Protein AF-A0AAN8EBR9-F1 (afdb_monomer)

InterPro domains:
  IPR009453 IMP-specific 5-nucleotidase [PF06437] (499-916)
  IPR009453 IMP-specific 5-nucleotidase [PTHR28213] (497-921)
  IPR019313 Mediator complex, subunit Med17 [PF10156] (17-420)
  IPR036412 HAD-like superfamily [SSF56784] (649-916)

Sequence (930 aa):
MAPGVSLSIPHELNASRKKDNIQSRVQQLVLQKGPFRGITEDSLLADIQRPAAEADDDEDQTEEEDGNASETVQASREKLFQTRVEYMQMSSFIQNSLLTAIDGISASLAAHSKYAATAMSPALQQVAPAGSIETKLIESKAVSKPASRRMNDIATVTQAEAFTSAAVQLSRASGRLVTEAQHQSKYWEQLASLRSNGWPVSRVPNDAKALVVHYGSADSGPQYRNRGVAALRQDENGDLTFSGQAESQKPKTLVVTVHRRGKLTGRFALKKEKSSRRSKLEDDLLQAREALFQEELFNEASKEARILANMGVKTRSSSIEIAVSDECSVAVSYARQPLEVPEVSQADDKLAHFVGNGLRLMLVVEHQQRHLQRAEHKPLPMSQNPRPAPEYALLRPITSLLRHHCDIAPLFETLEDYKASFRLAGLHLSVEHQSSDGTESASPALQLLRRVVTSQVSITLPSEDSLSIRVETHLGAPRFGTHFSSTRQFDGHGAKTMNFKTHRRDQLIEWIKGLLAVPFVLNAQPAAPYDGVSYEDLDKMARTARQRYADIFRDVEALINDHIAHQRTNSRSKLGMLVPSI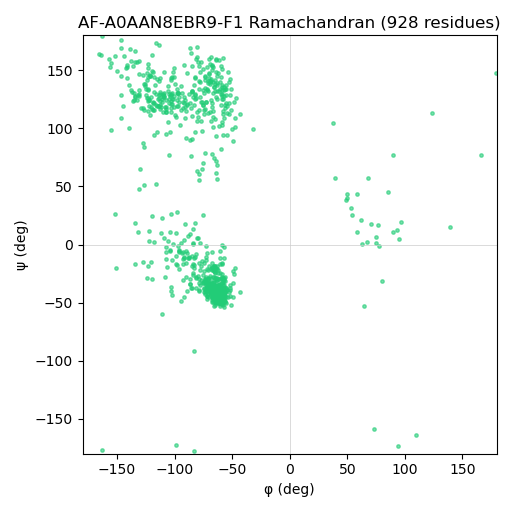STFFTPLALEDAFLVQDAARAISSRRFVAPSFNDIRLVLNTAQLLSLIRPKATSKSHSNGSIPQSQIELLTFDGDVTLYEDGASLLSPEANPVINRLLHFLSVDVRIAIVTAAGYTHPQNYFNRLSGLLLAVKESTTLTAKQKSNLVVMGGESNYLLVFDDTAEHCLRYTHRRNWILDVMYTWTEEAIQSLLDVAETAFESCIKTLHLQAKVLRKERAVGIYAADQSIKLNREQLEETVLVVQQVVESSLFATPKPAHSHIPFTVFNGGADVFLDVGDKSLGVQACQKWFGGIQPSSTLHVGDQFLSGGGNDFKARSACCCAWIASPTETLALLDEMIALGASASDTR

Solvent-accessible surface area (backbone atoms only — not comparable to full-atom values): 52514 Å² total; per-residue (Å²): 134,86,87,82,86,76,84,84,75,78,94,63,91,71,77,69,73,66,71,81,46,63,67,59,54,50,51,50,45,39,73,75,69,41,67,70,88,76,70,43,72,70,58,52,48,51,62,68,67,52,62,84,84,73,68,74,80,79,76,83,80,81,81,88,72,89,74,80,65,75,68,50,75,64,56,54,49,48,51,51,49,51,55,50,50,52,49,51,51,53,50,50,53,52,50,51,52,50,51,51,51,47,29,54,53,18,38,43,38,21,64,81,31,74,72,29,46,70,60,34,49,73,73,52,57,75,76,44,62,79,36,79,40,84,81,74,94,67,84,72,75,77,70,53,71,73,57,51,49,52,52,51,51,50,52,52,48,55,51,52,50,50,51,51,52,49,53,52,52,52,50,54,51,49,52,54,49,52,54,49,50,51,27,50,50,48,30,54,52,54,51,48,51,44,45,73,72,68,47,53,72,48,73,41,95,92,35,92,84,43,40,29,42,46,56,37,54,90,50,47,58,71,78,52,34,70,62,21,52,26,45,53,42,73,46,99,85,20,44,72,43,64,68,76,68,76,91,85,61,78,66,55,41,73,38,27,35,24,30,46,78,88,39,61,29,20,52,30,75,87,82,79,82,85,65,94,85,65,53,74,62,53,53,52,44,49,50,51,29,50,38,52,52,45,51,50,51,52,53,52,42,53,56,41,36,64,74,36,41,91,69,52,26,46,77,55,101,54,35,38,37,38,58,54,49,100,54,33,34,39,35,44,30,62,38,66,68,82,83,86,73,91,46,86,39,76,68,38,24,51,51,14,40,48,54,51,52,47,41,56,52,37,52,52,49,54,27,51,50,50,47,49,52,61,71,75,43,80,84,72,80,92,59,96,65,86,74,84,74,84,80,72,77,45,55,46,44,55,50,26,50,50,34,42,60,53,65,48,48,61,54,52,53,54,50,51,54,48,41,54,54,35,50,76,72,74,43,62,62,50,78,47,80,47,57,72,83,75,88,93,70,95,63,62,74,70,60,63,52,70,48,76,50,46,35,36,38,40,34,38,44,75,84,77,42,39,38,36,39,37,37,41,21,35,70,47,92,96,48,78,48,76,46,81,46,78,47,69,57,64,100,69,85,84,88,71,89,80,79,74,89,66,80,70,65,59,61,65,55,53,48,53,40,57,64,53,44,56,58,39,62,76,57,36,58,77,84,64,70,96,46,92,86,48,47,70,61,54,49,53,40,20,52,52,34,41,53,53,48,35,52,50,31,44,54,50,30,53,36,50,47,48,32,50,61,23,62,78,71,76,48,90,26,74,44,48,70,76,36,74,84,66,74,76,65,62,62,67,48,49,33,32,64,18,38,56,55,47,30,71,76,64,42,53,40,66,48,49,89,56,67,77,45,70,66,56,50,50,51,22,51,33,42,4,48,47,42,30,27,71,54,57,69,81,74,78,87,69,98,62,101,65,91,73,82,87,35,52,69,46,33,42,33,29,33,41,66,37,24,72,30,54,78,91,58,55,39,68,32,55,86,82,33,63,55,41,59,54,52,51,51,40,26,61,72,68,28,28,40,34,41,42,18,75,66,64,66,94,52,50,60,63,56,27,69,38,34,38,19,48,53,51,49,55,61,70,40,86,82,50,50,77,69,37,48,54,35,34,37,38,27,19,25,19,51,66,39,47,31,36,45,31,83,85,36,98,52,36,36,38,83,51,67,63,91,79,46,66,51,78,80,61,71,74,64,48,69,69,22,52,52,51,43,43,52,53,39,45,53,38,49,53,47,42,32,65,75,69,66,46,73,50,40,80,49,82,56,99,57,32,31,31,38,36,45,70,44,93,91,52,80,60,52,67,69,59,36,44,50,43,31,52,52,32,46,50,52,49,59,55,48,51,72,37,86,76,67,47,77,30,63,83,61,58,62,32,34,32,60,68,79,58,32,32,41,38,32,52,33,36,32,23,57,24,52,45,26,52,24,49,66,73,74,56,56,50,34,45,22,26,41,36,40,33,38,46,69,85,56,90,31,54,48,43,58,42,32,45,81,42,28,34,68,32,70,34,89,28,33,69,48,42,44,52,52,53,52,51,49,51,54,56,44,56,61,53,59,77,75,107

Secondary structure (DSSP, 8-state):
-PPP-----------------HHHHHHHHHHHH-SGGG--HHHHHHHHHS-TTSSSSSSS--SS--------HHHHHHHHHHHHHHHHHHHHHHHHHHHHHHHHHHHHHTTT-HHHHHHS-HHHHHHS-TT-S-----------HHHHHHHHHHHHHHHHHHHHHHHHHHHHHHHHHHHHHHHHHHHHHHHHHHHHTT--EEEETTEEEEEEEE-S-TTS-HHHHTTSEEEEEE-TTS-EEEE-S-TTSPPPEEEEEEEETTEEEEE--PPP---TTS-HHHHHHHHHHHHHHHHHHHHHHHHHHHHGGGGTEEE-SSEEEEE-SSSEEEEEEEESSPPPPSS--HHHHHHHHHHHHHHHHHHHHHHHHHHHHHHHSPPPPP-SSPPPPPPP-SHHHHHHHHHHHHHHHHHHHHHHHHHHHHHHTT---EEEEEES---S----HHHHHHSPEEEEEEEE-TTS-EEEEEEEEEEETTEEEEEEEEEEE-SSS-------------HHHHHHHHHHHHHHHHH--TT----TTSHHHHHHHHHHHHHHHHHHHHHHHHHHHHHHHHHTTTPPPHHHHH-TT----SS---HHHHHHHHHHHH-GGG-SSSPPPHHHHHHHHHHHHHHHHHS---------S---------EEEE-SBTTTBSTT-----TTT-THHHHHHHHHHTT-EEEEEES---SSHHHHHHHHHHHHHHHHH-SSS-HHHHTTEEEEETTTTEEEEE-TTSTTSEEEE-GGGT--GGGTT--HHHHHHHHHHHHHHHHHHHHHTT--EEEEE-SSEEEEEESSTT----HHHHHHHHHHHHHHHHHHTT-SSPPGGGG--EEEEE-SSEEEEEES-HHHHHHHHHHHTT---GGGEEEEEE-SS-TT-TGGGGGGTSEEEE-SSHHHHHHHHHHHHHHHHHHHTT-

Nearest PDB structures (foldseek):
  8jb3-assembly1_A  TM=8.923E-01  e=2.137E-39  Saccharomyces cerevisiae
  8j6h-assembly1_B  TM=8.933E-01  e=3.385E-38  Saccharomyces cerevisiae
  8j6h-assembly1_C  TM=8.960E-01  e=1.312E-37  Saccharomyces cerevisiae
  8j6h-assembly1_D  TM=9.086E-01  e=2.098E-37  Saccharomyces cerevisiae
  8j6h-assembly1_A  TM=9.067E-01  e=6.543E-36  Saccharomyces cerevisiae

Organism: NCBI:txid191047

pLDDT: mean 81.13, std 15.94, range [28.38, 98.12]

Foldseek 3Di:
DDDDDDDDDDPDPPPPPPPPPVVVVCVVCCVPPNDPVPDDPVVVVVVVPPDPVVVPPPPPPPDDDPPPPPCPPVNVVVVVVVVVVVVVVVVVVVVVVVLVVLQVVLLQCQLPDVVSVVSHDPVVCVVDPRNPHYDDDDDPDPDPPVRVVVVVVVVVVVVVVVVVVVVVVVVVVVVVVVQVVVLVVQLVVVVVVCVVVPWDKDADPVDRPWIKTQLEDPLADPVLRVLSIWIWDQDPNSDTDTDRDPPPAAAWAKKKFKAFQNATAAIDDDDDDDDPPDDPRVVVSVSSHRSSLRVSLVVLVLVVLVVCVVVQWDDDPFWIWAPLDPGMIMIIGTGRDDDDHPHYDPVRHVVNNCLVVQSSVQVVVSSVVSVVCVVPDDDDDDDPDDDDDDRRDRVFLSSLVSNLVVVVPVVVVVVVVVQVVCVVVVWHKDKDKDWPPDDDDPDPVVVVSPDWGKIWIWMQGSVRKIKIWIWTGGPDPPDHGIDIDIDIDDVDDDDDPDDPDDQPAQLVLVVLLVQLVVLLVVLADVPDDPDPVCVVVLVVSLVSSLVSNLVSQVVVLVQLVQVQVCVVVVDQGPVCVVRVPDADDLWRFPLSVLLVVLCVVPVQSSDRPDHQDSVSSLSSRLSRLLCQQQPPPPPPDDPDPDDDDRHHAAEEEEEADQFQAHQPAAQDACVVRVVLVLVVVCLLVNRAYEYQYLAADPDLVVVLVRYVHNLVCLLPDPSHDPVSSQSYWYQYNLNDWIWTQDSPDPSRTDTDDNVVQADPLVVPQDQQLQVQLQVQLQVLQVVLCVVVVAQWDWDDDSFKIWIAHVDPVDADDPVSLLVSQVSSVVSSVVQCPDPVGGSNVSWDWWWWRSRGMIMIGTDANLRSLQSSCVVVPNPQQSNYEYEDQESRTSTRRSVNVVNRHHYRYGSGNVVSVVSSVSSVVSNVVVVVVD

Mean predicted aligned error: 20.58 Å

Structure (mmCIF, N/CA/C/O backbone):
data_AF-A0AAN8EBR9-F1
#
_entry.id   AF-A0AAN8EBR9-F1
#
loop_
_atom_site.group_PDB
_atom_site.id
_atom_site.type_symbol
_atom_site.label_atom_id
_atom_site.label_alt_id
_atom_site.label_comp_id
_atom_site.label_asym_id
_atom_site.label_entity_id
_atom_site.label_seq_id
_atom_site.pdbx_PDB_ins_code
_atom_site.Cartn_x
_atom_site.Cartn_y
_atom_site.Cartn_z
_atom_site.occupancy
_atom_site.B_iso_or_equiv
_atom_site.auth_seq_id
_atom_site.auth_comp_id
_atom_site.auth_asym_id
_atom_site.auth_atom_id
_atom_site.pdbx_PDB_model_num
ATOM 1 N N . MET A 1 1 ? -62.340 -30.549 99.777 1.00 41.03 1 MET A N 1
ATOM 2 C CA . MET A 1 1 ? -62.029 -29.612 98.676 1.00 41.03 1 MET A CA 1
ATOM 3 C C . MET A 1 1 ? -61.469 -30.427 97.523 1.00 41.03 1 MET A C 1
ATOM 5 O O . MET A 1 1 ? -60.666 -31.314 97.778 1.00 41.03 1 MET A O 1
ATOM 9 N N . ALA A 1 2 ? -61.999 -30.222 96.318 1.00 33.06 2 ALA A N 1
ATOM 10 C CA . ALA A 1 2 ? -61.732 -31.035 95.130 1.00 33.06 2 ALA A CA 1
ATOM 11 C C . ALA A 1 2 ? -60.269 -30.918 94.635 1.00 33.06 2 ALA A C 1
ATOM 13 O O . ALA A 1 2 ? -59.648 -29.879 94.863 1.00 33.06 2 ALA A O 1
ATOM 14 N N . PRO A 1 3 ? -59.725 -31.954 93.965 1.00 43.31 3 PRO A N 1
ATOM 15 C CA . PRO A 1 3 ? -58.332 -32.006 93.536 1.00 43.31 3 PRO A CA 1
ATOM 16 C C . PRO A 1 3 ? -58.134 -31.304 92.183 1.00 43.31 3 PRO A C 1
ATOM 18 O O . PRO A 1 3 ? -58.861 -31.558 91.225 1.00 43.31 3 PRO A O 1
ATOM 21 N N . GLY A 1 4 ? -57.130 -30.430 92.109 1.00 35.72 4 GLY A N 1
ATOM 22 C CA . GLY A 1 4 ? -56.602 -29.870 90.866 1.00 35.72 4 GLY A CA 1
ATOM 23 C C . GLY A 1 4 ? -55.410 -30.698 90.396 1.00 35.72 4 GLY A C 1
ATOM 24 O O . GLY A 1 4 ? -54.402 -30.792 91.089 1.00 35.72 4 GLY A O 1
ATOM 25 N N . VAL A 1 5 ? -55.571 -31.324 89.235 1.00 41.12 5 VAL A N 1
ATOM 26 C CA . VAL A 1 5 ? -54.613 -32.194 88.548 1.00 41.12 5 VAL A CA 1
ATOM 27 C C . VAL A 1 5 ? -53.432 -31.366 88.031 1.00 41.12 5 VAL A C 1
ATOM 29 O O . VAL A 1 5 ? -53.600 -30.560 87.119 1.00 41.12 5 VAL A O 1
ATOM 32 N N . SER A 1 6 ? -52.233 -31.582 88.575 1.00 39.16 6 SER A N 1
ATOM 33 C CA . SER A 1 6 ? -50.982 -31.221 87.907 1.00 39.16 6 SER A CA 1
ATOM 34 C C . SER A 1 6 ? -50.533 -32.406 87.053 1.00 39.16 6 SER A C 1
ATOM 36 O O . SER A 1 6 ? -50.349 -33.521 87.538 1.00 39.16 6 SER A O 1
ATOM 38 N N . LEU A 1 7 ? -50.427 -32.170 85.746 1.00 36.84 7 LEU A N 1
ATOM 39 C CA . LEU A 1 7 ? -49.906 -33.127 84.777 1.00 36.84 7 LEU A CA 1
ATOM 40 C C . LEU A 1 7 ? -48.493 -33.563 85.185 1.00 36.84 7 LEU A C 1
ATOM 42 O O . LEU A 1 7 ? -47.574 -32.752 85.282 1.00 36.84 7 LEU A O 1
ATOM 46 N N . SER A 1 8 ? -48.342 -34.861 85.414 1.00 43.75 8 SER A N 1
ATOM 47 C CA . SER A 1 8 ? -47.086 -35.560 85.637 1.00 43.75 8 SER A CA 1
ATOM 48 C C . SER A 1 8 ? -46.243 -35.528 84.361 1.00 43.75 8 SER A C 1
ATOM 50 O O . SER A 1 8 ? -46.475 -36.295 83.429 1.00 43.75 8 SER A O 1
ATOM 52 N N . ILE A 1 9 ? -45.247 -34.640 84.316 1.00 44.53 9 ILE A N 1
ATOM 53 C CA . ILE A 1 9 ? -44.148 -34.737 83.351 1.00 44.53 9 ILE A CA 1
ATOM 54 C C . ILE A 1 9 ? -43.125 -35.725 83.942 1.00 44.53 9 ILE A C 1
ATOM 56 O O . ILE A 1 9 ? -42.647 -35.488 85.055 1.00 44.53 9 ILE A O 1
ATOM 60 N N . PRO A 1 10 ? -42.804 -36.845 83.265 1.00 41.00 10 PRO A N 1
ATOM 61 C CA . PRO A 1 10 ? -41.886 -37.849 83.790 1.00 41.00 10 PRO A CA 1
ATOM 62 C C . PRO A 1 10 ? -40.469 -37.291 83.898 1.00 41.00 10 PRO A C 1
ATOM 64 O O . PRO A 1 10 ? -39.916 -36.769 82.930 1.00 41.00 10 PRO A O 1
ATOM 67 N N . HIS A 1 11 ? -39.854 -37.476 85.063 1.00 43.16 11 HIS A N 1
ATOM 68 C CA . HIS A 1 11 ? -38.425 -37.283 85.279 1.00 43.16 11 HIS A CA 1
ATOM 69 C C . HIS A 1 11 ? -37.664 -38.505 84.732 1.00 43.16 11 HIS A C 1
ATOM 71 O O . HIS A 1 11 ? -36.998 -39.222 85.469 1.00 43.16 11 HIS A O 1
ATOM 77 N N . GLU A 1 12 ? -37.789 -38.781 83.434 1.00 41.19 12 GLU A N 1
ATOM 78 C CA . GLU A 1 12 ? -36.945 -39.763 82.756 1.00 41.19 12 GLU A CA 1
ATOM 79 C C . GLU A 1 12 ? -35.956 -39.033 81.852 1.00 41.19 12 GLU A C 1
ATOM 81 O O . GLU A 1 12 ? -36.320 -38.397 80.863 1.00 41.19 12 GLU A O 1
ATOM 86 N N . LEU A 1 13 ? -34.677 -39.159 82.212 1.00 47.50 13 LEU A N 1
ATOM 87 C CA . LEU A 1 13 ? -33.492 -38.850 81.415 1.00 47.50 13 LEU A CA 1
ATOM 88 C C . LEU A 1 13 ? -33.419 -39.758 80.172 1.00 47.50 13 LEU A C 1
ATOM 90 O O . LEU A 1 13 ? -32.422 -40.420 79.918 1.00 47.50 13 LEU A O 1
ATOM 94 N N . ASN A 1 14 ? -34.456 -39.747 79.342 1.00 40.41 14 ASN A N 1
ATOM 95 C CA . ASN A 1 14 ? -34.310 -40.032 77.929 1.00 40.41 14 ASN A CA 1
ATOM 96 C C . ASN A 1 14 ? -33.942 -38.712 77.263 1.00 40.41 14 ASN A C 1
ATOM 98 O O . ASN A 1 14 ? -34.750 -38.075 76.586 1.00 40.41 14 ASN A O 1
ATOM 102 N N . ALA A 1 15 ? -32.677 -38.316 77.430 1.00 45.12 15 ALA A N 1
ATOM 103 C CA . ALA A 1 15 ? -32.010 -37.470 76.456 1.00 45.12 15 ALA A CA 1
ATOM 104 C C . ALA A 1 15 ? -31.923 -38.275 75.150 1.00 45.12 15 ALA A C 1
ATOM 106 O O . ALA A 1 15 ? -30.864 -38.751 74.743 1.00 45.12 15 ALA A O 1
ATOM 107 N N . SER A 1 16 ? -33.071 -38.444 74.486 1.00 43.84 16 SER A N 1
ATOM 108 C CA . SER A 1 16 ? -33.130 -38.561 73.046 1.00 43.84 16 SER A CA 1
ATOM 109 C C . SER A 1 16 ? -32.316 -37.379 72.564 1.00 43.84 16 SER A C 1
ATOM 111 O O . SER A 1 16 ? -32.799 -36.245 72.576 1.00 43.84 16 SER A O 1
ATOM 113 N N . ARG A 1 17 ? -31.053 -37.641 72.211 1.00 50.19 17 ARG A N 1
ATOM 114 C CA . ARG A 1 17 ? -30.265 -36.803 71.323 1.00 50.19 17 ARG A CA 1
ATOM 115 C C . ARG A 1 17 ? -31.176 -36.565 70.124 1.00 50.19 17 ARG A C 1
ATOM 117 O O . ARG A 1 17 ? -31.172 -37.354 69.181 1.00 50.19 17 ARG A O 1
ATOM 124 N N . LYS A 1 18 ? -31.999 -35.506 70.170 1.00 50.78 18 LYS A N 1
ATOM 125 C CA . LYS A 1 18 ? -32.458 -34.825 68.966 1.00 50.78 18 LYS A CA 1
ATOM 126 C C . LYS A 1 18 ? -31.156 -34.656 68.222 1.00 50.78 18 LYS A C 1
ATOM 128 O O . LYS A 1 18 ? -30.269 -33.997 68.755 1.00 50.78 18 LYS A O 1
ATOM 133 N N . LYS A 1 19 ? -30.976 -35.407 67.129 1.00 50.25 19 LYS A N 1
ATOM 134 C CA . LYS A 1 19 ? -29.792 -35.287 66.281 1.00 50.25 19 LYS A CA 1
ATOM 135 C C . LYS A 1 19 ? -29.578 -33.793 66.152 1.00 50.25 19 LYS A C 1
ATOM 137 O O . LYS A 1 19 ? -30.489 -33.141 65.644 1.00 50.25 19 LYS A O 1
ATOM 142 N N . ASP A 1 20 ? -28.489 -33.287 66.734 1.00 56.31 20 ASP A N 1
ATOM 143 C CA . ASP A 1 20 ? -28.110 -31.881 66.672 1.00 56.31 20 ASP A CA 1
ATOM 144 C C . ASP A 1 20 ? -28.070 -31.569 65.188 1.00 56.31 20 ASP A C 1
ATOM 146 O O . ASP A 1 20 ? -27.129 -31.946 64.484 1.00 56.31 20 ASP A O 1
ATOM 150 N N . ASN A 1 21 ? -29.183 -31.050 64.673 1.00 68.44 21 ASN A N 1
ATOM 151 C CA . ASN A 1 21 ? -29.340 -30.933 63.249 1.00 68.44 21 ASN A CA 1
ATOM 152 C C . ASN A 1 21 ? -28.429 -29.775 62.903 1.00 68.44 21 ASN A C 1
ATOM 154 O O . ASN A 1 21 ? -28.629 -28.657 63.373 1.00 68.44 21 ASN A O 1
ATOM 158 N N . ILE A 1 22 ? -27.387 -30.055 62.131 1.00 75.38 22 ILE A N 1
ATOM 159 C CA . ILE A 1 22 ? -26.428 -29.039 61.713 1.00 75.38 22 ILE A CA 1
ATOM 160 C C . ILE A 1 22 ? -27.179 -27.827 61.152 1.00 75.38 22 ILE A C 1
ATOM 162 O O . ILE A 1 22 ? -26.790 -26.707 61.439 1.00 75.38 22 ILE A O 1
ATOM 166 N N . GLN A 1 23 ? -28.327 -28.026 60.496 1.00 74.06 23 GLN A N 1
ATOM 167 C CA . GLN A 1 23 ? -29.205 -26.943 60.048 1.00 74.06 23 GLN A CA 1
ATOM 168 C C . GLN A 1 23 ? -29.691 -25.999 61.162 1.00 74.06 23 GLN A C 1
ATOM 170 O O . GLN A 1 23 ? -29.670 -24.791 60.951 1.00 74.06 23 GLN A O 1
ATOM 175 N N . SER A 1 24 ? -30.094 -26.494 62.340 1.00 76.81 24 SER A N 1
ATOM 176 C CA . SER A 1 24 ? -30.561 -25.626 63.432 1.00 76.81 24 SER A CA 1
ATOM 177 C C . SER A 1 24 ? -29.408 -24.862 64.080 1.00 76.81 24 SER A C 1
ATOM 179 O O . SER A 1 24 ? -29.554 -23.682 64.37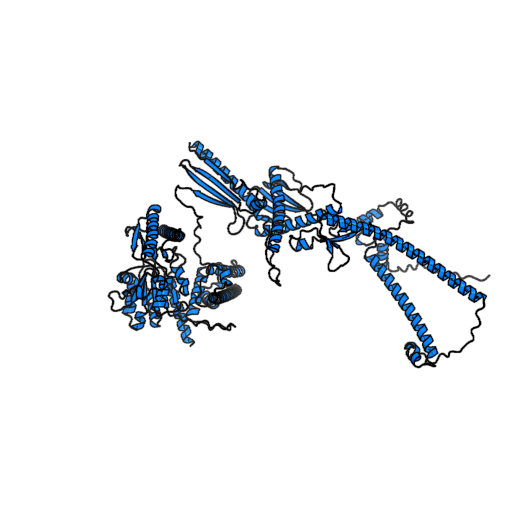9 1.00 76.81 24 SER A O 1
ATOM 181 N N . ARG A 1 25 ? -28.234 -25.496 64.227 1.00 75.19 25 ARG A N 1
ATOM 182 C CA . ARG A 1 25 ? -27.013 -24.806 64.684 1.00 75.19 25 ARG A CA 1
ATOM 183 C C . ARG A 1 25 ? -26.531 -23.771 63.677 1.00 75.19 25 ARG A C 1
ATOM 185 O O . ARG A 1 25 ? -26.115 -22.693 64.071 1.00 75.19 25 ARG A O 1
ATOM 192 N N . VAL A 1 26 ? -26.618 -24.084 62.388 1.00 75.88 26 VAL A N 1
ATOM 193 C CA . VAL A 1 26 ? -26.267 -23.176 61.293 1.00 75.88 26 VAL A CA 1
ATOM 194 C C . VAL A 1 26 ? -27.199 -21.967 61.284 1.00 75.88 26 VAL A C 1
ATOM 196 O O . VAL A 1 26 ? -26.714 -20.848 61.198 1.00 75.88 26 VAL A O 1
ATOM 199 N N . GLN A 1 27 ? -28.511 -22.158 61.445 1.00 73.94 27 GLN A N 1
ATOM 200 C CA . GLN A 1 27 ? -29.466 -21.050 61.572 1.00 73.94 27 GLN A CA 1
ATOM 201 C C . GLN A 1 27 ? -29.200 -20.194 62.815 1.00 73.94 27 GLN A C 1
ATOM 203 O O . GLN A 1 27 ? -29.211 -18.971 62.723 1.00 73.94 27 GLN A O 1
ATOM 208 N N . GLN A 1 28 ? -28.908 -20.825 63.955 1.00 75.75 28 GLN A N 1
ATOM 209 C CA . GLN A 1 28 ? -28.584 -20.122 65.195 1.00 75.75 28 GLN A CA 1
ATOM 210 C C . GLN A 1 28 ? -27.282 -19.314 65.075 1.00 75.75 28 GLN A C 1
ATOM 212 O O . GLN A 1 28 ? -27.246 -18.153 65.468 1.00 75.75 28 GLN A O 1
ATOM 217 N N . LEU A 1 29 ? -26.241 -19.888 64.465 1.00 75.56 29 LEU A N 1
ATOM 218 C CA . LEU A 1 29 ? -24.977 -19.203 64.180 1.00 75.56 29 LEU A CA 1
ATOM 219 C C . LEU A 1 29 ? -25.160 -18.037 63.204 1.00 75.56 29 LEU A C 1
ATOM 221 O O . LEU A 1 29 ? -24.558 -16.989 63.406 1.00 75.56 29 LEU A O 1
ATOM 225 N N . VAL A 1 30 ? -26.015 -18.184 62.188 1.00 75.38 30 VAL A N 1
ATOM 226 C CA . VAL A 1 30 ? -26.321 -17.095 61.244 1.00 75.38 30 VAL A CA 1
ATOM 227 C C . VAL A 1 30 ? -27.084 -15.958 61.919 1.00 75.38 30 VAL A C 1
ATOM 229 O O . VAL A 1 30 ? -26.807 -14.799 61.628 1.00 75.38 30 VAL A O 1
ATOM 232 N N . LEU A 1 31 ? -28.002 -16.269 62.837 1.00 70.75 31 LEU A N 1
ATOM 233 C CA . LEU A 1 31 ? -28.715 -15.263 63.630 1.00 70.75 31 LEU A CA 1
ATOM 234 C C . LEU A 1 31 ? -27.789 -14.531 64.613 1.00 70.75 31 LEU A C 1
ATOM 236 O O . LEU A 1 31 ? -27.937 -13.329 64.788 1.00 70.75 31 LEU A O 1
ATOM 240 N N . GLN A 1 32 ? -26.837 -15.235 65.235 1.00 74.25 32 GLN A N 1
ATOM 241 C CA . GLN A 1 32 ? -25.952 -14.663 66.261 1.00 74.25 32 GLN A CA 1
ATOM 242 C C . GLN A 1 32 ? -24.715 -13.950 65.698 1.00 74.25 32 GLN A C 1
ATOM 244 O O . GLN A 1 32 ? -24.269 -12.958 66.263 1.00 74.25 32 GLN A O 1
ATOM 249 N N . LYS A 1 33 ? -24.113 -14.476 64.627 1.00 68.69 33 LYS A N 1
ATOM 250 C CA . LYS A 1 33 ? -22.816 -14.016 64.094 1.00 68.69 33 LYS A CA 1
ATOM 251 C C . LYS A 1 33 ? -22.892 -13.570 62.629 1.00 68.69 33 LYS A C 1
ATOM 253 O O . LYS A 1 33 ? -21.875 -13.202 62.045 1.00 68.69 33 LYS A O 1
ATOM 258 N N . GLY A 1 34 ? -24.081 -13.584 62.022 1.00 70.44 34 GLY A N 1
ATOM 259 C CA . GLY A 1 34 ? -24.272 -13.208 60.624 1.00 70.44 34 GLY A CA 1
ATOM 260 C C . GLY A 1 34 ? -23.743 -14.260 59.632 1.00 70.44 34 GLY A C 1
ATOM 261 O O . GLY A 1 34 ? -23.617 -15.443 59.955 1.00 70.44 34 GLY A O 1
ATOM 262 N N . PRO A 1 35 ? -23.464 -13.884 58.371 1.00 75.69 35 PRO A N 1
ATOM 263 C CA . PRO A 1 35 ? -23.026 -14.834 57.351 1.00 75.69 35 PRO A CA 1
ATOM 264 C C . PRO A 1 35 ? -21.658 -15.456 57.682 1.00 75.69 35 PRO A C 1
ATOM 266 O O . PRO A 1 35 ? -20.680 -14.749 57.913 1.00 75.69 35 PRO A O 1
ATOM 269 N N . PHE A 1 36 ? -21.555 -16.789 57.570 1.00 70.94 36 PHE A N 1
ATOM 270 C CA . PHE A 1 36 ? -20.358 -17.592 57.901 1.00 70.94 36 PHE A CA 1
ATOM 271 C C . PHE A 1 36 ? -19.032 -17.108 57.305 1.00 70.94 36 PHE A C 1
ATOM 273 O O . PHE A 1 36 ? -17.967 -17.430 57.815 1.00 70.94 36 PHE A O 1
ATOM 280 N N . ARG A 1 37 ? -19.080 -16.350 56.209 1.00 69.81 37 ARG A N 1
ATOM 281 C CA . ARG A 1 37 ? -17.899 -15.892 55.474 1.00 69.81 37 ARG A CA 1
ATOM 282 C C . ARG A 1 37 ? -17.040 -14.890 56.257 1.00 69.81 37 ARG A C 1
ATOM 284 O O . ARG A 1 37 ? -15.870 -14.745 55.924 1.00 69.81 37 ARG A O 1
ATOM 291 N N . GLY A 1 38 ? -17.617 -14.203 57.246 1.00 63.12 38 GLY A N 1
ATOM 292 C CA . GLY A 1 38 ? -16.902 -13.276 58.131 1.00 63.12 38 GLY A CA 1
ATOM 293 C C . GLY A 1 38 ? -16.312 -13.933 59.382 1.00 63.12 38 GLY A C 1
ATOM 294 O O . GLY A 1 38 ? -15.573 -13.281 60.109 1.00 63.12 38 GLY A O 1
ATOM 295 N N . ILE A 1 39 ? -16.618 -15.210 59.628 1.00 74.00 39 ILE A N 1
ATOM 296 C CA . ILE A 1 39 ? -16.162 -15.940 60.811 1.00 74.00 39 ILE A CA 1
ATOM 297 C C . ILE A 1 39 ? -14.784 -16.537 60.497 1.00 74.00 39 ILE A C 1
ATOM 299 O O . ILE A 1 39 ? -14.681 -17.633 59.944 1.00 74.00 39 ILE A O 1
ATOM 303 N N . THR A 1 40 ? -13.720 -15.789 60.788 1.00 76.50 40 THR A N 1
ATOM 304 C CA . THR A 1 40 ? -12.334 -16.275 60.703 1.00 76.50 40 THR A CA 1
ATOM 305 C C . THR A 1 40 ? -11.881 -16.853 62.040 1.00 76.50 40 THR A C 1
ATOM 307 O O . THR A 1 40 ? -12.388 -16.477 63.097 1.00 76.50 40 THR A O 1
ATOM 310 N N . GLU A 1 41 ? -10.909 -17.764 62.006 1.00 75.88 41 GLU A N 1
ATOM 311 C CA . GLU A 1 41 ? -10.325 -18.347 63.220 1.00 75.88 41 GLU A CA 1
ATOM 312 C C . GLU A 1 41 ? -9.746 -17.259 64.137 1.00 75.88 41 GLU A C 1
ATOM 314 O O . GLU A 1 41 ? -9.990 -17.289 65.337 1.00 75.88 41 GLU A O 1
ATOM 319 N N . ASP A 1 42 ? -9.124 -16.223 63.567 1.00 73.38 42 ASP A N 1
ATOM 320 C CA . ASP A 1 42 ? -8.607 -15.071 64.316 1.00 73.38 42 ASP A CA 1
ATOM 321 C C . ASP A 1 42 ? -9.713 -14.251 65.010 1.00 73.38 42 ASP A C 1
ATOM 323 O O . ASP A 1 42 ? -9.528 -13.801 66.138 1.00 73.38 42 ASP A O 1
ATOM 327 N N . SER A 1 43 ? -10.882 -14.082 64.375 1.00 73.00 43 SER A N 1
ATOM 328 C CA . SER A 1 43 ? -12.045 -13.408 64.980 1.00 73.00 43 SER A CA 1
ATOM 329 C C . SER A 1 43 ? -12.636 -14.226 66.125 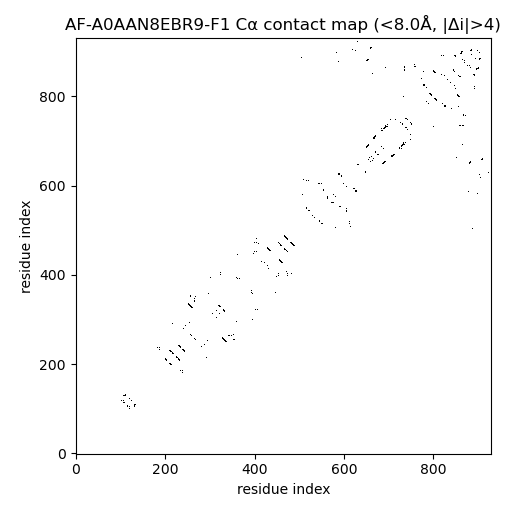1.00 73.00 43 SER A C 1
ATOM 331 O O . SER A 1 43 ? -13.003 -13.663 67.153 1.00 73.00 43 SER A O 1
ATOM 333 N N . LEU A 1 44 ? -12.704 -15.550 65.969 1.00 74.19 44 LEU A N 1
ATOM 334 C CA . LEU A 1 44 ? -13.177 -16.447 67.021 1.00 74.19 44 LEU A CA 1
ATOM 335 C C . LEU A 1 44 ? -12.183 -16.521 68.182 1.00 74.19 44 LEU A C 1
ATOM 337 O O . LEU A 1 44 ? -12.595 -16.550 69.335 1.00 74.19 44 LEU A O 1
ATOM 341 N N . LEU A 1 45 ? -10.880 -16.516 67.896 1.00 74.44 45 LEU A N 1
ATOM 342 C CA . LEU A 1 45 ? -9.836 -16.468 68.916 1.00 74.44 45 LEU A CA 1
ATOM 343 C C . LEU A 1 45 ? -9.866 -15.144 69.683 1.00 74.44 45 LEU A C 1
ATOM 345 O O . LEU A 1 45 ? -9.711 -15.169 70.899 1.00 74.44 45 LEU A O 1
ATOM 349 N N . ALA A 1 46 ? -10.129 -14.019 69.012 1.00 71.88 46 ALA A N 1
ATOM 350 C CA . ALA A 1 46 ? -10.337 -12.729 69.669 1.00 71.88 46 ALA A CA 1
ATOM 351 C C . ALA A 1 46 ? -11.593 -12.724 70.563 1.00 71.88 46 ALA A C 1
ATOM 353 O O . ALA A 1 46 ? -11.530 -12.233 71.688 1.00 71.88 46 ALA A O 1
ATOM 354 N N . ASP A 1 47 ? -12.698 -13.332 70.114 1.00 70.25 47 ASP A N 1
ATOM 355 C CA . ASP A 1 47 ? -13.921 -13.502 70.916 1.00 70.25 47 ASP A CA 1
ATOM 356 C C . ASP A 1 47 ? -13.701 -14.413 72.138 1.00 70.25 47 ASP A C 1
ATOM 358 O O . ASP A 1 47 ? -14.246 -14.158 73.207 1.00 70.25 47 ASP A O 1
ATOM 362 N N . ILE A 1 48 ? -12.890 -15.469 72.002 1.00 73.62 48 ILE A N 1
ATOM 363 C CA . ILE A 1 48 ? -12.561 -16.411 73.088 1.00 73.62 48 ILE A CA 1
ATOM 364 C C . ILE A 1 48 ? -11.569 -15.797 74.089 1.00 73.62 48 ILE A C 1
ATOM 366 O O . ILE A 1 48 ? -11.600 -16.130 75.273 1.00 73.62 48 ILE A O 1
ATOM 370 N N . GLN A 1 49 ? -10.671 -14.924 73.623 1.00 70.62 49 GLN A N 1
ATOM 371 C CA . GLN A 1 49 ? -9.676 -14.239 74.456 1.00 70.62 49 GLN A CA 1
ATOM 372 C C . GLN A 1 49 ? -10.232 -12.999 75.166 1.00 70.62 49 GLN A C 1
ATOM 374 O O . GLN A 1 49 ? -9.564 -12.471 76.057 1.00 70.62 49 GLN A O 1
ATOM 379 N N . ARG A 1 50 ? -11.442 -12.546 74.815 1.00 61.25 50 ARG A N 1
ATOM 380 C CA . ARG A 1 50 ? -12.139 -11.465 75.516 1.00 61.25 50 ARG A CA 1
ATOM 381 C C . ARG A 1 50 ? -12.520 -11.936 76.932 1.00 61.25 50 ARG A C 1
ATOM 383 O O . ARG A 1 50 ? -13.255 -12.915 77.066 1.00 61.25 50 ARG A O 1
ATOM 390 N N . PRO A 1 51 ? -12.015 -11.303 78.006 1.00 56.28 51 PRO A N 1
ATOM 391 C CA . PRO A 1 51 ? -12.335 -11.718 79.365 1.00 56.28 51 PRO A CA 1
ATOM 392 C C . PRO A 1 51 ? -13.794 -11.378 79.696 1.00 56.28 51 PRO A C 1
ATOM 394 O O . PRO A 1 51 ? -14.275 -10.294 79.380 1.00 56.28 51 PRO A O 1
ATOM 397 N N . ALA A 1 52 ? -14.486 -12.290 80.384 1.00 57.06 52 ALA A N 1
ATOM 398 C CA . ALA A 1 52 ? -15.920 -12.225 80.704 1.00 57.06 52 ALA A CA 1
ATOM 399 C C . ALA A 1 52 ? -16.382 -10.995 81.524 1.00 57.06 52 ALA A C 1
ATOM 401 O O . ALA A 1 52 ? -17.562 -10.885 81.826 1.00 57.06 52 ALA A O 1
ATOM 402 N N . ALA A 1 53 ? -15.475 -10.088 81.896 1.00 51.22 53 ALA A N 1
ATOM 403 C CA . ALA A 1 53 ? -15.776 -8.859 82.630 1.00 51.22 53 ALA A CA 1
ATOM 404 C C . ALA A 1 53 ? -16.119 -7.659 81.723 1.00 51.22 53 ALA A C 1
ATOM 406 O O . ALA A 1 53 ? -16.603 -6.658 82.230 1.00 51.22 53 ALA A O 1
ATOM 407 N N . GLU A 1 54 ? -15.896 -7.752 80.407 1.00 50.72 54 GLU A N 1
ATOM 408 C CA . GLU A 1 54 ? -16.297 -6.722 79.426 1.00 50.72 54 GLU A CA 1
ATOM 409 C C . GLU A 1 54 ? -17.549 -7.137 78.625 1.00 50.72 54 GLU A C 1
ATOM 411 O O . GLU A 1 54 ? -17.876 -6.520 77.618 1.00 50.72 54 GLU A O 1
ATOM 416 N N . ALA A 1 55 ? -18.230 -8.213 79.039 1.00 48.66 55 ALA A N 1
ATOM 417 C CA . ALA A 1 55 ? -19.412 -8.745 78.357 1.00 48.66 55 ALA A CA 1
ATOM 418 C C . ALA A 1 55 ? -20.748 -8.173 78.876 1.00 48.66 55 ALA A C 1
ATOM 420 O O . ALA A 1 55 ? -21.760 -8.385 78.221 1.00 48.66 55 ALA A O 1
ATOM 421 N N . ASP A 1 56 ? -20.746 -7.456 80.007 1.00 46.44 56 ASP A N 1
ATOM 422 C CA . ASP A 1 56 ? -21.963 -6.953 80.679 1.00 46.44 56 ASP A CA 1
ATOM 423 C C . ASP A 1 56 ? -22.216 -5.441 80.480 1.00 46.44 56 ASP A C 1
ATOM 425 O O . ASP A 1 56 ? -23.266 -4.952 80.881 1.00 46.44 56 ASP A O 1
ATOM 429 N N . ASP A 1 57 ? -21.302 -4.688 79.851 1.00 42.78 57 ASP A N 1
ATOM 430 C CA . ASP A 1 57 ? -21.443 -3.223 79.679 1.00 42.78 57 ASP A CA 1
ATOM 431 C C . ASP A 1 57 ? -22.022 -2.796 78.310 1.00 42.78 57 ASP A C 1
ATOM 433 O O . ASP A 1 57 ? -22.243 -1.608 78.082 1.00 42.78 57 ASP A O 1
ATOM 437 N N . ASP A 1 58 ? -22.320 -3.744 77.413 1.00 40.69 58 ASP A N 1
ATOM 438 C CA . ASP A 1 58 ? -22.923 -3.470 76.094 1.00 40.69 58 ASP A CA 1
ATOM 439 C C . ASP A 1 58 ? -24.421 -3.862 76.004 1.00 40.69 58 ASP A C 1
ATOM 441 O O . ASP A 1 58 ? -25.027 -3.704 74.943 1.00 40.69 58 ASP A O 1
ATOM 445 N N . GLU A 1 59 ? -25.056 -4.345 77.086 1.00 40.75 59 GLU A N 1
ATOM 446 C CA . GLU A 1 59 ? -26.469 -4.789 77.053 1.00 40.75 59 GLU A CA 1
ATOM 447 C C . GLU A 1 59 ? -27.517 -3.748 77.509 1.00 40.75 59 GLU A C 1
ATOM 449 O O . GLU A 1 59 ? -28.701 -3.982 77.287 1.00 40.75 59 GLU A O 1
ATOM 454 N N . ASP A 1 60 ? -27.139 -2.562 78.012 1.00 36.53 60 ASP A N 1
ATOM 455 C CA . ASP A 1 60 ? -28.107 -1.588 78.576 1.00 36.53 60 ASP A CA 1
ATOM 456 C C . ASP A 1 60 ? -28.169 -0.204 77.878 1.00 36.53 60 ASP A C 1
ATOM 458 O O . ASP A 1 60 ? -28.619 0.786 78.456 1.00 36.53 60 ASP A O 1
ATOM 462 N N . GLN A 1 61 ? -27.785 -0.103 76.597 1.00 34.78 61 GLN A N 1
ATOM 463 C CA . GLN A 1 61 ? -28.053 1.094 75.766 1.00 34.78 61 GLN A CA 1
ATOM 464 C C . GLN A 1 61 ? -28.659 0.771 74.393 1.00 34.78 61 GLN A C 1
ATOM 466 O O . GLN A 1 61 ? -28.240 1.298 73.366 1.00 34.78 61 GLN A O 1
ATOM 471 N N . THR A 1 62 ? -29.690 -0.074 74.361 1.00 33.03 62 THR A N 1
ATOM 472 C CA . THR A 1 62 ? -30.546 -0.216 73.168 1.00 33.03 62 THR A CA 1
ATOM 473 C C . THR A 1 62 ? -32.027 -0.043 73.496 1.00 33.03 62 THR A C 1
ATOM 475 O O . THR A 1 62 ? -32.872 -0.833 73.091 1.00 33.03 62 THR A O 1
ATOM 478 N N . GLU A 1 63 ? -32.367 1.050 74.179 1.00 38.31 63 GLU A N 1
ATOM 479 C CA . GLU A 1 63 ? -33.693 1.650 74.032 1.00 38.31 63 GLU A CA 1
ATOM 480 C C . GLU A 1 63 ? -33.566 2.956 73.233 1.00 38.31 63 GLU A C 1
ATOM 482 O O . GLU A 1 63 ? -32.958 3.927 73.671 1.00 38.31 63 GLU A O 1
ATOM 487 N N . GLU A 1 64 ? -34.156 2.925 72.036 1.00 34.78 64 GLU A N 1
ATOM 488 C CA . GLU A 1 64 ? -34.512 4.073 71.194 1.00 34.78 64 GLU A CA 1
ATOM 489 C C . GLU A 1 64 ? -33.378 4.905 70.561 1.00 34.78 64 GLU A C 1
ATOM 491 O O . GLU A 1 64 ? -33.380 6.130 70.620 1.00 34.78 64 GLU A O 1
ATOM 496 N N . GLU A 1 65 ? -32.507 4.271 69.776 1.00 28.42 65 GLU A N 1
ATOM 497 C CA . GLU A 1 65 ? -32.082 4.903 68.520 1.00 28.42 65 GLU A CA 1
ATOM 498 C C . GLU A 1 65 ? -32.515 4.013 67.359 1.00 28.42 65 GLU A C 1
ATOM 500 O O . GLU A 1 65 ? -32.118 2.854 67.245 1.00 28.42 65 GLU A O 1
ATOM 505 N N . ASP A 1 66 ? -33.407 4.567 66.537 1.00 31.28 66 ASP A N 1
ATOM 506 C CA . ASP A 1 66 ? -33.954 4.009 65.304 1.00 31.28 66 ASP A CA 1
ATOM 507 C C . ASP A 1 66 ? -32.784 3.753 64.338 1.00 31.28 66 ASP A C 1
ATOM 509 O O . ASP A 1 66 ? -32.413 4.582 63.504 1.00 31.28 66 ASP A O 1
ATOM 513 N N . GLY A 1 67 ? -32.119 2.615 64.542 1.00 29.62 67 GLY A N 1
ATOM 514 C CA . GLY A 1 67 ? -31.008 2.142 63.747 1.00 29.62 67 GLY A CA 1
ATOM 515 C C . GLY A 1 67 ? -31.500 1.881 62.337 1.00 29.62 67 GLY A C 1
ATOM 516 O O . GLY A 1 67 ? -31.953 0.783 62.016 1.00 29.62 67 GLY A O 1
ATOM 517 N N . ASN A 1 68 ? -31.361 2.893 61.483 1.00 34.06 68 ASN A N 1
ATOM 518 C CA . ASN A 1 68 ? -31.355 2.785 60.030 1.00 34.06 68 ASN A CA 1
ATOM 519 C C . ASN A 1 68 ? -30.125 1.950 59.611 1.00 34.06 68 ASN A C 1
ATOM 521 O O . ASN A 1 68 ? -29.206 2.411 58.940 1.00 34.06 68 ASN A O 1
ATOM 525 N N . ALA A 1 69 ? -30.070 0.690 60.047 1.00 37.44 69 ALA A N 1
ATOM 526 C CA . ALA A 1 69 ? -29.230 -0.316 59.441 1.00 37.44 69 ALA A CA 1
ATOM 527 C C . ALA A 1 69 ? -29.741 -0.442 58.011 1.00 37.44 69 ALA A C 1
ATOM 529 O O . ALA A 1 69 ? -30.809 -1.015 57.803 1.00 37.44 69 ALA A O 1
ATOM 530 N N . SER A 1 70 ? -29.014 0.173 57.070 1.00 40.28 70 SER A N 1
ATOM 531 C CA . SER A 1 70 ? -29.269 0.160 55.630 1.00 40.28 70 SER A CA 1
ATOM 532 C C . SER A 1 70 ? -29.898 -1.176 55.236 1.00 40.28 70 SER A C 1
ATOM 534 O O . SER A 1 70 ? -29.205 -2.201 55.187 1.00 40.28 70 SER A O 1
ATOM 536 N N . GLU A 1 71 ? -31.234 -1.201 55.081 1.00 45.38 71 GLU A N 1
ATOM 537 C CA . GLU A 1 71 ? -31.960 -2.425 54.757 1.00 45.38 71 GLU A CA 1
ATOM 538 C C . GLU A 1 71 ? -31.331 -2.914 53.454 1.00 45.38 71 GLU A C 1
ATOM 540 O O . GLU A 1 71 ? -31.464 -2.288 52.399 1.00 45.38 71 GLU A O 1
ATOM 545 N N . THR A 1 72 ? -30.571 -4.010 53.520 1.00 57.50 72 THR A N 1
ATOM 546 C CA . THR A 1 72 ? -29.991 -4.578 52.304 1.00 57.50 72 THR A CA 1
ATOM 547 C C . THR A 1 72 ? -31.126 -4.772 51.301 1.00 57.50 72 THR A C 1
ATOM 549 O O . THR A 1 72 ? -32.221 -5.196 51.668 1.00 57.50 72 THR A O 1
ATOM 552 N N . VAL A 1 73 ? -30.890 -4.483 50.016 1.00 57.72 73 VAL A N 1
ATOM 553 C CA . VAL A 1 73 ? -31.910 -4.586 48.945 1.00 57.72 73 VAL A CA 1
ATOM 554 C C . VAL A 1 73 ? -32.661 -5.930 48.977 1.00 57.72 73 VAL A C 1
ATOM 556 O O . VAL A 1 73 ? -33.797 -6.043 48.517 1.00 57.72 73 VAL A O 1
ATOM 559 N N . GLN A 1 74 ? -32.020 -6.961 49.527 1.00 62.59 74 GLN A N 1
ATOM 560 C CA . GLN A 1 74 ? -32.575 -8.283 49.762 1.00 62.59 74 GLN A CA 1
ATOM 561 C C . GLN A 1 74 ? -33.600 -8.327 50.909 1.00 62.59 74 GLN A C 1
ATOM 563 O O . GLN A 1 74 ? -34.678 -8.877 50.702 1.00 62.59 74 GLN A O 1
ATOM 568 N N . ALA A 1 75 ? -33.326 -7.690 52.049 1.00 68.62 75 ALA A N 1
ATOM 569 C CA . ALA A 1 75 ? -34.262 -7.560 53.166 1.00 68.62 75 ALA A CA 1
ATOM 570 C C . ALA A 1 75 ? -35.509 -6.740 52.782 1.00 68.62 75 ALA A C 1
ATOM 572 O O . ALA A 1 75 ? -36.631 -7.185 53.021 1.00 68.62 75 ALA A O 1
ATOM 573 N N . SER A 1 76 ? -35.354 -5.607 52.081 1.00 69.12 76 SER A N 1
ATOM 574 C CA . SER A 1 76 ? -36.517 -4.832 51.608 1.00 69.12 76 SER A CA 1
ATOM 575 C C . SER A 1 76 ? -37.350 -5.602 50.573 1.00 69.12 76 SER A C 1
ATOM 577 O O . SER A 1 76 ? -38.578 -5.502 50.553 1.00 69.12 76 SER A O 1
ATOM 579 N N . ARG A 1 77 ? -36.710 -6.405 49.707 1.00 72.06 77 ARG A N 1
ATOM 580 C CA . ARG A 1 77 ? -37.415 -7.288 48.757 1.00 72.06 77 ARG A CA 1
ATOM 581 C C . ARG A 1 77 ? -38.188 -8.395 49.458 1.00 72.06 77 ARG A C 1
ATOM 583 O O . ARG A 1 77 ? -39.295 -8.712 49.031 1.00 72.06 77 ARG A O 1
ATOM 590 N N . GLU A 1 78 ? -37.610 -8.977 50.498 1.00 81.75 78 GLU A N 1
ATOM 591 C CA . GLU A 1 78 ? -38.258 -10.009 51.299 1.00 81.75 78 GLU A CA 1
ATOM 592 C C . GLU A 1 78 ? -39.469 -9.446 52.045 1.00 81.75 78 GLU A C 1
ATOM 594 O O . GLU A 1 78 ? -40.556 -10.010 51.947 1.00 81.75 78 GLU A O 1
ATOM 599 N N . LYS A 1 79 ? -39.327 -8.270 52.662 1.00 83.12 79 LYS A N 1
ATOM 600 C CA . LYS A 1 79 ? -40.427 -7.538 53.301 1.00 83.12 79 LYS A CA 1
ATOM 601 C C . LYS A 1 79 ? -41.559 -7.238 52.315 1.00 83.12 79 LYS A C 1
ATOM 603 O O . LYS A 1 79 ? -42.711 -7.550 52.587 1.00 83.12 79 LYS A O 1
ATOM 608 N N . LEU A 1 80 ? -41.238 -6.732 51.119 1.00 83.94 80 LEU A N 1
ATOM 609 C CA . LEU A 1 80 ? -42.225 -6.511 50.051 1.00 83.94 80 LEU A CA 1
ATOM 610 C C . LEU A 1 80 ? -42.922 -7.803 49.610 1.00 83.94 80 LEU A C 1
ATOM 612 O O . LEU A 1 80 ? -44.122 -7.796 49.330 1.00 83.94 80 LEU A O 1
ATOM 616 N N . PHE A 1 81 ? -42.181 -8.908 49.516 1.00 84.50 81 PHE A N 1
ATOM 617 C CA . PHE A 1 81 ? -42.752 -10.205 49.173 1.00 84.50 81 PHE A CA 1
ATOM 618 C C . PHE A 1 81 ? -43.706 -10.697 50.265 1.00 84.50 81 PHE A C 1
ATOM 620 O O . PHE A 1 81 ? -44.817 -11.113 49.944 1.00 84.50 81 PHE A O 1
ATOM 627 N N . GLN A 1 82 ? -43.317 -10.583 51.536 1.00 89.44 82 GLN A N 1
ATOM 628 C CA . GLN A 1 82 ? -44.164 -10.924 52.680 1.00 89.44 82 GLN A CA 1
ATOM 629 C C . GLN A 1 82 ? -45.448 -10.085 52.683 1.00 89.44 82 GLN A C 1
ATOM 631 O O . GLN A 1 82 ? -46.538 -10.653 52.656 1.00 89.44 82 GLN A O 1
ATOM 636 N N . THR A 1 83 ? -45.344 -8.757 52.559 1.00 90.06 83 THR A N 1
ATOM 637 C CA . THR A 1 83 ? -46.519 -7.872 52.473 1.00 90.06 83 THR A CA 1
ATOM 638 C C . THR A 1 83 ? -47.421 -8.226 51.285 1.00 90.06 83 THR A C 1
ATOM 640 O O . THR A 1 83 ? -48.647 -8.186 51.385 1.00 90.06 83 THR A O 1
ATOM 643 N N . ARG A 1 84 ? -46.846 -8.618 50.139 1.00 90.56 84 ARG A N 1
ATOM 644 C CA . ARG A 1 84 ? -47.624 -9.070 48.975 1.00 90.56 84 ARG A CA 1
ATOM 645 C C . ARG A 1 84 ? -48.378 -10.371 49.257 1.00 90.56 84 ARG A C 1
ATOM 647 O O . ARG A 1 84 ? -49.521 -10.504 48.821 1.00 90.56 84 ARG A O 1
ATOM 654 N N . VAL A 1 85 ? -47.752 -11.322 49.946 1.00 90.94 85 VAL A N 1
ATOM 655 C CA . VAL A 1 85 ? -48.384 -12.591 50.334 1.00 90.94 85 VAL A CA 1
ATOM 656 C C . VAL A 1 85 ? -49.525 -12.339 51.316 1.00 90.94 85 VAL A C 1
ATOM 658 O O . VAL A 1 85 ? -50.623 -12.846 51.093 1.00 90.94 85 VAL A O 1
ATOM 661 N N . GLU A 1 86 ? -49.309 -11.507 52.335 1.00 92.94 86 GLU A N 1
ATOM 662 C CA . GLU A 1 86 ? -50.348 -11.101 53.291 1.00 92.94 86 GLU A CA 1
ATOM 663 C C . GLU A 1 86 ? -51.543 -10.458 52.579 1.00 92.94 86 GLU A C 1
ATOM 665 O O . GLU A 1 86 ? -52.695 -10.833 52.809 1.00 92.94 86 GLU A O 1
ATOM 670 N N . TYR A 1 87 ? -51.284 -9.549 51.635 1.00 92.69 87 TYR A N 1
ATOM 671 C CA . TYR A 1 87 ? -52.340 -8.923 50.843 1.00 92.69 87 TYR A CA 1
ATOM 672 C C . TYR A 1 87 ? -53.124 -9.942 50.003 1.00 92.69 87 TYR A C 1
ATOM 674 O O . TYR A 1 87 ? -54.353 -9.894 49.955 1.00 92.69 87 TYR A O 1
ATOM 682 N N . MET A 1 88 ? -52.440 -10.893 49.359 1.00 90.56 88 MET A N 1
ATOM 683 C CA . MET A 1 88 ? -53.094 -11.960 48.591 1.00 90.56 88 MET A CA 1
ATOM 684 C C . MET A 1 88 ? -53.949 -12.870 49.475 1.00 90.56 88 MET A C 1
ATOM 686 O O . MET A 1 88 ? -55.048 -13.254 49.070 1.00 90.56 88 MET A O 1
ATOM 690 N N . GLN A 1 89 ? -53.479 -13.192 50.681 1.00 92.44 89 GLN A N 1
ATOM 691 C CA . GLN A 1 89 ? -54.243 -13.972 51.655 1.00 92.44 89 GLN A CA 1
ATOM 692 C C . GLN A 1 89 ? -55.498 -13.220 52.099 1.00 92.44 89 GLN A C 1
ATOM 694 O O . GLN A 1 89 ? -56.591 -13.785 52.055 1.00 92.44 89 GLN A O 1
ATOM 699 N N . MET A 1 90 ? -55.368 -11.937 52.446 1.00 93.38 90 MET A N 1
ATOM 700 C CA . MET A 1 90 ? -56.506 -11.111 52.850 1.00 93.38 90 MET A CA 1
ATOM 701 C C . MET A 1 90 ? -57.510 -10.932 51.703 1.00 93.38 90 MET A C 1
ATOM 703 O O . MET A 1 90 ? -58.714 -11.072 51.908 1.00 93.38 90 MET A O 1
ATOM 707 N N . SER A 1 91 ? -57.033 -10.713 50.476 1.00 94.12 91 SER A N 1
ATOM 708 C CA . SER A 1 91 ? -57.880 -10.638 49.281 1.00 94.12 91 SER A CA 1
ATOM 709 C C . SER A 1 91 ? -58.621 -11.952 49.014 1.00 94.12 91 SER A C 1
ATOM 711 O O . SER A 1 91 ? -59.827 -11.929 48.775 1.00 94.12 91 SER A O 1
ATOM 713 N N . SER A 1 92 ? -57.940 -13.095 49.139 1.00 91.69 92 SER A N 1
ATOM 714 C CA . SER A 1 92 ? -58.555 -14.420 48.978 1.00 91.69 92 SER A CA 1
ATOM 715 C C . SER A 1 92 ? -59.601 -14.689 50.060 1.00 91.69 92 SER A C 1
ATOM 717 O O . SER A 1 92 ? -60.676 -15.208 49.772 1.00 91.69 92 SER A O 1
ATOM 719 N N . PHE A 1 93 ? -59.320 -14.296 51.305 1.00 95.00 93 PHE A N 1
ATOM 720 C CA . PHE A 1 93 ? -60.266 -14.406 52.413 1.00 95.00 93 PHE A CA 1
ATOM 721 C C . PHE A 1 93 ? -61.534 -13.575 52.169 1.00 95.00 93 PHE A C 1
ATOM 723 O O . PHE A 1 93 ? -62.648 -14.083 52.332 1.00 95.00 93 PHE A O 1
ATOM 730 N N . ILE A 1 94 ? -61.378 -12.323 51.724 1.00 94.31 94 ILE A N 1
ATOM 731 C CA . ILE A 1 94 ? -62.500 -11.444 51.366 1.00 94.31 94 ILE A CA 1
ATOM 732 C C . ILE A 1 94 ? -63.303 -12.056 50.215 1.00 94.31 94 ILE A C 1
ATOM 734 O O . ILE A 1 94 ? -64.527 -12.146 50.301 1.00 94.31 94 ILE A O 1
ATOM 738 N N . GLN A 1 95 ? -62.629 -12.521 49.163 1.00 92.88 95 GLN A N 1
ATOM 739 C CA . GLN A 1 95 ? -63.277 -13.131 48.007 1.00 92.88 95 GLN A CA 1
ATOM 740 C C . GLN A 1 95 ? -64.075 -14.377 48.401 1.00 92.88 95 GLN A C 1
ATOM 742 O O . GLN A 1 95 ? -65.238 -14.493 48.030 1.00 92.88 95 GLN A O 1
ATOM 747 N N . ASN A 1 96 ? -63.497 -15.275 49.198 1.00 90.19 96 ASN A N 1
ATOM 748 C CA . ASN A 1 96 ? -64.186 -16.477 49.668 1.00 90.19 96 ASN A CA 1
ATOM 749 C C . ASN A 1 96 ? -65.399 -16.136 50.541 1.00 90.19 96 ASN A C 1
ATOM 751 O O . ASN A 1 96 ? -66.454 -16.752 50.397 1.00 90.19 96 ASN A O 1
ATOM 755 N N . SER A 1 97 ? -65.279 -15.127 51.407 1.00 93.00 97 SER A N 1
ATOM 756 C CA . SER A 1 97 ? -66.389 -14.663 52.249 1.00 93.00 97 SER A CA 1
ATOM 757 C C . SER A 1 97 ? -67.534 -14.091 51.406 1.00 93.00 97 SER A C 1
ATOM 759 O O . SER A 1 97 ? -68.698 -14.416 51.638 1.00 93.00 97 SER A O 1
ATOM 761 N N . LEU A 1 98 ? -67.212 -13.291 50.383 1.00 92.88 98 LEU A N 1
ATOM 762 C CA . LEU A 1 98 ? -68.195 -12.749 49.442 1.00 92.88 98 LEU A CA 1
ATOM 763 C C . LEU A 1 98 ? -68.847 -13.846 48.598 1.00 92.88 98 LEU A C 1
ATOM 765 O O . LEU A 1 98 ? -70.063 -13.839 48.445 1.00 92.88 98 LEU A O 1
ATOM 769 N N . LEU A 1 99 ? -68.070 -14.805 48.091 1.00 90.25 99 LEU A N 1
ATOM 770 C CA . LEU A 1 99 ? -68.598 -15.950 47.345 1.00 90.25 99 LEU A CA 1
ATOM 771 C C . LEU A 1 99 ? -69.527 -16.802 48.215 1.00 90.25 99 LEU A C 1
ATOM 773 O O . LEU A 1 99 ? -70.593 -17.190 47.755 1.00 90.25 99 LEU A O 1
ATOM 777 N N . THR A 1 100 ? -69.186 -17.002 49.489 1.00 89.69 100 THR A N 1
ATOM 778 C CA . THR A 1 100 ? -70.053 -17.700 50.452 1.00 89.69 100 THR A CA 1
ATOM 779 C C . THR A 1 100 ? -71.363 -16.939 50.680 1.00 89.69 100 THR A C 1
ATOM 781 O O . THR A 1 100 ? -72.436 -17.540 50.723 1.00 89.69 100 THR A O 1
ATOM 784 N N . ALA A 1 101 ? -71.305 -15.608 50.794 1.00 90.31 101 ALA A N 1
ATOM 785 C CA . ALA A 1 101 ? -72.502 -14.777 50.917 1.00 90.31 101 ALA A CA 1
ATOM 786 C C . ALA A 1 101 ? -73.367 -14.820 49.644 1.00 90.31 101 ALA A C 1
ATOM 788 O O . ALA A 1 101 ? -74.589 -14.940 49.739 1.00 90.31 101 ALA A O 1
ATOM 789 N N . ILE A 1 102 ? -72.745 -14.772 48.461 1.00 88.56 102 ILE A N 1
ATOM 790 C CA . ILE A 1 102 ? -73.425 -14.908 47.165 1.00 88.56 102 ILE A CA 1
ATOM 791 C C . ILE A 1 102 ? -74.088 -16.278 47.053 1.00 88.56 102 ILE A C 1
ATOM 793 O O . ILE A 1 102 ? -75.246 -16.339 46.652 1.00 88.56 102 ILE A O 1
ATOM 797 N N . ASP A 1 103 ? -73.409 -17.352 47.448 1.00 88.38 103 ASP A N 1
ATOM 798 C CA . ASP A 1 103 ? -73.962 -18.706 47.473 1.00 88.38 103 ASP A CA 1
ATOM 799 C C . ASP A 1 103 ? -75.177 -18.801 48.400 1.00 88.38 103 ASP A C 1
ATOM 801 O O . ASP A 1 103 ? -76.212 -19.334 48.002 1.00 88.38 103 ASP A O 1
ATOM 805 N N . GLY A 1 104 ? -75.097 -18.223 49.604 1.00 86.19 104 GLY A N 1
ATOM 806 C CA . GLY A 1 104 ? -76.210 -18.190 50.555 1.00 86.19 104 GLY A CA 1
ATOM 807 C C . GLY A 1 104 ? -77.431 -17.432 50.022 1.00 86.19 104 GLY A C 1
ATOM 808 O O . GLY A 1 104 ? -78.554 -17.938 50.073 1.00 86.19 104 GLY A O 1
ATOM 809 N N . ILE A 1 105 ? -77.218 -16.241 49.451 1.00 86.62 105 ILE A N 1
ATOM 810 C CA . ILE A 1 105 ? -78.289 -15.447 48.830 1.00 86.62 105 ILE A CA 1
ATOM 811 C C . ILE A 1 105 ? -78.865 -16.191 47.619 1.00 86.62 105 ILE A C 1
ATOM 813 O O . ILE A 1 105 ? -80.084 -16.316 47.490 1.00 86.62 105 ILE A O 1
ATOM 817 N N . SER A 1 106 ? -78.008 -16.737 46.758 1.00 87.00 106 SER A N 1
ATOM 818 C CA . SER A 1 106 ? -78.411 -17.453 45.546 1.00 87.00 106 SER A CA 1
ATOM 819 C C . SER A 1 106 ? -79.212 -18.711 45.875 1.00 87.00 106 SER A C 1
ATOM 821 O O . SER A 1 106 ? -80.251 -18.935 45.261 1.00 87.00 106 SER A O 1
ATOM 823 N N . ALA A 1 107 ? -78.813 -19.474 46.897 1.00 85.12 107 ALA A N 1
ATOM 824 C CA . ALA A 1 107 ? -79.545 -20.646 47.373 1.00 85.12 107 ALA A CA 1
ATOM 825 C C . ALA A 1 107 ? -80.937 -20.291 47.922 1.00 85.12 107 ALA A C 1
ATOM 827 O O . ALA A 1 107 ? -81.892 -21.029 47.677 1.00 85.12 107 ALA A O 1
ATOM 828 N N . SER A 1 108 ? -81.068 -19.147 48.605 1.00 83.12 108 SER A N 1
ATOM 829 C CA . SER A 1 108 ? -82.356 -18.651 49.112 1.00 83.12 108 SER A CA 1
ATOM 830 C C . SER A 1 108 ? -83.308 -18.186 47.997 1.00 83.12 108 SER A C 1
ATOM 832 O O . SER A 1 108 ? -84.520 -18.363 48.092 1.00 83.12 108 SER A O 1
ATOM 834 N N . LEU A 1 109 ? -82.765 -17.630 46.906 1.00 84.06 109 LEU A N 1
ATOM 835 C CA . LEU A 1 109 ? -83.535 -17.129 45.761 1.00 84.06 109 LEU A CA 1
ATOM 836 C C . LEU A 1 109 ? -83.775 -18.189 44.677 1.00 84.06 109 LEU A C 1
ATOM 838 O O . LEU A 1 109 ? -84.646 -18.008 43.822 1.00 84.06 109 LEU A O 1
ATOM 842 N N . ALA A 1 110 ? -83.031 -19.297 44.700 1.00 83.94 110 ALA A N 1
ATOM 843 C CA . ALA A 1 110 ? -83.109 -20.363 43.704 1.00 83.94 110 ALA A CA 1
ATOM 844 C C . ALA A 1 110 ? -84.503 -21.015 43.623 1.00 83.94 110 ALA A C 1
ATOM 846 O O . ALA A 1 110 ? -84.872 -21.519 42.564 1.00 83.94 110 ALA A O 1
ATOM 847 N N . ALA A 1 111 ? -85.304 -20.949 44.695 1.00 78.94 111 ALA A N 1
ATOM 848 C CA . ALA A 1 111 ? -86.699 -21.400 44.696 1.00 78.94 111 ALA A CA 1
ATOM 849 C C . ALA A 1 111 ? -87.616 -20.559 43.784 1.00 78.94 111 ALA A C 1
ATOM 851 O O . ALA A 1 111 ? -88.689 -21.016 43.393 1.00 78.94 111 ALA A O 1
ATOM 852 N N . HIS A 1 112 ? -87.239 -19.312 43.479 1.00 80.88 112 HIS A N 1
ATOM 853 C CA . HIS A 1 112 ? -88.101 -18.338 42.795 1.00 80.88 112 HIS A CA 1
ATOM 854 C C . HIS A 1 112 ? -87.487 -17.787 41.500 1.00 80.88 112 HIS A C 1
ATOM 856 O O . HIS A 1 112 ? -88.210 -17.267 40.653 1.00 80.88 112 HIS A O 1
ATOM 862 N N . SER A 1 113 ? -86.169 -17.920 41.307 1.00 82.25 113 SER A N 1
ATOM 863 C CA . SER A 1 113 ? -85.469 -17.452 40.109 1.00 82.25 113 SER A CA 1
ATOM 864 C C . SER A 1 113 ? -84.466 -18.477 39.588 1.00 82.25 113 SER A C 1
ATOM 866 O O . SER A 1 113 ? -83.507 -18.848 40.265 1.00 82.25 113 SER A O 1
ATOM 868 N N . LYS A 1 114 ? -84.626 -18.862 38.316 1.00 79.12 114 LYS A N 1
ATOM 869 C CA . LYS A 1 114 ? -83.685 -19.750 37.613 1.00 79.12 114 LYS A CA 1
ATOM 870 C C . LYS A 1 114 ? -82.301 -19.112 37.422 1.00 79.12 114 LYS A C 1
ATOM 872 O O . LYS A 1 114 ? -81.308 -19.829 37.401 1.00 79.12 114 LYS A O 1
ATOM 877 N N . TYR A 1 115 ? -82.226 -17.781 37.342 1.00 81.25 115 TYR A N 1
ATOM 878 C CA . TYR A 1 115 ? -80.959 -17.046 37.233 1.00 81.25 115 TYR A CA 1
ATOM 879 C C . TYR A 1 115 ? -80.152 -17.066 38.540 1.00 81.25 115 TYR A C 1
ATOM 881 O O . TYR A 1 115 ? -78.923 -17.047 38.515 1.00 81.25 115 TYR A O 1
ATOM 889 N N . ALA A 1 116 ? -80.825 -17.147 39.692 1.00 81.12 116 ALA A N 1
ATOM 890 C CA . ALA A 1 116 ? -80.150 -17.310 40.979 1.00 81.12 116 ALA A CA 1
ATOM 891 C C . ALA A 1 116 ? -79.563 -18.723 41.123 1.00 81.12 116 ALA A C 1
ATOM 893 O O . ALA A 1 116 ? -78.452 -18.877 41.617 1.00 81.12 116 ALA A O 1
ATOM 894 N N . ALA A 1 117 ? -80.248 -19.748 40.601 1.00 78.56 117 ALA A N 1
ATOM 895 C CA . ALA A 1 117 ? -79.723 -21.115 40.590 1.00 78.56 117 ALA A CA 1
ATOM 896 C C . ALA A 1 117 ? -78.404 -21.231 39.800 1.00 78.56 117 ALA A C 1
ATOM 898 O O . ALA A 1 117 ? -77.508 -21.961 40.215 1.00 78.56 117 ALA A O 1
ATOM 899 N N . THR A 1 118 ? -78.240 -20.468 38.711 1.00 84.12 118 THR A N 1
ATOM 900 C CA . THR A 1 118 ? -76.976 -20.410 37.951 1.00 84.12 118 THR A CA 1
ATOM 901 C C . THR A 1 118 ? -75.843 -19.669 38.663 1.00 84.12 118 THR A C 1
ATOM 903 O O . THR A 1 118 ? -74.688 -19.888 38.318 1.00 84.12 118 THR A O 1
ATOM 906 N N . ALA A 1 119 ? -76.149 -18.805 39.635 1.00 83.81 119 ALA A N 1
ATOM 907 C CA . ALA A 1 119 ? -75.149 -18.079 40.421 1.00 83.81 119 ALA A CA 1
ATOM 908 C C . ALA A 1 119 ? -74.623 -18.882 41.627 1.00 83.81 119 ALA A C 1
ATOM 910 O O . ALA A 1 119 ? -73.646 -18.467 42.244 1.00 83.81 119 ALA A O 1
ATOM 911 N N . MET A 1 120 ? -75.248 -20.022 41.951 1.00 83.50 120 MET A N 1
ATOM 912 C CA . MET A 1 120 ? -74.759 -20.943 42.979 1.00 83.50 120 MET A CA 1
ATOM 913 C C . MET A 1 120 ? -73.466 -21.627 42.531 1.00 83.50 120 MET A C 1
ATOM 915 O O . MET A 1 120 ? -73.350 -22.070 41.384 1.00 83.50 120 MET A O 1
ATOM 919 N N . SER A 1 121 ? -72.523 -21.793 43.454 1.00 88.12 121 SER A N 1
ATOM 920 C CA . SER A 1 121 ? -71.303 -22.542 43.194 1.00 88.12 121 SER A CA 1
ATOM 921 C C . SER A 1 121 ? -71.593 -24.014 42.852 1.00 88.12 121 SER A C 1
ATOM 923 O O . SER A 1 121 ? -72.524 -24.625 43.396 1.00 88.12 121 SER A O 1
ATOM 925 N N . PRO A 1 122 ? -70.774 -24.642 41.985 1.00 86.50 122 PRO A N 1
ATOM 926 C CA . PRO A 1 122 ? -70.948 -26.048 41.618 1.00 86.50 122 PRO A CA 1
ATOM 927 C C . PRO A 1 122 ? -70.886 -27.001 42.819 1.00 86.50 122 PRO A C 1
ATOM 929 O O . PRO A 1 122 ? -71.579 -28.014 42.839 1.00 86.50 122 PRO A O 1
ATOM 932 N N . ALA A 1 123 ? -70.078 -26.667 43.832 1.00 85.88 123 ALA A N 1
ATOM 933 C CA . ALA A 1 123 ? -69.967 -27.451 45.059 1.00 85.88 123 ALA A CA 1
ATOM 934 C C . ALA A 1 123 ? -71.289 -27.467 45.842 1.00 85.88 123 ALA A C 1
ATOM 936 O O . ALA A 1 123 ? -71.705 -28.519 46.323 1.00 85.88 123 ALA A O 1
ATOM 937 N N . LEU A 1 124 ? -71.987 -26.328 45.922 1.00 84.12 124 LEU A N 1
ATOM 938 C CA . LEU A 1 124 ? -73.268 -26.240 46.616 1.00 84.12 124 LEU A CA 1
ATOM 939 C C . LEU A 1 124 ? -74.393 -26.951 45.848 1.00 84.12 124 LEU A C 1
ATOM 941 O O . LEU A 1 124 ? -75.191 -27.656 46.461 1.00 84.12 124 LEU A O 1
ATOM 945 N N . GLN A 1 125 ? -74.422 -26.828 44.516 1.00 82.69 125 GLN A N 1
ATOM 946 C CA . GLN A 1 125 ? -75.413 -27.503 43.663 1.00 82.69 125 GLN A CA 1
ATOM 947 C C . GLN A 1 125 ? -75.353 -29.037 43.756 1.00 82.69 125 GLN A C 1
ATOM 949 O O . GLN A 1 125 ? -76.373 -29.702 43.581 1.00 82.69 125 GLN A O 1
ATOM 954 N N . GLN A 1 126 ? -74.173 -29.609 44.022 1.00 85.50 126 GLN A N 1
ATOM 955 C CA . GLN A 1 126 ? -74.013 -31.056 44.202 1.00 85.50 126 GLN A CA 1
ATOM 956 C C . GLN A 1 126 ? -74.544 -31.552 45.551 1.00 85.50 126 GLN A C 1
ATOM 958 O O . GLN A 1 126 ? -75.028 -32.678 45.638 1.00 85.50 126 GLN A O 1
ATOM 963 N N . VAL A 1 127 ? -74.440 -30.732 46.601 1.00 85.69 127 VAL A N 1
ATOM 964 C CA . VAL A 1 127 ? -74.819 -31.116 47.969 1.00 85.69 127 VAL A CA 1
ATOM 965 C C . VAL A 1 127 ? -76.303 -30.865 48.239 1.00 85.69 127 VAL A C 1
ATOM 967 O O . VAL A 1 127 ? -76.926 -31.637 48.966 1.00 85.69 127 VAL A O 1
ATOM 970 N N . ALA A 1 128 ? -76.885 -29.812 47.658 1.00 79.00 128 ALA A N 1
ATOM 971 C CA . ALA A 1 128 ? -78.282 -29.453 47.870 1.00 79.00 128 ALA A CA 1
ATOM 972 C C . ALA A 1 128 ? -78.967 -29.026 46.557 1.00 79.00 128 ALA A C 1
ATOM 974 O O . ALA A 1 128 ? -78.425 -28.195 45.823 1.00 79.00 128 ALA A O 1
ATOM 975 N N . PRO A 1 129 ? -80.179 -29.536 46.259 1.00 79.00 129 PRO A N 1
ATOM 976 C CA . PRO A 1 129 ? -80.935 -29.101 45.092 1.00 79.00 129 PRO A CA 1
ATOM 977 C C . PRO A 1 129 ? -81.393 -27.640 45.230 1.00 79.00 129 PRO A C 1
ATOM 979 O O . PRO A 1 129 ? -81.606 -27.121 46.332 1.00 79.00 129 PRO A O 1
ATOM 982 N N . ALA A 1 130 ? -81.582 -26.975 44.088 1.00 74.88 130 ALA A N 1
ATOM 983 C CA . ALA A 1 130 ? -82.096 -25.609 44.028 1.00 74.88 130 ALA A CA 1
ATOM 984 C C . ALA A 1 130 ? -83.449 -25.493 44.762 1.00 74.88 130 ALA A C 1
ATOM 986 O O . ALA A 1 130 ? -84.365 -26.270 44.501 1.00 74.88 130 ALA A O 1
ATOM 987 N N . GLY A 1 131 ? -83.563 -24.518 45.675 1.00 74.62 131 GLY A N 1
ATOM 988 C CA . GLY A 1 131 ? -84.770 -24.281 46.480 1.00 74.62 131 GLY A CA 1
ATOM 989 C C . GLY A 1 131 ? -84.809 -24.973 47.849 1.00 74.62 131 GLY A C 1
ATOM 990 O O . GLY A 1 131 ? -85.854 -24.984 48.488 1.00 74.62 131 GLY A O 1
ATOM 991 N N . SER A 1 132 ? -83.682 -25.516 48.324 1.00 81.12 132 SER A N 1
ATOM 992 C CA . SER A 1 132 ? -83.574 -26.145 49.655 1.00 81.12 132 SER A CA 1
ATOM 993 C C . SER A 1 132 ? -83.714 -25.173 50.840 1.00 81.12 132 SER A C 1
ATOM 995 O O . SER A 1 132 ? -83.905 -25.615 51.970 1.00 81.12 132 SER A O 1
ATOM 997 N N . ILE A 1 133 ? -83.595 -23.860 50.608 1.00 80.38 133 ILE A N 1
ATOM 998 C CA . ILE A 1 133 ? -83.738 -22.816 51.631 1.00 80.38 133 ILE A CA 1
ATOM 999 C C . ILE A 1 133 ? -84.987 -21.997 51.307 1.00 80.38 133 ILE A C 1
ATOM 1001 O O . ILE A 1 133 ? -85.061 -21.365 50.256 1.00 80.38 133 ILE A O 1
ATOM 1005 N N . GLU A 1 134 ? -85.951 -21.988 52.225 1.00 75.12 134 GLU A N 1
ATOM 1006 C CA . GLU A 1 134 ? -87.160 -21.170 52.121 1.00 75.12 134 GLU A CA 1
ATOM 1007 C C . GLU A 1 134 ? -86.971 -19.845 52.872 1.00 75.12 134 GLU A C 1
ATOM 1009 O O . GLU A 1 134 ? -86.452 -19.808 53.990 1.00 75.12 134 GLU A O 1
ATOM 1014 N N . THR A 1 135 ? -87.396 -18.738 52.262 1.00 74.38 135 THR A N 1
ATOM 1015 C CA . THR A 1 135 ? -87.351 -17.417 52.897 1.00 74.38 135 THR A CA 1
ATOM 1016 C C . THR A 1 135 ? -88.715 -17.085 53.483 1.00 74.38 135 THR A C 1
ATOM 1018 O O . THR A 1 135 ? -89.718 -17.010 52.781 1.00 74.38 135 THR A O 1
ATOM 1021 N N . LYS A 1 136 ? -88.765 -16.880 54.801 1.00 78.75 136 LYS A N 1
ATOM 1022 C CA . LYS A 1 136 ? -89.985 -16.482 55.505 1.00 78.75 136 LYS A CA 1
ATOM 1023 C C . LYS A 1 136 ? -89.845 -15.050 55.993 1.00 78.75 136 LYS A C 1
ATOM 1025 O O . LYS A 1 136 ? -88.888 -14.729 56.697 1.00 78.75 136 LYS A O 1
ATOM 1030 N N . LEU A 1 137 ? -90.815 -14.202 55.658 1.00 76.62 137 LEU A N 1
ATOM 1031 C CA . LEU A 1 137 ? -90.895 -12.860 56.222 1.00 76.62 137 LEU A CA 1
ATOM 1032 C C . LEU A 1 137 ? -91.205 -12.983 57.718 1.00 76.62 137 LEU A C 1
ATOM 1034 O O . LEU A 1 137 ? -92.297 -13.390 58.112 1.00 76.62 137 LEU A O 1
ATOM 1038 N N . ILE A 1 138 ? -90.220 -12.663 58.548 1.00 80.19 138 ILE A N 1
ATOM 1039 C CA . ILE A 1 138 ? -90.392 -12.532 59.991 1.00 80.19 138 ILE A CA 1
ATOM 1040 C C . ILE A 1 138 ? -90.428 -11.034 60.276 1.00 80.19 138 ILE A C 1
ATOM 1042 O O . ILE A 1 138 ? -89.492 -10.321 59.915 1.00 80.19 138 ILE A O 1
ATOM 1046 N N . GLU A 1 139 ? -91.493 -10.548 60.916 1.00 74.19 139 GLU A N 1
ATOM 1047 C CA . GLU A 1 139 ? -91.526 -9.174 61.419 1.00 74.19 139 GLU A CA 1
ATOM 1048 C C . GLU A 1 139 ? -90.352 -8.985 62.385 1.00 74.19 139 GLU A C 1
ATOM 1050 O O . GLU A 1 139 ? -90.266 -9.644 63.428 1.00 74.19 139 GLU A O 1
ATOM 1055 N N . SER A 1 140 ? -89.398 -8.125 62.019 1.00 63.88 140 SER A N 1
ATOM 1056 C CA . SER A 1 140 ? -88.241 -7.865 62.868 1.00 63.88 140 SER A CA 1
ATOM 1057 C C . SER A 1 140 ? -88.743 -7.320 64.201 1.00 63.88 140 SER A C 1
ATOM 1059 O O . SER A 1 140 ? -89.376 -6.261 64.231 1.00 63.88 140 SER A O 1
ATOM 1061 N N . LYS A 1 141 ? -88.449 -8.001 65.316 1.00 67.31 141 LYS A N 1
ATOM 1062 C CA . LYS A 1 141 ? -88.642 -7.398 66.640 1.00 67.31 141 LYS A CA 1
ATOM 1063 C C . LYS A 1 141 ? -87.881 -6.076 66.640 1.00 67.31 141 LYS A C 1
ATOM 1065 O O . LYS A 1 141 ? -86.670 -6.085 66.422 1.00 67.31 141 LYS A O 1
ATOM 1070 N N . ALA A 1 142 ? -88.585 -4.961 66.846 1.00 62.31 142 ALA A N 1
ATOM 1071 C CA . ALA A 1 142 ? -87.957 -3.650 66.923 1.00 62.31 142 ALA A CA 1
ATOM 1072 C C . ALA A 1 142 ? -86.807 -3.734 67.934 1.00 62.31 142 ALA A C 1
ATOM 1074 O O . ALA A 1 142 ? -87.032 -4.040 69.110 1.00 62.31 142 ALA A O 1
ATOM 1075 N N . VAL A 1 143 ? -85.572 -3.538 67.457 1.00 65.19 143 VAL A N 1
ATOM 1076 C CA . VAL A 1 143 ? -84.387 -3.512 68.317 1.00 65.19 143 VAL A CA 1
ATOM 1077 C C . VAL A 1 143 ? -84.691 -2.523 69.435 1.00 65.19 143 VAL A C 1
ATOM 1079 O O . VAL A 1 143 ? -85.160 -1.413 69.169 1.00 65.19 143 VAL A O 1
ATOM 1082 N N . SER A 1 144 ? -84.500 -2.930 70.693 1.00 75.38 144 SER A N 1
ATOM 1083 C CA . SER A 1 144 ? -84.866 -2.059 71.808 1.00 75.38 144 SER A CA 1
ATOM 1084 C C . SER A 1 144 ? -84.155 -0.708 71.644 1.00 75.38 144 SER A C 1
ATOM 1086 O O . SER A 1 144 ? -82.974 -0.655 71.286 1.00 75.38 144 SER A O 1
ATOM 1088 N N . LYS A 1 145 ? -84.867 0.403 71.888 1.00 74.44 145 LYS A N 1
ATOM 1089 C CA . LYS A 1 145 ? -84.303 1.765 71.802 1.00 74.44 145 LYS A CA 1
ATOM 1090 C C . LYS A 1 145 ? -82.901 1.898 72.444 1.00 74.44 145 LYS A C 1
ATOM 1092 O O . LYS A 1 145 ? -82.056 2.547 71.829 1.00 74.44 145 LYS A O 1
ATOM 1097 N N . PRO A 1 146 ? -82.590 1.285 73.610 1.00 77.00 146 PRO A N 1
ATOM 1098 C CA . PRO A 1 146 ? -81.243 1.362 74.187 1.00 77.00 146 PRO A CA 1
ATOM 1099 C C . PRO A 1 146 ? -80.177 0.507 73.480 1.00 77.00 146 PRO A C 1
ATOM 1101 O O . PRO A 1 146 ? -78.993 0.804 73.614 1.00 77.00 146 PRO A O 1
ATOM 1104 N N . ALA A 1 147 ? -80.546 -0.548 72.750 1.00 78.75 147 ALA A N 1
ATOM 1105 C CA . ALA A 1 147 ? -79.599 -1.323 71.945 1.00 78.75 147 ALA A CA 1
ATOM 1106 C C . ALA A 1 147 ? -79.266 -0.612 70.620 1.00 78.75 147 ALA A C 1
ATOM 1108 O O . ALA A 1 147 ? -78.104 -0.561 70.231 1.00 78.75 147 ALA A O 1
ATOM 1109 N N . SER A 1 148 ? -80.257 0.016 69.977 1.00 79.38 148 SER A N 1
ATOM 1110 C CA . SER A 1 148 ? -80.034 0.822 68.766 1.00 79.38 148 SER A CA 1
ATOM 1111 C C . SER A 1 148 ? -79.201 2.079 69.047 1.00 79.38 148 SER A C 1
ATOM 1113 O O . SER A 1 148 ? -78.301 2.382 68.268 1.00 79.38 148 SER A O 1
ATOM 1115 N N . ARG A 1 149 ? -79.426 2.759 70.186 1.00 81.88 149 ARG A N 1
ATOM 1116 C CA . ARG A 1 149 ? -78.561 3.868 70.631 1.00 81.88 149 ARG A CA 1
ATOM 1117 C C . ARG A 1 149 ? -77.115 3.418 70.819 1.00 81.88 149 ARG A C 1
ATOM 1119 O O . ARG A 1 149 ? -76.244 3.983 70.183 1.00 81.88 149 ARG A O 1
ATOM 1126 N N . ARG A 1 150 ? -76.880 2.329 71.564 1.00 84.06 150 ARG A N 1
ATOM 1127 C CA . ARG A 1 150 ? -75.531 1.761 71.739 1.00 84.06 150 ARG A CA 1
ATOM 1128 C C . ARG A 1 150 ? -74.848 1.415 70.416 1.00 84.06 150 ARG A C 1
ATOM 1130 O O . ARG A 1 150 ? -73.662 1.667 70.272 1.00 84.06 150 ARG A O 1
ATOM 1137 N N . MET A 1 151 ? -75.579 0.851 69.456 1.00 85.50 151 MET A N 1
ATOM 1138 C CA . MET A 1 151 ? -75.015 0.507 68.150 1.00 85.50 151 MET A CA 1
ATOM 1139 C C . MET A 1 151 ? -74.648 1.749 67.327 1.00 85.50 151 MET A C 1
ATOM 1141 O O . MET A 1 151 ? -73.586 1.767 66.711 1.00 85.50 151 MET A O 1
ATOM 1145 N N . ASN A 1 152 ? -75.473 2.801 67.371 1.00 87.19 152 ASN A N 1
ATOM 1146 C CA . ASN A 1 152 ? -75.134 4.089 66.763 1.00 87.19 152 ASN A CA 1
ATOM 1147 C C . ASN A 1 152 ? -73.944 4.749 67.466 1.00 87.19 152 ASN A C 1
ATOM 1149 O O . ASN A 1 152 ? -73.048 5.230 66.784 1.00 87.19 152 ASN A O 1
ATOM 1153 N N . ASP A 1 153 ? -73.893 4.720 68.798 1.00 88.00 153 ASP A N 1
ATOM 1154 C CA . ASP A 1 153 ? -72.776 5.276 69.562 1.00 88.00 153 ASP A CA 1
ATOM 1155 C C . ASP A 1 153 ? -71.466 4.559 69.183 1.00 88.00 153 ASP A C 1
ATOM 1157 O O . ASP A 1 153 ? -70.486 5.214 68.834 1.00 88.00 153 ASP A O 1
ATOM 1161 N N . ILE A 1 154 ? -71.465 3.221 69.111 1.00 90.94 154 ILE A N 1
ATOM 1162 C CA . ILE A 1 154 ? -70.308 2.429 68.650 1.00 90.94 154 ILE A CA 1
ATOM 1163 C C . ILE A 1 154 ? -69.921 2.793 67.210 1.00 90.94 154 ILE A C 1
ATOM 1165 O O . ILE A 1 154 ? -68.737 2.974 66.926 1.00 90.94 154 ILE A O 1
ATOM 1169 N N . ALA A 1 155 ? -70.888 2.938 66.300 1.00 89.06 155 ALA A N 1
ATOM 1170 C CA . ALA A 1 155 ? -70.615 3.345 64.921 1.00 89.06 155 ALA A CA 1
ATOM 1171 C C . ALA A 1 155 ? -69.985 4.748 64.852 1.00 89.06 155 ALA A C 1
ATOM 1173 O O . ALA A 1 155 ? -69.018 4.959 64.125 1.00 89.06 155 ALA A O 1
ATOM 1174 N N . THR A 1 156 ? -70.479 5.698 65.650 1.00 90.38 156 THR A N 1
ATOM 1175 C CA . THR A 1 156 ? -69.913 7.054 65.698 1.00 90.38 156 THR A CA 1
ATOM 1176 C C . THR A 1 156 ? -68.510 7.081 66.301 1.00 90.38 156 THR A C 1
ATOM 1178 O O . THR A 1 156 ? -67.644 7.777 65.775 1.00 90.38 156 THR A O 1
ATOM 1181 N N . VAL A 1 157 ? -68.251 6.292 67.350 1.00 92.31 157 VAL A N 1
ATOM 1182 C CA . VAL A 1 157 ? -66.929 6.192 67.988 1.00 92.31 157 VAL A CA 1
ATOM 1183 C C . VAL A 1 157 ? -65.923 5.536 67.046 1.00 92.31 157 VAL A C 1
ATOM 1185 O O . VAL A 1 157 ? -64.867 6.108 66.798 1.00 92.31 157 VAL A O 1
ATOM 1188 N N . THR A 1 158 ? -66.271 4.398 66.443 1.00 92.69 158 THR A N 1
ATOM 1189 C CA . THR A 1 158 ? -65.402 3.717 65.466 1.00 92.69 158 THR A CA 1
ATOM 1190 C C . THR A 1 158 ? -65.102 4.599 64.254 1.00 92.69 158 THR A C 1
ATOM 1192 O O . THR A 1 158 ? -63.970 4.623 63.769 1.00 92.69 158 THR A O 1
ATOM 1195 N N . GLN A 1 159 ? -66.075 5.389 63.790 1.00 93.31 159 GLN A N 1
ATOM 1196 C CA . GLN A 1 159 ? -65.860 6.359 62.720 1.00 93.31 159 GLN A CA 1
ATOM 1197 C C . GLN A 1 159 ? -64.921 7.503 63.150 1.00 93.31 159 GLN A C 1
ATOM 1199 O O . GLN A 1 159 ? -64.032 7.885 62.386 1.00 93.31 159 GLN A O 1
ATOM 1204 N N . ALA A 1 160 ? -65.074 8.036 64.365 1.00 92.38 160 ALA A N 1
ATOM 1205 C CA . ALA A 1 160 ? -64.198 9.079 64.902 1.00 92.38 160 ALA A CA 1
ATOM 1206 C C . ALA A 1 160 ? -62.752 8.583 65.107 1.00 92.38 160 ALA A C 1
ATOM 1208 O O . ALA A 1 160 ? -61.800 9.285 64.753 1.00 92.38 160 ALA A O 1
ATOM 1209 N N . GLU A 1 161 ? -62.575 7.361 65.613 1.00 94.00 161 GLU A N 1
ATOM 1210 C CA . GLU A 1 161 ? -61.269 6.706 65.744 1.00 94.00 161 GLU A CA 1
ATOM 1211 C C . GLU A 1 161 ? -60.609 6.494 64.377 1.00 94.00 161 GLU A C 1
ATOM 1213 O O . GLU A 1 161 ? -59.430 6.812 64.204 1.00 94.00 161 GLU A O 1
ATOM 1218 N N . ALA A 1 162 ? -61.371 6.042 63.375 1.00 92.62 162 ALA A N 1
ATOM 1219 C CA . ALA A 1 162 ? -60.876 5.875 62.011 1.00 92.62 162 ALA A CA 1
ATOM 1220 C C . ALA A 1 162 ? -60.401 7.204 61.401 1.00 92.62 162 ALA A C 1
ATOM 1222 O O . ALA A 1 162 ? -59.315 7.256 60.819 1.00 92.62 162 ALA A O 1
ATOM 1223 N N . PHE A 1 163 ? -61.159 8.295 61.572 1.00 93.88 163 PHE A N 1
ATOM 1224 C CA . PHE A 1 163 ? -60.740 9.623 61.109 1.00 93.88 163 PHE A CA 1
ATOM 1225 C C . PHE A 1 163 ? -59.498 10.134 61.838 1.00 93.88 163 PHE A C 1
ATOM 1227 O O . PHE A 1 163 ? -58.611 10.704 61.206 1.00 93.88 163 PHE A O 1
ATOM 1234 N N . THR A 1 164 ? -59.402 9.895 63.145 1.00 94.31 164 THR A N 1
ATOM 1235 C CA . THR A 1 164 ? -58.228 10.283 63.938 1.00 94.31 164 THR A CA 1
ATOM 1236 C C . THR A 1 164 ? -56.986 9.517 63.480 1.00 94.31 164 THR A C 1
ATOM 1238 O O . THR A 1 164 ? -55.943 10.119 63.225 1.00 94.31 164 THR A O 1
ATOM 1241 N N . SER A 1 165 ? -57.110 8.201 63.288 1.00 94.00 165 SER A N 1
ATOM 1242 C CA . SER A 1 165 ? -56.044 7.349 62.751 1.00 94.00 165 SER A CA 1
ATOM 1243 C C . SER A 1 165 ? -55.601 7.809 61.357 1.00 94.00 165 SER A C 1
ATOM 1245 O O . SER A 1 165 ? -54.406 7.994 61.115 1.00 94.00 165 SER A O 1
ATOM 1247 N N . ALA A 1 166 ? -56.554 8.100 60.464 1.00 94.00 166 ALA A N 1
ATOM 1248 C CA . ALA A 1 166 ? -56.267 8.627 59.133 1.00 94.00 166 ALA A CA 1
ATOM 1249 C C . ALA A 1 166 ? -55.548 9.986 59.189 1.00 94.00 166 ALA A C 1
ATOM 1251 O O . ALA A 1 166 ? -54.567 10.186 58.474 1.00 94.00 166 ALA A O 1
ATOM 1252 N N . ALA A 1 167 ? -55.975 10.902 60.065 1.00 94.19 167 ALA A N 1
ATOM 1253 C CA . ALA A 1 167 ? -55.336 12.205 60.233 1.00 94.19 167 ALA A CA 1
ATOM 1254 C C . ALA A 1 167 ? -53.877 12.074 60.705 1.00 94.19 167 ALA A C 1
ATOM 1256 O O . ALA A 1 167 ? -52.987 12.729 60.156 1.00 94.19 167 ALA A O 1
ATOM 1257 N N . VAL A 1 168 ? -53.603 11.188 61.670 1.00 94.44 168 VAL A N 1
ATOM 1258 C CA . VAL A 1 168 ? -52.238 10.909 62.151 1.00 94.44 168 VAL A CA 1
ATOM 1259 C C . VAL A 1 168 ? -51.371 10.299 61.047 1.00 94.44 168 VAL A C 1
ATOM 1261 O O . VAL A 1 168 ? -50.236 10.738 60.847 1.00 94.44 168 VAL A O 1
ATOM 1264 N N . GLN A 1 169 ? -51.886 9.319 60.299 1.00 93.38 169 GLN A N 1
ATOM 1265 C CA . GLN A 1 169 ? -51.151 8.693 59.195 1.00 93.38 169 GLN A CA 1
ATOM 1266 C C . GLN A 1 169 ? -50.836 9.689 58.072 1.00 93.38 169 GLN A C 1
ATOM 1268 O O . GLN A 1 169 ? -49.698 9.733 57.604 1.00 93.38 169 GLN A O 1
ATOM 1273 N N . LEU A 1 170 ? -51.801 10.529 57.686 1.00 94.12 170 LEU A N 1
ATOM 1274 C CA . LEU A 1 170 ? -51.600 11.585 56.690 1.00 94.12 170 LEU A CA 1
ATOM 1275 C C . LEU A 1 170 ? -50.594 12.637 57.167 1.00 94.12 170 LEU A C 1
ATOM 1277 O O . LEU A 1 170 ? -49.762 13.083 56.381 1.00 94.12 170 LEU A O 1
ATOM 1281 N N . SER A 1 171 ? -50.606 12.984 58.456 1.00 93.69 171 SER A N 1
ATOM 1282 C CA . SER A 1 171 ? -49.652 13.937 59.038 1.00 93.69 171 SER A CA 1
ATOM 1283 C C . SER A 1 171 ? -48.226 13.376 59.045 1.00 93.69 171 SER A C 1
ATOM 1285 O O . SER A 1 171 ? -47.288 14.060 58.636 1.00 93.69 171 SER A O 1
ATOM 1287 N N . ARG A 1 172 ? -48.052 12.099 59.417 1.00 93.25 172 ARG A N 1
ATOM 1288 C CA . ARG A 1 172 ? -46.758 11.395 59.323 1.00 93.25 172 ARG A CA 1
ATOM 1289 C C . ARG A 1 172 ? -46.276 11.282 57.876 1.00 93.25 172 ARG A C 1
ATOM 1291 O O . ARG A 1 172 ? -45.099 11.510 57.607 1.00 93.25 172 ARG A O 1
ATOM 1298 N N . ALA A 1 173 ? -47.174 10.959 56.944 1.00 91.19 173 ALA A N 1
ATOM 1299 C CA . ALA A 1 173 ? -46.856 10.913 55.519 1.00 91.19 173 ALA A CA 1
ATOM 1300 C C . ALA A 1 173 ? -46.429 12.294 54.996 1.00 91.19 173 ALA A C 1
ATOM 1302 O O . ALA A 1 173 ? -45.433 12.389 54.287 1.00 91.19 173 ALA A O 1
ATOM 1303 N N . SER A 1 174 ? -47.116 13.364 55.407 1.00 94.06 174 SER A N 1
ATOM 1304 C CA . SER A 1 174 ? -46.742 14.740 55.073 1.00 94.06 174 SER A CA 1
ATOM 1305 C C . SER A 1 174 ? -45.354 15.097 55.605 1.00 94.06 174 SER A C 1
ATOM 1307 O O . SER A 1 174 ? -44.562 15.668 54.863 1.00 94.06 174 SER A O 1
ATOM 1309 N N . GLY A 1 175 ? -45.030 14.739 56.853 1.00 92.44 175 GLY A N 1
ATOM 1310 C CA . GLY A 1 175 ? -43.697 14.965 57.423 1.00 92.44 175 GLY A CA 1
ATOM 1311 C C . GLY A 1 175 ? -42.591 14.295 56.601 1.00 92.44 175 GLY A C 1
ATOM 1312 O O . GLY A 1 175 ? -41.629 14.955 56.217 1.00 92.44 175 GLY A O 1
ATOM 1313 N N . ARG A 1 176 ? -42.782 13.019 56.236 1.00 90.44 176 ARG A N 1
ATOM 1314 C CA . ARG A 1 176 ? -41.849 12.267 55.374 1.00 90.44 176 ARG A CA 1
ATOM 1315 C C . ARG A 1 176 ? -41.715 12.864 53.969 1.00 90.44 176 ARG A C 1
ATOM 1317 O O . ARG A 1 176 ? -40.632 12.867 53.395 1.00 90.44 176 ARG A O 1
ATOM 1324 N N . LEU A 1 177 ? -42.808 13.372 53.399 1.00 92.56 177 LEU A N 1
ATOM 1325 C CA . LEU A 1 177 ? -42.775 14.022 52.086 1.00 92.56 177 LEU A CA 1
ATOM 1326 C C . LEU A 1 177 ? -42.034 15.362 52.124 1.00 92.56 177 LEU A C 1
ATOM 1328 O O . LEU A 1 177 ? -41.368 15.705 51.153 1.00 92.56 177 LEU A O 1
ATOM 1332 N N . VAL A 1 178 ? -42.115 16.106 53.231 1.00 92.88 178 VAL A N 1
ATOM 1333 C CA . VAL A 1 178 ? -41.362 17.357 53.410 1.00 92.88 178 VAL A CA 1
ATOM 1334 C C . VAL A 1 178 ? -39.860 17.085 53.502 1.00 92.88 178 VAL A C 1
ATOM 1336 O O . VAL A 1 178 ? -39.092 17.764 52.822 1.00 92.88 178 VAL A O 1
ATOM 1339 N N . THR A 1 179 ? -39.436 16.083 54.280 1.00 90.56 179 THR A N 1
ATOM 1340 C CA . THR A 1 179 ? -38.015 15.701 54.365 1.00 90.56 179 THR A CA 1
ATOM 1341 C C . THR A 1 179 ? -37.488 15.220 53.014 1.00 90.56 179 THR A C 1
ATOM 1343 O O . THR A 1 179 ? -36.435 15.667 52.565 1.00 90.56 179 THR A O 1
ATOM 1346 N N . GLU A 1 180 ? -38.262 14.401 52.296 1.00 88.56 180 GLU A N 1
ATOM 1347 C CA . GLU A 1 180 ? -37.891 13.959 50.948 1.00 88.56 180 GLU A CA 1
ATOM 1348 C C . GLU A 1 180 ? -37.821 15.137 49.961 1.00 88.56 180 GLU A C 1
ATOM 1350 O O . GLU A 1 180 ? -36.892 15.225 49.164 1.00 88.56 180 GLU A O 1
ATOM 1355 N N . ALA A 1 181 ? -38.741 16.104 50.038 1.00 90.00 181 ALA A N 1
ATOM 1356 C CA . ALA A 1 181 ? -38.699 17.303 49.199 1.00 90.00 181 ALA A CA 1
ATOM 1357 C C . ALA A 1 181 ? -37.446 18.161 49.456 1.00 90.00 181 ALA A C 1
ATOM 1359 O O . ALA A 1 181 ? -36.886 18.729 48.513 1.00 90.00 181 ALA A O 1
ATOM 1360 N N . GLN A 1 182 ? -36.975 18.240 50.705 1.00 90.44 182 GLN A N 1
ATOM 1361 C CA . GLN A 1 182 ? -35.711 18.901 51.046 1.00 90.44 182 GLN A CA 1
ATOM 1362 C C . GLN A 1 182 ? -34.514 18.149 50.455 1.00 90.44 182 GLN A C 1
ATOM 1364 O O . GLN A 1 182 ? -33.665 18.766 49.808 1.00 90.44 182 GLN A O 1
ATOM 1369 N N . HIS A 1 183 ? -34.481 16.821 50.596 1.00 89.50 183 HIS A N 1
ATOM 1370 C CA . HIS A 1 183 ? -33.437 15.983 50.004 1.00 89.50 183 HIS A CA 1
ATOM 1371 C C . HIS A 1 183 ? -33.408 16.114 48.473 1.00 89.50 183 HIS A C 1
ATOM 1373 O O . HIS A 1 183 ? -32.338 16.271 47.885 1.00 89.50 183 HIS A O 1
ATOM 1379 N N . GLN A 1 184 ? -34.573 16.110 47.815 1.00 87.75 184 GLN A N 1
ATOM 1380 C CA . GLN A 1 184 ? -34.685 16.334 46.372 1.00 87.75 184 GLN A CA 1
ATOM 1381 C C . GLN A 1 184 ? -34.203 17.734 45.981 1.00 87.75 184 GLN A C 1
ATOM 1383 O O . GLN A 1 184 ? -33.492 17.884 44.991 1.00 87.75 184 GLN A O 1
ATOM 1388 N N . SER A 1 185 ? -34.542 18.767 46.756 1.00 90.00 185 SER A N 1
ATOM 1389 C CA . SER A 1 185 ? -34.096 20.140 46.481 1.00 90.00 185 SER A CA 1
ATOM 1390 C C . SER A 1 185 ? -32.566 20.248 46.498 1.00 90.00 185 SER A C 1
ATOM 1392 O O . SER A 1 185 ? -31.989 20.796 45.559 1.00 90.00 185 SER A O 1
ATOM 1394 N N . LYS A 1 186 ? -31.910 19.635 47.495 1.00 89.69 186 LYS A N 1
ATOM 1395 C CA . LYS A 1 186 ? -30.443 19.549 47.596 1.00 89.69 186 LYS A CA 1
ATOM 1396 C C . LYS A 1 186 ? -29.831 18.811 46.399 1.00 89.69 186 LYS A C 1
ATOM 1398 O O . LYS A 1 186 ? -28.870 19.293 45.800 1.00 89.69 186 LYS A O 1
ATOM 1403 N N . TYR A 1 187 ? -30.432 17.688 45.997 1.00 88.25 187 TYR A N 1
ATOM 1404 C CA . TYR A 1 187 ? -30.021 16.927 44.815 1.00 88.25 187 TYR A CA 1
ATOM 1405 C C . TYR A 1 187 ? -30.077 17.777 43.534 1.00 88.25 187 TYR A C 1
ATOM 1407 O O . TYR A 1 187 ? -29.109 17.819 42.771 1.00 88.25 187 TYR A O 1
ATOM 1415 N N . TRP A 1 188 ? -31.183 18.490 43.294 1.00 89.12 188 TRP A N 1
ATOM 1416 C CA . TRP A 1 188 ? -31.345 19.328 42.100 1.00 89.12 188 TRP A CA 1
ATOM 1417 C C . TRP A 1 188 ? -30.425 20.553 42.104 1.00 89.12 188 TRP A C 1
ATOM 1419 O O . TRP A 1 188 ? -29.936 20.935 41.041 1.00 89.12 188 TRP A O 1
ATOM 1429 N N . GLU A 1 189 ? -30.144 21.137 43.271 1.00 90.31 189 GLU A N 1
ATOM 1430 C CA . GLU A 1 189 ? -29.183 22.234 43.425 1.00 90.31 189 GLU A CA 1
ATOM 1431 C C . GLU A 1 189 ? -27.754 21.786 43.080 1.00 90.31 189 GLU A C 1
ATOM 1433 O O . GLU A 1 189 ? -27.072 22.426 42.275 1.00 90.31 189 GLU A O 1
ATOM 1438 N N . GLN A 1 190 ? -27.320 20.637 43.606 1.00 88.56 190 GLN A N 1
ATOM 1439 C CA . GLN A 1 190 ? -26.011 20.053 43.296 1.00 88.56 190 GLN A CA 1
ATOM 1440 C C . GLN A 1 190 ? -25.905 19.598 41.834 1.00 88.56 190 GLN A C 1
ATOM 1442 O O . GLN A 1 190 ? -24.864 19.743 41.195 1.00 88.56 190 GLN A O 1
ATOM 1447 N N . LEU A 1 191 ? -26.989 19.086 41.253 1.00 89.62 191 LEU A N 1
ATOM 1448 C CA . LEU A 1 191 ? -27.017 18.752 39.832 1.00 89.62 191 LEU A CA 1
ATOM 1449 C C . LEU A 1 191 ? -26.920 20.006 38.949 1.00 89.62 191 LEU A C 1
ATOM 1451 O O . LEU A 1 191 ? -26.247 19.993 37.912 1.00 89.62 191 LEU A O 1
ATOM 1455 N N . ALA A 1 192 ? -27.594 21.088 39.341 1.00 89.19 192 ALA A N 1
ATOM 1456 C CA . ALA A 1 192 ? -27.528 22.362 38.640 1.00 89.19 192 ALA A CA 1
ATOM 1457 C C . ALA A 1 192 ? -26.111 22.949 38.690 1.00 89.19 192 ALA A C 1
ATOM 1459 O O . ALA A 1 192 ? -25.625 23.403 37.652 1.00 89.19 192 ALA A O 1
ATOM 1460 N N . SER A 1 193 ? -25.429 22.864 39.840 1.00 89.44 193 SER A N 1
ATOM 1461 C CA . SER A 1 193 ? -24.043 23.325 39.984 1.00 89.44 193 SER A CA 1
ATOM 1462 C C . SER A 1 193 ? -23.064 22.505 39.132 1.00 89.44 193 SER A C 1
ATOM 1464 O O . SER A 1 193 ? -22.232 23.073 38.420 1.00 89.44 193 SER A O 1
ATOM 1466 N N . LEU A 1 194 ? -23.227 21.178 39.075 1.00 89.06 194 LEU A N 1
ATOM 1467 C CA . LEU A 1 194 ? -22.452 20.323 38.168 1.00 89.06 194 LEU A CA 1
ATOM 1468 C C . LEU A 1 194 ? -22.631 20.721 36.700 1.00 89.06 194 LEU A C 1
ATOM 1470 O O . LEU A 1 194 ? -21.657 20.811 35.946 1.00 89.06 194 LEU A O 1
ATOM 1474 N N . ARG A 1 195 ? -23.876 20.975 36.280 1.00 89.88 195 ARG A N 1
ATOM 1475 C CA . ARG A 1 195 ? -24.174 21.380 34.904 1.00 89.88 195 ARG A CA 1
ATOM 1476 C C . ARG A 1 195 ? -23.625 22.772 34.594 1.00 89.88 195 ARG A C 1
ATOM 1478 O O . ARG A 1 195 ? -23.106 22.967 33.496 1.00 89.88 195 ARG A O 1
ATOM 1485 N N . SER A 1 196 ? -23.696 23.722 35.534 1.00 89.38 196 SER A N 1
ATOM 1486 C CA . SER A 1 196 ? -23.087 25.050 35.359 1.00 89.38 196 SER A CA 1
ATOM 1487 C C . SER A 1 196 ? -21.563 24.985 35.269 1.00 89.38 196 SER A C 1
ATOM 1489 O O . SER A 1 196 ? -20.967 25.782 34.552 1.00 89.38 196 SER A O 1
ATOM 1491 N N . ASN A 1 197 ? -20.943 23.990 35.909 1.00 88.19 197 ASN A N 1
ATOM 1492 C CA . ASN A 1 197 ? -19.503 23.733 35.837 1.00 88.19 197 ASN A CA 1
ATOM 1493 C C . ASN A 1 197 ? -19.081 22.963 34.568 1.00 88.19 197 ASN A C 1
ATOM 1495 O O . ASN A 1 197 ? -17.910 22.621 34.409 1.00 88.19 197 ASN A O 1
ATOM 1499 N N . GLY A 1 198 ? -20.013 22.727 33.635 1.00 87.94 198 GLY A N 1
ATOM 1500 C CA . GLY A 1 198 ? -19.727 22.197 32.300 1.00 87.94 198 GLY A CA 1
ATOM 1501 C C . GLY A 1 198 ? -19.751 20.672 32.182 1.00 87.94 198 GLY A C 1
ATOM 1502 O O . GLY A 1 198 ? -19.346 20.146 31.144 1.00 87.94 198 GLY A O 1
ATOM 1503 N N . TRP A 1 199 ? -20.230 19.946 33.197 1.00 90.00 199 TRP A N 1
ATOM 1504 C CA . TRP A 1 199 ? -20.364 18.490 33.117 1.00 90.00 199 TRP A CA 1
ATOM 1505 C C . TRP A 1 199 ? -21.605 18.083 32.300 1.00 90.00 199 TRP A C 1
ATOM 1507 O O . TRP A 1 199 ? -22.719 18.521 32.609 1.00 90.00 199 TRP A O 1
ATOM 1517 N N . PRO A 1 200 ? -21.463 17.228 31.267 1.00 90.44 200 PRO A N 1
ATOM 1518 C CA . PRO A 1 200 ? -22.601 16.727 30.510 1.00 90.44 200 PRO A CA 1
ATOM 1519 C C . PRO A 1 200 ? -23.422 15.746 31.349 1.00 90.44 200 PRO A C 1
ATOM 1521 O O . PRO A 1 200 ? -22.889 14.787 31.910 1.00 90.44 200 PRO A O 1
ATOM 1524 N N . VAL A 1 201 ? -24.739 15.946 31.361 1.00 89.94 201 VAL A N 1
ATOM 1525 C CA . VAL A 1 201 ? -25.703 15.068 32.034 1.00 89.94 201 VAL A CA 1
ATOM 1526 C C . VAL A 1 201 ? -26.731 14.582 31.017 1.00 89.94 201 VAL A C 1
ATOM 1528 O O . VAL A 1 201 ? -27.260 15.378 30.240 1.00 89.94 201 VAL A O 1
ATOM 1531 N N . SER A 1 202 ? -27.035 13.283 31.018 1.00 88.69 202 SER A N 1
ATOM 1532 C CA . SER A 1 202 ? -28.085 12.705 30.169 1.00 88.69 202 SER A CA 1
ATOM 1533 C C . SER A 1 202 ? -28.984 11.740 30.938 1.00 88.69 202 SER A C 1
ATOM 1535 O O . SER A 1 202 ? -28.657 11.301 32.037 1.00 88.69 202 SER A O 1
ATOM 1537 N N . ARG A 1 203 ? -30.125 11.385 30.341 1.00 87.44 203 ARG A N 1
ATOM 1538 C CA . ARG A 1 203 ? -31.001 10.312 30.836 1.00 87.44 203 ARG A CA 1
ATOM 1539 C C . ARG A 1 203 ? -30.540 8.953 30.318 1.00 87.44 203 ARG A C 1
ATOM 1541 O O . ARG A 1 203 ? -29.935 8.878 29.245 1.00 87.44 203 ARG A O 1
ATOM 1548 N N . VAL A 1 204 ? -30.841 7.891 31.059 1.00 83.69 204 VAL A N 1
ATOM 1549 C CA . VAL A 1 204 ? -30.580 6.510 30.631 1.00 83.69 204 VAL A CA 1
ATOM 1550 C C . VAL A 1 204 ? -31.745 6.013 29.759 1.00 83.69 204 VAL A C 1
ATOM 1552 O O . VAL A 1 204 ? -32.895 6.157 30.164 1.00 83.69 204 VAL A O 1
ATOM 1555 N N . PRO A 1 205 ? -31.504 5.395 28.584 1.00 74.81 205 PRO A N 1
ATOM 1556 C CA . PRO A 1 205 ? -32.584 4.946 27.694 1.00 74.81 205 PRO A CA 1
ATOM 1557 C C . PRO A 1 205 ? -33.569 3.953 28.331 1.00 74.81 205 PRO A C 1
ATOM 1559 O O . PRO A 1 205 ? -34.759 4.001 28.042 1.00 74.81 205 PRO A O 1
ATOM 1562 N N . ASN A 1 206 ? -33.076 3.075 29.209 1.00 76.31 206 ASN A N 1
ATOM 1563 C CA . ASN A 1 206 ? -33.869 2.020 29.850 1.00 76.31 206 ASN A CA 1
ATOM 1564 C C . ASN A 1 206 ? -34.397 2.402 31.241 1.00 76.31 206 ASN A C 1
ATOM 1566 O O . ASN A 1 206 ? -35.137 1.626 31.838 1.00 76.31 206 ASN A O 1
ATOM 1570 N N . ASP A 1 207 ? -34.021 3.571 31.765 1.00 80.50 207 ASP A N 1
ATOM 1571 C CA . ASP A 1 207 ? -34.471 4.052 33.069 1.00 80.50 207 ASP A CA 1
ATOM 1572 C C . ASP A 1 207 ? -34.759 5.554 32.990 1.00 80.50 207 ASP A C 1
ATOM 1574 O O . ASP A 1 207 ? -33.861 6.395 33.036 1.00 80.50 207 ASP A O 1
ATOM 1578 N N . ALA A 1 208 ? -36.046 5.884 32.867 1.00 72.06 208 ALA A N 1
ATOM 1579 C CA . ALA A 1 208 ? -36.512 7.258 32.720 1.00 72.06 208 ALA A CA 1
ATOM 1580 C C . ALA A 1 208 ? -36.230 8.137 33.952 1.00 72.06 208 ALA A C 1
ATOM 1582 O O . ALA A 1 208 ? -36.269 9.364 33.831 1.00 72.06 208 ALA A O 1
ATOM 1583 N N . LYS A 1 209 ? -35.973 7.530 35.120 1.00 76.56 209 LYS A N 1
ATOM 1584 C CA . LYS A 1 209 ? -35.709 8.240 36.377 1.00 76.56 209 LYS A CA 1
ATOM 1585 C C . LYS A 1 209 ? -34.215 8.411 36.651 1.00 76.56 209 LYS A C 1
ATOM 1587 O O . LYS A 1 209 ? -33.851 9.316 37.394 1.00 76.56 209 LYS A O 1
ATOM 1592 N N . ALA A 1 210 ? -33.354 7.596 36.044 1.00 81.62 210 ALA A N 1
ATOM 1593 C CA . ALA A 1 210 ? -31.914 7.680 36.253 1.00 81.62 210 ALA A CA 1
ATOM 1594 C C . ALA A 1 210 ? -31.256 8.761 35.379 1.00 81.62 210 ALA A C 1
ATOM 1596 O O . ALA A 1 210 ? -31.395 8.792 34.149 1.00 81.62 210 ALA A O 1
ATOM 1597 N N . LEU A 1 211 ? -30.468 9.615 36.030 1.00 88.50 211 LEU A N 1
ATOM 1598 C CA . LEU A 1 211 ? -29.565 10.563 35.386 1.00 88.50 211 LEU A CA 1
ATOM 1599 C C . LEU A 1 211 ? -28.134 10.039 35.444 1.00 88.50 211 LEU A C 1
ATOM 1601 O O . LEU A 1 211 ? -27.721 9.415 36.420 1.00 88.50 211 LEU A O 1
ATOM 1605 N N . VAL A 1 212 ? -27.368 10.301 34.391 1.00 89.69 212 VAL A N 1
ATOM 1606 C CA . VAL A 1 212 ? -25.952 9.944 34.309 1.00 89.69 212 VAL A CA 1
ATOM 1607 C C . VAL A 1 212 ? -25.104 11.169 34.018 1.00 89.69 212 VAL A C 1
ATOM 1609 O O . VAL A 1 212 ? -25.484 12.016 33.209 1.00 89.69 212 VAL A O 1
ATOM 1612 N N . VAL A 1 213 ? -23.936 11.227 34.651 1.00 90.69 213 VAL A N 1
ATOM 1613 C CA . VAL A 1 213 ? -22.887 12.201 34.354 1.00 90.69 213 VAL A CA 1
ATOM 1614 C C . VAL A 1 213 ? -21.842 11.566 33.441 1.00 90.69 213 VAL A C 1
ATOM 1616 O O . VAL A 1 213 ? -21.392 10.438 33.664 1.00 90.69 213 VAL A O 1
ATOM 1619 N N . HIS A 1 214 ? -21.461 12.294 32.394 1.00 90.19 214 HIS A N 1
ATOM 1620 C CA . HIS A 1 214 ? -20.414 11.891 31.458 1.00 90.19 214 HIS A CA 1
ATOM 1621 C C . HIS A 1 214 ? -19.103 12.532 31.888 1.00 90.19 214 HIS A C 1
ATOM 1623 O O . HIS A 1 214 ? -18.884 13.720 31.663 1.00 90.19 214 HIS A O 1
ATOM 1629 N N . TYR A 1 215 ? -18.228 11.754 32.516 1.00 89.31 215 TYR A N 1
ATOM 1630 C CA . TYR A 1 215 ? -16.908 12.233 32.925 1.00 89.31 215 TYR A CA 1
ATOM 1631 C C . TYR A 1 215 ? -15.799 11.822 31.943 1.00 89.31 215 TYR A C 1
ATOM 1633 O O . TYR A 1 215 ? -14.718 12.408 31.954 1.00 89.31 215 TYR A O 1
ATOM 1641 N N . GLY A 1 216 ? -16.051 10.835 31.075 1.00 85.69 216 GLY A N 1
ATOM 1642 C CA . GLY A 1 216 ? -15.135 10.435 30.007 1.00 85.69 216 GLY A CA 1
ATOM 1643 C C . GLY A 1 216 ? -15.139 11.390 28.810 1.00 85.69 216 GLY A C 1
ATOM 1644 O O . GLY A 1 216 ? -16.108 12.099 28.552 1.00 85.69 216 GLY A O 1
ATOM 1645 N N . SER A 1 217 ? -14.051 11.380 28.038 1.00 84.12 217 SER A N 1
ATOM 1646 C CA . SER A 1 217 ? -13.962 12.153 26.792 1.00 84.12 217 SER A CA 1
ATOM 1647 C C . SER A 1 217 ? -14.843 11.537 25.697 1.00 84.12 217 SER A C 1
ATOM 1649 O O . SER A 1 217 ? -14.772 10.331 25.448 1.00 84.12 217 SER A O 1
ATOM 1651 N N . ALA A 1 218 ? -15.627 12.351 24.983 1.00 80.50 218 ALA A N 1
ATOM 1652 C CA . ALA A 1 218 ? -16.443 11.904 23.844 1.00 80.50 218 ALA A CA 1
ATOM 1653 C C . ALA A 1 218 ? -15.601 11.425 22.638 1.00 80.50 218 ALA A C 1
ATOM 1655 O O . ALA A 1 218 ? -16.095 10.702 21.757 1.00 80.50 218 ALA A O 1
ATOM 1656 N N . ASP A 1 219 ? -14.328 11.823 22.611 1.00 83.31 219 ASP A N 1
ATOM 1657 C CA . ASP A 1 219 ? -13.337 11.504 21.581 1.00 83.31 219 ASP A CA 1
ATOM 1658 C C . ASP A 1 219 ? -12.477 10.277 21.905 1.00 83.31 219 ASP A C 1
ATOM 1660 O O . ASP A 1 219 ? -11.749 9.781 21.040 1.00 83.31 219 ASP A O 1
ATOM 1664 N N . SER A 1 220 ? -12.618 9.738 23.121 1.00 84.62 220 SER A N 1
ATOM 1665 C CA . SER A 1 220 ? -11.967 8.492 23.523 1.00 84.62 220 SER A CA 1
ATOM 1666 C C . SER A 1 220 ? -12.459 7.287 22.719 1.00 84.62 220 SER A C 1
ATOM 1668 O O . SER A 1 220 ? -13.536 7.295 22.105 1.00 84.62 220 SER A O 1
ATOM 1670 N N . GLY A 1 221 ? -11.658 6.217 22.716 1.00 81.00 221 GLY A N 1
ATOM 1671 C CA . GLY A 1 221 ? -12.057 4.949 22.102 1.00 81.00 221 GLY A CA 1
ATOM 1672 C C . GLY A 1 221 ? -13.413 4.444 22.641 1.00 81.00 221 GLY A C 1
ATOM 1673 O O . GLY A 1 221 ? -13.709 4.652 23.820 1.00 81.00 221 GLY A O 1
ATOM 1674 N N . PRO A 1 222 ? -14.242 3.735 21.842 1.00 79.88 222 PRO A N 1
ATOM 1675 C CA . PRO A 1 222 ? -15.601 3.337 22.243 1.00 79.88 222 PRO A CA 1
ATOM 1676 C C . PRO A 1 222 ? -15.675 2.609 23.593 1.00 79.88 222 PRO A C 1
ATOM 1678 O O . PRO A 1 222 ? -16.582 2.846 24.386 1.00 79.88 222 PRO A O 1
ATOM 1681 N N . GLN A 1 223 ? -14.682 1.765 23.874 1.00 82.81 223 GLN A N 1
ATOM 1682 C CA . GLN A 1 223 ? -14.546 1.018 25.125 1.00 82.81 223 GLN A CA 1
ATOM 1683 C C . GLN A 1 223 ? -14.343 1.908 26.364 1.00 82.81 223 GLN A C 1
ATOM 1685 O O . GLN A 1 223 ? -14.809 1.559 27.446 1.00 82.81 223 GLN A O 1
ATOM 1690 N N . TYR A 1 224 ? -13.691 3.061 26.211 1.00 85.81 224 TYR A N 1
ATOM 1691 C CA . TYR A 1 224 ? -13.450 4.023 27.289 1.00 85.81 224 TYR A CA 1
ATOM 1692 C C . TYR A 1 224 ? -14.588 5.027 27.395 1.00 85.81 224 TYR A C 1
ATOM 1694 O O . TYR A 1 224 ? -15.062 5.299 28.495 1.00 85.81 224 TYR A O 1
ATOM 1702 N N . ARG A 1 225 ? -15.112 5.487 26.255 1.00 83.12 225 ARG A N 1
ATOM 1703 C CA . ARG A 1 225 ? -16.268 6.384 26.205 1.00 83.12 225 ARG A CA 1
ATOM 1704 C C . ARG A 1 225 ? -17.481 5.789 26.912 1.00 83.12 225 ARG A C 1
ATOM 1706 O O . ARG A 1 225 ? -18.109 6.467 27.714 1.00 83.12 225 ARG A O 1
ATOM 1713 N N . ASN A 1 226 ? -17.776 4.513 26.662 1.00 82.44 226 ASN A N 1
ATOM 1714 C CA . ASN A 1 226 ? -18.918 3.837 27.283 1.00 82.44 226 ASN A CA 1
ATOM 1715 C C . ASN A 1 226 ? -18.723 3.610 28.794 1.00 82.44 226 ASN A C 1
ATOM 1717 O O . ASN A 1 226 ? -19.703 3.538 29.527 1.00 82.44 226 ASN A O 1
ATOM 1721 N N . ARG A 1 227 ? -17.472 3.497 29.262 1.00 84.50 227 ARG A N 1
ATOM 1722 C CA . ARG A 1 227 ? -17.128 3.370 30.690 1.00 84.50 227 ARG A CA 1
ATOM 1723 C C . ARG A 1 227 ? -17.058 4.719 31.409 1.00 84.50 227 ARG A C 1
ATOM 1725 O O . ARG A 1 227 ? -17.189 4.757 32.625 1.00 84.50 227 ARG A O 1
ATOM 1732 N N . GLY A 1 228 ? -16.892 5.813 30.668 1.00 85.50 228 GLY A N 1
ATOM 1733 C CA . GLY A 1 228 ? -16.834 7.190 31.164 1.00 85.50 228 GLY A CA 1
ATOM 1734 C C . GLY A 1 228 ? -18.183 7.792 31.564 1.00 85.50 228 GLY A C 1
ATOM 1735 O O . GLY A 1 228 ? -18.342 9.011 31.512 1.00 85.50 228 GLY A O 1
ATOM 1736 N N . VAL A 1 229 ? -19.152 6.950 31.922 1.00 87.81 229 VAL A N 1
ATOM 1737 C CA . VAL A 1 229 ? -20.513 7.333 32.300 1.00 87.81 229 VAL A CA 1
ATOM 1738 C C . VAL A 1 229 ? -20.794 6.755 33.681 1.00 87.81 229 VAL A C 1
ATOM 1740 O O . VAL A 1 229 ? -20.580 5.564 33.901 1.00 87.81 229 VAL A O 1
ATOM 1743 N N . ALA A 1 230 ? -21.265 7.582 34.611 1.00 86.69 230 ALA A N 1
ATOM 1744 C CA . ALA A 1 230 ? -21.662 7.138 35.946 1.00 86.69 230 ALA A CA 1
ATOM 1745 C C . ALA A 1 230 ? -23.096 7.572 36.255 1.00 86.69 230 ALA A C 1
ATOM 1747 O O . ALA A 1 230 ? -23.489 8.697 35.948 1.00 86.69 230 ALA A O 1
ATOM 1748 N N . ALA A 1 231 ? -23.878 6.676 36.860 1.00 86.69 231 ALA A N 1
ATOM 1749 C CA . ALA A 1 231 ? -25.224 6.998 37.322 1.00 86.69 231 ALA A CA 1
ATOM 1750 C C . ALA A 1 231 ? -25.153 7.860 38.581 1.00 86.69 231 ALA A C 1
ATOM 1752 O O . ALA A 1 231 ? -24.437 7.523 39.525 1.00 86.69 231 ALA A O 1
ATOM 1753 N N . LEU A 1 232 ? -25.906 8.956 38.569 1.00 87.31 232 LEU A N 1
ATOM 1754 C CA . LEU A 1 232 ? -26.073 9.843 39.706 1.00 87.31 232 LEU A CA 1
ATOM 1755 C C . LEU A 1 232 ? -27.127 9.249 40.632 1.00 87.31 232 LEU A C 1
ATOM 1757 O O . LEU A 1 232 ? -28.239 8.938 40.199 1.00 87.31 232 LEU A O 1
ATOM 1761 N N . ARG A 1 233 ? -26.766 9.085 41.898 1.00 83.19 233 ARG A N 1
ATOM 1762 C CA . ARG A 1 233 ? -27.642 8.587 42.952 1.00 83.19 233 ARG A CA 1
ATOM 1763 C C . ARG A 1 233 ? -27.709 9.605 44.075 1.00 83.19 233 ARG A C 1
ATOM 1765 O O . ARG A 1 233 ? -26.818 10.434 44.238 1.00 83.19 233 ARG A O 1
ATOM 1772 N N . GLN A 1 234 ? -28.803 9.539 44.806 1.00 83.94 234 GLN A N 1
ATOM 1773 C CA . GLN A 1 234 ? -28.995 10.296 46.025 1.00 83.94 234 GLN A CA 1
ATOM 1774 C C . GLN A 1 234 ? -28.563 9.415 47.196 1.00 83.94 234 GLN A C 1
ATOM 1776 O O . GLN A 1 234 ? -28.943 8.244 47.249 1.00 83.94 234 GLN A O 1
ATOM 1781 N N . ASP A 1 235 ? -27.729 9.963 48.069 1.00 81.06 235 ASP A N 1
ATOM 1782 C CA . ASP A 1 235 ? -27.336 9.346 49.333 1.00 81.06 235 ASP A CA 1
ATOM 1783 C C . ASP A 1 235 ? -28.411 9.563 50.416 1.00 81.06 235 ASP A C 1
ATOM 1785 O O . ASP A 1 235 ? -29.327 10.370 50.239 1.00 81.06 235 ASP A O 1
ATOM 1789 N N . GLU A 1 236 ? -28.286 8.880 51.556 1.00 76.88 236 GLU A N 1
ATOM 1790 C CA . GLU A 1 236 ? -29.215 8.953 52.696 1.00 76.88 236 GLU A CA 1
ATOM 1791 C C . GLU A 1 236 ? -29.393 10.393 53.224 1.00 76.88 236 GLU A C 1
ATOM 1793 O O . GLU A 1 236 ? -30.473 10.767 53.678 1.00 76.88 236 GLU A O 1
ATOM 1798 N N . ASN A 1 237 ? -28.370 11.241 53.054 1.00 77.75 237 ASN A N 1
ATOM 1799 C CA . ASN A 1 237 ? -28.361 12.659 53.445 1.00 77.75 237 ASN A CA 1
ATOM 1800 C C . ASN A 1 237 ? -28.887 13.627 52.360 1.00 77.75 237 ASN A C 1
ATOM 1802 O O . ASN A 1 237 ? -28.739 14.852 52.474 1.00 77.75 237 ASN A O 1
ATOM 1806 N N . GLY A 1 238 ? -29.426 13.097 51.257 1.00 76.44 238 GLY A N 1
ATOM 1807 C CA . GLY A 1 238 ? -29.870 13.879 50.100 1.00 76.44 238 GLY A CA 1
ATOM 1808 C C . GLY A 1 238 ? -28.737 14.422 49.220 1.00 76.44 238 GLY A C 1
ATOM 1809 O O . GLY A 1 238 ? -29.006 15.195 48.302 1.00 76.44 238 GLY A O 1
ATOM 1810 N N . ASP A 1 239 ? -27.485 14.043 49.493 1.00 81.19 239 ASP A N 1
ATOM 1811 C CA . ASP A 1 239 ? -26.318 14.433 48.699 1.00 81.19 239 ASP A CA 1
ATOM 1812 C C . ASP A 1 239 ? -26.193 13.612 47.414 1.00 81.19 239 ASP A C 1
ATOM 1814 O O . ASP A 1 239 ? -26.571 12.442 47.339 1.00 81.19 239 ASP A O 1
ATOM 1818 N N . LEU A 1 240 ? -25.649 14.243 46.380 1.00 83.00 240 LEU A N 1
ATOM 1819 C CA . LEU A 1 240 ? -25.472 13.658 45.064 1.00 83.00 240 LEU A CA 1
ATOM 1820 C C . LEU A 1 240 ? -24.150 12.881 45.009 1.00 83.00 240 LEU A C 1
ATOM 1822 O O . LEU A 1 240 ? -23.065 13.446 45.139 1.00 83.00 240 LEU A O 1
ATOM 1826 N N . THR A 1 241 ? -24.244 11.574 44.783 1.00 82.94 241 THR A N 1
ATOM 1827 C CA . THR A 1 241 ? -23.112 10.650 44.635 1.00 82.94 241 THR A CA 1
ATOM 1828 C C . THR A 1 241 ? -23.154 9.985 43.260 1.00 82.94 241 THR A C 1
ATOM 1830 O O . THR A 1 241 ? -24.176 10.005 42.570 1.00 82.94 241 THR A O 1
ATOM 1833 N N . PHE A 1 242 ? -22.042 9.397 42.811 1.00 80.25 242 PHE A N 1
ATOM 1834 C CA . PHE A 1 242 ? -22.023 8.637 41.561 1.00 80.25 242 PHE A CA 1
ATOM 1835 C C . PHE A 1 242 ? -21.539 7.206 41.780 1.00 80.25 242 PHE A C 1
ATOM 1837 O O . PHE A 1 242 ? -20.514 6.948 42.407 1.00 80.25 242 PHE A O 1
ATOM 1844 N N . SER A 1 243 ? -22.268 6.245 41.215 1.00 65.19 243 SER A N 1
ATOM 1845 C CA . SER A 1 243 ? -21.908 4.831 41.295 1.00 65.19 243 SER A CA 1
ATOM 1846 C C . SER A 1 243 ? -20.906 4.499 40.184 1.00 65.19 243 SER A C 1
ATOM 1848 O O . SER A 1 243 ? -21.316 4.194 39.062 1.00 65.19 243 SER A O 1
ATOM 1850 N N . GLY A 1 244 ? -19.602 4.623 40.458 1.00 58.62 244 GLY A N 1
ATOM 1851 C CA . GLY A 1 244 ? -18.568 4.441 39.426 1.00 58.62 244 GLY A CA 1
ATOM 1852 C C . GLY A 1 244 ? -17.199 3.934 39.885 1.00 58.62 244 GLY A C 1
ATOM 1853 O O . GLY A 1 244 ? -16.473 3.369 39.069 1.00 58.62 244 GLY A O 1
ATOM 1854 N N . GLN A 1 245 ? -16.837 4.055 41.164 1.00 51.59 245 GLN A N 1
ATOM 1855 C CA . GLN A 1 245 ? -15.623 3.436 41.700 1.00 51.59 245 GLN A CA 1
ATOM 1856 C C . GLN A 1 245 ? -15.937 2.755 43.026 1.00 51.59 245 GLN A C 1
ATOM 1858 O O . GLN A 1 245 ? -16.505 3.365 43.921 1.00 51.59 245 GLN A O 1
ATOM 1863 N N . ALA A 1 246 ? -15.565 1.479 43.144 1.00 46.09 246 ALA A N 1
ATOM 1864 C CA . ALA A 1 246 ? -15.469 0.836 44.443 1.00 46.09 246 ALA A CA 1
ATOM 1865 C C . ALA A 1 246 ? -14.466 1.650 45.275 1.00 46.09 246 ALA A C 1
ATOM 1867 O O . ALA A 1 246 ? -13.279 1.670 44.949 1.00 46.09 246 ALA A O 1
ATOM 1868 N N . GLU A 1 247 ? -14.945 2.318 46.322 1.00 46.81 247 GLU A N 1
ATOM 1869 C CA . GLU A 1 247 ? -14.209 3.259 47.185 1.00 46.81 247 GLU A CA 1
ATOM 1870 C C . GLU A 1 247 ? -12.955 2.667 47.862 1.00 46.81 247 GLU A C 1
ATOM 1872 O O . GLU A 1 247 ? -12.211 3.362 48.546 1.00 46.81 247 GLU A O 1
ATOM 1877 N N . SER A 1 248 ? -12.665 1.380 47.663 1.00 49.69 248 SER A N 1
ATOM 1878 C CA . SER A 1 248 ? -11.695 0.638 48.463 1.00 49.69 248 SER A CA 1
ATOM 1879 C C . SER A 1 248 ? -10.260 0.614 47.900 1.00 49.69 248 SER A C 1
ATOM 1881 O O . SER A 1 248 ? -9.337 0.222 48.610 1.00 49.69 248 SER A O 1
ATOM 1883 N N . GLN A 1 249 ? -9.998 1.021 46.644 1.00 58.62 249 GLN A N 1
ATOM 1884 C CA . GLN A 1 249 ? -8.643 0.911 46.059 1.00 58.62 249 GLN A CA 1
ATOM 1885 C C . GLN A 1 249 ? -8.197 2.171 45.304 1.00 58.62 249 GLN A C 1
ATOM 1887 O O . GLN A 1 249 ? -8.836 2.592 44.344 1.00 58.62 249 GLN A O 1
ATOM 1892 N N . LYS A 1 250 ? -7.038 2.736 45.692 1.00 66.06 250 LYS A N 1
ATOM 1893 C CA . LYS A 1 250 ? -6.393 3.858 44.981 1.00 66.06 250 LYS A CA 1
ATOM 1894 C C . LYS A 1 250 ? -6.256 3.538 43.478 1.00 66.06 250 LYS A C 1
ATOM 1896 O O . LYS A 1 250 ? -5.808 2.432 43.142 1.00 66.06 250 LYS A O 1
ATOM 1901 N N . PRO A 1 251 ? -6.601 4.479 42.577 1.00 72.19 251 PRO A N 1
ATOM 1902 C CA . PRO A 1 251 ? -6.530 4.244 41.141 1.00 72.19 251 PRO A CA 1
ATOM 1903 C C . PRO A 1 251 ? -5.083 3.996 40.703 1.00 72.19 251 PRO A C 1
ATOM 1905 O O . PRO A 1 251 ? -4.142 4.579 41.244 1.00 72.19 251 PRO A O 1
ATOM 1908 N N . LYS A 1 252 ? -4.904 3.112 39.716 1.00 81.12 252 LYS A N 1
ATOM 1909 C CA . LYS A 1 252 ? -3.603 2.897 39.074 1.00 81.12 252 LYS A CA 1
ATOM 1910 C C . LYS A 1 252 ? -3.199 4.166 38.339 1.00 81.12 252 LYS A C 1
ATOM 1912 O O . LYS A 1 252 ? -4.027 4.764 37.654 1.00 81.12 252 LYS A O 1
ATOM 1917 N N . THR A 1 253 ? -1.928 4.528 38.453 1.00 83.56 253 THR A N 1
ATOM 1918 C CA . THR A 1 253 ? -1.371 5.680 37.759 1.00 83.56 253 THR A CA 1
ATOM 1919 C C . THR A 1 253 ? -0.239 5.306 36.821 1.00 83.56 253 THR A C 1
ATOM 1921 O O . THR A 1 253 ? 0.503 4.357 37.078 1.00 83.56 253 THR A O 1
ATOM 1924 N N . LEU A 1 254 ? -0.099 6.073 35.742 1.00 87.06 254 LEU A N 1
ATOM 1925 C CA . LEU A 1 254 ? 1.021 5.949 34.817 1.00 87.06 254 LEU A CA 1
ATOM 1926 C C . LEU A 1 254 ? 2.280 6.586 35.419 1.00 87.06 254 LEU A C 1
ATOM 1928 O O . LEU A 1 254 ? 2.285 7.772 35.753 1.00 87.06 254 LEU A O 1
ATOM 1932 N N . VAL A 1 255 ? 3.342 5.793 35.540 1.00 87.94 255 VAL A N 1
ATOM 1933 C CA . VAL A 1 255 ? 4.645 6.204 36.075 1.00 87.94 255 VAL A CA 1
ATOM 1934 C C . VAL A 1 255 ? 5.700 5.975 35.003 1.00 87.94 255 VAL A C 1
ATOM 1936 O O . VAL A 1 255 ? 5.812 4.869 34.474 1.00 87.94 255 VAL A O 1
ATOM 1939 N N . VAL A 1 256 ? 6.474 7.016 34.693 1.00 89.81 256 VAL A N 1
ATOM 1940 C CA . VAL A 1 256 ? 7.618 6.924 33.778 1.00 89.81 256 VAL A CA 1
ATOM 1941 C C . VAL A 1 256 ? 8.898 6.946 34.598 1.00 89.81 256 VAL A C 1
ATOM 1943 O O . VAL A 1 256 ? 9.064 7.826 35.444 1.00 89.81 256 VAL A O 1
ATOM 1946 N N . THR A 1 257 ? 9.784 5.990 34.354 1.00 89.75 257 THR A N 1
ATOM 1947 C CA . THR A 1 257 ? 11.087 5.870 35.003 1.00 89.75 257 THR A CA 1
ATOM 1948 C C . THR A 1 257 ? 12.207 5.825 33.973 1.00 89.75 257 THR A C 1
ATOM 1950 O O . THR A 1 257 ? 12.032 5.307 32.871 1.00 89.75 257 THR A O 1
ATOM 1953 N N . VAL A 1 258 ? 13.368 6.365 34.332 1.00 89.56 258 VAL A N 1
ATOM 1954 C CA . VAL A 1 258 ? 14.580 6.354 33.502 1.00 89.56 258 VAL A CA 1
ATOM 1955 C C . VAL A 1 258 ? 15.622 5.477 34.173 1.00 89.56 258 VAL A C 1
ATOM 1957 O O . VAL A 1 258 ? 15.861 5.595 35.375 1.00 89.56 258 VAL A O 1
ATOM 1960 N N . HIS A 1 259 ? 16.186 4.556 33.403 1.00 88.75 259 HIS A N 1
ATOM 1961 C CA . HIS A 1 259 ? 17.153 3.576 33.859 1.00 88.75 259 HIS A CA 1
ATOM 1962 C C . HIS A 1 259 ? 18.461 3.786 33.092 1.00 88.75 259 HIS A C 1
ATOM 1964 O O . HIS A 1 259 ? 18.501 3.579 31.876 1.00 88.75 259 HIS A O 1
ATOM 1970 N N . ARG A 1 260 ? 19.539 4.153 33.793 1.00 87.38 260 ARG A N 1
ATOM 1971 C CA . ARG A 1 260 ? 20.894 4.235 33.230 1.00 87.38 260 ARG A CA 1
ATOM 1972 C C . ARG A 1 260 ? 21.775 3.134 33.799 1.00 87.38 260 ARG A C 1
ATOM 1974 O O . ARG A 1 260 ? 21.843 2.970 35.015 1.00 87.38 260 ARG A O 1
ATOM 1981 N N . ARG A 1 261 ? 22.446 2.365 32.934 1.00 83.56 261 ARG A N 1
ATOM 1982 C CA . ARG A 1 261 ? 23.327 1.239 33.326 1.00 83.56 261 ARG A CA 1
ATOM 1983 C C . ARG A 1 261 ? 22.661 0.275 34.327 1.00 83.56 261 ARG A C 1
ATOM 1985 O O . ARG A 1 261 ? 23.282 -0.190 35.277 1.00 83.56 261 ARG A O 1
ATOM 1992 N N . GLY A 1 262 ? 21.361 0.029 34.148 1.00 77.75 262 GLY A N 1
ATOM 1993 C CA . GLY A 1 262 ? 20.558 -0.839 35.016 1.00 77.75 262 GLY A CA 1
ATOM 1994 C C . GLY A 1 262 ? 20.120 -0.235 36.360 1.00 77.75 262 GLY A C 1
ATOM 1995 O O . GLY A 1 262 ? 19.392 -0.903 37.091 1.00 77.75 262 GLY A O 1
ATOM 1996 N N . LYS A 1 263 ? 20.497 1.010 36.685 1.00 85.12 263 LYS A N 1
ATOM 1997 C CA . LYS A 1 263 ? 20.047 1.731 37.888 1.00 85.12 263 LYS A CA 1
ATOM 1998 C C . LYS A 1 263 ? 18.938 2.730 37.563 1.00 85.12 263 LYS A C 1
ATOM 2000 O O . LYS A 1 263 ? 18.954 3.360 36.511 1.00 85.12 263 LYS A O 1
ATOM 2005 N N . LEU A 1 264 ? 17.993 2.887 38.485 1.00 85.25 264 LEU A N 1
ATOM 2006 C CA . LEU A 1 264 ? 16.890 3.846 38.395 1.00 85.25 264 LEU A CA 1
ATOM 2007 C C . LEU A 1 264 ? 17.383 5.254 38.767 1.00 85.25 264 LEU A C 1
ATOM 2009 O O . LEU A 1 264 ? 17.776 5.456 39.913 1.00 85.25 264 LEU A O 1
ATOM 2013 N N . THR A 1 265 ? 17.348 6.202 37.823 1.00 85.88 265 THR A N 1
ATOM 2014 C CA . THR A 1 265 ? 17.962 7.539 37.981 1.00 85.88 265 THR A CA 1
ATOM 2015 C C . THR A 1 265 ? 16.997 8.721 37.853 1.00 85.88 265 THR A C 1
ATOM 2017 O O . THR A 1 265 ? 17.348 9.837 38.238 1.00 85.88 265 THR A O 1
ATOM 2020 N N . GLY A 1 266 ? 15.787 8.516 37.322 1.00 84.12 266 GLY A N 1
ATOM 2021 C CA . GLY A 1 266 ? 14.807 9.593 37.143 1.00 84.12 266 GLY A CA 1
ATOM 2022 C C . GLY A 1 266 ? 13.362 9.110 37.092 1.00 84.12 266 GLY A C 1
ATOM 2023 O O . GLY A 1 266 ? 13.090 7.948 36.762 1.00 84.12 266 GLY A O 1
ATOM 2024 N N . ARG A 1 267 ? 12.420 10.001 37.425 1.00 87.06 267 ARG A N 1
ATOM 2025 C CA . ARG A 1 267 ? 10.988 9.685 37.532 1.00 87.06 267 ARG A CA 1
ATOM 2026 C C . ARG A 1 267 ? 10.071 10.835 37.117 1.00 87.06 267 ARG A C 1
ATOM 2028 O O . ARG A 1 267 ? 10.285 12.003 37.421 1.00 87.06 267 ARG A O 1
ATOM 2035 N N . PHE A 1 268 ? 8.946 10.463 36.510 1.00 86.00 268 PHE A N 1
ATOM 2036 C CA . PHE A 1 268 ? 7.795 11.333 36.305 1.00 86.00 268 PHE A CA 1
ATOM 2037 C C . PHE A 1 268 ? 6.735 11.111 37.384 1.00 86.00 268 PHE A C 1
ATOM 2039 O O . PHE A 1 268 ? 6.304 9.981 37.636 1.00 86.00 268 PHE A O 1
ATOM 2046 N N . ALA A 1 269 ? 6.266 12.203 37.983 1.00 73.62 269 ALA A N 1
ATOM 2047 C CA . ALA A 1 269 ? 5.089 12.207 38.838 1.00 73.62 269 ALA A CA 1
ATOM 2048 C C . ALA A 1 269 ? 4.189 13.389 38.468 1.00 73.62 269 ALA A C 1
ATOM 2050 O O . ALA A 1 269 ? 4.627 14.539 38.451 1.00 73.62 269 ALA A O 1
ATOM 2051 N N . LEU A 1 270 ? 2.912 13.109 38.198 1.00 73.44 270 LEU A N 1
ATOM 2052 C CA . LEU A 1 270 ? 1.935 14.156 37.929 1.00 73.44 270 LEU A CA 1
ATOM 2053 C C . LEU A 1 270 ? 1.688 14.972 39.206 1.00 73.44 270 LEU A C 1
ATOM 2055 O O . LEU A 1 270 ? 1.248 14.428 40.223 1.00 73.44 270 LEU A O 1
ATOM 2059 N N . LYS A 1 271 ? 1.932 16.284 39.151 1.00 71.44 271 LYS A N 1
ATOM 2060 C CA . LYS A 1 271 ? 1.564 17.200 40.236 1.00 71.44 271 LYS A CA 1
ATOM 2061 C C . LYS A 1 271 ? 0.046 17.395 40.219 1.00 71.44 271 LYS A C 1
ATOM 2063 O O . LYS A 1 271 ? -0.495 17.909 39.247 1.00 71.44 271 LYS A O 1
ATOM 2068 N N . LYS A 1 272 ? -0.644 16.980 41.286 1.00 67.62 272 LYS A N 1
ATOM 2069 C CA . LYS A 1 272 ? -2.067 17.298 41.473 1.00 67.62 272 LYS A CA 1
ATOM 2070 C C . LYS A 1 272 ? -2.194 18.763 41.893 1.00 67.62 272 LYS A C 1
ATOM 2072 O O . LYS A 1 272 ? -1.673 19.140 42.941 1.00 67.62 272 LYS A O 1
ATOM 2077 N N . GLU A 1 273 ? -2.904 19.568 41.112 1.00 60.62 273 GLU A N 1
ATOM 2078 C CA . GLU A 1 273 ? -3.338 20.892 41.560 1.00 60.62 273 GLU A CA 1
ATOM 2079 C C . GLU A 1 273 ? -4.432 20.726 42.617 1.00 60.62 273 GLU A C 1
ATOM 2081 O O . GLU A 1 273 ? -5.525 20.241 42.326 1.00 60.62 273 GLU A O 1
ATOM 2086 N N . LYS A 1 274 ? -4.141 21.113 43.862 1.00 59.50 274 LYS A N 1
ATOM 2087 C CA . LYS A 1 274 ? -5.159 21.226 44.910 1.00 59.50 274 LYS A CA 1
ATOM 2088 C C . LYS A 1 274 ? -5.862 22.571 44.744 1.00 59.50 274 LYS A C 1
ATOM 2090 O O . LYS A 1 274 ? -5.352 23.590 45.201 1.00 59.50 274 LYS A O 1
ATOM 2095 N N . SER A 1 275 ? -7.009 22.595 44.076 1.00 59.16 275 SER A N 1
ATOM 2096 C CA . SER A 1 275 ? -7.850 23.793 44.023 1.00 59.16 275 SER A CA 1
ATOM 2097 C C . SER A 1 275 ? -8.792 23.827 45.225 1.00 59.16 275 SER A C 1
ATOM 2099 O O . SER A 1 275 ? -9.616 22.934 45.378 1.00 59.16 275 SER A O 1
ATOM 2101 N N . SER A 1 276 ? -8.735 24.879 46.039 1.00 61.06 276 SER A N 1
ATOM 2102 C CA . SER A 1 276 ? -9.571 25.047 47.241 1.00 61.06 276 SER A CA 1
ATOM 2103 C C . SER A 1 276 ? -11.048 25.381 46.975 1.00 61.06 276 SER A C 1
ATOM 2105 O O . SER A 1 276 ? -11.808 25.543 47.922 1.00 61.06 276 SER A O 1
ATOM 2107 N N . ARG A 1 277 ? -11.462 25.526 45.707 1.00 67.31 277 ARG A N 1
ATOM 2108 C CA . ARG A 1 277 ? -12.815 25.967 45.307 1.00 67.31 277 ARG A CA 1
ATOM 2109 C C . ARG A 1 277 ? -13.735 24.850 44.795 1.00 67.31 277 ARG A C 1
ATOM 2111 O O . ARG A 1 277 ? -14.880 25.147 44.477 1.00 67.31 277 ARG A O 1
ATOM 2118 N N . ARG A 1 278 ? -13.246 23.614 44.650 1.00 72.81 278 ARG A N 1
ATOM 2119 C CA . ARG A 1 278 ? -14.021 22.505 44.061 1.00 72.81 278 ARG A CA 1
ATOM 2120 C C . ARG A 1 278 ? -14.809 21.752 45.126 1.00 72.81 278 ARG A C 1
ATOM 2122 O O . ARG A 1 278 ? -14.377 21.657 46.274 1.00 72.81 278 ARG A O 1
ATOM 2129 N N . SER A 1 279 ? -15.971 21.230 44.740 1.00 78.75 279 SER A N 1
ATOM 2130 C CA . SER A 1 279 ? -16.729 20.316 45.596 1.00 78.75 279 SER A CA 1
ATOM 2131 C C . SER A 1 279 ? -16.024 18.955 45.669 1.00 78.75 279 SER A C 1
ATOM 2133 O O . SER A 1 279 ? -15.347 18.550 44.724 1.00 78.75 279 SER A O 1
ATOM 2135 N N . LYS A 1 280 ? -16.215 18.214 46.770 1.00 81.50 280 LYS A N 1
ATOM 2136 C CA . LYS A 1 280 ? -15.681 16.844 46.921 1.00 81.50 280 LYS A CA 1
ATOM 2137 C C . LYS A 1 280 ? -16.080 15.951 45.736 1.00 81.50 280 LYS A C 1
ATOM 2139 O O . LYS A 1 280 ? -15.258 15.223 45.196 1.00 81.50 280 LYS A O 1
ATOM 2144 N N . LEU A 1 281 ? -17.326 16.094 45.288 1.00 82.81 281 LEU A N 1
ATOM 2145 C CA . LEU A 1 281 ? -17.876 15.380 44.143 1.00 82.81 281 LEU A CA 1
ATOM 2146 C C . LEU A 1 281 ? -17.136 15.683 42.832 1.00 82.81 281 LEU A C 1
ATOM 2148 O O . LEU A 1 281 ? -16.874 14.778 42.043 1.00 82.81 281 LEU A O 1
ATOM 2152 N N . GLU A 1 282 ? -16.798 16.946 42.578 1.00 83.38 282 GLU A N 1
ATOM 2153 C CA . GLU A 1 282 ? -16.022 17.328 41.394 1.00 83.38 282 GLU A CA 1
ATOM 2154 C C . GLU A 1 282 ? -14.607 16.770 41.430 1.00 83.38 282 GLU A C 1
ATOM 2156 O O . GLU A 1 282 ? -14.107 16.325 40.397 1.00 83.38 282 GLU A O 1
ATOM 2161 N N . ASP A 1 283 ? -13.970 16.768 42.599 1.00 83.75 283 ASP A N 1
ATOM 2162 C CA . ASP A 1 283 ? -12.650 16.165 42.766 1.00 83.75 283 ASP A CA 1
ATOM 2163 C C . ASP A 1 283 ? -12.695 14.652 42.500 1.00 83.75 283 ASP A C 1
ATOM 2165 O O . ASP A 1 283 ? -11.821 14.122 41.806 1.00 83.75 283 ASP A O 1
ATOM 2169 N N . ASP A 1 284 ? -13.754 13.975 42.949 1.00 83.19 284 ASP A N 1
ATOM 2170 C CA . ASP A 1 284 ? -13.986 12.555 42.678 1.00 83.19 284 ASP A CA 1
ATOM 2171 C C . ASP A 1 284 ? -14.250 12.293 41.180 1.00 83.19 284 ASP A C 1
ATOM 2173 O O . ASP A 1 284 ? -13.683 11.359 40.600 1.00 83.19 284 ASP A O 1
ATOM 2177 N N . LEU A 1 285 ? -15.032 13.146 40.505 1.00 86.38 285 LEU A N 1
ATOM 2178 C CA . LEU A 1 285 ? -15.270 13.063 39.055 1.00 86.38 285 LEU A CA 1
ATOM 2179 C C . LEU A 1 285 ? -13.996 13.320 38.241 1.00 86.38 285 LEU A C 1
ATOM 2181 O O . LEU A 1 285 ? -13.724 12.614 37.265 1.00 86.38 285 LEU A O 1
ATOM 2185 N N . LEU A 1 286 ? -13.185 14.302 38.638 1.00 85.75 286 LEU A N 1
ATOM 2186 C CA . LEU A 1 286 ? -11.891 14.580 38.014 1.00 85.75 286 LEU A CA 1
ATOM 2187 C C . LEU A 1 286 ? -10.918 13.419 38.222 1.00 85.75 286 LEU A C 1
ATOM 2189 O O . LEU A 1 286 ? -10.218 13.034 37.285 1.00 85.75 286 LEU A O 1
ATOM 2193 N N . GLN A 1 287 ? -10.901 12.817 39.412 1.00 84.62 287 GLN A N 1
ATOM 2194 C CA . GLN A 1 287 ? -10.101 11.629 39.688 1.00 84.62 287 GLN A CA 1
ATOM 2195 C C . GLN A 1 287 ? -10.550 10.430 38.842 1.00 84.62 287 GLN A C 1
ATOM 2197 O O . GLN A 1 287 ? -9.700 9.717 38.303 1.00 84.62 287 GLN A O 1
ATOM 2202 N N . ALA A 1 288 ? -11.859 10.221 38.677 1.00 85.19 288 ALA A N 1
ATOM 2203 C CA . ALA A 1 288 ? -12.402 9.173 37.816 1.00 85.19 288 ALA A CA 1
ATOM 2204 C C . ALA A 1 288 ? -12.047 9.406 36.337 1.00 85.19 288 ALA A C 1
ATOM 2206 O O . ALA A 1 288 ? -11.615 8.477 35.648 1.00 85.19 288 ALA A O 1
ATOM 2207 N N . ARG A 1 289 ? -12.152 10.654 35.862 1.00 87.44 289 ARG A N 1
ATOM 2208 C CA . ARG A 1 289 ? -11.752 11.063 34.507 1.00 87.44 289 ARG A CA 1
ATOM 2209 C C . ARG A 1 289 ? -10.269 10.832 34.255 1.00 87.44 289 ARG A C 1
ATOM 2211 O O . ARG A 1 289 ? -9.913 10.251 33.233 1.00 87.44 289 ARG A O 1
ATOM 2218 N N . GLU A 1 290 ? -9.415 11.240 35.186 1.00 86.12 290 GLU A N 1
ATOM 2219 C CA . GLU A 1 290 ? -7.967 11.059 35.089 1.00 86.12 290 GLU A CA 1
ATOM 2220 C C . GLU A 1 290 ? -7.584 9.572 35.110 1.00 86.12 290 GLU A C 1
ATOM 2222 O O . GLU A 1 290 ? -6.742 9.140 34.326 1.00 86.12 290 GLU A O 1
ATOM 2227 N N . ALA A 1 291 ? -8.225 8.760 35.957 1.00 86.56 291 ALA A N 1
ATOM 2228 C CA . ALA A 1 291 ? -7.985 7.319 36.003 1.00 86.56 291 ALA A CA 1
ATOM 2229 C C . ALA A 1 291 ? -8.333 6.637 34.668 1.00 86.56 291 ALA A C 1
ATOM 2231 O O . ALA A 1 291 ? -7.546 5.830 34.168 1.00 86.56 291 ALA A O 1
ATOM 2232 N N . LEU A 1 292 ? -9.474 6.999 34.070 1.00 88.50 292 LEU A N 1
ATOM 2233 C CA . LEU A 1 292 ? -9.911 6.481 32.771 1.00 88.50 292 LEU A CA 1
ATOM 2234 C C . LEU A 1 292 ? -8.988 6.944 31.633 1.00 88.50 292 LEU A C 1
ATOM 2236 O O . LEU A 1 292 ? -8.629 6.142 30.773 1.00 88.50 292 LEU A O 1
ATOM 2240 N N . PHE A 1 293 ? -8.546 8.205 31.663 1.00 89.94 293 PHE A N 1
ATOM 2241 C CA . PHE A 1 293 ? -7.585 8.752 30.702 1.00 89.94 293 PHE A CA 1
ATOM 2242 C C . PHE A 1 293 ? -6.231 8.031 30.767 1.00 89.94 293 PHE A C 1
ATOM 2244 O O . PHE A 1 293 ? -5.660 7.680 29.736 1.00 89.94 293 PHE A O 1
ATOM 2251 N N . GLN A 1 294 ? -5.721 7.752 31.970 1.00 88.88 294 GLN A N 1
ATOM 2252 C CA . GLN A 1 294 ? -4.457 7.029 32.141 1.00 88.88 294 GLN A CA 1
ATOM 2253 C C . GLN A 1 294 ? -4.560 5.548 31.745 1.00 88.88 294 GLN A C 1
ATOM 2255 O O . GLN A 1 294 ? -3.592 4.990 31.227 1.00 88.88 294 GLN A O 1
ATOM 2260 N N . GLU A 1 295 ? -5.718 4.917 31.957 1.00 88.88 295 GLU A N 1
ATOM 2261 C CA . GLU A 1 295 ? -5.988 3.554 31.484 1.00 88.88 295 GLU A CA 1
ATOM 2262 C C . GLU A 1 295 ? -6.020 3.480 29.947 1.00 88.88 295 GLU A C 1
ATOM 2264 O O . GLU A 1 295 ? -5.424 2.573 29.360 1.00 88.88 295 GLU A O 1
ATOM 2269 N N . GLU A 1 296 ? -6.679 4.439 29.284 1.00 90.88 296 GLU A N 1
ATOM 2270 C CA . GLU A 1 296 ? -6.658 4.566 27.820 1.00 90.88 296 GLU A CA 1
ATOM 2271 C C . GLU A 1 296 ? -5.229 4.770 27.314 1.00 90.88 296 GLU A C 1
ATOM 2273 O O . GLU A 1 296 ? -4.774 4.024 26.446 1.00 90.88 296 GLU A O 1
ATOM 2278 N N . LEU A 1 297 ? -4.497 5.714 27.914 1.00 91.88 297 LEU A N 1
ATOM 2279 C CA . LEU A 1 297 ? -3.129 6.039 27.528 1.00 91.88 297 LEU A CA 1
ATOM 2280 C C . LEU A 1 297 ? -2.207 4.818 27.569 1.00 91.88 297 LEU A C 1
ATOM 2282 O O . LEU A 1 297 ? -1.503 4.545 26.598 1.00 91.88 297 LEU A O 1
ATOM 2286 N N . PHE A 1 298 ? -2.217 4.069 28.675 1.00 91.56 298 PHE A N 1
ATOM 2287 C CA . PHE A 1 298 ? -1.352 2.901 28.822 1.00 91.56 298 PHE A CA 1
ATOM 2288 C C . PHE A 1 298 ? -1.721 1.777 27.850 1.00 91.56 298 PHE A C 1
ATOM 2290 O O . PHE A 1 298 ? -0.836 1.132 27.287 1.00 91.56 298 PHE A O 1
ATOM 2297 N N . ASN A 1 299 ? -3.015 1.540 27.628 1.00 90.25 299 ASN A N 1
ATOM 2298 C CA . ASN A 1 299 ? -3.468 0.473 26.742 1.00 90.25 299 ASN A CA 1
ATOM 2299 C C . ASN A 1 299 ? -3.179 0.783 25.269 1.00 90.25 299 ASN A C 1
ATOM 2301 O O . ASN A 1 299 ? -2.724 -0.108 24.552 1.00 90.25 299 ASN A O 1
ATOM 2305 N N . GLU A 1 300 ? -3.405 2.017 24.812 1.00 90.88 300 GLU A N 1
ATOM 2306 C CA . GLU A 1 300 ? -3.074 2.412 23.437 1.00 90.88 300 GLU A CA 1
ATOM 2307 C C . GLU A 1 300 ? -1.554 2.451 23.218 1.00 90.88 300 GLU A C 1
ATOM 2309 O O . GLU A 1 300 ? -1.071 1.900 22.227 1.00 90.88 300 GLU A O 1
ATOM 2314 N N . ALA A 1 301 ? -0.777 2.953 24.187 1.00 91.62 301 ALA A N 1
ATOM 2315 C CA . ALA A 1 301 ? 0.684 2.874 24.133 1.00 91.62 301 ALA A CA 1
ATOM 2316 C C . ALA A 1 301 ? 1.173 1.415 24.105 1.00 91.62 301 ALA A C 1
ATOM 2318 O O . ALA A 1 301 ? 2.074 1.075 23.346 1.00 91.62 301 ALA A O 1
ATOM 2319 N N . SER A 1 302 ? 0.550 0.516 24.874 1.00 91.00 302 SER A N 1
ATOM 2320 C CA . SER A 1 302 ? 0.900 -0.912 24.880 1.00 91.00 302 SER A CA 1
ATOM 2321 C C . SER A 1 302 ? 0.596 -1.598 23.547 1.00 91.00 302 SER A C 1
ATOM 2323 O O . SER A 1 302 ? 1.339 -2.490 23.139 1.00 91.00 302 SER A O 1
ATOM 2325 N N . LYS A 1 303 ? -0.487 -1.209 22.858 1.00 89.12 303 LYS A N 1
ATOM 2326 C CA . LYS A 1 303 ? -0.807 -1.720 21.515 1.00 89.12 303 LYS A CA 1
ATOM 2327 C C . LYS A 1 303 ? 0.246 -1.284 20.503 1.00 89.12 303 LYS A C 1
ATOM 2329 O O . LYS A 1 303 ? 0.748 -2.125 19.765 1.00 89.12 303 LYS A O 1
ATOM 2334 N N . GLU A 1 304 ? 0.616 -0.006 20.510 1.00 90.50 304 GLU A N 1
ATOM 2335 C CA . GLU A 1 304 ? 1.650 0.515 19.616 1.00 90.50 304 GLU A CA 1
ATOM 2336 C C . GLU A 1 304 ? 3.031 -0.083 19.919 1.00 90.50 304 GLU A C 1
ATOM 2338 O O . GLU A 1 304 ? 3.765 -0.448 19.005 1.00 90.50 304 GLU A O 1
ATOM 2343 N N . ALA A 1 305 ? 3.369 -0.270 21.196 1.00 90.19 305 ALA A N 1
ATOM 2344 C CA . ALA A 1 305 ? 4.636 -0.862 21.612 1.00 90.19 305 ALA A CA 1
ATOM 2345 C C . ALA A 1 305 ? 4.857 -2.274 21.041 1.00 90.19 305 ALA A C 1
ATOM 2347 O O . ALA A 1 305 ? 5.990 -2.631 20.730 1.00 90.19 305 ALA A O 1
ATOM 2348 N N . ARG A 1 306 ? 3.788 -3.062 20.842 1.00 87.88 306 ARG A N 1
ATOM 2349 C CA . ARG A 1 306 ? 3.879 -4.386 20.194 1.00 87.88 306 ARG A CA 1
ATOM 2350 C C . ARG A 1 306 ? 4.290 -4.291 18.727 1.00 87.88 306 ARG A C 1
ATOM 2352 O O . ARG A 1 306 ? 4.985 -5.174 18.239 1.00 87.88 306 ARG A O 1
ATOM 2359 N N . ILE A 1 307 ? 3.872 -3.232 18.039 1.00 85.25 307 ILE A N 1
ATOM 2360 C CA . ILE A 1 307 ? 4.240 -2.972 16.641 1.00 85.25 307 ILE A CA 1
ATOM 2361 C C . ILE A 1 307 ? 5.706 -2.526 16.565 1.00 85.25 307 ILE A C 1
ATOM 2363 O O . ILE A 1 307 ? 6.420 -2.907 15.645 1.00 85.25 307 ILE A O 1
ATOM 2367 N N . LEU A 1 308 ? 6.173 -1.781 17.571 1.00 84.94 308 LEU A N 1
ATOM 2368 C CA . LEU A 1 308 ? 7.547 -1.280 17.683 1.00 84.94 308 LEU A CA 1
ATOM 2369 C C . LEU A 1 308 ? 8.542 -2.281 18.292 1.00 84.94 308 LEU A C 1
ATOM 2371 O O . LEU A 1 308 ? 9.657 -1.894 18.648 1.00 84.94 308 LEU A O 1
ATOM 2375 N N . ALA A 1 309 ? 8.181 -3.561 18.406 1.00 84.00 309 ALA A N 1
ATOM 2376 C CA . ALA A 1 309 ? 9.054 -4.582 18.987 1.00 84.00 309 ALA A CA 1
ATOM 2377 C C . ALA A 1 309 ? 10.379 -4.735 18.216 1.00 84.00 309 ALA A C 1
ATOM 2379 O O . ALA A 1 309 ? 11.442 -4.892 18.816 1.00 84.00 309 ALA A O 1
ATOM 2380 N N . ASN A 1 310 ? 10.332 -4.609 16.886 1.00 80.44 310 ASN A N 1
ATOM 2381 C CA . ASN A 1 310 ? 11.512 -4.587 16.014 1.00 80.44 310 ASN A CA 1
ATOM 2382 C C . ASN A 1 310 ? 12.414 -3.363 16.241 1.00 80.44 310 ASN A C 1
ATOM 2384 O O . ASN A 1 310 ? 13.591 -3.393 15.901 1.00 80.44 310 ASN A O 1
ATOM 2388 N N . MET A 1 311 ? 11.878 -2.304 16.844 1.00 76.31 311 MET A N 1
ATOM 2389 C CA . MET A 1 311 ? 12.592 -1.080 17.173 1.00 76.31 311 MET A CA 1
ATOM 2390 C C . MET A 1 311 ? 13.040 -1.079 18.636 1.00 76.31 311 MET A C 1
ATOM 2392 O O . MET A 1 311 ? 13.157 -0.011 19.213 1.00 76.31 311 MET A O 1
ATOM 2396 N N . GLY A 1 312 ? 13.280 -2.226 19.277 1.00 77.69 312 GLY A N 1
ATOM 2397 C CA . GLY A 1 312 ? 13.849 -2.272 20.633 1.00 77.69 312 GLY A CA 1
ATOM 2398 C C . GLY A 1 312 ? 12.910 -1.796 21.751 1.00 77.69 312 GLY A C 1
ATOM 2399 O O . GLY A 1 312 ? 13.379 -1.497 22.850 1.00 77.69 312 GLY A O 1
ATOM 2400 N N . VAL A 1 313 ? 11.599 -1.731 21.491 1.00 87.75 313 VAL A N 1
ATOM 2401 C CA . VAL A 1 313 ? 10.577 -1.522 22.525 1.00 87.75 313 VAL A CA 1
ATOM 2402 C C . VAL A 1 313 ? 10.141 -2.883 23.067 1.00 87.75 313 VAL A C 1
ATOM 2404 O O . VAL A 1 313 ? 9.653 -3.731 22.324 1.00 87.75 313 VAL A O 1
ATOM 2407 N N . LYS A 1 314 ? 10.306 -3.114 24.369 1.00 89.00 314 LYS A N 1
ATOM 2408 C CA . LYS A 1 314 ? 9.918 -4.362 25.038 1.00 89.00 314 LYS A CA 1
ATOM 2409 C C . LYS A 1 314 ? 8.634 -4.146 25.826 1.00 89.00 314 LYS A C 1
ATOM 2411 O O . LYS A 1 314 ? 8.548 -3.256 26.666 1.00 89.00 314 LYS A O 1
ATOM 2416 N N . THR A 1 315 ? 7.634 -4.990 25.603 1.00 88.94 315 THR A N 1
ATOM 2417 C CA . THR A 1 315 ? 6.374 -4.954 26.360 1.00 88.94 315 THR A CA 1
ATOM 2418 C C . THR A 1 315 ? 6.327 -6.064 27.401 1.00 88.94 315 THR A C 1
ATOM 2420 O O . THR A 1 315 ? 6.493 -7.236 27.064 1.00 88.94 315 THR A O 1
ATOM 2423 N N . ARG A 1 316 ? 6.031 -5.713 28.651 1.00 84.69 316 ARG A N 1
ATOM 2424 C CA . ARG A 1 316 ? 5.663 -6.626 29.743 1.00 84.69 316 ARG A CA 1
ATOM 2425 C C . ARG A 1 316 ? 4.202 -6.380 30.140 1.00 84.69 316 ARG A C 1
ATOM 2427 O O . ARG A 1 316 ? 3.577 -5.432 29.677 1.00 84.69 316 ARG A O 1
ATOM 2434 N N . SER A 1 317 ? 3.641 -7.228 31.002 1.00 76.44 317 SER A N 1
ATOM 2435 C CA . SER A 1 317 ? 2.218 -7.171 31.389 1.00 76.44 317 SER A CA 1
ATOM 2436 C C . SER A 1 317 ? 1.776 -5.830 31.995 1.00 76.44 317 SER A C 1
ATOM 2438 O O . SER A 1 317 ? 0.625 -5.438 31.822 1.00 76.44 317 SER A O 1
ATOM 2440 N N . SER A 1 318 ? 2.672 -5.118 32.685 1.00 85.06 318 SER A N 1
ATOM 2441 C CA . SER A 1 318 ? 2.387 -3.833 33.342 1.00 85.06 318 SER A CA 1
ATOM 2442 C C . SER A 1 318 ? 3.420 -2.739 33.055 1.00 85.06 318 SER A C 1
ATOM 2444 O O . SER A 1 318 ? 3.402 -1.702 33.723 1.00 85.06 318 SER A O 1
ATOM 2446 N N . SER A 1 319 ? 4.331 -2.957 32.101 1.00 89.31 319 SER A N 1
ATOM 2447 C CA . SER A 1 319 ? 5.349 -1.973 31.727 1.00 89.31 319 SER A CA 1
ATOM 2448 C C . SER A 1 319 ? 5.770 -2.062 30.259 1.00 89.31 319 SER A C 1
ATOM 2450 O O . SER A 1 319 ? 5.764 -3.132 29.656 1.00 89.31 319 SER A O 1
ATOM 2452 N N . ILE A 1 320 ? 6.149 -0.921 29.694 1.00 91.62 320 ILE A N 1
ATOM 2453 C CA . ILE A 1 320 ? 6.711 -0.758 28.352 1.00 91.62 320 ILE A CA 1
ATOM 2454 C C . ILE A 1 320 ? 8.115 -0.194 28.535 1.00 91.62 320 ILE A C 1
ATOM 2456 O O . ILE A 1 320 ? 8.262 0.859 29.138 1.00 91.62 320 ILE A O 1
ATOM 2460 N N . GLU A 1 321 ? 9.133 -0.876 28.037 1.00 91.19 321 GLU A N 1
ATOM 2461 C CA . GLU A 1 321 ? 10.536 -0.481 28.152 1.00 91.19 321 GLU A CA 1
ATOM 2462 C C . GLU A 1 321 ? 11.054 -0.064 26.772 1.00 91.19 321 GLU A C 1
ATOM 2464 O O . GLU A 1 321 ? 10.977 -0.827 25.811 1.00 91.19 321 GLU A O 1
ATOM 2469 N N . ILE A 1 322 ? 11.548 1.165 26.661 1.00 90.06 322 ILE A N 1
ATOM 2470 C CA . ILE A 1 322 ? 12.024 1.787 25.427 1.00 90.06 322 ILE A CA 1
ATOM 2471 C C . ILE A 1 322 ? 13.540 1.921 25.537 1.00 90.06 322 ILE A C 1
ATOM 2473 O O . ILE A 1 322 ? 14.035 2.678 26.374 1.00 90.06 322 ILE A O 1
ATOM 2477 N N . ALA A 1 323 ? 14.280 1.203 24.693 1.00 86.81 323 ALA A N 1
ATOM 2478 C CA . ALA A 1 323 ? 15.723 1.386 24.571 1.00 86.81 323 ALA A CA 1
ATOM 2479 C C . ALA A 1 323 ? 16.019 2.687 23.803 1.00 86.81 323 ALA A C 1
ATOM 2481 O O . ALA A 1 323 ? 15.696 2.798 22.610 1.00 86.81 323 ALA A O 1
ATOM 2482 N N . VAL A 1 324 ? 16.589 3.670 24.509 1.00 82.19 324 VAL A N 1
ATOM 2483 C CA . VAL A 1 324 ? 16.963 4.984 23.962 1.00 82.19 324 VAL A CA 1
ATOM 2484 C C . VAL A 1 324 ? 18.411 4.961 23.473 1.00 82.19 324 VAL A C 1
ATOM 2486 O O . VAL A 1 324 ? 18.669 5.391 22.356 1.00 82.19 324 VAL A O 1
ATOM 2489 N N . SER A 1 325 ? 19.324 4.401 24.269 1.00 79.19 325 SER A N 1
ATOM 2490 C CA . SER A 1 325 ? 20.716 4.111 23.901 1.00 79.19 325 SER A CA 1
ATOM 2491 C C . SER A 1 325 ? 21.193 2.833 24.602 1.00 79.19 325 SER A C 1
ATOM 2493 O O . SER A 1 325 ? 20.472 2.288 25.440 1.00 79.19 325 SER A O 1
ATOM 2495 N N . ASP A 1 326 ? 22.411 2.372 24.310 1.00 77.62 326 ASP A N 1
ATOM 2496 C CA . ASP A 1 326 ? 22.994 1.182 24.955 1.00 77.62 326 ASP A CA 1
ATOM 2497 C C . ASP A 1 326 ? 23.087 1.315 26.485 1.00 77.62 326 ASP A C 1
ATOM 2499 O O . ASP A 1 326 ? 23.000 0.328 27.216 1.00 77.62 326 ASP A O 1
ATOM 2503 N N . GLU A 1 327 ? 23.205 2.547 26.987 1.00 82.94 327 GLU A N 1
ATOM 2504 C CA . GLU A 1 327 ? 23.312 2.825 28.419 1.00 82.94 327 GLU A CA 1
ATOM 2505 C C . GLU A 1 327 ? 22.014 3.335 29.061 1.00 82.94 327 GLU A C 1
ATOM 2507 O O . GLU A 1 327 ? 21.942 3.368 30.291 1.00 82.94 327 GLU A O 1
ATOM 2512 N N . CYS A 1 328 ? 21.002 3.743 28.281 1.00 86.62 328 CYS A N 1
ATOM 2513 C CA . CYS A 1 328 ? 19.797 4.418 28.774 1.00 86.62 328 CYS A CA 1
ATOM 2514 C C . CYS A 1 328 ? 18.503 3.785 28.239 1.00 86.62 328 CYS A C 1
ATOM 2516 O O . CYS A 1 328 ? 18.282 3.672 27.031 1.00 86.62 328 CYS A O 1
ATOM 2518 N N . SER A 1 329 ? 17.592 3.445 29.151 1.00 89.88 329 SER A N 1
ATOM 2519 C CA . SER A 1 329 ? 16.254 2.942 28.831 1.00 89.88 329 SER A CA 1
ATOM 2520 C C . SER A 1 329 ? 15.180 3.686 29.620 1.00 89.88 329 SER A C 1
ATOM 2522 O O . SER A 1 329 ? 15.393 4.108 30.756 1.00 89.88 329 SER A O 1
ATOM 2524 N N . VAL A 1 330 ? 14.012 3.866 29.008 1.00 91.06 330 VAL A N 1
ATOM 2525 C CA . VAL A 1 330 ? 12.858 4.527 29.626 1.00 91.06 330 VAL A CA 1
ATOM 2526 C C . VAL A 1 330 ? 11.742 3.512 29.785 1.00 91.06 330 VAL A C 1
ATOM 2528 O O . VAL A 1 330 ? 11.323 2.900 28.806 1.00 91.06 330 VAL A O 1
ATOM 2531 N N . ALA A 1 331 ? 11.231 3.344 30.999 1.00 90.56 331 ALA A N 1
ATOM 2532 C CA . ALA A 1 331 ? 10.123 2.446 31.278 1.00 90.56 331 ALA A CA 1
ATOM 2533 C C . ALA A 1 331 ? 8.844 3.224 31.613 1.00 90.56 331 ALA A C 1
ATOM 2535 O O . ALA A 1 331 ? 8.832 4.113 32.459 1.00 90.56 331 ALA A O 1
ATOM 2536 N N . VAL A 1 332 ? 7.741 2.870 30.961 1.00 91.81 332 VAL A N 1
ATOM 2537 C CA . VAL A 1 332 ? 6.393 3.384 31.222 1.00 91.81 332 VAL A CA 1
ATOM 2538 C C . VAL A 1 332 ? 5.596 2.275 31.892 1.00 91.81 332 VAL A C 1
ATOM 2540 O O . VAL A 1 332 ? 5.376 1.226 31.294 1.00 91.81 332 VAL A O 1
ATOM 2543 N N . SER A 1 333 ? 5.163 2.478 33.131 1.00 89.50 333 SER A N 1
ATOM 2544 C CA . SER A 1 333 ? 4.478 1.466 33.941 1.00 89.50 333 SER A CA 1
ATOM 2545 C C . SER A 1 333 ? 3.104 1.934 34.411 1.00 89.50 333 SER A C 1
ATOM 2547 O O . SER A 1 333 ? 2.869 3.129 34.587 1.00 89.50 333 SER A O 1
ATOM 2549 N N . TYR A 1 334 ? 2.191 0.984 34.622 1.00 89.19 334 TYR A N 1
ATOM 2550 C CA . TYR A 1 334 ? 0.838 1.251 35.115 1.00 89.19 334 TYR A CA 1
ATOM 2551 C C . TYR A 1 334 ? 0.609 0.558 36.462 1.00 89.19 334 TYR A C 1
ATOM 2553 O O . TYR A 1 334 ? 0.256 -0.623 36.529 1.00 89.19 334 TYR A O 1
ATOM 2561 N N . ALA A 1 335 ? 0.842 1.297 37.551 1.00 83.12 335 ALA A N 1
ATOM 2562 C CA . ALA A 1 335 ? 0.9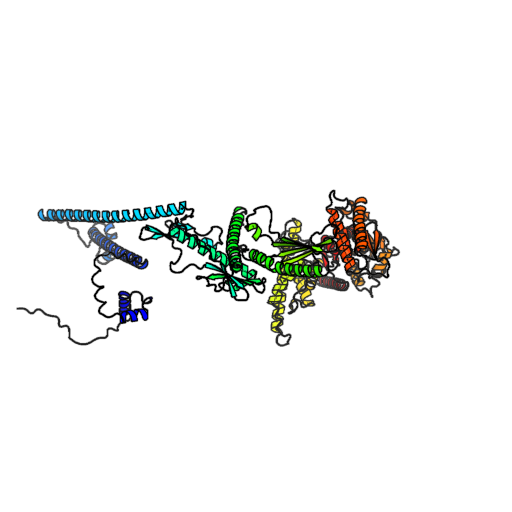37 0.757 38.910 1.00 83.12 335 ALA A CA 1
ATOM 2563 C C . ALA A 1 335 ? 0.146 1.586 39.939 1.00 83.12 335 ALA A C 1
ATOM 2565 O O . ALA A 1 335 ? -0.138 2.762 39.730 1.00 83.12 335 ALA A O 1
ATOM 2566 N N . ARG A 1 336 ? -0.236 0.965 41.067 1.00 75.88 336 ARG A N 1
ATOM 2567 C CA . ARG A 1 336 ? -1.006 1.612 42.159 1.00 75.88 336 ARG A CA 1
ATOM 2568 C C . ARG A 1 336 ? -0.147 2.429 43.116 1.00 75.88 336 ARG A C 1
ATOM 2570 O O . ARG A 1 336 ? -0.638 3.366 43.736 1.00 75.88 336 ARG A O 1
ATOM 2577 N N . GLN A 1 337 ? 1.111 2.039 43.266 1.00 64.12 337 GLN A N 1
ATOM 2578 C CA . GLN A 1 337 ? 2.087 2.737 44.082 1.00 64.12 337 GLN A CA 1
ATOM 2579 C C . GLN A 1 337 ? 3.284 3.062 43.200 1.00 64.12 337 GLN A C 1
ATOM 2581 O O . GLN A 1 337 ? 3.720 2.205 42.426 1.00 64.12 337 GLN A O 1
ATOM 2586 N N . PRO A 1 338 ? 3.788 4.296 43.262 1.00 60.41 338 PRO A N 1
ATOM 2587 C CA . PRO A 1 338 ? 4.983 4.639 42.530 1.00 60.41 338 PRO A CA 1
ATOM 2588 C C . PRO A 1 338 ? 6.217 4.027 43.205 1.00 60.41 338 PRO A C 1
ATOM 2590 O O . PRO A 1 338 ? 6.314 4.025 44.428 1.00 60.41 338 PRO A O 1
ATOM 2593 N N . LEU A 1 339 ? 7.165 3.546 42.400 1.00 62.25 339 LEU A N 1
ATOM 2594 C CA . LEU A 1 339 ? 8.463 3.060 42.872 1.00 62.25 339 LEU A CA 1
ATOM 2595 C C . LEU A 1 339 ? 9.258 4.215 43.519 1.00 62.25 339 LEU A C 1
ATOM 2597 O O . LEU A 1 339 ? 9.264 5.343 43.003 1.00 62.25 339 LEU A O 1
ATOM 2601 N N . GLU A 1 340 ? 9.902 3.947 44.655 1.00 59.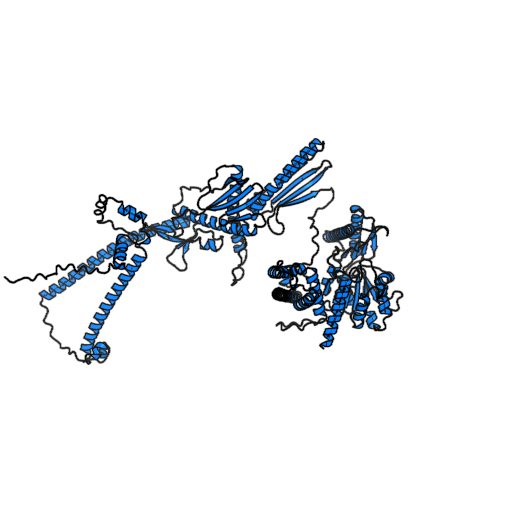28 340 GLU A N 1
ATOM 2602 C CA . GLU A 1 340 ? 10.851 4.869 45.290 1.00 59.28 340 GLU A CA 1
ATOM 2603 C C . GLU A 1 340 ? 12.165 4.887 44.494 1.00 59.28 340 GLU A C 1
ATOM 2605 O O . GLU A 1 340 ? 12.653 3.840 44.068 1.00 59.28 340 GLU A O 1
ATOM 2610 N N . VAL A 1 341 ? 12.707 6.085 44.238 1.00 62.62 341 VAL A N 1
ATOM 2611 C CA . VAL A 1 341 ? 13.944 6.288 43.463 1.00 62.62 341 VAL A CA 1
ATOM 2612 C C . VAL A 1 341 ? 15.090 6.585 44.439 1.00 62.62 341 VAL A C 1
ATOM 2614 O O . VAL A 1 341 ? 15.008 7.602 45.127 1.00 62.62 341 VAL A O 1
ATOM 2617 N N . PRO A 1 342 ? 16.142 5.748 44.514 1.00 57.47 342 PRO A N 1
ATOM 2618 C CA . PRO A 1 342 ? 17.246 5.946 45.461 1.00 57.47 342 PRO A CA 1
ATOM 2619 C C . PRO A 1 342 ? 18.249 7.043 45.060 1.00 57.47 342 PRO A C 1
ATOM 2621 O O . PRO A 1 342 ? 18.829 7.681 45.932 1.00 57.47 342 PRO A O 1
ATOM 2624 N N . GLU A 1 343 ? 18.461 7.277 43.759 1.00 60.69 343 GLU A N 1
ATOM 2625 C CA . GLU A 1 343 ? 19.432 8.245 43.223 1.00 60.69 343 GLU A CA 1
ATOM 2626 C C . GLU A 1 343 ? 18.734 9.162 42.204 1.00 60.69 343 GLU A C 1
ATOM 2628 O O . GLU A 1 343 ? 18.223 8.691 41.190 1.00 60.69 343 GLU A O 1
ATOM 2633 N N . VAL A 1 344 ? 18.673 10.470 42.476 1.00 65.31 344 VAL A N 1
ATOM 2634 C CA . VAL A 1 344 ? 17.921 11.437 41.654 1.00 65.31 344 VAL A CA 1
ATOM 2635 C C . VAL A 1 344 ? 18.871 12.241 40.770 1.00 65.31 344 VAL A C 1
ATOM 2637 O O . VAL A 1 344 ? 19.644 13.063 41.261 1.00 65.31 344 VAL A O 1
ATOM 2640 N N . SER A 1 345 ? 18.778 12.055 39.454 1.00 77.94 345 SER A N 1
ATOM 2641 C CA . SER A 1 345 ? 19.390 12.940 38.462 1.00 77.94 345 SER A CA 1
ATOM 2642 C C . SER A 1 345 ? 18.356 13.948 37.962 1.00 77.94 345 SER A C 1
ATOM 2644 O O . SER A 1 345 ? 17.360 13.581 37.340 1.00 77.94 345 SER A O 1
ATOM 2646 N N . GLN A 1 346 ? 18.607 15.247 38.167 1.00 81.00 346 GLN A N 1
ATOM 2647 C CA . GLN A 1 346 ? 17.701 16.307 37.695 1.00 81.00 346 GLN A CA 1
ATOM 2648 C C . GLN A 1 346 ? 17.500 16.292 36.168 1.00 81.00 346 GLN A C 1
ATOM 2650 O O . GLN A 1 346 ? 16.455 16.722 35.678 1.00 81.00 346 GLN A O 1
ATOM 2655 N N . ALA A 1 347 ? 18.491 15.825 35.402 1.00 83.00 347 ALA A N 1
ATOM 2656 C CA . ALA A 1 347 ? 18.389 15.710 33.948 1.00 83.00 347 ALA A CA 1
ATOM 2657 C C . ALA A 1 347 ? 17.480 14.543 33.530 1.00 83.00 347 ALA A C 1
ATOM 2659 O O . ALA A 1 347 ? 16.643 14.700 32.640 1.00 83.00 347 ALA A O 1
ATOM 2660 N N . ASP A 1 348 ? 17.586 13.402 34.214 1.00 85.00 348 ASP A N 1
ATOM 2661 C CA . ASP A 1 348 ? 16.755 12.229 33.929 1.00 85.00 348 ASP A CA 1
ATOM 2662 C C . ASP A 1 348 ? 15.314 12.426 34.414 1.00 85.00 348 ASP A C 1
ATOM 2664 O O . ASP A 1 348 ? 14.379 11.955 33.767 1.00 85.00 348 ASP A O 1
ATOM 2668 N N . ASP A 1 349 ? 15.100 13.211 35.474 1.00 86.81 349 ASP A N 1
ATOM 2669 C CA . ASP A 1 349 ? 13.765 13.674 35.852 1.00 86.81 349 ASP A CA 1
ATOM 2670 C C . ASP A 1 349 ? 13.136 14.513 34.737 1.00 86.81 349 ASP A C 1
ATOM 2672 O O . ASP A 1 349 ? 11.987 14.272 34.368 1.00 86.81 349 ASP A O 1
ATOM 2676 N N . LYS A 1 350 ? 13.871 15.462 34.140 1.00 87.62 350 LYS A N 1
ATOM 2677 C CA . LYS A 1 350 ? 13.361 16.245 32.999 1.00 87.62 350 LYS A CA 1
ATOM 2678 C C . LYS A 1 350 ? 13.007 15.348 31.812 1.00 87.62 350 LYS A C 1
ATOM 2680 O O . LYS A 1 350 ? 11.957 15.554 31.206 1.00 87.62 350 LYS A O 1
ATOM 2685 N N . LEU A 1 351 ? 13.823 14.334 31.520 1.00 88.25 351 LEU A N 1
ATOM 2686 C CA . LEU A 1 351 ? 13.547 13.353 30.466 1.00 88.25 351 LEU A CA 1
ATOM 2687 C C . LEU A 1 351 ? 12.284 12.530 30.769 1.00 88.25 351 LEU A C 1
ATOM 2689 O O . LEU A 1 351 ? 11.419 12.379 29.906 1.00 88.25 351 LEU A O 1
ATOM 2693 N N . ALA A 1 352 ? 12.118 12.067 32.010 1.00 89.06 352 ALA A N 1
ATOM 2694 C CA . ALA A 1 352 ? 10.910 11.370 32.440 1.00 89.06 352 ALA A CA 1
ATOM 2695 C C . ALA A 1 352 ? 9.664 12.264 32.309 1.00 89.06 352 ALA A C 1
ATOM 2697 O O . ALA A 1 352 ? 8.624 11.814 31.822 1.00 89.06 352 ALA A O 1
ATOM 2698 N N . HIS A 1 353 ? 9.768 13.541 32.697 1.00 89.12 353 HIS A N 1
ATOM 2699 C CA . HIS A 1 353 ? 8.692 14.523 32.547 1.00 89.12 353 HIS A CA 1
ATOM 2700 C C . HIS A 1 353 ? 8.373 14.820 31.082 1.00 89.12 353 HIS A C 1
ATOM 2702 O O . HIS A 1 353 ? 7.198 14.953 30.741 1.00 89.12 353 HIS A O 1
ATOM 2708 N N . PHE A 1 354 ? 9.383 14.880 30.213 1.00 88.94 354 PHE A N 1
ATOM 2709 C CA . PHE A 1 354 ? 9.195 15.031 28.774 1.00 88.94 354 PHE A CA 1
ATOM 2710 C C . PHE A 1 354 ? 8.386 13.864 28.196 1.00 88.94 354 PHE A C 1
ATOM 2712 O O . PHE A 1 354 ? 7.357 14.094 27.564 1.00 88.94 354 PHE A O 1
ATOM 2719 N N . VAL A 1 355 ? 8.777 12.619 28.483 1.00 90.25 355 VAL A N 1
ATOM 2720 C CA . VAL A 1 355 ? 8.058 11.426 28.002 1.00 90.25 355 VAL A CA 1
ATOM 2721 C C . VAL A 1 355 ? 6.647 11.353 28.595 1.00 90.25 355 VAL A C 1
ATOM 2723 O O . VAL A 1 355 ? 5.680 11.130 27.868 1.00 90.25 355 VAL A O 1
ATOM 2726 N N . GLY A 1 356 ? 6.503 11.589 29.902 1.00 90.00 356 GLY A N 1
ATOM 2727 C CA . GLY A 1 356 ? 5.216 11.538 30.596 1.00 90.00 356 GLY A CA 1
ATOM 2728 C C . GLY A 1 356 ? 4.213 12.580 30.098 1.00 90.00 356 GLY A C 1
ATOM 2729 O O . GLY A 1 356 ? 3.060 12.242 29.824 1.00 90.00 356 GLY A O 1
ATOM 2730 N N . ASN A 1 357 ? 4.639 13.835 29.938 1.00 89.38 357 ASN A N 1
ATOM 2731 C CA . ASN A 1 357 ? 3.789 14.898 29.397 1.00 89.38 357 ASN A CA 1
ATOM 2732 C C . ASN A 1 357 ? 3.564 14.732 27.890 1.00 89.38 357 ASN A C 1
ATOM 2734 O O . ASN A 1 357 ? 2.443 14.927 27.424 1.00 89.38 357 ASN A O 1
ATOM 2738 N N . GLY A 1 358 ? 4.590 14.316 27.143 1.00 88.88 358 GLY A N 1
ATOM 2739 C CA . GLY A 1 358 ? 4.507 14.045 25.710 1.00 88.88 358 GLY A CA 1
ATOM 2740 C C . GLY A 1 358 ? 3.446 12.997 25.391 1.00 88.88 358 GLY A C 1
ATOM 2741 O O . GLY A 1 358 ? 2.571 13.249 24.571 1.00 88.88 358 GLY A O 1
ATOM 2742 N N . LEU A 1 359 ? 3.437 11.868 26.106 1.00 90.62 359 LEU A N 1
ATOM 2743 C CA . LEU A 1 359 ? 2.433 10.813 25.928 1.00 90.62 359 LEU A CA 1
ATOM 2744 C C . LEU A 1 359 ? 1.001 11.317 26.158 1.00 90.62 359 LEU A C 1
ATOM 2746 O O . LEU A 1 359 ? 0.100 11.021 25.374 1.00 90.62 359 LEU A O 1
ATOM 2750 N N . ARG A 1 360 ? 0.794 12.117 27.210 1.00 90.25 360 ARG A N 1
ATOM 2751 C CA . ARG A 1 360 ? -0.513 12.717 27.524 1.00 90.25 360 ARG A CA 1
ATOM 2752 C C . ARG A 1 360 ? -0.965 13.671 26.420 1.00 90.25 360 ARG A C 1
ATOM 2754 O O . ARG A 1 360 ? -2.108 13.591 25.979 1.00 90.25 360 ARG A O 1
ATOM 2761 N N . LEU A 1 361 ? -0.068 14.542 25.959 1.00 89.06 361 LEU A N 1
ATOM 2762 C CA . LEU A 1 361 ? -0.340 15.480 24.871 1.00 89.06 361 LEU A CA 1
ATOM 2763 C C . LEU A 1 361 ? -0.655 14.751 23.561 1.00 89.06 361 LEU A C 1
ATOM 2765 O O . LEU A 1 361 ? -1.611 15.116 22.883 1.00 89.06 361 LEU A O 1
ATOM 2769 N N . MET A 1 362 ? 0.090 13.692 23.236 1.00 88.31 362 MET A N 1
ATOM 2770 C CA . MET A 1 362 ? -0.153 12.890 22.036 1.00 88.31 362 MET A CA 1
ATOM 2771 C C . MET A 1 362 ? -1.533 12.229 22.063 1.00 88.31 362 MET A C 1
ATOM 2773 O O . MET A 1 362 ? -2.230 12.260 21.054 1.00 88.31 362 MET A O 1
ATOM 2777 N N . LEU A 1 363 ? -1.987 11.714 23.210 1.00 89.94 363 LEU A N 1
ATOM 2778 C CA . LEU A 1 363 ? -3.336 11.150 23.308 1.00 89.94 363 LEU A CA 1
ATOM 2779 C C . LEU A 1 363 ? -4.428 12.209 23.084 1.00 89.94 363 LEU A C 1
ATOM 2781 O O . LEU A 1 363 ? -5.400 11.942 22.379 1.00 89.94 363 LEU A O 1
ATOM 2785 N N . VAL A 1 364 ? -4.249 13.418 23.627 1.00 88.25 364 VAL A N 1
ATOM 2786 C CA . VAL A 1 364 ? -5.175 14.543 23.402 1.00 88.25 364 VAL A CA 1
ATOM 2787 C C . VAL A 1 364 ? -5.203 14.954 21.928 1.00 88.25 364 VAL A C 1
ATOM 2789 O O . VAL A 1 364 ? -6.278 15.210 21.386 1.00 88.25 364 VAL A O 1
ATOM 2792 N N . VAL A 1 365 ? -4.049 14.972 21.253 1.00 85.62 365 VAL A N 1
ATOM 2793 C CA . VAL A 1 365 ? -3.985 15.227 19.806 1.00 85.62 365 VAL A CA 1
ATOM 2794 C C . VAL A 1 365 ? -4.783 14.180 19.047 1.00 85.62 365 VAL A C 1
ATOM 2796 O O . VAL A 1 365 ? -5.624 14.541 18.233 1.00 85.62 365 VAL A O 1
ATOM 2799 N N . GLU A 1 366 ? -4.574 12.896 19.324 1.00 86.38 366 GLU A N 1
ATOM 2800 C CA . GLU A 1 366 ? -5.291 11.818 18.637 1.00 86.38 366 GLU A CA 1
ATOM 2801 C C . GLU A 1 366 ? -6.811 11.877 18.885 1.00 86.38 366 GLU A C 1
ATOM 2803 O O . GLU A 1 366 ? -7.601 11.638 17.967 1.00 86.38 366 GLU A O 1
ATOM 2808 N N . HIS A 1 367 ? -7.247 12.282 20.085 1.00 87.38 367 HIS A N 1
ATOM 2809 C CA . HIS A 1 367 ? -8.655 12.602 20.363 1.00 87.38 367 HIS A CA 1
ATOM 2810 C C . HIS A 1 367 ? -9.164 13.740 19.464 1.00 87.38 367 HIS A C 1
ATOM 2812 O O . HIS A 1 367 ? -10.191 13.584 18.801 1.00 87.38 367 HIS A O 1
ATOM 2818 N N . GLN A 1 368 ? -8.424 14.848 19.361 1.00 84.31 368 GLN A N 1
ATOM 2819 C CA . GLN A 1 368 ? -8.785 15.977 18.496 1.00 84.31 368 GLN A CA 1
ATOM 2820 C C . GLN A 1 368 ? -8.838 15.580 17.012 1.00 84.31 368 GLN A C 1
ATOM 2822 O O . GLN A 1 368 ? -9.732 16.010 16.284 1.00 84.31 368 GLN A O 1
ATOM 2827 N N . GLN A 1 369 ? -7.924 14.732 16.543 1.00 80.06 369 GLN A N 1
ATOM 2828 C CA . GLN A 1 369 ? -7.934 14.269 15.154 1.00 80.06 369 GLN A CA 1
ATOM 2829 C C . GLN A 1 369 ? -9.144 13.409 14.842 1.00 80.06 369 GLN A C 1
ATOM 2831 O O . GLN A 1 369 ? -9.757 13.574 13.792 1.00 80.06 369 GLN A O 1
ATOM 2836 N N . ARG A 1 370 ? -9.536 12.530 15.763 1.00 80.81 370 ARG A N 1
ATOM 2837 C CA . ARG A 1 370 ? -10.770 11.756 15.616 1.00 80.81 370 ARG A CA 1
ATOM 2838 C C . ARG A 1 370 ? -12.002 12.637 15.616 1.00 80.81 370 ARG A C 1
ATOM 2840 O O . ARG A 1 370 ? -12.940 12.351 14.876 1.00 80.81 370 ARG A O 1
ATOM 2847 N N . HIS A 1 371 ? -12.015 13.688 16.430 1.00 82.44 371 HIS A N 1
ATOM 2848 C CA . HIS A 1 371 ? -13.078 14.682 16.382 1.00 82.44 371 HIS A CA 1
ATOM 2849 C C . HIS A 1 371 ? -13.171 15.309 14.983 1.00 82.44 371 HIS A C 1
ATOM 2851 O O . HIS A 1 371 ? -14.233 15.257 14.366 1.00 82.44 371 HIS A O 1
ATOM 2857 N N . LEU A 1 372 ? -12.051 15.813 14.450 1.00 81.44 372 LEU A N 1
ATOM 2858 C CA . LEU A 1 372 ? -11.988 16.417 13.113 1.00 81.44 372 LEU A CA 1
ATOM 2859 C C . LEU A 1 372 ? -12.380 15.427 12.011 1.00 81.44 372 LEU A C 1
ATOM 2861 O O . LEU A 1 372 ? -13.246 15.736 11.204 1.00 81.44 372 LEU A O 1
ATOM 2865 N N . GLN A 1 373 ? -11.859 14.198 12.032 1.00 76.56 373 GLN A N 1
ATOM 2866 C CA . GLN A 1 373 ? -12.219 13.160 11.061 1.00 76.56 373 GLN A CA 1
ATOM 2867 C C . GLN A 1 373 ? -13.717 12.836 11.083 1.00 76.56 373 GLN A C 1
ATOM 2869 O O . GLN A 1 373 ? -14.311 12.621 10.029 1.00 76.56 373 GLN A O 1
ATOM 2874 N N . ARG A 1 374 ? -14.343 12.800 12.268 1.00 75.25 374 ARG A N 1
ATOM 2875 C CA . ARG A 1 374 ? -15.793 12.579 12.399 1.00 75.25 374 ARG A CA 1
ATOM 2876 C C . ARG A 1 374 ? -16.619 13.781 11.943 1.00 75.25 374 ARG A C 1
ATOM 2878 O O . ARG A 1 374 ? -17.736 13.578 11.479 1.00 75.25 374 ARG A O 1
ATOM 2885 N N . ALA A 1 375 ? -16.101 14.995 12.112 1.00 77.69 375 ALA A N 1
ATOM 2886 C CA . ALA A 1 375 ? -16.777 16.227 11.720 1.00 77.69 375 ALA A CA 1
ATOM 2887 C C . ALA A 1 375 ? -16.675 16.495 10.208 1.00 77.69 375 ALA A C 1
ATOM 2889 O O . ALA A 1 375 ? -17.651 16.919 9.595 1.00 77.69 375 ALA A O 1
ATOM 2890 N N . GLU A 1 376 ? -15.514 16.235 9.606 1.00 76.62 376 GLU A N 1
ATOM 2891 C CA . GLU A 1 376 ? -15.215 16.555 8.205 1.00 76.62 376 GLU A CA 1
ATOM 2892 C C . GLU A 1 376 ? -15.645 15.452 7.231 1.00 76.62 376 GLU A C 1
ATOM 2894 O O . GLU A 1 376 ? -16.061 15.741 6.107 1.00 76.62 376 GLU A O 1
ATOM 2899 N N . HIS A 1 377 ? -15.576 14.179 7.633 1.00 70.50 377 HIS A N 1
ATOM 2900 C CA . HIS A 1 377 ? -15.931 13.072 6.750 1.00 70.50 377 HIS A CA 1
ATOM 2901 C C . HIS A 1 377 ? -17.356 12.583 6.982 1.00 70.50 377 HIS A C 1
ATOM 2903 O O . HIS A 1 377 ? -17.763 12.244 8.094 1.00 70.50 377 HIS A O 1
ATOM 2909 N N . LYS A 1 378 ? -18.110 12.455 5.883 1.00 72.00 378 LYS A N 1
ATOM 2910 C CA . LYS A 1 378 ? -19.425 11.811 5.898 1.00 72.00 378 LYS A CA 1
ATOM 2911 C C . LYS A 1 378 ? -19.279 10.384 6.452 1.00 72.00 378 LYS A C 1
ATOM 2913 O O . LYS A 1 378 ? -18.386 9.660 6.000 1.00 72.00 378 LYS A O 1
ATOM 2918 N N . PRO A 1 379 ? -20.144 9.950 7.389 1.00 67.38 379 PRO A N 1
ATOM 2919 C CA . PRO A 1 379 ? -20.069 8.606 7.934 1.00 67.38 379 PRO A CA 1
ATOM 2920 C C . PRO A 1 379 ? -20.182 7.587 6.802 1.00 67.38 379 PRO A C 1
ATOM 2922 O O . PRO A 1 379 ? -21.118 7.600 6.001 1.00 67.38 379 PRO A O 1
ATOM 2925 N N . LEU A 1 380 ? -19.185 6.714 6.737 1.00 68.75 380 LEU A N 1
ATOM 2926 C CA . LEU A 1 380 ? -19.151 5.594 5.810 1.00 68.75 380 LEU A CA 1
ATOM 2927 C C . LEU A 1 380 ? -20.371 4.673 6.043 1.00 68.75 380 LEU A C 1
ATOM 2929 O O . LEU A 1 380 ? -20.811 4.547 7.190 1.00 68.75 380 LEU A O 1
ATOM 2933 N N . PRO A 1 381 ? -20.869 3.965 5.010 1.00 73.75 381 PRO A N 1
ATOM 2934 C CA . PRO A 1 381 ? -22.039 3.091 5.118 1.00 73.75 381 PRO A CA 1
ATOM 2935 C C . PRO A 1 381 ? -21.909 2.087 6.268 1.00 73.75 381 PRO A C 1
ATOM 2937 O O . PRO A 1 381 ? -20.810 1.580 6.521 1.00 73.75 381 PRO A O 1
ATOM 2940 N N . MET A 1 382 ? -23.013 1.797 6.961 1.00 66.38 382 MET A N 1
ATOM 2941 C CA . MET A 1 382 ? -23.033 0.782 8.016 1.00 66.38 382 MET A CA 1
ATOM 2942 C C . MET A 1 382 ? -22.612 -0.575 7.438 1.00 66.38 382 MET A C 1
ATOM 2944 O O . MET A 1 382 ? -23.135 -1.020 6.421 1.00 66.38 382 MET A O 1
ATOM 2948 N N . SER A 1 383 ? -21.635 -1.208 8.081 1.00 73.62 383 SER A N 1
ATOM 2949 C CA . SER A 1 383 ? -21.113 -2.534 7.743 1.00 73.62 383 SER A CA 1
ATOM 2950 C C . SER A 1 383 ? -21.415 -3.471 8.905 1.00 73.62 383 SER A C 1
ATOM 2952 O O . SER A 1 383 ? -21.308 -3.058 10.058 1.00 73.62 383 SER A O 1
ATOM 2954 N N . GLN A 1 384 ? -21.756 -4.726 8.611 1.00 72.75 384 GLN A N 1
ATOM 2955 C CA . GLN A 1 384 ? -21.948 -5.756 9.638 1.00 72.75 384 GLN A CA 1
ATOM 2956 C C . GLN A 1 384 ? -20.635 -6.097 10.360 1.00 72.75 384 GLN A C 1
ATOM 2958 O O . GLN A 1 384 ? -20.653 -6.452 11.535 1.00 72.75 384 GLN A O 1
ATOM 2963 N N . ASN A 1 385 ? -19.494 -5.928 9.683 1.00 69.31 385 ASN A N 1
ATOM 2964 C CA . ASN A 1 385 ? -18.183 -6.141 10.285 1.00 69.31 385 ASN A CA 1
ATOM 2965 C C . ASN A 1 385 ? -17.682 -4.862 10.973 1.00 69.31 385 ASN A C 1
ATOM 2967 O O . ASN A 1 385 ? -17.660 -3.804 10.321 1.00 69.31 385 ASN A O 1
ATOM 2971 N N . PRO A 1 386 ? -17.238 -4.944 12.244 1.00 59.56 386 PRO A N 1
ATOM 2972 C CA . PRO A 1 386 ? -16.591 -3.832 12.922 1.00 59.56 386 PRO A CA 1
ATOM 2973 C C . PRO A 1 386 ? -15.296 -3.485 12.187 1.00 59.56 386 PRO A C 1
ATOM 2975 O O . PRO A 1 386 ? -14.444 -4.340 11.947 1.00 59.56 386 PRO A O 1
ATOM 2978 N N . ARG A 1 387 ? -15.159 -2.218 11.794 1.00 65.25 387 ARG A N 1
ATOM 2979 C CA . ARG A 1 387 ? -13.940 -1.744 11.136 1.00 65.25 387 ARG A CA 1
ATOM 2980 C C . ARG A 1 387 ? -12.798 -1.685 12.153 1.00 65.25 387 ARG A C 1
ATOM 2982 O O . ARG A 1 387 ? -13.043 -1.261 13.286 1.00 65.25 387 ARG A O 1
ATOM 2989 N N . PRO A 1 388 ? -11.567 -2.057 11.767 1.00 65.31 388 PRO A N 1
ATOM 2990 C CA . PRO A 1 388 ? -10.411 -1.842 12.624 1.00 65.31 388 PRO A CA 1
ATOM 2991 C C . PRO A 1 388 ? -10.270 -0.340 12.901 1.00 65.31 388 PRO A C 1
ATOM 2993 O O . PRO A 1 388 ? -10.350 0.480 11.984 1.00 65.31 388 PRO A O 1
ATOM 2996 N N . ALA A 1 389 ? -10.128 0.027 14.176 1.00 63.62 389 ALA A N 1
ATOM 2997 C CA . ALA A 1 389 ? -9.879 1.412 14.555 1.00 63.62 389 ALA A CA 1
ATOM 2998 C C . ALA A 1 389 ? -8.474 1.823 14.079 1.00 63.62 389 ALA A C 1
ATOM 3000 O O . ALA A 1 389 ? -7.557 1.006 14.187 1.00 63.62 389 ALA A O 1
ATOM 3001 N N . PRO A 1 390 ? -8.286 3.059 13.581 1.00 67.62 390 PRO A N 1
ATOM 3002 C CA . PRO A 1 390 ? -6.958 3.548 13.242 1.00 67.62 390 PRO A CA 1
ATOM 3003 C C . PRO A 1 390 ? -6.064 3.516 14.486 1.00 67.62 390 PRO A C 1
ATOM 3005 O O . PRO A 1 390 ? -6.497 3.881 15.587 1.00 67.62 390 PRO A O 1
ATOM 3008 N N . GLU A 1 391 ? -4.839 3.038 14.293 1.00 78.81 391 GLU A N 1
ATOM 3009 C CA . GLU A 1 391 ? -3.825 2.920 15.338 1.00 78.81 391 GLU A CA 1
ATOM 3010 C C . GLU A 1 391 ? -3.384 4.303 15.827 1.00 78.81 391 GLU A C 1
ATOM 3012 O O . GLU A 1 391 ? -3.202 5.218 15.025 1.00 78.81 391 GLU A O 1
ATOM 3017 N N . TYR A 1 392 ? -3.178 4.449 17.138 1.00 84.56 392 TYR A N 1
ATOM 3018 C CA . TYR A 1 392 ? -2.611 5.670 17.707 1.00 84.56 392 TYR A CA 1
ATOM 3019 C C . TYR A 1 392 ? -1.087 5.685 17.519 1.00 84.56 392 TYR A C 1
ATOM 3021 O O . TYR A 1 392 ? -0.422 4.664 17.707 1.00 84.56 392 TYR A O 1
ATOM 3029 N N . ALA A 1 393 ? -0.533 6.856 17.199 1.00 85.50 393 ALA A N 1
ATOM 3030 C CA . ALA A 1 393 ? 0.908 7.094 17.151 1.00 85.50 393 ALA A CA 1
ATOM 3031 C C . ALA A 1 393 ? 1.353 7.907 18.381 1.00 85.50 393 ALA A C 1
ATOM 3033 O O . ALA A 1 393 ? 1.556 9.115 18.296 1.00 85.50 393 ALA A O 1
ATOM 3034 N N . LEU A 1 394 ? 1.467 7.257 19.541 1.00 89.50 394 LEU A N 1
ATOM 3035 C CA . LEU A 1 394 ? 1.842 7.868 20.823 1.00 89.50 394 LEU A CA 1
ATOM 3036 C C . LEU A 1 394 ? 3.351 7.762 21.096 1.00 89.50 394 LEU A C 1
ATOM 3038 O O . LEU A 1 394 ? 3.995 8.745 21.454 1.00 89.50 394 LEU A O 1
ATOM 3042 N N . LEU A 1 395 ? 3.916 6.565 20.936 1.00 89.56 395 LEU A N 1
ATOM 3043 C CA . LEU A 1 395 ? 5.299 6.216 21.254 1.00 89.56 395 LEU A CA 1
ATOM 3044 C C . LEU A 1 395 ? 6.261 6.530 20.115 1.00 89.56 395 LEU A C 1
ATOM 3046 O O . LEU A 1 395 ? 7.383 6.959 20.388 1.00 89.56 395 LEU A O 1
ATOM 3050 N N . ARG A 1 396 ? 5.848 6.326 18.856 1.00 87.31 396 ARG A N 1
ATOM 3051 C CA . ARG A 1 396 ? 6.685 6.581 17.669 1.00 87.31 396 ARG A CA 1
ATOM 3052 C C . ARG A 1 396 ? 7.314 7.977 17.668 1.00 87.31 396 ARG A C 1
ATOM 3054 O O . ARG A 1 396 ? 8.536 8.037 17.556 1.00 87.31 396 ARG A O 1
ATOM 3061 N N . PRO A 1 397 ? 6.557 9.075 17.847 1.00 86.81 397 PRO A N 1
ATOM 3062 C CA . PRO A 1 397 ? 7.126 10.411 17.689 1.00 86.81 397 PRO A CA 1
ATOM 3063 C C . PRO A 1 397 ? 8.049 10.814 18.850 1.00 86.81 397 PRO A C 1
ATOM 3065 O O . PRO A 1 397 ? 9.052 11.501 18.667 1.00 86.81 397 PRO A O 1
ATOM 3068 N N . ILE A 1 398 ? 7.762 10.320 20.057 1.00 87.62 398 ILE A N 1
ATOM 3069 C CA . ILE A 1 398 ? 8.614 10.539 21.234 1.00 87.62 398 ILE A CA 1
ATOM 3070 C C . ILE A 1 398 ? 9.914 9.746 21.085 1.00 87.62 398 ILE A C 1
ATOM 3072 O O . ILE A 1 398 ? 11.001 10.272 21.309 1.00 87.62 398 ILE A O 1
ATOM 3076 N N . THR A 1 399 ? 9.812 8.486 20.662 1.00 87.12 399 THR A N 1
ATOM 3077 C CA . THR A 1 399 ? 10.968 7.598 20.508 1.00 87.12 399 THR A CA 1
ATOM 3078 C C . THR A 1 399 ? 11.863 8.054 19.356 1.00 87.12 399 THR A C 1
ATOM 3080 O O . THR A 1 399 ? 13.082 7.962 19.475 1.00 87.12 399 THR A O 1
ATOM 3083 N N . SER A 1 400 ? 11.300 8.594 18.267 1.00 86.25 400 SER A N 1
ATOM 3084 C CA . SER A 1 400 ? 12.094 9.156 17.169 1.00 86.25 400 SER A CA 1
ATOM 3085 C C . SER A 1 400 ? 12.903 10.363 17.623 1.00 86.25 400 SER A C 1
ATOM 3087 O O . SER A 1 400 ? 14.072 10.452 17.270 1.00 86.25 400 SER A O 1
ATOM 3089 N N . LEU A 1 401 ? 12.326 11.249 18.444 1.00 85.62 401 LEU A N 1
ATOM 3090 C CA . LEU A 1 401 ? 13.049 12.406 18.974 1.00 85.62 401 LEU A CA 1
ATOM 3091 C C . LEU A 1 401 ? 14.174 11.985 19.927 1.00 85.62 401 LEU A C 1
ATOM 3093 O O . LEU A 1 401 ? 15.298 12.465 19.801 1.00 85.62 401 LEU A O 1
ATOM 3097 N N . LEU A 1 402 ? 13.885 11.064 20.852 1.00 86.31 402 LEU A N 1
ATOM 3098 C CA . LEU A 1 402 ? 14.884 10.561 21.798 1.00 86.31 402 LEU A CA 1
ATOM 3099 C C . LEU A 1 402 ? 16.059 9.896 21.072 1.00 86.31 402 LEU A C 1
ATOM 3101 O O . LEU A 1 402 ? 17.210 10.175 21.392 1.00 86.31 402 LEU A O 1
ATOM 3105 N N . ARG A 1 403 ? 15.773 9.068 20.060 1.00 85.19 403 ARG A N 1
ATOM 3106 C CA . ARG A 1 403 ? 16.810 8.430 19.238 1.00 85.19 403 ARG A CA 1
ATOM 3107 C C . ARG A 1 403 ? 17.600 9.422 18.421 1.00 85.19 403 ARG A C 1
ATOM 3109 O O . ARG A 1 403 ? 18.815 9.353 18.434 1.00 85.19 403 ARG A O 1
ATOM 3116 N N . HIS A 1 404 ? 16.929 10.373 17.780 1.00 86.50 404 HIS A N 1
ATOM 3117 C CA . HIS A 1 404 ? 17.606 11.405 17.008 1.00 86.50 404 HIS A CA 1
ATOM 3118 C C . HIS A 1 404 ? 18.639 12.155 17.853 1.00 86.50 404 HIS A C 1
ATOM 3120 O O . HIS A 1 404 ? 19.776 12.345 17.432 1.00 86.50 404 HIS A O 1
ATOM 3126 N N . HIS A 1 405 ? 18.257 12.533 19.075 1.00 83.94 405 HIS A N 1
ATOM 3127 C CA . HIS A 1 405 ? 19.146 13.237 19.990 1.00 83.94 405 HIS A CA 1
ATOM 3128 C C . HIS A 1 405 ? 20.309 12.363 20.488 1.00 83.94 405 HIS A C 1
ATOM 3130 O O . HIS A 1 405 ? 21.414 12.862 20.681 1.00 83.94 405 HIS A O 1
ATOM 3136 N N . CYS A 1 406 ? 20.090 11.060 20.678 1.00 83.25 406 CYS A N 1
ATOM 3137 C CA . CYS A 1 406 ? 21.163 10.138 21.048 1.00 83.25 406 CYS A CA 1
ATOM 3138 C C . CYS A 1 406 ? 22.097 9.806 19.881 1.00 83.25 406 CYS A C 1
ATOM 3140 O O . CYS A 1 406 ? 23.299 9.734 20.093 1.00 83.25 406 CYS A O 1
ATOM 3142 N N . ASP A 1 407 ? 21.573 9.650 18.667 1.00 82.44 407 ASP A N 1
ATOM 3143 C CA . ASP A 1 407 ? 22.347 9.264 17.484 1.00 82.44 407 ASP A CA 1
ATOM 3144 C C . ASP A 1 407 ? 23.191 10.429 16.940 1.00 82.44 407 ASP A C 1
ATOM 3146 O O . ASP A 1 407 ? 24.232 10.209 16.321 1.00 82.44 407 ASP A O 1
ATOM 3150 N N . ILE A 1 408 ? 22.772 11.679 17.177 1.00 84.00 408 ILE A N 1
ATOM 3151 C CA . ILE A 1 408 ? 23.511 12.866 16.727 1.00 84.00 408 ILE A CA 1
ATOM 3152 C C . ILE A 1 408 ? 24.696 13.218 17.639 1.00 84.00 408 ILE A C 1
ATOM 3154 O O . ILE A 1 408 ? 25.671 13.805 17.175 1.00 84.00 408 ILE A O 1
ATOM 3158 N N . ALA A 1 409 ? 24.648 12.859 18.926 1.00 83.19 409 ALA A N 1
ATOM 3159 C CA . ALA A 1 409 ? 25.697 13.217 19.882 1.00 83.19 409 ALA A CA 1
ATOM 3160 C C . ALA A 1 409 ? 27.072 12.584 19.550 1.00 83.19 409 ALA A C 1
ATOM 3162 O O . ALA A 1 409 ? 28.044 13.338 19.480 1.00 83.19 409 ALA A O 1
ATOM 3163 N N . PRO A 1 410 ? 27.180 11.275 19.229 1.00 84.44 410 PRO A N 1
ATOM 3164 C CA . PRO A 1 410 ? 28.443 10.666 18.800 1.00 84.44 410 PRO A CA 1
ATOM 3165 C C . PRO A 1 410 ? 29.006 11.281 17.517 1.00 84.44 410 PRO A C 1
ATOM 3167 O O . PRO A 1 410 ? 30.222 11.388 17.359 1.00 84.44 410 PRO A O 1
ATOM 3170 N N . LEU A 1 411 ? 28.133 11.709 16.595 1.00 83.75 411 LEU A N 1
ATOM 3171 C CA . LEU A 1 411 ? 28.552 12.403 15.377 1.00 83.75 411 LEU A CA 1
ATOM 3172 C C . LEU A 1 411 ? 29.257 13.720 15.728 1.00 83.75 411 LEU A C 1
ATOM 3174 O O . LEU A 1 411 ? 30.308 14.011 15.163 1.00 83.75 411 LEU A O 1
ATOM 3178 N N . PHE A 1 412 ? 28.721 14.488 16.680 1.00 82.62 412 PHE A N 1
ATOM 3179 C CA . PHE A 1 412 ? 29.356 15.723 17.142 1.00 82.62 412 PHE A CA 1
ATOM 3180 C C . PHE A 1 412 ? 30.678 15.493 17.865 1.00 82.62 412 PHE A C 1
ATOM 3182 O O . PHE A 1 412 ? 31.635 16.207 17.574 1.00 82.62 412 PHE A O 1
ATOM 3189 N N . GLU A 1 413 ? 30.752 14.504 18.757 1.00 85.62 413 GLU A N 1
ATOM 3190 C CA . GLU A 1 413 ? 32.008 14.154 19.436 1.00 85.62 413 GLU A CA 1
ATOM 3191 C C . GLU A 1 413 ? 33.093 13.790 18.419 1.00 85.62 413 GLU A C 1
ATOM 3193 O O . GLU A 1 413 ? 34.176 14.370 18.428 1.00 85.62 413 GLU A O 1
ATOM 3198 N N . THR A 1 414 ? 32.757 12.931 17.454 1.00 85.94 414 THR A N 1
ATOM 3199 C CA . THR A 1 414 ? 33.690 12.520 16.398 1.00 85.94 414 THR A CA 1
ATOM 3200 C C . THR A 1 414 ? 34.146 13.713 15.543 1.00 85.94 414 THR A C 1
ATOM 3202 O O . THR A 1 414 ? 35.315 13.813 15.169 1.00 85.94 414 THR A O 1
ATOM 3205 N N . LEU A 1 415 ? 33.244 14.649 15.221 1.00 84.38 415 LEU A N 1
ATOM 3206 C CA . LEU A 1 415 ? 33.585 15.847 14.445 1.00 84.38 415 LEU A CA 1
ATOM 3207 C C . LEU A 1 415 ? 34.476 16.825 15.220 1.00 84.38 415 LEU A C 1
ATOM 3209 O O . LEU A 1 415 ? 35.365 17.432 14.619 1.00 84.38 415 LEU A O 1
ATOM 3213 N N . GLU A 1 416 ? 34.281 16.972 16.530 1.00 84.94 416 GLU A N 1
ATOM 3214 C CA . GLU A 1 416 ? 35.173 17.775 17.372 1.00 84.94 416 GLU A CA 1
ATOM 3215 C C . GLU A 1 416 ? 36.554 17.112 17.537 1.00 84.94 416 GLU A C 1
ATOM 3217 O O . GLU A 1 416 ? 37.568 17.812 17.460 1.00 84.94 416 GLU A O 1
ATOM 3222 N N . ASP A 1 417 ? 36.632 15.779 17.626 1.00 86.06 417 ASP A N 1
ATOM 3223 C CA . ASP A 1 417 ? 37.903 15.036 17.615 1.00 86.06 417 ASP A CA 1
ATOM 3224 C C . ASP A 1 417 ? 38.672 15.229 16.296 1.00 86.06 417 ASP A C 1
ATOM 3226 O O . ASP A 1 417 ? 39.889 15.473 16.283 1.00 86.06 417 ASP A O 1
ATOM 3230 N N . TYR A 1 418 ? 37.965 15.195 15.160 1.00 84.44 418 TYR A N 1
ATOM 3231 C CA . TYR A 1 418 ? 38.560 15.523 13.865 1.00 84.44 418 TYR A CA 1
ATOM 3232 C C . TYR A 1 418 ? 39.026 16.975 13.817 1.00 84.44 418 TYR A C 1
ATOM 3234 O O . TYR A 1 418 ? 40.154 17.243 13.410 1.00 84.44 418 TYR A O 1
ATOM 3242 N N . LYS A 1 419 ? 38.220 17.927 14.284 1.00 84.56 419 LYS A N 1
ATOM 3243 C CA . LYS A 1 419 ? 38.601 19.343 14.343 1.00 84.56 419 LYS A CA 1
ATOM 3244 C C . LYS A 1 419 ? 39.853 19.566 15.195 1.00 84.56 419 LYS A C 1
ATOM 3246 O O . LYS A 1 419 ? 40.713 20.357 14.808 1.00 84.56 419 LYS A O 1
ATOM 3251 N N . ALA A 1 420 ? 39.998 18.853 16.313 1.00 83.88 420 ALA A N 1
ATOM 3252 C CA . ALA A 1 420 ? 41.212 18.869 17.128 1.00 83.88 420 ALA A CA 1
ATOM 3253 C C . ALA A 1 420 ? 42.426 18.305 16.365 1.00 83.88 420 ALA A C 1
ATOM 3255 O O . ALA A 1 420 ? 43.492 18.924 16.357 1.00 83.88 420 ALA A O 1
ATOM 3256 N N . SER A 1 421 ? 42.251 17.189 15.656 1.00 86.62 421 SER A N 1
ATOM 3257 C CA . SER A 1 421 ? 43.302 16.555 14.847 1.00 86.62 421 SER A CA 1
ATOM 3258 C C . SER A 1 421 ? 43.754 17.429 13.665 1.00 86.62 421 SER A C 1
ATOM 3260 O O . SER A 1 421 ? 44.950 17.571 13.414 1.00 86.62 421 SER A O 1
ATOM 3262 N N . PHE A 1 422 ? 42.818 18.081 12.967 1.00 82.12 422 PHE A N 1
ATOM 3263 C CA . PHE A 1 422 ? 43.112 19.004 11.864 1.00 82.12 422 PHE A CA 1
ATOM 3264 C C . PHE A 1 422 ? 43.811 20.281 12.350 1.00 82.12 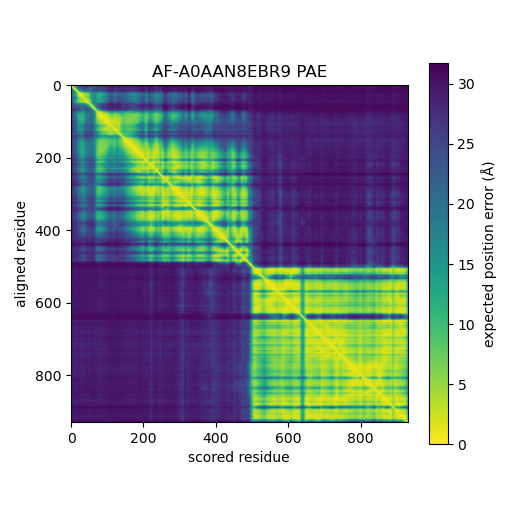422 PHE A C 1
ATOM 3266 O O . PHE A 1 422 ? 44.749 20.747 11.702 1.00 82.12 422 PHE A O 1
ATOM 3273 N N . ARG A 1 423 ? 43.437 20.796 13.531 1.00 83.75 423 ARG A N 1
ATOM 3274 C CA . ARG A 1 423 ? 44.146 21.912 14.181 1.00 83.75 423 ARG A CA 1
ATOM 3275 C C . ARG A 1 423 ? 45.607 21.572 14.478 1.00 83.75 423 ARG A C 1
ATOM 3277 O O . ARG A 1 423 ? 46.467 22.415 14.243 1.00 83.75 423 ARG A O 1
ATOM 3284 N N . LEU A 1 424 ? 45.900 20.353 14.942 1.00 84.19 424 LEU A N 1
ATOM 3285 C CA . LEU A 1 424 ? 47.280 19.889 15.162 1.00 84.19 424 LEU A CA 1
ATOM 3286 C C . LEU A 1 424 ? 48.092 19.818 13.857 1.00 84.19 424 LEU A C 1
ATOM 3288 O O . LEU A 1 424 ? 49.297 20.050 13.878 1.00 84.19 424 LEU A O 1
ATOM 3292 N N . ALA A 1 425 ? 47.433 19.551 12.727 1.00 81.94 425 ALA A N 1
ATOM 3293 C CA . ALA A 1 425 ? 48.039 19.541 11.395 1.00 81.94 425 ALA A CA 1
ATOM 3294 C C . ALA A 1 425 ? 48.128 20.933 10.728 1.00 81.94 425 ALA A C 1
ATOM 3296 O O . ALA A 1 425 ? 48.590 21.032 9.594 1.00 81.94 425 ALA A O 1
ATOM 3297 N N . GLY A 1 426 ? 47.686 22.008 11.397 1.00 77.25 426 GLY A N 1
ATOM 3298 C CA . GLY A 1 426 ? 47.694 23.372 10.850 1.00 77.25 426 GLY A CA 1
ATOM 3299 C C . GLY A 1 426 ? 46.591 23.665 9.822 1.00 77.25 426 GLY A C 1
ATOM 3300 O O . GLY A 1 426 ? 46.688 24.646 9.089 1.00 77.25 426 GLY A O 1
ATOM 3301 N N . LEU A 1 427 ? 45.545 22.835 9.757 1.00 79.56 427 LEU A N 1
ATOM 3302 C CA . LEU A 1 427 ? 44.431 22.955 8.812 1.00 79.56 427 LEU A CA 1
ATOM 3303 C C . LEU A 1 427 ? 43.160 23.464 9.518 1.00 79.56 427 LEU A C 1
ATOM 3305 O O . LEU A 1 427 ? 42.816 23.002 10.607 1.00 79.56 427 LEU A O 1
ATOM 3309 N N . HIS A 1 428 ? 42.436 24.406 8.901 1.00 74.25 428 HIS A N 1
ATOM 3310 C CA . HIS A 1 428 ? 41.219 24.991 9.478 1.00 74.25 428 HIS A CA 1
ATOM 3311 C C . HIS A 1 428 ? 39.955 24.240 9.024 1.00 74.25 428 HIS A C 1
ATOM 3313 O O . HIS A 1 428 ? 39.632 24.228 7.840 1.00 74.25 428 HIS A O 1
ATOM 3319 N N . LEU A 1 429 ? 39.230 23.647 9.979 1.00 79.31 429 LEU A N 1
ATOM 3320 C CA . LEU A 1 429 ? 37.940 22.977 9.778 1.00 79.31 429 LEU A CA 1
ATOM 3321 C C . LEU A 1 429 ? 36.852 23.745 10.547 1.00 79.31 429 LEU A C 1
ATOM 3323 O O . LEU A 1 429 ? 36.934 23.842 11.777 1.00 79.31 429 LEU A O 1
ATOM 3327 N N . SER A 1 430 ? 35.837 24.278 9.857 1.00 78.38 430 SER A N 1
ATOM 3328 C CA . SER A 1 430 ? 34.653 24.851 10.518 1.00 78.38 430 SER A CA 1
ATOM 3329 C C . SER A 1 430 ? 33.496 23.854 10.490 1.00 78.38 430 SER A C 1
ATOM 3331 O O . SER A 1 430 ? 33.276 23.165 9.498 1.00 78.38 430 SER A O 1
ATOM 3333 N N . VAL A 1 431 ? 32.780 23.744 11.608 1.00 79.62 431 VAL A N 1
ATOM 3334 C CA . VAL A 1 431 ? 31.609 22.873 11.756 1.00 79.62 431 VAL A CA 1
ATOM 3335 C C . VAL A 1 431 ? 30.480 23.740 12.292 1.00 79.62 431 VAL A C 1
ATOM 3337 O O . VAL A 1 431 ? 30.595 24.291 13.386 1.00 79.62 431 VAL A O 1
ATOM 3340 N N . GLU A 1 432 ? 29.413 23.873 11.516 1.00 79.31 432 GLU A N 1
ATOM 3341 C CA . GLU A 1 432 ? 28.187 24.578 11.876 1.00 79.31 432 GLU A CA 1
ATOM 3342 C C . GLU A 1 432 ? 27.041 23.575 11.998 1.00 79.31 432 GLU A C 1
ATOM 3344 O O . GLU A 1 432 ? 26.825 22.735 11.124 1.00 79.31 432 GLU A O 1
ATOM 3349 N N . HIS A 1 433 ? 26.286 23.657 13.089 1.00 76.75 433 HIS A N 1
ATOM 3350 C CA . HIS A 1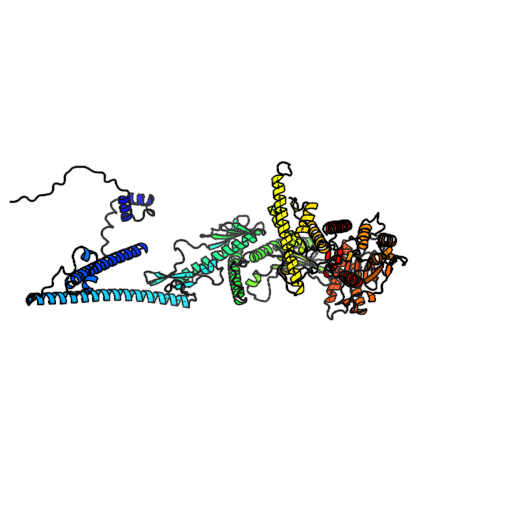 433 ? 25.103 22.834 13.302 1.00 76.75 433 HIS A CA 1
ATOM 3351 C C . HIS A 1 433 ? 23.845 23.678 13.156 1.00 76.75 433 HIS A C 1
ATOM 3353 O O . HIS A 1 433 ? 23.659 24.657 13.877 1.00 76.75 433 HIS A O 1
ATOM 3359 N N . GLN A 1 434 ? 22.961 23.249 12.263 1.00 70.50 434 GLN A N 1
ATOM 3360 C CA . GLN A 1 434 ? 21.602 23.748 12.155 1.00 70.50 434 GLN A CA 1
ATOM 3361 C C . GLN A 1 434 ? 20.648 22.602 12.493 1.00 70.50 434 GLN A C 1
ATOM 3363 O O . GLN A 1 434 ? 20.320 21.756 11.658 1.00 70.50 434 GLN A O 1
ATOM 3368 N N . SER A 1 435 ? 20.195 22.558 13.743 1.00 65.12 435 SER A N 1
ATOM 3369 C CA . SER A 1 435 ? 19.012 21.776 14.089 1.00 65.12 435 SER A CA 1
ATOM 3370 C C . SER A 1 435 ? 17.790 22.455 13.481 1.00 65.12 435 SER A C 1
ATOM 3372 O O . SER A 1 435 ? 17.681 23.680 13.537 1.00 65.12 435 SER A O 1
ATOM 3374 N N . SER A 1 436 ? 16.808 21.689 13.000 1.00 59.06 436 SER A N 1
ATOM 3375 C CA . SER A 1 436 ? 15.491 22.255 12.659 1.00 59.06 436 SER A CA 1
ATOM 3376 C C . SER A 1 436 ? 14.775 22.899 13.858 1.00 59.06 436 SER A C 1
ATOM 3378 O O . SER A 1 436 ? 13.703 23.485 13.698 1.00 59.06 436 SER A O 1
ATOM 3380 N N . ASP A 1 437 ? 15.350 22.785 15.057 1.00 51.41 437 ASP A N 1
ATOM 3381 C CA . ASP A 1 437 ? 14.920 23.482 16.259 1.00 51.41 437 ASP A CA 1
ATOM 3382 C C . ASP A 1 437 ? 15.298 24.970 16.198 1.00 51.41 437 ASP A C 1
ATOM 3384 O O . ASP A 1 437 ? 16.243 25.437 16.827 1.00 51.41 437 ASP A O 1
ATOM 3388 N N . GLY A 1 438 ? 14.480 25.718 15.452 1.00 47.81 438 GLY A N 1
ATOM 3389 C CA . GLY A 1 438 ? 14.150 27.107 15.764 1.00 47.81 438 GLY A CA 1
ATOM 3390 C C . GLY A 1 438 ? 14.442 28.122 14.663 1.00 47.81 438 GLY A C 1
ATOM 3391 O O . GLY A 1 438 ? 15.595 28.451 14.417 1.00 47.81 438 GLY A O 1
ATOM 3392 N N . THR A 1 439 ? 13.394 28.734 14.091 1.00 37.06 439 THR A N 1
ATOM 3393 C CA . THR A 1 439 ? 12.965 30.107 14.458 1.00 37.06 439 THR A CA 1
ATOM 3394 C C . THR A 1 439 ? 11.735 30.603 13.651 1.00 37.06 439 THR A C 1
ATOM 3396 O O . THR A 1 439 ? 11.530 30.239 12.499 1.00 37.06 439 THR A O 1
ATOM 3399 N N . GLU A 1 440 ? 10.909 31.429 14.318 1.00 39.19 440 GLU A N 1
ATOM 3400 C CA . GLU A 1 440 ? 9.951 32.441 13.793 1.00 39.19 440 GLU A CA 1
ATOM 3401 C C . GLU A 1 440 ? 8.452 32.153 13.555 1.00 39.19 440 GLU A C 1
ATOM 3403 O O . GLU A 1 440 ? 7.712 33.065 13.188 1.00 39.19 440 GLU A O 1
ATOM 3408 N N . SER A 1 441 ? 7.902 30.991 13.906 1.00 38.38 441 SER A N 1
ATOM 3409 C CA . SER A 1 441 ? 6.441 30.903 14.083 1.00 38.38 441 SER A CA 1
ATOM 3410 C C . SER A 1 441 ? 6.088 29.946 15.203 1.00 38.38 441 SER A C 1
ATOM 3412 O O . SER A 1 441 ? 6.405 28.759 15.136 1.00 38.38 441 SER A O 1
ATOM 3414 N N . ALA A 1 442 ? 5.423 30.468 16.235 1.00 39.19 442 ALA A N 1
ATOM 3415 C CA . ALA A 1 442 ? 4.793 29.712 17.308 1.00 39.19 442 ALA A CA 1
ATOM 3416 C C . ALA A 1 442 ? 3.658 28.833 16.750 1.00 39.19 442 ALA A C 1
ATOM 3418 O O . ALA A 1 442 ? 2.475 29.060 16.984 1.00 39.19 442 ALA A O 1
ATOM 3419 N N . SER A 1 443 ? 4.022 27.816 15.977 1.00 45.47 443 SER A N 1
ATOM 3420 C CA . SER A 1 443 ? 3.148 26.691 15.692 1.00 45.47 443 SER A CA 1
ATOM 3421 C C . SER A 1 443 ? 2.998 25.898 16.995 1.00 45.47 443 SER A C 1
ATOM 3423 O O . SER A 1 443 ? 3.982 25.754 17.727 1.00 45.47 443 SER A O 1
ATOM 3425 N N . PRO A 1 444 ? 1.801 25.393 17.338 1.00 61.09 444 PRO A N 1
ATOM 3426 C CA . PRO A 1 444 ? 1.592 24.692 18.602 1.00 61.09 444 PRO A CA 1
ATOM 3427 C C . PRO A 1 444 ? 2.595 23.537 18.716 1.00 61.09 444 PRO A C 1
ATOM 3429 O O . PRO A 1 444 ? 2.755 22.787 17.756 1.00 61.09 444 PRO A O 1
ATOM 3432 N N . ALA A 1 445 ? 3.256 23.381 19.873 1.00 58.38 445 ALA A N 1
ATOM 3433 C CA . ALA A 1 445 ? 4.313 22.385 20.146 1.00 58.38 445 ALA A CA 1
ATOM 3434 C C . ALA A 1 445 ? 3.975 20.940 19.698 1.00 58.38 445 ALA A C 1
ATOM 3436 O O . ALA A 1 445 ? 4.849 20.109 19.466 1.00 58.38 445 ALA A O 1
ATOM 3437 N N . LEU A 1 446 ? 2.687 20.661 19.510 1.00 61.44 446 LEU A N 1
ATOM 3438 C CA . LEU A 1 446 ? 2.112 19.431 18.973 1.00 61.44 446 LEU A CA 1
ATOM 3439 C C . LEU A 1 446 ? 2.470 19.165 17.497 1.00 61.44 446 LEU A C 1
ATOM 3441 O O . LEU A 1 446 ? 2.573 18.010 17.095 1.00 61.44 446 LEU A O 1
ATOM 3445 N N . GLN A 1 447 ? 2.676 20.206 16.683 1.00 62.94 447 GLN A N 1
ATOM 3446 C CA . GLN A 1 447 ? 3.129 20.059 15.296 1.00 62.94 447 GLN A CA 1
ATOM 3447 C C . GLN A 1 447 ? 4.610 19.682 15.215 1.00 62.94 447 GLN A C 1
ATOM 3449 O O . GLN A 1 447 ? 4.987 18.960 14.297 1.00 62.94 447 GLN A O 1
ATOM 3454 N N . LEU A 1 448 ? 5.431 20.122 16.175 1.00 64.19 448 LEU A N 1
ATOM 3455 C CA . LEU A 1 448 ? 6.849 19.757 16.252 1.00 64.19 448 LEU A CA 1
ATOM 3456 C C . LEU A 1 448 ? 7.012 18.269 16.567 1.00 64.19 448 LEU A C 1
ATOM 3458 O O . LEU A 1 448 ? 7.737 17.577 15.863 1.00 64.19 448 LEU A O 1
ATOM 3462 N N . LEU A 1 449 ? 6.250 17.751 17.538 1.00 67.44 449 LEU A N 1
ATOM 3463 C CA . LEU A 1 449 ? 6.292 16.331 17.903 1.00 67.44 449 LEU A CA 1
ATOM 3464 C C . LEU A 1 449 ? 5.849 15.389 16.775 1.00 67.44 449 LEU A C 1
ATOM 3466 O O . LEU A 1 449 ? 6.196 14.222 16.822 1.00 67.44 449 LEU A O 1
ATOM 3470 N N . ARG A 1 450 ? 5.089 15.854 15.775 1.00 69.38 450 ARG A N 1
ATOM 3471 C CA . ARG A 1 450 ? 4.598 15.016 14.661 1.00 69.38 450 ARG A CA 1
ATOM 3472 C C . ARG A 1 450 ? 5.428 15.124 13.384 1.00 69.38 450 ARG A C 1
ATOM 3474 O O . ARG A 1 450 ? 5.183 14.363 12.449 1.00 69.38 450 ARG A O 1
ATOM 3481 N N . ARG A 1 451 ? 6.358 16.077 13.305 1.00 71.81 451 ARG A N 1
ATOM 3482 C CA . ARG A 1 451 ? 7.248 16.220 12.149 1.00 71.81 451 ARG A CA 1
ATOM 3483 C C . ARG A 1 451 ? 8.374 15.196 12.228 1.00 71.81 451 ARG A C 1
ATOM 3485 O O . ARG A 1 451 ? 8.753 14.741 13.303 1.00 71.81 451 ARG A O 1
ATOM 3492 N N . VAL A 1 452 ? 8.909 14.843 11.064 1.00 69.50 452 VAL A N 1
ATOM 3493 C CA . VAL A 1 452 ? 10.162 14.090 10.992 1.00 69.50 452 VAL A CA 1
ATOM 3494 C C . VAL A 1 452 ? 11.258 14.976 11.572 1.00 69.50 452 VAL A C 1
ATOM 3496 O O . VAL A 1 452 ? 11.389 16.129 11.161 1.00 69.50 452 VAL A O 1
ATOM 3499 N N . VAL A 1 453 ? 12.007 14.454 12.540 1.00 76.88 453 VAL A N 1
ATOM 3500 C CA . VAL A 1 453 ? 13.101 15.195 13.168 1.00 76.88 453 VAL A CA 1
ATOM 3501 C C . VAL A 1 453 ? 14.288 15.175 12.213 1.00 76.88 453 VAL A C 1
ATOM 3503 O O . VAL A 1 453 ? 14.738 14.098 11.805 1.00 76.88 453 VAL A O 1
ATOM 3506 N N . THR A 1 454 ? 14.764 16.360 11.835 1.00 81.75 454 THR A N 1
ATOM 3507 C CA . THR A 1 454 ? 15.865 16.523 10.886 1.00 81.75 454 THR A CA 1
ATOM 3508 C C . THR A 1 454 ? 16.906 17.491 11.430 1.00 81.75 454 THR A C 1
ATOM 3510 O O . THR A 1 454 ? 16.566 18.618 11.780 1.00 81.75 454 THR A O 1
ATOM 3513 N N . SER A 1 455 ? 18.172 17.095 11.425 1.00 83.75 455 SER A N 1
ATOM 3514 C CA . SER A 1 455 ? 19.292 17.978 11.762 1.00 83.75 455 SER A CA 1
ATOM 3515 C C . SER A 1 455 ? 20.262 18.052 10.597 1.00 83.75 455 SER A C 1
ATOM 3517 O O . SER A 1 455 ? 20.452 17.067 9.884 1.00 83.75 455 SER A O 1
ATOM 3519 N N . GLN A 1 456 ? 20.868 19.215 10.384 1.00 83.88 456 GLN A N 1
ATOM 3520 C CA . GLN A 1 456 ? 21.837 19.440 9.322 1.00 83.88 456 GLN A CA 1
ATOM 3521 C C . GLN A 1 456 ? 23.148 19.941 9.930 1.00 83.88 456 GLN A C 1
ATOM 3523 O O . GLN A 1 456 ? 23.172 20.910 10.685 1.00 83.88 456 GLN A O 1
ATOM 3528 N N . VAL A 1 457 ? 24.245 19.261 9.616 1.00 84.69 457 VAL A N 1
ATOM 3529 C CA . VAL A 1 457 ? 25.600 19.619 10.040 1.00 84.69 457 VAL A CA 1
ATOM 3530 C C . VAL A 1 457 ? 26.381 20.027 8.803 1.00 84.69 457 VAL A C 1
ATOM 3532 O O . VAL A 1 457 ? 26.572 19.215 7.904 1.00 84.69 457 VAL A O 1
ATOM 3535 N N . SER A 1 458 ? 26.817 21.276 8.737 1.00 82.75 458 SER A N 1
ATOM 3536 C CA . SER A 1 458 ? 27.620 21.811 7.640 1.00 82.75 458 SER A CA 1
ATOM 3537 C C . SER A 1 458 ? 29.081 21.889 8.071 1.00 82.75 458 SER A C 1
ATOM 3539 O O . SER A 1 458 ? 29.407 22.468 9.101 1.00 82.75 458 SER A O 1
ATOM 3541 N N . ILE A 1 459 ? 29.967 21.281 7.294 1.00 83.19 459 ILE A N 1
ATOM 3542 C CA . ILE A 1 459 ? 31.401 21.183 7.549 1.00 83.19 459 ILE A CA 1
ATOM 3543 C C . ILE A 1 459 ? 32.114 21.886 6.396 1.00 83.19 459 ILE A C 1
ATOM 3545 O O . ILE A 1 459 ? 31.938 21.490 5.247 1.00 83.19 459 ILE A O 1
ATOM 3549 N N . THR A 1 460 ? 32.929 22.896 6.687 1.00 80.38 460 THR A N 1
ATOM 3550 C CA . THR A 1 460 ? 33.768 23.557 5.676 1.00 80.38 460 THR A CA 1
ATOM 3551 C C . THR A 1 460 ? 35.186 23.027 5.794 1.00 80.38 460 THR A C 1
ATOM 3553 O O . THR A 1 460 ? 35.817 23.144 6.851 1.00 80.38 460 THR A O 1
ATOM 3556 N N . LEU A 1 461 ? 35.665 22.405 4.719 1.00 77.56 461 LEU A N 1
ATOM 3557 C CA . LEU A 1 461 ? 36.999 21.826 4.628 1.00 77.56 461 LEU A CA 1
ATOM 3558 C C . LEU A 1 461 ? 38.053 22.910 4.322 1.00 77.56 461 LEU A C 1
ATOM 3560 O O . LEU A 1 461 ? 37.717 23.968 3.791 1.00 77.56 461 LEU A O 1
ATOM 3564 N N . PRO A 1 462 ? 39.349 22.642 4.582 1.00 70.44 462 PRO A N 1
ATOM 3565 C CA . PRO A 1 462 ? 40.439 23.577 4.277 1.00 70.44 462 PRO A CA 1
ATOM 3566 C C . PRO A 1 462 ? 40.577 23.947 2.788 1.00 70.44 462 PRO A C 1
ATOM 3568 O O . PRO A 1 462 ? 41.262 24.911 2.469 1.00 70.44 462 PRO A O 1
ATOM 3571 N N . SER A 1 463 ? 39.967 23.172 1.884 1.00 64.69 463 SER A N 1
ATOM 3572 C CA . SER A 1 463 ? 39.958 23.384 0.430 1.00 64.69 463 SER A CA 1
ATOM 3573 C C . SER A 1 463 ? 38.841 24.316 -0.065 1.00 64.69 463 SER A C 1
ATOM 3575 O O . SER A 1 463 ? 38.630 24.380 -1.268 1.00 64.69 463 SER A O 1
ATOM 3577 N N . GLU A 1 464 ? 38.114 24.988 0.837 1.00 64.88 464 GLU A N 1
ATOM 3578 C CA . GLU A 1 464 ? 36.876 25.755 0.574 1.00 64.88 464 GLU A CA 1
ATOM 3579 C C . GLU A 1 464 ? 35.653 24.910 0.149 1.00 64.88 464 GLU A C 1
ATOM 3581 O O . GLU A 1 464 ? 34.559 25.444 -0.016 1.00 64.88 464 GLU A O 1
ATOM 3586 N N . ASP A 1 465 ? 35.781 23.579 0.085 1.00 70.62 465 ASP A N 1
ATOM 3587 C CA . ASP A 1 465 ? 34.645 22.671 -0.125 1.00 70.62 465 ASP A CA 1
ATOM 3588 C C . ASP A 1 465 ? 33.720 22.634 1.105 1.00 70.62 465 ASP A C 1
ATOM 3590 O O . ASP A 1 465 ? 34.187 22.477 2.241 1.00 70.62 465 ASP A O 1
ATOM 3594 N N . SER A 1 466 ? 32.400 22.641 0.886 1.00 74.50 466 SER A N 1
ATOM 3595 C CA . SER A 1 466 ? 31.414 22.422 1.950 1.00 74.50 466 SER A CA 1
ATOM 3596 C C . SER A 1 466 ? 30.774 21.026 1.866 1.00 74.50 466 SER A C 1
ATOM 3598 O O . SER A 1 466 ? 30.346 20.533 0.815 1.00 74.50 466 SER A O 1
ATOM 3600 N N . LEU A 1 467 ? 30.724 20.342 3.007 1.00 80.06 467 LEU A N 1
ATOM 3601 C CA . LEU A 1 467 ? 30.078 19.050 3.201 1.00 80.06 467 LEU A CA 1
ATOM 3602 C C . LEU A 1 467 ? 28.904 19.233 4.158 1.00 80.06 467 LEU A C 1
ATOM 3604 O O . LEU A 1 467 ? 29.096 19.590 5.313 1.00 80.06 467 LEU A O 1
ATOM 3608 N N . SER A 1 468 ? 27.689 18.944 3.709 1.00 81.88 468 SER A N 1
ATOM 3609 C CA . SER A 1 468 ? 26.498 18.991 4.551 1.00 81.88 468 SER A CA 1
ATOM 3610 C C . SER A 1 468 ? 25.992 17.585 4.859 1.00 81.88 468 SER A C 1
ATOM 3612 O O . SER A 1 468 ? 25.633 16.832 3.959 1.00 81.88 468 SER A O 1
ATOM 3614 N N . ILE A 1 469 ? 25.962 17.211 6.132 1.00 83.56 469 ILE A N 1
ATOM 3615 C CA . ILE A 1 469 ? 25.419 15.948 6.629 1.00 83.56 469 ILE A CA 1
ATOM 3616 C C . ILE A 1 469 ? 24.020 16.223 7.174 1.00 83.56 469 ILE A C 1
ATOM 3618 O O . ILE A 1 469 ? 23.854 16.876 8.200 1.00 83.56 469 ILE A O 1
ATOM 3622 N N . ARG A 1 470 ? 23.000 15.707 6.498 1.00 84.81 470 ARG A N 1
ATOM 3623 C CA . ARG A 1 470 ? 21.612 15.731 6.948 1.00 84.81 470 ARG A CA 1
ATOM 3624 C C . ARG A 1 470 ? 21.265 14.412 7.635 1.00 84.81 470 ARG A C 1
ATOM 3626 O O . ARG A 1 470 ? 21.362 13.345 7.030 1.00 84.81 470 ARG A O 1
ATOM 3633 N N . VAL A 1 471 ? 20.825 14.507 8.883 1.00 84.88 471 VAL A N 1
ATOM 3634 C CA . VAL A 1 471 ? 20.379 13.404 9.736 1.00 84.88 471 VAL A CA 1
ATOM 3635 C C . VAL A 1 471 ? 18.857 13.448 9.823 1.00 84.88 471 VAL A C 1
ATOM 3637 O O . VAL A 1 471 ? 18.302 14.452 10.257 1.00 84.88 471 VAL A O 1
ATOM 3640 N N . GLU A 1 472 ? 18.170 12.380 9.425 1.00 85.44 472 GLU A N 1
ATOM 3641 C CA . GLU A 1 472 ? 16.708 12.261 9.502 1.00 85.44 472 GLU A CA 1
ATOM 3642 C C . GLU A 1 472 ? 16.334 11.026 10.329 1.00 85.44 472 GLU A C 1
ATOM 3644 O O . GLU A 1 472 ? 16.730 9.916 9.979 1.00 85.44 472 GLU A O 1
ATOM 3649 N N . THR A 1 473 ? 15.542 11.179 11.394 1.00 83.06 473 THR A N 1
ATOM 3650 C CA . THR A 1 473 ? 15.075 10.032 12.197 1.00 83.06 473 THR A CA 1
ATOM 3651 C C . THR A 1 473 ? 13.573 9.848 12.055 1.00 83.06 473 THR A C 1
ATOM 3653 O O . THR A 1 473 ? 12.785 10.726 12.412 1.00 83.06 473 THR A O 1
ATOM 3656 N N . HIS A 1 474 ? 13.161 8.677 11.564 1.00 82.56 474 HIS A N 1
ATOM 3657 C CA . HIS A 1 474 ? 11.754 8.326 11.380 1.00 82.56 474 HIS A CA 1
ATOM 3658 C C . HIS A 1 474 ? 11.482 6.872 11.781 1.00 82.56 474 HIS A C 1
ATOM 3660 O O . HIS A 1 474 ? 12.249 5.965 11.469 1.00 82.56 474 HIS A O 1
ATOM 3666 N N . LEU A 1 475 ? 10.377 6.633 12.492 1.00 75.44 475 LEU A N 1
ATOM 3667 C CA . LEU A 1 475 ? 9.992 5.309 13.000 1.00 75.44 475 LEU A CA 1
ATOM 3668 C C . LEU A 1 475 ? 8.670 4.839 12.367 1.00 75.44 475 LEU A C 1
ATOM 3670 O O . LEU A 1 475 ? 7.725 4.481 13.068 1.00 75.44 475 LEU A O 1
ATOM 3674 N N . GLY A 1 476 ? 8.586 4.858 11.033 1.00 71.00 476 GLY A N 1
ATOM 3675 C CA . GLY A 1 476 ? 7.401 4.434 10.275 1.00 71.00 476 GLY A CA 1
ATOM 3676 C C . GLY A 1 476 ? 7.680 4.228 8.782 1.00 71.00 476 GLY A C 1
ATOM 3677 O O . GLY A 1 476 ? 8.685 4.697 8.260 1.00 71.00 476 GLY A O 1
ATOM 3678 N N . ALA A 1 477 ? 6.796 3.544 8.055 1.00 59.91 477 ALA A N 1
ATOM 3679 C CA . ALA A 1 477 ? 6.981 3.356 6.613 1.00 59.91 477 ALA A CA 1
ATOM 3680 C C . ALA A 1 477 ? 7.062 4.719 5.884 1.00 59.91 477 ALA A C 1
ATOM 3682 O O . ALA A 1 477 ? 6.280 5.614 6.211 1.00 59.91 477 ALA A O 1
ATOM 3683 N N . PRO A 1 478 ? 7.982 4.913 4.918 1.00 62.44 478 PRO A N 1
ATOM 3684 C CA . PRO A 1 478 ? 8.848 3.910 4.285 1.00 62.44 478 PRO A CA 1
ATOM 3685 C C . PRO A 1 478 ? 10.236 3.720 4.935 1.00 62.44 478 PRO A C 1
ATOM 3687 O O . PRO A 1 478 ? 10.967 2.828 4.515 1.00 62.44 478 PRO A O 1
ATOM 3690 N N . ARG A 1 479 ? 10.627 4.537 5.925 1.00 67.12 479 ARG A N 1
ATOM 3691 C CA . ARG A 1 479 ? 11.983 4.544 6.513 1.00 67.12 479 ARG A CA 1
ATOM 3692 C C . ARG A 1 479 ? 11.945 4.277 8.018 1.00 67.12 479 ARG A C 1
ATOM 3694 O O . ARG A 1 479 ? 11.298 5.016 8.756 1.00 67.12 479 ARG A O 1
ATOM 3701 N N . PHE A 1 480 ? 12.681 3.260 8.464 1.00 76.12 480 PHE A N 1
ATOM 3702 C CA . PHE A 1 480 ? 12.794 2.881 9.873 1.00 76.12 480 PHE A CA 1
ATOM 3703 C C . PHE A 1 480 ? 14.209 3.167 10.390 1.00 76.12 480 PHE A C 1
ATOM 3705 O O . PHE A 1 480 ? 15.165 2.562 9.914 1.00 76.12 480 PHE A O 1
ATOM 3712 N N . GLY A 1 481 ? 14.335 4.052 11.380 1.00 80.50 481 GLY A N 1
ATOM 3713 C CA . GLY A 1 481 ? 15.599 4.385 12.044 1.00 80.50 481 GLY A CA 1
ATOM 3714 C C . GLY A 1 481 ? 16.115 5.790 11.727 1.00 80.50 481 GLY A C 1
ATOM 3715 O O . GLY A 1 481 ? 15.367 6.650 11.254 1.00 80.50 481 GLY A O 1
ATOM 3716 N N . THR A 1 482 ? 17.393 6.014 12.027 1.00 82.00 482 THR A N 1
ATOM 3717 C CA . THR A 1 482 ? 18.114 7.262 11.747 1.00 82.00 482 THR A CA 1
ATOM 3718 C C . THR A 1 482 ? 18.913 7.106 10.460 1.00 82.00 482 THR A C 1
ATOM 3720 O O . THR A 1 482 ? 19.706 6.179 10.311 1.00 82.00 482 THR A O 1
ATOM 3723 N N . HIS A 1 483 ? 18.674 7.996 9.507 1.00 82.88 483 HIS A N 1
ATOM 3724 C CA . HIS A 1 483 ? 19.331 8.023 8.213 1.00 82.88 483 HIS A CA 1
ATOM 3725 C C . HIS A 1 483 ? 20.287 9.212 8.143 1.00 82.88 483 HIS A C 1
ATOM 3727 O O . HIS A 1 483 ? 19.880 10.351 8.365 1.00 82.88 483 HIS A O 1
ATOM 3733 N N . PHE A 1 484 ? 21.544 8.941 7.802 1.00 84.50 484 PHE A N 1
ATOM 3734 C CA . PHE A 1 484 ? 22.566 9.953 7.557 1.00 84.50 484 PHE A CA 1
ATOM 3735 C C . PHE A 1 484 ? 22.739 10.100 6.045 1.00 84.50 484 PHE A C 1
ATOM 3737 O O . PHE A 1 484 ? 23.060 9.134 5.356 1.00 84.50 484 PHE A O 1
ATOM 3744 N N . SER A 1 485 ? 22.520 11.304 5.529 1.00 81.81 485 SER A N 1
ATOM 3745 C CA . SER A 1 485 ? 22.692 11.646 4.118 1.00 81.81 485 SER A CA 1
ATOM 3746 C C . SER A 1 485 ? 23.719 12.764 4.001 1.00 81.81 485 SER A C 1
ATOM 3748 O O . SER A 1 485 ? 23.529 13.844 4.550 1.00 81.81 485 SER A O 1
ATOM 3750 N N . SER A 1 486 ? 24.837 12.510 3.327 1.00 78.81 486 SER A N 1
ATOM 3751 C CA . SER A 1 486 ? 25.856 13.524 3.069 1.00 78.81 486 SER A CA 1
ATOM 3752 C C . SER A 1 486 ? 25.667 14.115 1.673 1.00 78.81 486 SER A C 1
ATOM 3754 O O . SER A 1 486 ? 25.512 13.402 0.687 1.00 78.81 486 SER A O 1
ATOM 3756 N N . THR A 1 487 ? 25.661 15.439 1.590 1.00 73.38 487 THR A N 1
ATOM 3757 C CA . THR A 1 487 ? 25.640 16.211 0.348 1.00 73.38 487 THR A CA 1
ATOM 3758 C C . THR A 1 487 ? 26.897 17.063 0.330 1.00 73.38 487 THR A C 1
ATOM 3760 O O . THR A 1 487 ? 27.080 17.911 1.199 1.00 73.38 487 THR A O 1
ATOM 3763 N N . ARG A 1 488 ? 27.785 16.836 -0.634 1.00 62.97 488 ARG A N 1
ATOM 3764 C CA . ARG A 1 488 ? 28.950 17.697 -0.858 1.00 62.97 488 ARG A CA 1
ATOM 3765 C C . ARG A 1 488 ? 28.547 18.751 -1.884 1.00 62.97 488 ARG A C 1
ATOM 3767 O O . ARG A 1 488 ? 28.097 18.375 -2.965 1.00 62.97 488 ARG A O 1
ATOM 3774 N N . GLN A 1 489 ? 28.641 20.037 -1.552 1.00 48.72 489 GLN A N 1
ATOM 3775 C CA . GLN A 1 489 ? 28.460 21.081 -2.560 1.00 48.72 489 GLN A CA 1
ATOM 3776 C C . GLN A 1 489 ? 29.771 21.206 -3.330 1.00 48.72 489 GLN A C 1
ATOM 3778 O O . GLN A 1 489 ? 30.759 21.715 -2.815 1.00 48.72 489 GLN A O 1
ATOM 3783 N N . PHE A 1 490 ? 29.777 20.704 -4.560 1.00 44.22 490 PHE A N 1
ATOM 3784 C CA . PHE A 1 490 ? 30.621 21.278 -5.598 1.00 44.22 490 PHE A CA 1
ATOM 3785 C C . PHE A 1 490 ? 29.883 22.493 -6.164 1.00 44.22 490 PHE A C 1
ATOM 3787 O O . PHE A 1 490 ? 28.657 22.443 -6.318 1.00 44.22 490 PHE A O 1
ATOM 3794 N N . ASP A 1 491 ? 30.607 23.559 -6.504 1.00 33.44 491 ASP A N 1
ATOM 3795 C CA . ASP A 1 491 ? 30.086 24.615 -7.373 1.00 33.44 491 ASP A CA 1
ATOM 3796 C C . ASP A 1 491 ? 29.675 23.986 -8.716 1.00 33.44 491 ASP A C 1
ATOM 3798 O O . ASP A 1 491 ? 30.490 23.734 -9.601 1.00 33.44 491 ASP A O 1
ATOM 3802 N N . GLY A 1 492 ? 28.391 23.635 -8.828 1.00 30.75 492 GLY A N 1
ATOM 3803 C CA . GLY A 1 492 ? 27.866 22.849 -9.940 1.00 30.75 492 GLY A CA 1
ATOM 3804 C C . GLY A 1 492 ? 26.466 22.285 -9.687 1.00 30.75 492 GLY A C 1
ATOM 3805 O O . GLY A 1 492 ? 26.312 21.109 -9.398 1.00 30.75 492 GLY A O 1
ATOM 3806 N N . HIS A 1 493 ? 25.447 23.143 -9.798 1.00 35.75 493 HIS A N 1
ATOM 3807 C CA . HIS A 1 493 ? 24.075 22.855 -10.254 1.00 35.75 493 HIS A CA 1
ATOM 3808 C C . HIS A 1 493 ? 23.417 21.506 -9.857 1.00 35.75 493 HIS A C 1
ATOM 3810 O O . HIS A 1 493 ? 23.561 20.495 -10.534 1.00 35.75 493 HIS A O 1
ATOM 3816 N N . GLY A 1 494 ? 22.497 21.575 -8.881 1.00 34.25 494 GLY A N 1
ATOM 3817 C CA . GLY A 1 494 ? 21.243 20.802 -8.893 1.00 34.25 494 GLY A CA 1
ATOM 3818 C C . GLY A 1 494 ? 21.243 19.410 -8.249 1.00 34.25 494 GLY A C 1
ATOM 3819 O O . GLY A 1 494 ? 21.128 18.407 -8.943 1.00 34.25 494 GLY A O 1
ATOM 3820 N N . ALA A 1 495 ? 21.205 19.328 -6.916 1.00 30.06 495 ALA A N 1
ATOM 3821 C CA . ALA A 1 495 ? 20.922 18.068 -6.220 1.00 30.06 495 ALA A CA 1
ATOM 3822 C C . ALA A 1 495 ? 19.406 17.883 -5.980 1.00 30.06 495 ALA A C 1
ATOM 3824 O O . ALA A 1 495 ? 18.857 18.319 -4.967 1.00 30.06 495 ALA A O 1
ATOM 3825 N N . LYS A 1 496 ? 18.717 17.217 -6.918 1.00 32.69 496 LYS A N 1
ATOM 3826 C CA . LYS A 1 496 ? 17.455 16.506 -6.632 1.00 32.69 496 LYS A CA 1
ATOM 3827 C C . LYS A 1 496 ? 17.785 15.230 -5.851 1.00 32.69 496 LYS A C 1
ATOM 3829 O O . LYS A 1 496 ? 18.802 14.592 -6.099 1.00 32.69 496 LYS A O 1
ATOM 3834 N N . THR A 1 497 ? 16.919 14.856 -4.913 1.00 28.38 497 THR A N 1
ATOM 3835 C CA . THR A 1 497 ? 17.040 13.642 -4.095 1.00 28.38 497 THR A CA 1
ATOM 3836 C C . THR A 1 497 ? 17.233 12.401 -4.976 1.00 28.38 497 THR A C 1
ATOM 3838 O O . THR A 1 497 ? 16.328 12.005 -5.706 1.00 28.38 497 THR A O 1
ATOM 3841 N N . MET A 1 498 ? 18.423 11.802 -4.901 1.00 31.44 498 MET A N 1
ATOM 3842 C CA . MET A 1 498 ? 18.800 10.572 -5.598 1.00 31.44 498 MET A CA 1
ATOM 3843 C C . MET A 1 498 ? 17.987 9.388 -5.054 1.00 31.44 498 MET A C 1
ATOM 3845 O O . MET A 1 498 ? 18.143 8.996 -3.896 1.00 31.44 498 MET A O 1
ATOM 3849 N N . ASN A 1 499 ? 17.127 8.794 -5.883 1.00 30.52 499 ASN A N 1
ATOM 3850 C CA . ASN A 1 499 ? 16.608 7.453 -5.628 1.00 30.52 499 ASN A CA 1
ATOM 3851 C C . ASN A 1 499 ? 17.712 6.455 -5.993 1.00 30.52 499 ASN A C 1
ATOM 3853 O O . ASN A 1 499 ? 17.991 6.239 -7.170 1.00 30.52 499 ASN A O 1
ATOM 3857 N N . PHE A 1 500 ? 18.345 5.847 -4.990 1.00 30.70 500 PHE A N 1
ATOM 3858 C CA . PHE A 1 500 ? 19.294 4.763 -5.227 1.00 30.70 500 PHE A CA 1
ATOM 3859 C C . PHE A 1 500 ? 18.608 3.588 -5.933 1.00 30.70 500 PHE A C 1
ATOM 3861 O O . PHE A 1 500 ? 17.465 3.235 -5.628 1.00 30.70 500 PHE A O 1
ATOM 3868 N N . LYS A 1 501 ? 19.341 2.994 -6.880 1.00 36.97 501 LYS A N 1
ATOM 3869 C CA . LYS A 1 501 ? 18.946 1.873 -7.738 1.00 36.97 501 LYS A CA 1
ATOM 3870 C C . LYS A 1 501 ? 18.304 0.750 -6.916 1.00 36.97 501 LYS A C 1
ATOM 3872 O O . LYS A 1 501 ? 18.986 -0.073 -6.314 1.00 36.97 501 LYS A O 1
ATOM 3877 N N . THR A 1 502 ? 16.978 0.676 -6.933 1.00 35.97 502 THR A N 1
ATOM 3878 C CA . THR A 1 502 ? 16.288 -0.596 -6.724 1.00 35.97 502 THR A CA 1
ATOM 3879 C C . THR A 1 502 ? 16.270 -1.276 -8.085 1.00 35.97 502 THR A C 1
ATOM 3881 O O . THR A 1 502 ? 15.901 -0.652 -9.078 1.00 35.97 502 THR A O 1
ATOM 3884 N N . HIS A 1 503 ? 16.736 -2.527 -8.179 1.00 45.06 503 HIS A N 1
ATOM 3885 C CA . HIS A 1 503 ? 16.524 -3.318 -9.394 1.00 45.06 503 HIS A CA 1
ATOM 3886 C C . HIS A 1 503 ? 15.052 -3.172 -9.793 1.00 45.06 503 HIS A C 1
ATOM 3888 O O . HIS A 1 503 ? 14.187 -3.389 -8.942 1.00 45.06 503 HIS A O 1
ATOM 3894 N N . ARG A 1 504 ? 14.770 -2.768 -11.039 1.00 56.12 504 ARG A N 1
ATOM 3895 C CA . ARG A 1 504 ? 13.406 -2.579 -11.548 1.00 56.12 504 ARG A CA 1
ATOM 3896 C C . ARG A 1 504 ? 12.724 -3.944 -11.632 1.00 56.12 504 ARG A C 1
ATOM 3898 O O . ARG A 1 504 ? 12.671 -4.569 -12.682 1.00 56.12 504 ARG A O 1
ATOM 3905 N N . ARG A 1 505 ? 12.270 -4.455 -10.491 1.00 67.88 505 ARG A N 1
ATOM 3906 C CA . ARG A 1 505 ? 11.511 -5.696 -10.407 1.00 67.88 505 ARG A CA 1
ATOM 3907 C C . ARG A 1 505 ? 10.060 -5.387 -10.705 1.00 67.88 505 ARG A C 1
ATOM 3909 O O . ARG A 1 505 ? 9.524 -4.377 -10.241 1.00 67.88 505 ARG A O 1
ATOM 3916 N N . ASP A 1 506 ? 9.444 -6.256 -11.490 1.00 81.31 506 ASP A N 1
ATOM 3917 C CA . ASP A 1 506 ? 8.030 -6.140 -11.790 1.00 81.31 506 ASP A CA 1
ATOM 3918 C C . ASP A 1 506 ? 7.197 -6.193 -10.514 1.00 81.31 506 ASP A C 1
ATOM 3920 O O . ASP A 1 506 ? 7.301 -7.140 -9.731 1.00 81.31 506 ASP A O 1
ATOM 3924 N N . GLN A 1 507 ? 6.360 -5.182 -10.315 1.00 86.25 507 GLN A N 1
ATOM 3925 C CA . GLN A 1 507 ? 5.541 -5.088 -9.114 1.00 86.25 507 GLN A CA 1
ATOM 3926 C C . GLN A 1 507 ? 4.418 -6.128 -9.104 1.00 86.25 507 GLN A C 1
ATOM 3928 O O . GLN A 1 507 ? 4.039 -6.568 -8.024 1.00 86.25 507 GLN A O 1
ATOM 3933 N N . LEU A 1 508 ? 3.912 -6.569 -10.265 1.00 90.12 508 LEU A N 1
ATOM 3934 C CA . LEU A 1 508 ? 2.937 -7.659 -10.322 1.00 90.12 508 LEU A CA 1
ATOM 3935 C C . LEU A 1 508 ? 3.593 -8.974 -9.898 1.00 90.12 508 LEU A C 1
ATOM 3937 O O . LEU A 1 508 ? 3.031 -9.698 -9.080 1.00 90.12 508 LEU A O 1
ATOM 3941 N N . ILE A 1 509 ? 4.794 -9.268 -10.409 1.00 91.19 509 ILE A N 1
ATOM 3942 C CA . ILE A 1 509 ? 5.519 -10.498 -10.058 1.00 91.19 509 ILE A CA 1
ATOM 3943 C C . ILE A 1 509 ? 5.903 -10.494 -8.577 1.00 91.19 509 ILE A C 1
ATOM 3945 O O . ILE A 1 509 ? 5.684 -11.493 -7.895 1.00 91.19 509 ILE A O 1
ATOM 3949 N N . GLU A 1 510 ? 6.437 -9.387 -8.052 1.00 91.38 510 GLU A N 1
ATOM 3950 C CA . GLU A 1 510 ? 6.764 -9.280 -6.622 1.00 91.38 510 GLU A CA 1
ATOM 3951 C C . GLU A 1 510 ? 5.507 -9.352 -5.741 1.00 91.38 510 GLU A C 1
ATOM 3953 O O . GLU A 1 510 ? 5.534 -9.986 -4.685 1.00 91.38 510 GLU A O 1
ATOM 3958 N N . TRP A 1 511 ? 4.381 -8.792 -6.189 1.00 94.38 511 TRP A N 1
ATOM 3959 C CA . TRP A 1 511 ? 3.110 -8.916 -5.480 1.00 94.38 511 TRP A CA 1
ATOM 3960 C C . TRP A 1 511 ? 2.614 -10.369 -5.438 1.00 94.38 511 TRP A C 1
ATOM 3962 O O . TRP A 1 511 ? 2.337 -10.881 -4.352 1.00 94.38 511 TRP A O 1
ATOM 3972 N N . ILE A 1 512 ? 2.591 -11.074 -6.578 1.00 95.12 512 ILE A N 1
ATOM 3973 C CA . ILE A 1 512 ? 2.237 -12.505 -6.641 1.00 95.12 512 ILE A CA 1
ATOM 3974 C C . ILE A 1 512 ? 3.193 -13.329 -5.771 1.00 95.12 512 ILE A C 1
ATOM 3976 O O . ILE A 1 512 ? 2.762 -14.194 -5.010 1.00 95.12 512 ILE A O 1
ATOM 3980 N N . LYS A 1 513 ? 4.492 -13.029 -5.811 1.00 94.31 513 LYS A N 1
ATOM 3981 C CA . LYS A 1 513 ? 5.499 -13.690 -4.975 1.00 94.31 513 LYS A CA 1
ATOM 3982 C C . LYS A 1 513 ? 5.210 -13.521 -3.488 1.00 94.31 513 LYS A C 1
ATOM 3984 O O . LYS A 1 513 ? 5.314 -14.488 -2.737 1.00 94.31 513 LYS A O 1
ATOM 3989 N N . GLY A 1 514 ? 4.805 -12.321 -3.072 1.00 93.38 514 GLY A N 1
ATOM 3990 C CA . GLY A 1 514 ? 4.364 -12.043 -1.707 1.00 93.38 514 GLY A CA 1
ATOM 3991 C C . GLY A 1 514 ? 3.157 -12.889 -1.292 1.00 93.38 514 GLY A C 1
ATOM 3992 O O . GLY A 1 514 ? 3.146 -13.430 -0.186 1.00 93.38 514 GLY A O 1
ATOM 3993 N N . LEU A 1 515 ? 2.181 -13.078 -2.188 1.00 94.56 515 LEU A N 1
ATOM 3994 C CA . LEU A 1 515 ? 1.019 -13.942 -1.936 1.00 94.56 515 LEU A CA 1
ATOM 3995 C C . LEU A 1 515 ? 1.421 -15.413 -1.745 1.00 94.56 515 LEU A C 1
ATOM 3997 O O . LEU A 1 515 ? 0.897 -16.083 -0.856 1.00 94.56 515 LEU A O 1
ATOM 4001 N N . LEU A 1 516 ? 2.379 -15.907 -2.533 1.00 94.00 516 LEU A N 1
ATOM 4002 C CA . LEU A 1 516 ? 2.866 -17.290 -2.457 1.00 94.00 516 LEU A CA 1
ATOM 4003 C C . LEU A 1 516 ? 3.818 -17.542 -1.273 1.00 94.00 516 LEU A C 1
ATOM 4005 O O . LEU A 1 516 ? 3.999 -18.692 -0.858 1.00 94.00 516 LEU A O 1
ATOM 4009 N N . ALA A 1 517 ? 4.401 -16.492 -0.690 1.00 89.69 517 ALA A N 1
ATOM 4010 C CA . ALA A 1 517 ? 5.329 -16.610 0.434 1.00 89.69 517 ALA A CA 1
ATOM 4011 C C . ALA A 1 517 ? 4.651 -17.133 1.711 1.00 89.69 517 ALA A C 1
ATOM 4013 O O . ALA A 1 517 ? 5.233 -17.947 2.425 1.00 89.69 517 ALA A O 1
ATOM 4014 N N . VAL A 1 518 ? 3.413 -16.716 1.996 1.00 86.50 518 VAL A N 1
ATOM 4015 C CA . VAL A 1 518 ? 2.703 -17.149 3.213 1.00 86.50 518 VAL A CA 1
ATOM 4016 C C . VAL A 1 518 ? 2.411 -18.659 3.198 1.00 86.50 518 VAL A C 1
ATOM 4018 O O . VAL A 1 518 ? 2.819 -19.333 4.146 1.00 86.50 518 VAL A O 1
ATOM 4021 N N . PRO A 1 519 ? 1.795 -19.245 2.148 1.00 86.31 519 PRO A N 1
ATOM 4022 C CA . PRO A 1 519 ? 1.629 -20.695 2.084 1.00 86.31 519 PRO A CA 1
ATOM 4023 C C . PRO A 1 519 ? 2.960 -21.451 2.048 1.00 86.31 519 PRO A C 1
ATOM 4025 O O . PRO A 1 519 ? 3.021 -22.561 2.567 1.00 86.31 519 PRO A O 1
ATOM 4028 N N . PHE A 1 520 ? 4.027 -20.864 1.484 1.00 86.50 520 PHE A N 1
ATOM 4029 C CA . PHE A 1 520 ? 5.362 -21.454 1.580 1.00 86.50 520 PHE A CA 1
ATOM 4030 C C . PHE A 1 520 ? 5.808 -21.581 3.039 1.00 86.50 520 PHE A C 1
ATOM 4032 O O . PHE A 1 520 ? 6.144 -22.676 3.458 1.00 86.50 520 PHE A O 1
ATOM 4039 N N . VAL A 1 521 ? 5.761 -20.507 3.834 1.00 84.88 521 VAL A N 1
ATOM 4040 C CA . VAL A 1 521 ? 6.199 -20.533 5.244 1.00 84.88 521 VAL A CA 1
ATOM 4041 C C . VAL A 1 521 ? 5.358 -21.491 6.089 1.00 84.88 521 VAL A C 1
ATOM 4043 O O . VAL A 1 521 ? 5.902 -22.197 6.931 1.00 84.88 521 VAL A O 1
ATOM 4046 N N . LEU A 1 522 ? 4.044 -21.544 5.860 1.00 83.12 522 LEU A N 1
ATOM 4047 C CA . LEU A 1 522 ? 3.149 -22.428 6.613 1.00 83.12 522 LEU A CA 1
ATOM 4048 C C . LEU A 1 522 ? 3.367 -23.914 6.294 1.00 83.12 522 LEU A C 1
ATOM 4050 O O . LEU A 1 522 ? 3.139 -24.761 7.157 1.00 83.12 522 LEU A O 1
ATOM 4054 N N . ASN A 1 523 ? 3.812 -24.226 5.074 1.00 76.75 523 ASN A N 1
ATOM 4055 C CA . ASN A 1 523 ? 3.986 -25.598 4.604 1.00 76.75 523 ASN A CA 1
ATOM 4056 C C . ASN A 1 523 ? 5.464 -26.013 4.490 1.00 76.75 523 ASN A C 1
ATOM 4058 O O . ASN A 1 523 ? 5.751 -27.175 4.212 1.00 76.75 523 ASN A O 1
ATOM 4062 N N . ALA A 1 524 ? 6.418 -25.104 4.683 1.00 68.50 524 ALA A N 1
ATOM 4063 C CA . ALA A 1 524 ? 7.836 -25.420 4.716 1.00 68.50 524 ALA A CA 1
ATOM 4064 C C . ALA A 1 524 ? 8.189 -25.964 6.105 1.00 68.50 524 ALA A C 1
ATOM 4066 O O . ALA A 1 524 ? 8.136 -25.243 7.097 1.00 68.50 524 ALA A O 1
ATOM 4067 N N . GLN A 1 525 ? 8.572 -27.240 6.182 1.00 67.75 525 GLN A N 1
ATOM 4068 C CA . GLN A 1 525 ? 9.246 -27.811 7.350 1.00 67.75 525 GLN A CA 1
ATOM 4069 C C . GLN A 1 525 ? 10.720 -28.044 6.994 1.00 67.75 525 GLN A C 1
ATOM 4071 O O . GLN A 1 525 ? 11.047 -29.083 6.425 1.00 67.75 525 GLN A O 1
ATOM 4076 N N . PRO A 1 526 ? 11.627 -27.102 7.313 1.00 63.06 526 PRO A N 1
ATOM 4077 C CA . PRO A 1 526 ? 13.046 -27.224 6.970 1.00 63.06 526 PRO A CA 1
ATOM 4078 C C . PRO A 1 526 ? 13.747 -28.382 7.697 1.00 63.06 526 PRO A C 1
ATOM 4080 O O . PRO A 1 526 ? 14.822 -28.801 7.289 1.00 63.06 526 PRO A O 1
ATOM 4083 N N . ALA A 1 527 ? 13.156 -28.874 8.790 1.00 60.28 527 ALA A N 1
ATOM 4084 C CA . ALA A 1 527 ? 13.716 -29.925 9.635 1.00 60.28 527 ALA A CA 1
ATOM 4085 C C . ALA A 1 527 ? 13.317 -31.353 9.212 1.00 60.28 527 ALA A C 1
ATOM 4087 O O . ALA A 1 527 ? 13.806 -32.303 9.815 1.00 60.28 527 ALA A O 1
ATOM 4088 N N . ALA A 1 528 ? 12.433 -31.519 8.219 1.00 63.09 528 ALA A N 1
ATOM 4089 C CA . ALA A 1 528 ? 12.018 -32.841 7.755 1.00 63.09 528 ALA A CA 1
ATOM 4090 C C . ALA A 1 528 ? 13.133 -33.478 6.894 1.00 63.09 528 ALA A C 1
ATOM 4092 O O . ALA A 1 528 ? 13.519 -32.885 5.879 1.00 63.09 528 ALA A O 1
ATOM 4093 N N . PRO A 1 529 ? 13.678 -34.649 7.275 1.00 61.22 529 PRO A N 1
ATOM 4094 C CA . PRO A 1 529 ? 14.704 -35.327 6.490 1.00 61.22 529 PRO A CA 1
ATOM 4095 C C . PRO A 1 529 ? 14.139 -35.850 5.158 1.00 61.22 529 PRO A C 1
ATOM 4097 O O . PRO A 1 529 ? 13.012 -36.332 5.085 1.00 61.22 529 PRO A O 1
ATOM 4100 N N . TYR A 1 530 ? 14.938 -35.771 4.087 1.00 66.56 530 TYR A N 1
ATOM 4101 C CA . TYR A 1 530 ? 14.671 -36.468 2.818 1.00 66.56 530 TYR A CA 1
ATOM 4102 C C . TYR A 1 530 ? 15.070 -37.947 2.945 1.00 66.56 530 TYR A C 1
ATOM 4104 O O . TYR A 1 530 ? 15.916 -38.445 2.205 1.00 66.56 530 TYR A O 1
ATOM 4112 N N . ASP A 1 531 ? 14.519 -38.647 3.929 1.00 60.94 531 ASP A N 1
ATOM 4113 C CA . ASP A 1 531 ? 14.696 -40.082 4.091 1.00 60.94 531 ASP A CA 1
ATOM 4114 C C . ASP A 1 531 ? 13.445 -40.828 3.612 1.00 60.94 531 ASP A C 1
ATOM 4116 O O . ASP A 1 531 ? 12.309 -40.375 3.745 1.00 60.94 531 ASP A O 1
ATOM 4120 N N . GLY A 1 532 ? 13.654 -41.993 2.992 1.00 55.09 532 GLY A N 1
ATOM 4121 C CA . GLY A 1 532 ? 12.606 -42.780 2.326 1.00 55.09 532 GLY A CA 1
ATOM 4122 C C . GLY A 1 532 ? 11.414 -43.177 3.212 1.00 55.09 532 GLY A C 1
ATOM 4123 O O . GLY A 1 532 ? 10.399 -43.628 2.693 1.00 55.09 532 GLY A O 1
ATOM 4124 N N . VAL A 1 533 ? 11.529 -43.004 4.531 1.00 56.03 533 VAL A N 1
ATOM 4125 C CA . VAL A 1 533 ? 10.528 -43.366 5.544 1.00 56.03 533 VAL A CA 1
ATOM 4126 C C . VAL A 1 533 ? 9.467 -42.266 5.720 1.00 56.03 533 VAL A C 1
ATOM 4128 O O . VAL A 1 533 ? 8.335 -42.567 6.082 1.00 56.03 533 VAL A O 1
ATOM 4131 N N . SER A 1 534 ? 9.793 -41.011 5.387 1.00 59.34 534 SER A N 1
ATOM 4132 C CA . SER A 1 534 ? 8.949 -39.821 5.613 1.00 59.34 534 SER A CA 1
ATOM 4133 C C . SER A 1 534 ? 8.164 -39.370 4.365 1.00 59.34 534 SER A C 1
ATOM 4135 O O . SER A 1 534 ? 7.584 -38.281 4.340 1.00 59.34 534 SER A O 1
ATOM 4137 N N . TYR A 1 535 ? 8.156 -40.183 3.298 1.00 61.53 535 TYR A N 1
ATOM 4138 C CA . TYR A 1 535 ? 7.614 -39.799 1.987 1.00 61.53 535 TYR A CA 1
ATOM 4139 C C . TYR A 1 535 ? 6.126 -39.437 2.031 1.00 61.53 535 TYR A C 1
ATOM 4141 O O . TYR A 1 535 ? 5.739 -38.448 1.420 1.00 61.53 535 TYR A O 1
ATOM 4149 N N . GLU A 1 536 ? 5.289 -40.170 2.772 1.00 62.16 536 GLU A N 1
ATOM 4150 C CA . GLU A 1 536 ? 3.840 -39.904 2.810 1.00 62.16 536 GLU A CA 1
ATOM 4151 C C . GLU A 1 536 ? 3.501 -38.512 3.369 1.00 62.16 536 GLU A C 1
ATOM 4153 O O . GLU A 1 536 ? 2.625 -37.820 2.832 1.00 62.16 536 GLU A O 1
ATOM 4158 N N . ASP A 1 537 ? 4.235 -38.065 4.391 1.00 70.25 537 ASP A N 1
ATOM 4159 C CA . ASP A 1 537 ? 4.072 -36.738 4.983 1.00 70.25 537 ASP A CA 1
ATOM 4160 C C . ASP A 1 537 ? 4.595 -35.641 4.049 1.00 70.25 537 ASP A C 1
ATOM 4162 O O . ASP A 1 537 ? 3.897 -34.652 3.802 1.00 70.25 537 ASP A O 1
ATOM 4166 N N . LEU A 1 538 ? 5.769 -35.839 3.438 1.00 74.75 538 LEU A N 1
ATOM 4167 C CA . LEU A 1 538 ? 6.341 -34.897 2.467 1.00 74.75 538 LEU A CA 1
ATOM 4168 C C . LEU A 1 538 ? 5.430 -34.693 1.252 1.00 74.75 538 LEU A C 1
ATOM 4170 O O . LEU A 1 538 ? 5.258 -33.562 0.781 1.00 74.75 538 LEU A O 1
ATOM 4174 N N . ASP A 1 539 ? 4.818 -35.771 0.777 1.00 80.62 539 ASP A N 1
ATOM 4175 C CA . ASP A 1 539 ? 3.951 -35.797 -0.393 1.00 80.62 539 ASP A CA 1
ATOM 4176 C C . ASP A 1 539 ? 2.585 -35.160 -0.082 1.00 80.62 539 ASP A C 1
ATOM 4178 O O . ASP A 1 539 ? 2.033 -34.383 -0.867 1.00 80.62 539 ASP A O 1
ATOM 4182 N N . LYS A 1 540 ? 2.061 -35.373 1.133 1.00 83.06 540 LYS A N 1
ATOM 4183 C CA . LYS A 1 540 ? 0.880 -34.659 1.644 1.00 83.06 540 LYS A CA 1
ATOM 4184 C C . LYS A 1 540 ? 1.125 -33.150 1.746 1.00 83.06 540 LYS A C 1
ATOM 4186 O O . LYS A 1 540 ? 0.249 -32.359 1.378 1.00 83.06 540 LYS A O 1
ATOM 4191 N N . MET A 1 541 ? 2.305 -32.736 2.200 1.00 80.06 541 MET A N 1
ATOM 4192 C CA . MET A 1 541 ? 2.683 -31.323 2.268 1.00 80.06 541 MET A CA 1
ATOM 4193 C C . MET A 1 541 ? 2.824 -30.702 0.874 1.00 80.06 541 MET A C 1
ATOM 4195 O O . MET A 1 541 ? 2.311 -29.604 0.653 1.00 80.06 541 MET A O 1
ATOM 4199 N N . ALA A 1 542 ? 3.444 -31.415 -0.076 1.00 86.25 542 ALA A N 1
ATOM 4200 C CA . ALA A 1 542 ? 3.553 -30.980 -1.470 1.00 86.25 542 ALA A CA 1
ATOM 4201 C C . ALA A 1 542 ? 2.167 -30.787 -2.098 1.00 86.25 542 ALA A C 1
ATOM 4203 O O . ALA A 1 542 ? 1.884 -29.721 -2.639 1.00 86.25 542 ALA A O 1
ATOM 4204 N N . ARG A 1 543 ? 1.259 -31.759 -1.925 1.00 88.44 543 ARG A N 1
ATOM 4205 C CA . ARG A 1 543 ? -0.143 -31.654 -2.369 1.00 88.44 543 ARG A CA 1
ATOM 4206 C C . ARG A 1 543 ? -0.857 -30.447 -1.763 1.00 88.44 543 ARG A C 1
ATOM 4208 O O . ARG A 1 543 ? -1.545 -29.716 -2.472 1.00 88.44 543 ARG A O 1
ATOM 4215 N N . THR A 1 544 ? -0.662 -30.200 -0.468 1.00 89.75 544 THR A N 1
ATOM 4216 C CA . THR A 1 544 ? -1.279 -29.058 0.223 1.00 89.75 544 THR A CA 1
ATOM 4217 C C . THR A 1 544 ? -0.731 -27.725 -0.295 1.00 89.75 544 THR A C 1
ATOM 4219 O O . THR A 1 544 ? -1.504 -26.800 -0.538 1.00 89.75 544 THR A O 1
ATOM 4222 N N . ALA A 1 545 ? 0.588 -27.613 -0.493 1.00 90.38 545 ALA A N 1
ATOM 4223 C CA . ALA A 1 545 ? 1.212 -26.418 -1.064 1.00 90.38 545 ALA A CA 1
ATOM 4224 C C . ALA A 1 545 ? 0.749 -26.185 -2.510 1.00 90.38 545 ALA A C 1
ATOM 4226 O O . ALA A 1 545 ? 0.360 -25.070 -2.851 1.00 90.38 545 ALA A O 1
ATOM 4227 N N . ARG A 1 546 ? 0.697 -27.248 -3.323 1.00 94.00 546 ARG A N 1
ATOM 4228 C CA . ARG A 1 546 ? 0.203 -27.216 -4.705 1.00 94.00 546 ARG A CA 1
ATOM 4229 C C . ARG A 1 546 ? -1.228 -26.693 -4.778 1.00 94.00 546 ARG A C 1
ATOM 4231 O O . ARG A 1 546 ? -1.484 -25.783 -5.558 1.00 94.00 546 ARG A O 1
ATOM 4238 N N . GLN A 1 547 ? -2.130 -27.199 -3.935 1.00 94.56 547 GLN A N 1
ATOM 4239 C CA . GLN A 1 547 ? -3.517 -26.728 -3.895 1.00 94.56 547 GLN A CA 1
ATOM 4240 C C . GLN A 1 547 ? -3.603 -25.242 -3.521 1.00 94.56 547 GLN A C 1
ATOM 4242 O O . GLN A 1 547 ? -4.295 -24.478 -4.185 1.00 94.56 547 GLN A O 1
ATOM 4247 N N . ARG A 1 548 ? -2.863 -24.807 -2.492 1.00 94.25 548 ARG A N 1
ATOM 4248 C CA . ARG A 1 548 ? -2.861 -23.402 -2.049 1.00 94.25 548 ARG A CA 1
ATOM 4249 C C . ARG A 1 548 ? -2.316 -22.454 -3.112 1.00 94.25 548 ARG A C 1
ATOM 4251 O O . ARG A 1 548 ? -2.868 -21.375 -3.294 1.00 94.25 548 ARG A O 1
ATOM 4258 N N . TYR A 1 549 ? -1.238 -22.836 -3.793 1.00 96.06 549 TYR A N 1
ATOM 4259 C CA . TYR A 1 549 ? -0.684 -22.042 -4.885 1.00 96.06 549 TYR A CA 1
ATOM 4260 C C . TYR A 1 549 ? -1.653 -21.967 -6.067 1.00 96.06 549 TYR A C 1
ATOM 4262 O O . TYR A 1 549 ? -1.879 -20.872 -6.572 1.00 96.06 549 TYR A O 1
ATOM 4270 N N . ALA A 1 550 ? -2.284 -23.084 -6.444 1.00 96.31 550 ALA A N 1
ATOM 4271 C CA . ALA A 1 550 ? -3.311 -23.113 -7.485 1.00 96.31 550 ALA A CA 1
ATOM 4272 C C . ALA A 1 550 ? -4.496 -22.187 -7.152 1.00 96.31 550 ALA A C 1
ATOM 4274 O O . ALA A 1 550 ? -4.877 -21.364 -7.982 1.00 96.31 550 ALA A O 1
ATOM 4275 N N . ASP A 1 551 ? -5.007 -22.237 -5.916 1.00 96.06 551 ASP A N 1
ATOM 4276 C CA . ASP A 1 551 ? -6.087 -21.354 -5.457 1.00 96.06 551 ASP A CA 1
ATOM 4277 C C . ASP A 1 551 ? -5.690 -19.867 -5.548 1.00 96.06 551 ASP A C 1
ATOM 4279 O O . ASP A 1 551 ? -6.475 -19.050 -6.027 1.00 96.06 551 ASP A O 1
ATOM 4283 N N . ILE A 1 552 ? -4.461 -19.513 -5.150 1.00 96.50 552 ILE A N 1
ATOM 4284 C CA . ILE A 1 552 ? -3.952 -18.135 -5.256 1.00 96.50 552 ILE A CA 1
ATOM 4285 C C . ILE A 1 552 ? -3.870 -17.693 -6.716 1.00 96.50 552 ILE A C 1
ATOM 4287 O O . ILE A 1 552 ? -4.299 -16.587 -7.041 1.00 96.50 552 ILE A O 1
ATOM 4291 N N . PHE A 1 553 ? -3.333 -18.531 -7.604 1.00 97.50 553 PHE A N 1
ATOM 4292 C CA . PHE A 1 553 ? -3.251 -18.198 -9.024 1.00 97.50 553 PHE A CA 1
ATOM 4293 C C . PHE A 1 553 ? -4.637 -18.029 -9.656 1.00 97.50 553 PHE A C 1
ATOM 4295 O O . PHE A 1 553 ? -4.824 -17.088 -10.424 1.00 97.50 553 PHE A O 1
ATOM 4302 N N . ARG A 1 554 ? -5.624 -18.844 -9.266 1.00 96.19 554 ARG A N 1
ATOM 4303 C CA . ARG A 1 554 ? -7.026 -18.682 -9.681 1.00 96.19 554 ARG A CA 1
ATOM 4304 C C . ARG A 1 554 ? -7.626 -17.353 -9.209 1.00 96.19 554 ARG A C 1
ATOM 4306 O O . ARG A 1 554 ? -8.316 -16.676 -9.970 1.00 96.19 554 ARG A O 1
ATOM 4313 N N . ASP A 1 555 ? -7.349 -16.947 -7.972 1.00 96.00 555 ASP A N 1
ATOM 4314 C CA . ASP A 1 555 ? -7.825 -15.665 -7.437 1.00 96.00 555 ASP A CA 1
ATOM 4315 C C . ASP A 1 555 ? -7.160 -14.470 -8.144 1.00 96.00 555 ASP A C 1
ATOM 4317 O O . ASP A 1 555 ? -7.818 -13.468 -8.440 1.00 96.00 555 ASP A O 1
ATOM 4321 N N . VAL A 1 556 ? -5.863 -14.572 -8.459 1.00 96.31 556 VAL A N 1
ATOM 4322 C CA . VAL A 1 556 ? -5.144 -13.561 -9.252 1.00 96.31 556 VAL A CA 1
ATOM 4323 C C . VAL A 1 556 ? -5.700 -13.493 -10.675 1.00 96.31 556 VAL A C 1
ATOM 4325 O O . VAL A 1 556 ? -5.916 -12.397 -11.190 1.00 96.31 556 VAL A O 1
ATOM 4328 N N . GLU A 1 557 ? -6.003 -14.632 -11.295 1.00 94.81 557 GLU A N 1
ATOM 4329 C CA . GLU A 1 557 ? -6.634 -14.699 -12.616 1.00 94.81 557 GLU A CA 1
ATOM 4330 C C . GLU A 1 557 ? -7.988 -13.974 -12.624 1.00 94.81 557 GLU A C 1
ATOM 4332 O O . GLU A 1 557 ? -8.254 -13.160 -13.512 1.00 94.81 557 GLU A O 1
ATOM 4337 N N . ALA A 1 558 ? -8.815 -14.168 -11.593 1.00 93.06 558 ALA A N 1
ATOM 4338 C CA . ALA A 1 558 ? -10.073 -13.438 -11.445 1.00 93.06 558 ALA A CA 1
ATOM 4339 C C . ALA A 1 558 ? -9.866 -11.913 -11.341 1.00 93.06 558 ALA A C 1
ATOM 4341 O O . ALA A 1 558 ? -10.635 -11.147 -11.924 1.00 93.06 558 ALA A O 1
ATOM 4342 N N . LEU A 1 559 ? -8.813 -11.459 -10.651 1.00 94.50 559 LEU A N 1
ATOM 4343 C CA . LEU A 1 559 ? -8.465 -10.035 -10.549 1.00 94.50 559 LEU A CA 1
ATOM 4344 C C . LEU A 1 559 ? -7.971 -9.441 -11.875 1.00 94.50 559 LEU A C 1
ATOM 4346 O O . LEU A 1 559 ? -8.252 -8.276 -12.161 1.00 94.50 559 LEU A O 1
ATOM 4350 N N . ILE A 1 560 ? -7.253 -10.219 -12.686 1.00 93.00 560 ILE A N 1
ATOM 4351 C CA . ILE A 1 560 ? -6.828 -9.801 -14.030 1.00 93.00 560 ILE A CA 1
ATOM 4352 C C . ILE A 1 560 ? -8.045 -9.681 -14.947 1.00 93.00 560 ILE A C 1
ATOM 4354 O O . ILE A 1 560 ? -8.200 -8.667 -15.627 1.00 93.00 560 ILE A O 1
ATOM 4358 N N . ASN A 1 561 ? -8.959 -10.650 -14.905 1.00 91.38 561 ASN A N 1
ATOM 4359 C CA . ASN A 1 561 ? -10.202 -10.603 -15.677 1.00 91.38 561 ASN A CA 1
ATOM 4360 C C . ASN A 1 561 ? -11.089 -9.409 -15.276 1.00 91.38 561 ASN A C 1
ATOM 4362 O O . ASN A 1 561 ? -11.626 -8.718 -16.145 1.00 91.38 561 ASN A O 1
ATOM 4366 N N . ASP A 1 562 ? -11.190 -9.111 -13.976 1.00 90.62 562 ASP A N 1
ATOM 4367 C CA . ASP A 1 562 ? -11.837 -7.893 -13.466 1.00 90.62 562 ASP A CA 1
ATOM 4368 C C . ASP A 1 562 ? -11.170 -6.623 -14.015 1.00 90.62 562 ASP A C 1
ATOM 4370 O O . ASP A 1 562 ? -11.848 -5.702 -14.477 1.00 90.62 562 ASP A O 1
ATOM 4374 N N . HIS A 1 563 ? -9.837 -6.579 -14.028 1.00 92.06 563 HIS A N 1
ATOM 4375 C CA . HIS A 1 563 ? -9.090 -5.448 -14.566 1.00 92.06 563 HIS A CA 1
ATOM 4376 C C . HIS A 1 563 ? -9.325 -5.251 -16.072 1.00 92.06 563 HIS A C 1
ATOM 4378 O O . HIS A 1 563 ? -9.599 -4.126 -16.485 1.00 92.06 563 HIS A O 1
ATOM 4384 N N . ILE A 1 564 ? -9.330 -6.322 -16.874 1.00 89.94 564 ILE A N 1
ATOM 4385 C CA . ILE A 1 564 ? -9.669 -6.276 -18.309 1.00 89.94 564 ILE A CA 1
ATOM 4386 C C . ILE A 1 564 ? -11.087 -5.726 -18.528 1.00 89.94 564 ILE A C 1
ATOM 4388 O O . ILE A 1 564 ? -11.311 -4.905 -19.420 1.00 89.94 564 ILE A O 1
ATOM 4392 N N . ALA A 1 565 ? -12.060 -6.127 -17.702 1.00 87.75 565 ALA A N 1
ATOM 4393 C CA . ALA A 1 565 ? -13.425 -5.611 -17.802 1.00 87.75 565 ALA A CA 1
ATOM 4394 C C . ALA A 1 565 ? -13.489 -4.091 -17.549 1.00 87.75 565 ALA A C 1
ATOM 4396 O O . ALA A 1 565 ? -14.170 -3.370 -18.280 1.00 87.75 565 ALA A O 1
ATOM 4397 N N . HIS A 1 566 ? -12.729 -3.598 -16.567 1.00 87.56 566 HIS A N 1
ATOM 4398 C CA . HIS A 1 566 ? -12.683 -2.181 -16.195 1.00 87.56 566 HIS A CA 1
ATOM 4399 C C . HIS A 1 566 ? -11.841 -1.312 -17.147 1.00 87.56 566 HIS A C 1
ATOM 4401 O O . HIS A 1 566 ? -12.072 -0.102 -17.220 1.00 87.56 566 HIS A O 1
ATOM 4407 N N . GLN A 1 567 ? -10.910 -1.902 -17.910 1.00 84.88 567 GLN A N 1
ATOM 4408 C CA . GLN A 1 567 ? -10.160 -1.199 -18.963 1.00 84.88 567 GLN A CA 1
ATOM 4409 C C . GLN A 1 567 ? -11.091 -0.628 -20.041 1.00 84.88 567 GLN A C 1
ATOM 4411 O O . GLN A 1 567 ? -10.832 0.450 -20.569 1.00 84.88 567 GLN A O 1
ATOM 4416 N N . ARG A 1 568 ? -12.214 -1.301 -20.328 1.00 74.06 568 ARG A N 1
ATOM 4417 C CA . ARG A 1 568 ? -13.201 -0.851 -21.328 1.00 74.06 568 ARG A CA 1
ATOM 4418 C C . ARG A 1 568 ? -14.001 0.371 -20.879 1.00 74.06 568 ARG A C 1
ATOM 4420 O O . ARG A 1 568 ? -14.426 1.163 -21.713 1.00 74.06 568 ARG A O 1
ATOM 4427 N N . THR A 1 569 ? -14.218 0.523 -19.575 1.00 77.75 569 THR A N 1
ATOM 4428 C CA . THR A 1 569 ? -15.020 1.603 -18.975 1.00 77.75 569 THR A CA 1
ATOM 4429 C C . THR A 1 569 ? -14.168 2.726 -18.378 1.00 77.75 569 THR A C 1
ATOM 4431 O O . THR A 1 569 ? -14.718 3.680 -17.833 1.00 77.75 569 THR A O 1
ATOM 4434 N N . ASN A 1 570 ? -12.836 2.624 -18.473 1.00 72.19 570 ASN A N 1
ATOM 4435 C CA . ASN A 1 570 ? -11.856 3.560 -17.906 1.00 72.19 570 ASN A CA 1
ATOM 4436 C C . ASN A 1 570 ? -12.043 3.824 -16.392 1.00 72.19 570 ASN A C 1
ATOM 4438 O O . ASN A 1 570 ? -11.772 4.909 -15.877 1.00 72.19 570 ASN A O 1
ATOM 4442 N N . SER A 1 571 ? -12.542 2.818 -15.670 1.00 78.38 571 SER A N 1
ATOM 4443 C CA . SER A 1 571 ? -12.768 2.834 -14.219 1.00 78.38 571 SER A CA 1
ATOM 4444 C C . SER A 1 571 ? -11.642 2.105 -13.478 1.00 78.38 571 SER A C 1
ATOM 4446 O O . SER A 1 571 ? -11.035 1.187 -14.020 1.00 78.38 571 SER A O 1
ATOM 4448 N N . ARG A 1 572 ? -11.353 2.470 -12.220 1.00 82.19 572 ARG A N 1
ATOM 4449 C CA . ARG A 1 572 ? -10.294 1.806 -11.431 1.00 82.19 572 ARG A CA 1
ATOM 4450 C C . ARG A 1 572 ? -10.728 0.404 -10.987 1.00 82.19 572 ARG A C 1
ATOM 4452 O O . ARG A 1 572 ? -11.722 0.285 -10.279 1.00 82.19 572 ARG A O 1
ATOM 4459 N N . SER A 1 573 ? -9.962 -0.627 -11.349 1.00 89.56 573 SER A N 1
ATOM 4460 C CA . SER A 1 573 ? -10.193 -2.008 -10.893 1.00 89.56 573 SER A CA 1
ATOM 4461 C C . SER A 1 573 ? -9.529 -2.301 -9.545 1.00 89.56 573 SER A C 1
ATOM 4463 O O . SER A 1 573 ? -8.615 -1.587 -9.117 1.00 89.56 573 SER A O 1
ATOM 4465 N N . LYS A 1 574 ? -9.925 -3.406 -8.897 1.00 89.75 574 LYS A N 1
ATOM 4466 C CA . LYS A 1 574 ? -9.312 -3.846 -7.633 1.00 89.75 574 LYS A CA 1
ATOM 4467 C C . LYS A 1 574 ? -7.821 -4.156 -7.795 1.00 89.75 574 LYS A C 1
ATOM 4469 O O . LYS A 1 574 ? -7.026 -3.756 -6.946 1.00 89.75 574 LYS A O 1
ATOM 4474 N N . LEU A 1 575 ? -7.431 -4.811 -8.893 1.00 91.25 575 LEU A N 1
ATOM 4475 C CA . LEU A 1 575 ? -6.020 -5.079 -9.200 1.00 91.25 575 LEU A CA 1
ATOM 4476 C C . LEU A 1 575 ? -5.220 -3.780 -9.354 1.00 91.25 575 LEU A C 1
ATOM 4478 O O . LEU A 1 575 ? -4.145 -3.667 -8.779 1.00 91.25 575 LEU A O 1
ATOM 4482 N N . GLY A 1 576 ? -5.772 -2.774 -10.043 1.00 88.88 576 GLY A N 1
ATOM 4483 C CA . GLY A 1 576 ? -5.117 -1.471 -10.212 1.00 88.88 576 GLY A CA 1
ATOM 4484 C C . GLY A 1 576 ? -4.955 -0.679 -8.909 1.00 88.88 576 GLY A C 1
ATOM 4485 O O . GLY A 1 576 ? -4.077 0.171 -8.811 1.00 88.88 576 GLY A O 1
ATOM 4486 N N . MET A 1 577 ? -5.764 -0.960 -7.882 1.00 87.75 577 MET A N 1
ATOM 4487 C CA . MET A 1 577 ? -5.566 -0.396 -6.541 1.00 87.75 577 MET A CA 1
ATOM 4488 C C . MET A 1 577 ? -4.467 -1.118 -5.751 1.00 87.75 577 MET A C 1
ATOM 4490 O O . MET A 1 577 ? -3.795 -0.487 -4.938 1.00 87.75 577 MET A O 1
ATOM 4494 N N . LEU A 1 578 ? -4.306 -2.429 -5.962 1.00 89.69 578 LEU A N 1
ATOM 4495 C CA . LEU A 1 578 ? -3.313 -3.261 -5.272 1.00 89.69 578 LEU A CA 1
ATOM 4496 C C . LEU A 1 578 ? -1.921 -3.140 -5.903 1.00 89.69 578 LEU A C 1
ATOM 4498 O O . LEU A 1 578 ? -0.927 -3.106 -5.183 1.00 89.69 578 LEU A O 1
ATOM 4502 N N . VAL A 1 579 ? -1.860 -3.039 -7.232 1.00 89.50 579 VAL A N 1
ATOM 4503 C CA . VAL A 1 579 ? -0.635 -2.884 -8.023 1.00 89.50 579 VAL A CA 1
ATOM 4504 C C . VAL A 1 579 ? -0.794 -1.657 -8.936 1.00 89.50 579 VAL A C 1
ATOM 4506 O O . VAL A 1 579 ? -1.176 -1.801 -10.095 1.00 89.50 579 VAL A O 1
ATOM 4509 N N . PRO A 1 580 ? -0.522 -0.428 -8.449 1.00 84.19 580 PRO A N 1
ATOM 4510 C CA . PRO A 1 580 ? -0.770 0.802 -9.215 1.00 84.19 580 PRO A CA 1
ATOM 4511 C C . PRO A 1 580 ? 0.041 0.947 -10.508 1.00 84.19 580 PRO A C 1
ATOM 4513 O O . PRO A 1 580 ? -0.320 1.746 -11.365 1.00 84.19 580 PRO A O 1
ATOM 4516 N N . SER A 1 581 ? 1.139 0.199 -10.648 1.00 81.25 581 SER A N 1
ATOM 4517 C CA . SER A 1 581 ? 1.975 0.170 -11.853 1.00 81.25 581 SER A CA 1
ATOM 4518 C C . SER A 1 581 ? 1.464 -0.781 -12.942 1.00 81.25 581 SER A C 1
ATOM 4520 O O . SER A 1 581 ? 2.123 -0.909 -13.974 1.00 81.25 581 SER A O 1
ATOM 4522 N N . ILE A 1 582 ? 0.340 -1.474 -12.720 1.00 85.19 582 ILE A N 1
ATOM 4523 C CA . ILE A 1 582 ? -0.195 -2.445 -13.673 1.00 85.19 582 ILE A CA 1
ATOM 4524 C C . ILE A 1 582 ? -0.662 -1.776 -14.975 1.00 85.19 582 ILE A C 1
ATOM 4526 O O . ILE A 1 582 ? -1.311 -0.729 -14.954 1.00 85.19 582 ILE A O 1
ATOM 4530 N N . SER A 1 583 ? -0.310 -2.385 -16.109 1.00 82.31 583 SER A N 1
ATOM 4531 C CA . SER A 1 583 ? -0.648 -1.900 -17.451 1.00 82.31 583 SER A CA 1
ATOM 4532 C C . SER A 1 583 ? -1.860 -2.626 -18.043 1.00 82.31 583 SER A C 1
ATOM 4534 O O . SER A 1 583 ? -2.529 -3.426 -17.387 1.00 82.31 583 SER A O 1
ATOM 4536 N N . THR A 1 584 ? -2.135 -2.342 -19.315 1.00 87.62 584 THR A N 1
ATOM 4537 C CA . THR A 1 584 ? -3.147 -3.031 -20.113 1.00 87.62 584 THR A CA 1
ATOM 4538 C C . THR A 1 584 ? -2.849 -4.529 -20.233 1.00 87.62 584 THR A C 1
ATOM 4540 O O . THR A 1 584 ? -1.693 -4.924 -20.364 1.00 87.62 584 THR A O 1
ATOM 4543 N N . PHE A 1 585 ? -3.901 -5.349 -20.234 1.00 90.69 585 PHE A N 1
ATOM 4544 C CA . PHE A 1 585 ? -3.846 -6.780 -20.528 1.00 90.69 585 PHE A CA 1
ATOM 4545 C C . PHE A 1 585 ? -4.697 -7.017 -21.769 1.00 90.69 585 PHE A C 1
ATOM 4547 O O . PHE A 1 585 ? -5.829 -6.544 -21.839 1.00 90.69 585 PHE A O 1
ATOM 4554 N N . PHE A 1 586 ? -4.166 -7.745 -22.745 1.00 90.00 586 PHE A N 1
ATOM 4555 C CA . PHE A 1 586 ? -4.858 -7.955 -24.020 1.00 90.00 586 PHE A CA 1
ATOM 4556 C C . PHE A 1 586 ? -5.608 -9.285 -24.088 1.00 90.00 586 PHE A C 1
ATOM 4558 O O . PHE A 1 586 ? -6.512 -9.439 -24.908 1.00 90.00 586 PHE A O 1
ATOM 4565 N N . THR A 1 587 ? -5.273 -10.226 -23.208 1.00 89.62 587 THR A N 1
ATOM 4566 C CA . THR A 1 587 ? -5.917 -11.536 -23.095 1.00 89.62 587 THR A CA 1
ATOM 4567 C C . THR A 1 587 ? -6.167 -11.866 -21.623 1.00 89.62 587 THR A C 1
ATOM 4569 O O . THR A 1 587 ? -5.412 -11.399 -20.764 1.00 89.62 587 THR A O 1
ATOM 4572 N N . PRO A 1 588 ? -7.180 -12.695 -21.303 1.00 89.81 588 PRO A N 1
ATOM 4573 C CA . PRO A 1 588 ? -7.214 -13.379 -20.010 1.00 89.81 588 PRO A CA 1
ATOM 4574 C C . PRO A 1 588 ? -5.945 -14.231 -19.843 1.00 89.81 588 PRO A C 1
ATOM 4576 O O . PRO A 1 588 ? -5.279 -14.530 -20.833 1.00 89.81 588 PRO A O 1
ATOM 4579 N N . LEU A 1 589 ? -5.605 -14.610 -18.608 1.00 91.56 589 LEU A N 1
ATOM 4580 C CA . LEU A 1 589 ? -4.439 -15.446 -18.307 1.00 91.56 589 LEU A CA 1
ATOM 4581 C C . LEU A 1 589 ? -4.866 -16.655 -17.478 1.00 91.56 589 LEU A C 1
ATOM 4583 O O . LEU A 1 589 ? -5.284 -16.478 -16.340 1.00 91.56 589 LEU A O 1
ATOM 4587 N N . ALA A 1 590 ? -4.721 -17.862 -18.031 1.00 90.75 590 ALA A N 1
ATOM 4588 C CA . ALA A 1 590 ? -5.015 -19.130 -17.352 1.00 90.75 590 ALA A CA 1
ATOM 4589 C C . ALA A 1 590 ? -3.921 -19.489 -16.324 1.00 90.75 590 ALA A C 1
ATOM 4591 O O . ALA A 1 590 ? -3.097 -20.381 -16.547 1.00 90.75 590 ALA A O 1
ATOM 4592 N N . LEU A 1 591 ? -3.855 -18.738 -15.223 1.00 95.94 591 LEU A N 1
ATOM 4593 C CA . LEU A 1 591 ? -2.750 -18.799 -14.264 1.00 95.94 591 LEU A CA 1
ATOM 4594 C C . LEU A 1 591 ? -2.743 -20.093 -13.455 1.00 95.94 591 LEU A C 1
ATOM 4596 O O . LEU A 1 591 ? -1.668 -20.613 -13.163 1.00 95.94 591 LEU A O 1
ATOM 4600 N N . GLU A 1 592 ? -3.918 -20.616 -13.096 1.00 95.19 592 GLU A N 1
ATOM 4601 C CA . GLU A 1 592 ? -4.023 -21.874 -12.347 1.00 95.19 592 GLU A CA 1
ATOM 4602 C C . GLU A 1 592 ? -3.443 -23.041 -13.159 1.00 95.19 592 GLU A C 1
ATOM 4604 O O . GLU A 1 592 ? -2.566 -23.763 -12.680 1.00 95.19 592 GLU A O 1
ATOM 4609 N N . ASP A 1 593 ? -3.865 -23.186 -14.419 1.00 92.50 593 ASP A N 1
ATOM 4610 C CA . ASP A 1 593 ? -3.365 -24.242 -15.304 1.00 92.50 593 ASP A CA 1
ATOM 4611 C C . ASP A 1 593 ? -1.871 -24.076 -15.591 1.00 92.50 593 ASP A C 1
ATOM 4613 O O . ASP A 1 593 ? -1.112 -25.045 -15.544 1.00 92.50 593 ASP A O 1
ATOM 4617 N N . ALA A 1 594 ? -1.437 -22.842 -15.858 1.00 95.19 594 ALA A N 1
ATOM 4618 C CA . ALA A 1 594 ? -0.039 -22.540 -16.124 1.00 95.19 594 ALA A CA 1
ATOM 4619 C C . ALA A 1 594 ? 0.861 -22.877 -14.935 1.00 95.19 594 ALA A C 1
ATOM 4621 O O . ALA A 1 594 ? 1.943 -23.445 -15.106 1.00 95.19 594 ALA A O 1
ATOM 4622 N N . PHE A 1 595 ? 0.394 -22.584 -13.720 1.00 97.06 595 PHE A N 1
ATOM 4623 C CA . PHE A 1 595 ? 1.074 -23.002 -12.508 1.00 97.06 595 PHE A CA 1
ATOM 4624 C C . PHE A 1 595 ? 1.177 -24.523 -12.428 1.00 97.06 595 PHE A C 1
ATOM 4626 O O . PHE A 1 595 ? 2.260 -25.025 -12.156 1.00 97.06 595 PHE A O 1
ATOM 4633 N N . LEU A 1 596 ? 0.106 -25.273 -12.702 1.00 95.12 596 LEU A N 1
ATOM 4634 C CA . LEU A 1 596 ? 0.141 -26.739 -12.636 1.00 95.12 596 LEU A CA 1
ATOM 4635 C C . LEU A 1 596 ? 1.128 -27.358 -13.640 1.00 95.12 596 LEU A C 1
ATOM 4637 O O . LEU A 1 596 ? 1.767 -28.362 -13.306 1.00 95.12 596 LEU A O 1
ATOM 4641 N N . VAL A 1 597 ? 1.271 -26.757 -14.827 1.00 93.06 597 VAL A N 1
ATOM 4642 C CA . VAL A 1 597 ? 2.264 -27.143 -15.845 1.00 93.06 597 VAL A CA 1
ATOM 4643 C C . VAL A 1 597 ? 3.684 -26.877 -15.340 1.00 93.06 597 VAL A C 1
ATOM 4645 O O . VAL A 1 597 ? 4.511 -27.789 -15.305 1.00 93.06 597 VAL A O 1
ATOM 4648 N N . GLN A 1 598 ? 3.966 -25.655 -14.880 1.00 94.94 598 GLN A N 1
ATOM 4649 C CA . GLN A 1 598 ? 5.302 -25.298 -14.391 1.00 94.94 598 GLN A CA 1
ATOM 4650 C C . GLN A 1 598 ? 5.662 -26.015 -13.084 1.00 94.94 598 GLN A C 1
ATOM 4652 O O . GLN A 1 598 ? 6.820 -26.371 -12.874 1.00 94.94 598 GLN A O 1
ATOM 4657 N N . ASP A 1 599 ? 4.689 -26.292 -12.218 1.00 95.75 599 ASP A N 1
ATOM 4658 C CA . ASP A 1 599 ? 4.884 -27.061 -10.993 1.00 95.75 599 ASP A CA 1
ATOM 4659 C C . ASP A 1 599 ? 5.284 -28.507 -11.292 1.00 95.75 599 ASP A C 1
ATOM 4661 O O . ASP A 1 599 ? 6.156 -29.046 -10.618 1.00 95.75 599 ASP A O 1
ATOM 4665 N N . ALA A 1 600 ? 4.707 -29.126 -12.328 1.00 93.75 600 ALA A N 1
ATOM 4666 C CA . ALA A 1 600 ? 5.101 -30.466 -12.762 1.00 93.75 600 ALA A CA 1
ATOM 4667 C C . ALA A 1 600 ? 6.541 -30.504 -13.303 1.00 93.75 600 ALA A C 1
ATOM 4669 O O . ALA A 1 600 ? 7.277 -31.442 -13.014 1.00 93.75 600 ALA A O 1
ATOM 4670 N N . ALA A 1 601 ? 6.960 -29.472 -14.041 1.00 91.44 601 ALA A N 1
ATOM 4671 C CA . ALA A 1 601 ? 8.305 -29.401 -14.613 1.00 91.44 601 ALA A CA 1
ATOM 4672 C C . ALA A 1 601 ? 9.385 -28.998 -13.591 1.00 91.44 601 ALA A C 1
ATOM 4674 O O . ALA A 1 601 ? 10.528 -29.440 -13.680 1.00 91.44 601 ALA A O 1
ATOM 4675 N N . ARG A 1 602 ? 9.045 -28.129 -12.630 1.00 92.62 602 ARG A N 1
ATOM 4676 C CA . ARG A 1 602 ? 10.016 -27.452 -11.746 1.00 92.62 602 ARG A CA 1
ATOM 4677 C C . ARG A 1 602 ? 9.850 -27.781 -10.267 1.00 92.62 602 ARG A C 1
ATOM 4679 O O . ARG A 1 602 ? 10.566 -27.204 -9.439 1.00 92.62 602 ARG A O 1
ATOM 4686 N N . ALA A 1 603 ? 8.896 -28.654 -9.945 1.00 92.75 603 ALA A N 1
ATOM 4687 C CA . ALA A 1 603 ? 8.583 -29.134 -8.605 1.00 92.75 603 ALA A CA 1
ATOM 4688 C C . ALA A 1 603 ? 8.414 -27.997 -7.575 1.00 92.75 603 ALA A C 1
ATOM 4690 O O . ALA A 1 603 ? 8.884 -28.111 -6.444 1.00 92.75 603 ALA A O 1
ATOM 4691 N N . ILE A 1 604 ? 7.779 -26.881 -7.962 1.00 94.00 604 ILE A N 1
ATOM 4692 C CA . ILE A 1 604 ? 7.703 -25.634 -7.173 1.00 94.00 604 ILE A CA 1
ATOM 4693 C C . ILE A 1 604 ? 7.105 -25.899 -5.781 1.00 94.00 604 ILE A C 1
ATOM 4695 O O . ILE A 1 604 ? 7.690 -25.523 -4.767 1.00 94.00 604 ILE A O 1
ATOM 4699 N N . SER A 1 605 ? 5.977 -26.602 -5.724 1.00 92.75 605 SER A N 1
ATOM 4700 C CA . SER A 1 605 ? 5.237 -26.996 -4.520 1.00 92.75 605 SER A CA 1
ATOM 4701 C C . SER A 1 605 ? 5.949 -28.053 -3.670 1.00 92.75 605 SER A C 1
ATOM 4703 O O . SER A 1 605 ? 5.658 -28.215 -2.480 1.00 92.75 605 SER A O 1
ATOM 4705 N N . SER A 1 606 ? 6.916 -28.761 -4.252 1.00 89.31 606 SER A N 1
ATOM 4706 C CA . SER A 1 606 ? 7.706 -29.786 -3.562 1.00 89.31 606 SER A CA 1
ATOM 4707 C C . SER A 1 606 ? 8.933 -29.205 -2.853 1.00 89.31 606 SER A C 1
ATOM 4709 O O . SER A 1 606 ? 9.534 -29.877 -2.018 1.00 89.31 606 SER A O 1
ATOM 4711 N N . ARG A 1 607 ? 9.293 -27.940 -3.115 1.00 88.75 607 ARG A N 1
ATOM 4712 C CA . ARG A 1 607 ? 10.436 -27.274 -2.468 1.00 88.75 607 ARG A CA 1
ATOM 4713 C C . ARG A 1 607 ? 10.154 -26.999 -0.988 1.00 88.75 607 ARG A C 1
ATOM 4715 O O . ARG A 1 607 ? 9.019 -26.751 -0.584 1.00 88.75 607 ARG A O 1
ATOM 4722 N N . ARG A 1 608 ? 11.208 -27.040 -0.164 1.00 82.56 608 ARG A N 1
ATOM 4723 C CA . ARG A 1 608 ? 11.127 -26.845 1.303 1.00 82.56 608 ARG A CA 1
ATOM 4724 C C . ARG A 1 608 ? 12.013 -25.725 1.835 1.00 82.56 608 ARG A C 1
ATOM 4726 O O . ARG A 1 608 ? 11.669 -25.094 2.824 1.00 82.56 608 ARG A O 1
ATOM 4733 N N . PHE A 1 609 ? 13.121 -25.452 1.154 1.00 82.81 609 PHE A N 1
ATOM 4734 C CA . PHE A 1 609 ? 14.084 -24.418 1.549 1.00 82.81 609 PHE A CA 1
ATOM 4735 C C . PHE A 1 609 ? 14.025 -23.175 0.661 1.00 82.81 609 PHE A C 1
ATOM 4737 O O . PHE A 1 609 ? 14.474 -22.106 1.060 1.00 82.81 609 PHE A O 1
ATOM 4744 N N . VAL A 1 610 ? 13.460 -23.309 -0.542 1.00 85.81 610 VAL A N 1
ATOM 4745 C CA . VAL A 1 610 ? 13.428 -22.252 -1.555 1.00 85.81 610 VAL A CA 1
ATOM 4746 C C . VAL A 1 610 ? 11.978 -21.950 -1.903 1.00 85.81 610 VAL A C 1
ATOM 4748 O O . VAL A 1 610 ? 11.297 -22.783 -2.502 1.00 85.81 610 VAL A O 1
ATOM 4751 N N . ALA A 1 611 ? 11.516 -20.762 -1.517 1.00 89.56 611 ALA A N 1
ATOM 4752 C CA . ALA A 1 611 ? 10.198 -20.257 -1.883 1.00 89.56 611 ALA A CA 1
ATOM 4753 C C . ALA A 1 611 ? 10.085 -20.051 -3.406 1.00 89.56 611 ALA A C 1
ATOM 4755 O O . ALA A 1 611 ? 11.116 -19.886 -4.069 1.00 89.56 611 ALA A O 1
ATOM 4756 N N . PRO A 1 612 ? 8.862 -20.004 -3.970 1.00 93.94 612 PRO A N 1
ATOM 4757 C CA . PRO A 1 612 ? 8.660 -19.602 -5.359 1.00 93.94 612 PRO A CA 1
ATOM 4758 C C . PRO A 1 612 ? 9.411 -18.301 -5.678 1.00 93.94 612 PRO A C 1
ATOM 4760 O O . PRO A 1 612 ? 9.255 -17.279 -5.005 1.00 93.94 612 PRO A O 1
ATOM 4763 N N . SER A 1 613 ? 10.289 -18.361 -6.675 1.00 91.94 613 SER A N 1
ATOM 4764 C CA . SER A 1 613 ? 11.167 -17.256 -7.051 1.00 91.94 613 SER A CA 1
ATOM 4765 C C . SER A 1 613 ? 10.486 -16.302 -8.035 1.00 91.94 613 SER A C 1
ATOM 4767 O O . SER A 1 613 ? 9.445 -16.606 -8.617 1.00 91.94 613 SER A O 1
ATOM 4769 N N . PHE A 1 614 ? 11.115 -15.147 -8.271 1.00 91.19 614 PHE A N 1
ATOM 4770 C CA . PHE A 1 614 ? 10.691 -14.222 -9.328 1.00 91.19 614 PHE A CA 1
ATOM 4771 C C . PHE A 1 614 ? 10.651 -14.921 -10.700 1.00 91.19 614 PHE A C 1
ATOM 4773 O O . PHE A 1 614 ? 9.706 -14.739 -11.462 1.00 91.19 614 PHE A O 1
ATOM 4780 N N . ASN A 1 615 ? 11.643 -15.774 -10.985 1.00 90.44 615 ASN A N 1
ATOM 4781 C CA . ASN A 1 615 ? 11.713 -16.527 -12.235 1.00 90.44 615 ASN A CA 1
ATOM 4782 C C . ASN A 1 615 ? 10.614 -17.585 -12.349 1.00 90.44 615 ASN A C 1
ATOM 4784 O O . ASN A 1 615 ? 10.063 -17.742 -13.432 1.00 90.44 615 ASN A O 1
ATOM 4788 N N . ASP A 1 616 ? 10.258 -18.276 -11.261 1.00 94.00 616 ASP A N 1
ATOM 4789 C CA . ASP A 1 616 ? 9.164 -19.257 -11.308 1.00 94.00 616 ASP A CA 1
ATOM 4790 C C . ASP A 1 616 ? 7.849 -18.578 -11.715 1.00 94.00 616 ASP A C 1
ATOM 4792 O O . ASP A 1 616 ? 7.150 -19.059 -12.599 1.00 94.00 616 ASP A O 1
ATOM 4796 N N . ILE A 1 617 ? 7.542 -17.418 -11.129 1.00 94.94 617 ILE A N 1
ATOM 4797 C CA . ILE A 1 617 ? 6.309 -16.675 -11.427 1.00 94.94 617 ILE A CA 1
ATOM 4798 C C . ILE A 1 617 ? 6.339 -16.102 -12.844 1.00 94.94 617 ILE A C 1
ATOM 4800 O O . ILE A 1 617 ? 5.342 -16.195 -13.553 1.00 94.94 617 ILE A O 1
ATOM 4804 N N . ARG A 1 618 ? 7.480 -15.556 -13.284 1.00 92.31 618 ARG A N 1
ATOM 4805 C CA . ARG A 1 618 ? 7.678 -15.088 -14.663 1.00 92.31 618 ARG A CA 1
ATOM 4806 C C . ARG A 1 618 ? 7.354 -16.182 -15.683 1.00 92.31 618 ARG A C 1
ATOM 4808 O O . ARG A 1 618 ? 6.655 -15.930 -16.657 1.00 92.31 618 ARG A O 1
ATOM 4815 N N . LEU A 1 619 ? 7.832 -17.398 -15.437 1.00 93.88 619 LEU A N 1
ATOM 4816 C CA . LEU A 1 619 ? 7.599 -18.541 -16.316 1.00 93.88 619 LEU A CA 1
ATOM 4817 C C . LEU A 1 619 ? 6.151 -19.034 -16.255 1.00 93.88 619 LEU A C 1
ATOM 4819 O O . LEU A 1 619 ? 5.591 -19.367 -17.292 1.00 93.88 619 LEU A O 1
ATOM 4823 N N . VAL A 1 620 ? 5.515 -19.009 -15.078 1.00 96.25 620 VAL A N 1
ATOM 4824 C CA . VAL A 1 620 ? 4.069 -19.266 -14.960 1.00 96.25 620 VAL A CA 1
ATOM 4825 C C . VAL A 1 620 ? 3.269 -18.257 -15.783 1.00 96.25 620 VAL A C 1
ATOM 4827 O O . VAL A 1 620 ? 2.361 -18.650 -16.508 1.00 96.25 620 VAL A O 1
ATOM 4830 N N . LEU A 1 621 ? 3.615 -16.969 -15.728 1.00 94.88 621 LEU A N 1
ATOM 4831 C CA . LEU A 1 621 ? 2.937 -15.948 -16.526 1.00 94.88 621 LEU A CA 1
ATOM 4832 C C . LEU A 1 621 ? 3.171 -16.145 -18.034 1.00 94.88 621 LEU A C 1
ATOM 4834 O O . LEU A 1 621 ? 2.219 -16.024 -18.801 1.00 94.88 621 LEU A O 1
ATOM 4838 N N . ASN A 1 622 ? 4.391 -16.510 -18.454 1.00 94.88 622 ASN A N 1
ATOM 4839 C CA . ASN A 1 622 ? 4.673 -16.874 -19.847 1.00 94.88 622 ASN A CA 1
ATOM 4840 C C . ASN A 1 622 ? 3.777 -18.033 -20.302 1.00 94.88 622 ASN A C 1
ATOM 4842 O O . ASN A 1 622 ? 3.054 -17.889 -21.283 1.00 94.88 622 ASN A O 1
ATOM 4846 N N . THR A 1 623 ? 3.756 -19.151 -19.568 1.00 94.81 623 THR A N 1
ATOM 4847 C CA . THR A 1 623 ? 2.894 -20.299 -19.890 1.00 94.81 623 THR A CA 1
ATOM 4848 C C . THR A 1 623 ? 1.416 -19.907 -19.911 1.00 94.81 623 THR A C 1
ATOM 4850 O O . THR A 1 623 ? 0.691 -20.322 -20.811 1.00 94.81 623 THR A O 1
ATOM 4853 N N . ALA A 1 624 ? 0.950 -19.069 -18.981 1.00 94.44 624 ALA A N 1
ATOM 4854 C CA . ALA A 1 624 ? -0.435 -18.594 -18.967 1.00 94.44 624 ALA A CA 1
ATOM 4855 C C . ALA A 1 624 ? -0.776 -17.772 -20.215 1.00 94.44 624 ALA A C 1
ATOM 4857 O O . ALA A 1 624 ? -1.866 -17.918 -20.776 1.00 94.44 624 ALA A O 1
ATOM 4858 N N . GLN A 1 625 ? 0.163 -16.946 -20.679 1.00 93.19 625 GLN A N 1
ATOM 4859 C CA . GLN A 1 625 ? 0.028 -16.186 -21.914 1.00 93.19 625 GLN A CA 1
ATOM 4860 C C . GLN A 1 625 ? -0.031 -17.113 -23.137 1.00 93.19 625 GLN A C 1
ATOM 4862 O O . GLN A 1 625 ? -0.895 -16.930 -23.996 1.00 93.19 625 GLN A O 1
ATOM 4867 N N . LEU A 1 626 ? 0.824 -18.141 -23.194 1.00 92.19 626 LEU A N 1
ATOM 4868 C CA . LEU A 1 626 ? 0.810 -19.140 -24.268 1.00 92.19 626 LEU A CA 1
ATOM 4869 C C . LEU A 1 626 ? -0.498 -19.933 -24.295 1.00 92.19 626 LEU A C 1
ATOM 4871 O O . LEU A 1 626 ? -1.120 -20.062 -25.348 1.00 92.19 626 LEU A O 1
ATOM 4875 N N . LEU A 1 627 ? -0.948 -20.422 -23.136 1.00 90.06 627 LEU A N 1
ATOM 4876 C CA . LEU A 1 627 ? -2.221 -21.128 -23.005 1.00 90.06 627 LEU A CA 1
ATOM 4877 C C . LEU A 1 627 ? -3.378 -20.265 -23.508 1.00 90.06 627 LEU A C 1
ATOM 4879 O O . LEU A 1 627 ? -4.233 -20.762 -24.229 1.00 90.06 627 LEU A O 1
ATOM 4883 N N . SER A 1 628 ? -3.370 -18.969 -23.210 1.00 87.88 628 SER A N 1
ATOM 4884 C CA . SER A 1 628 ? -4.452 -18.062 -23.606 1.00 87.88 628 SER A CA 1
ATOM 4885 C C . SER A 1 628 ? -4.454 -17.733 -25.106 1.00 87.88 628 SER A C 1
ATOM 4887 O O . SER A 1 628 ? -5.519 -17.499 -25.672 1.00 87.88 628 SER A O 1
ATOM 4889 N N . LEU A 1 629 ? -3.287 -17.762 -25.760 1.00 87.69 629 LEU A N 1
ATOM 4890 C CA . LEU A 1 629 ? -3.131 -17.509 -27.200 1.00 87.69 629 LEU A CA 1
ATOM 4891 C C . LEU A 1 629 ? -3.315 -18.758 -28.076 1.00 87.69 629 LEU A C 1
ATOM 4893 O O . LEU A 1 629 ? -3.712 -18.644 -29.233 1.00 87.69 629 LEU A O 1
ATOM 4897 N N . ILE A 1 630 ? -2.985 -19.943 -27.556 1.00 83.12 630 ILE A N 1
ATOM 4898 C CA . ILE A 1 630 ? -2.991 -21.205 -28.318 1.00 83.12 630 ILE A CA 1
ATOM 4899 C C . ILE A 1 630 ? -4.228 -22.044 -27.981 1.00 83.12 630 ILE A C 1
ATOM 4901 O O . ILE A 1 630 ? -4.806 -22.695 -28.850 1.00 83.12 630 ILE A O 1
ATOM 4905 N N . ARG A 1 631 ? -4.656 -22.026 -26.715 1.00 74.81 631 ARG A N 1
ATOM 4906 C CA . ARG A 1 631 ? -5.780 -22.803 -26.177 1.00 74.81 631 ARG A CA 1
ATOM 4907 C C . ARG A 1 631 ? -6.730 -21.898 -25.395 1.00 74.81 631 ARG A C 1
ATOM 4909 O O . ARG A 1 631 ? -6.880 -22.082 -24.184 1.00 74.81 631 ARG A O 1
ATOM 4916 N N . PRO A 1 632 ? -7.396 -20.934 -26.050 1.00 63.72 632 PRO A N 1
ATOM 4917 C CA . PRO A 1 632 ? -8.376 -20.108 -25.366 1.00 63.72 632 PRO A CA 1
ATOM 4918 C C . PRO A 1 632 ? -9.466 -21.020 -24.786 1.00 63.72 632 PRO A C 1
ATOM 4920 O O . PRO A 1 632 ? -10.296 -21.564 -25.519 1.00 63.72 632 PRO A O 1
ATOM 4923 N N . LYS A 1 633 ? -9.448 -21.235 -23.462 1.00 57.09 633 LYS A N 1
ATOM 4924 C CA . LYS A 1 633 ? -10.539 -21.921 -22.769 1.00 57.09 633 LYS A CA 1
ATOM 4925 C C . LYS A 1 633 ? -11.803 -21.105 -23.027 1.00 57.09 633 LYS A C 1
ATOM 4927 O O . LYS A 1 633 ? -11.817 -19.898 -22.791 1.00 57.09 633 LYS A O 1
ATOM 4932 N N . ALA A 1 634 ? -12.876 -21.762 -23.467 1.00 47.09 634 ALA A N 1
ATOM 4933 C CA . ALA A 1 634 ? -14.212 -21.203 -23.314 1.00 47.09 634 ALA A CA 1
ATOM 4934 C C . ALA A 1 634 ? -14.408 -20.998 -21.808 1.00 47.09 634 ALA A C 1
ATOM 4936 O O . ALA A 1 634 ? -14.536 -21.969 -21.061 1.00 47.09 634 ALA A O 1
ATOM 4937 N N . THR A 1 635 ? -14.289 -19.760 -21.334 1.00 42.69 635 THR A N 1
ATOM 4938 C CA . THR A 1 635 ? -14.348 -19.460 -19.908 1.00 42.69 635 THR A CA 1
ATOM 4939 C C . THR A 1 635 ? -15.654 -20.011 -19.339 1.00 42.69 635 THR A C 1
ATOM 4941 O O . THR A 1 635 ? -16.755 -19.720 -19.808 1.00 42.69 635 THR A O 1
ATOM 4944 N N . SER A 1 636 ? -15.512 -20.893 -18.352 1.00 37.41 636 SER A N 1
ATOM 4945 C CA . SER A 1 636 ? -16.613 -21.546 -17.656 1.00 37.41 636 SER A CA 1
ATOM 4946 C C . SER A 1 636 ? -17.557 -20.492 -17.064 1.00 37.41 636 SER A C 1
ATOM 4948 O O . SER A 1 636 ? -17.150 -19.704 -16.217 1.00 37.41 636 SER A O 1
ATOM 4950 N N . LYS A 1 637 ? -18.817 -20.482 -17.521 1.00 35.81 637 LYS A N 1
ATOM 4951 C CA . LYS A 1 637 ? -20.005 -19.940 -16.830 1.00 35.81 637 LYS A CA 1
ATOM 4952 C C . LYS A 1 637 ? -19.799 -18.624 -16.046 1.00 35.81 637 LYS A C 1
ATOM 4954 O O . LYS A 1 637 ? -20.139 -18.561 -14.866 1.00 35.81 637 LYS A O 1
ATOM 4959 N N . SER A 1 638 ? -19.340 -17.548 -16.687 1.00 34.78 638 SER A N 1
ATOM 4960 C CA . SER A 1 638 ? -19.486 -16.198 -16.117 1.00 34.78 638 SER A CA 1
ATOM 4961 C C . SER A 1 638 ? -20.773 -15.540 -16.624 1.00 34.78 638 SER A C 1
ATOM 4963 O O . SER A 1 638 ? -20.999 -15.428 -17.827 1.00 34.78 638 SER A O 1
ATOM 4965 N N . HIS A 1 639 ? -21.639 -15.140 -15.690 1.00 35.88 639 HIS A N 1
ATOM 4966 C CA . HIS A 1 639 ? -22.917 -14.459 -15.918 1.00 35.88 639 HIS A CA 1
ATOM 4967 C C . HIS A 1 639 ? -22.720 -12.973 -16.276 1.00 35.88 639 HIS A C 1
ATOM 4969 O O . HIS A 1 639 ? -23.150 -12.085 -15.539 1.00 35.88 639 HIS A O 1
ATOM 4975 N N . SER A 1 640 ? -22.098 -12.667 -17.412 1.00 34.94 640 SER A N 1
ATOM 4976 C CA . SER A 1 640 ? -22.146 -11.308 -17.959 1.00 34.94 640 SER A CA 1
ATOM 4977 C C . SER A 1 640 ? -22.144 -11.307 -19.489 1.00 34.94 640 SER A C 1
ATOM 4979 O O . SER A 1 640 ? -21.328 -11.949 -20.143 1.00 34.94 640 SER A O 1
ATOM 4981 N N . ASN A 1 641 ? -23.111 -10.581 -20.057 1.00 33.03 641 ASN A N 1
ATOM 4982 C CA . ASN A 1 641 ? -23.320 -10.364 -21.491 1.00 33.03 641 ASN A CA 1
ATOM 4983 C C . ASN A 1 641 ? -22.164 -9.563 -22.121 1.00 33.03 641 ASN A C 1
ATOM 4985 O O . ASN A 1 641 ? -22.309 -8.382 -22.431 1.00 33.03 641 ASN A O 1
ATOM 4989 N N . GLY A 1 642 ? -21.011 -10.194 -22.323 1.00 38.28 642 GLY A N 1
ATOM 4990 C CA . GLY A 1 642 ? -19.896 -9.597 -23.048 1.00 38.28 642 GLY A CA 1
ATOM 4991 C C . GLY A 1 642 ? -18.995 -10.667 -23.641 1.00 38.28 642 GLY A C 1
ATOM 4992 O O . GLY A 1 642 ? -18.135 -11.201 -22.951 1.00 38.28 642 GLY A O 1
ATOM 4993 N N . SER A 1 643 ? -19.173 -10.964 -24.927 1.00 37.53 643 SER A N 1
ATOM 4994 C CA . SER A 1 643 ? -18.278 -11.827 -25.701 1.00 37.53 643 SER A CA 1
ATOM 4995 C C . SER A 1 643 ? -16.833 -11.314 -25.612 1.00 37.53 643 SER A C 1
ATOM 4997 O O . SER A 1 643 ? -16.522 -10.225 -26.103 1.00 37.53 643 SER A O 1
ATOM 4999 N N . ILE A 1 644 ? -15.948 -12.075 -24.968 1.00 46.62 644 ILE A N 1
ATOM 5000 C CA . ILE A 1 644 ? -14.499 -11.852 -25.032 1.00 46.62 644 ILE A CA 1
ATOM 5001 C C . ILE A 1 644 ? -14.013 -12.522 -26.330 1.00 46.62 644 ILE A C 1
ATOM 5003 O O . ILE A 1 644 ? -14.336 -13.692 -26.537 1.00 46.62 644 ILE A O 1
ATOM 5007 N N . PRO A 1 645 ? -13.316 -11.804 -27.232 1.00 46.47 645 PRO A N 1
ATOM 5008 C CA . PRO A 1 645 ? -12.879 -12.372 -28.500 1.00 46.47 645 PRO A CA 1
ATOM 5009 C C . PRO A 1 645 ? -11.900 -13.524 -28.266 1.00 46.47 645 PRO A C 1
ATOM 5011 O O . PRO A 1 645 ? -10.956 -13.411 -27.488 1.00 46.47 645 PRO A O 1
ATOM 5014 N N . GLN A 1 646 ? -12.155 -14.636 -28.948 1.00 52.78 646 GLN A N 1
ATOM 5015 C CA . GLN A 1 646 ? -11.298 -15.812 -28.990 1.00 52.78 646 GLN A CA 1
ATOM 5016 C C . GLN A 1 646 ? -10.023 -15.438 -29.764 1.00 52.78 646 GLN A C 1
ATOM 5018 O O . GLN A 1 646 ? -10.084 -15.229 -30.972 1.00 52.78 646 GLN A O 1
ATOM 5023 N N . SER A 1 647 ? -8.896 -15.264 -29.072 1.00 59.97 647 SER A N 1
ATOM 5024 C CA . SER A 1 647 ? -7.623 -14.855 -29.682 1.00 59.97 647 SER A CA 1
ATOM 5025 C C . SER A 1 647 ? -6.788 -16.070 -30.078 1.00 59.97 647 SER A C 1
ATOM 5027 O O . SER A 1 647 ? -6.530 -16.930 -29.238 1.00 59.97 647 SER A O 1
ATOM 5029 N N . GLN A 1 648 ? -6.349 -16.115 -31.335 1.00 80.81 648 GLN A N 1
ATOM 5030 C CA . GLN A 1 648 ? -5.331 -17.040 -31.833 1.00 80.81 648 GLN A CA 1
ATOM 5031 C C . GLN A 1 648 ? -4.059 -16.242 -32.132 1.00 80.81 648 GLN A C 1
ATOM 5033 O O . GLN A 1 648 ? -4.137 -15.071 -32.491 1.00 80.81 648 GLN A O 1
ATOM 5038 N N . ILE A 1 649 ? -2.883 -16.850 -31.982 1.00 90.38 649 ILE A N 1
ATOM 5039 C CA . ILE A 1 649 ? -1.637 -16.175 -32.347 1.00 90.38 649 ILE A CA 1
ATOM 5040 C C . ILE A 1 649 ? -1.526 -15.979 -33.868 1.00 90.38 649 ILE A C 1
ATOM 5042 O O . ILE A 1 649 ? -1.593 -16.937 -34.635 1.00 90.38 649 ILE A O 1
ATOM 5046 N N . GLU A 1 650 ? -1.332 -14.732 -34.293 1.00 94.25 650 GLU A N 1
ATOM 5047 C CA . GLU A 1 650 ? -1.167 -14.353 -35.704 1.00 94.25 650 GLU A CA 1
ATOM 5048 C C . GLU A 1 650 ? 0.184 -13.684 -35.975 1.00 94.25 650 GLU A C 1
ATOM 5050 O O . GLU A 1 650 ? 0.725 -13.813 -37.075 1.00 94.25 650 GLU A O 1
ATOM 5055 N N . LEU A 1 651 ? 0.743 -12.989 -34.978 1.00 97.00 651 LEU A N 1
ATOM 5056 C CA . LEU A 1 651 ? 2.014 -12.276 -35.078 1.00 97.00 651 LEU A CA 1
ATOM 5057 C C . LEU A 1 651 ? 2.911 -12.589 -33.880 1.00 97.00 651 LEU A C 1
ATOM 5059 O O . LEU A 1 651 ? 2.550 -12.345 -32.729 1.00 97.00 651 LEU A O 1
ATOM 5063 N N . LEU A 1 652 ? 4.114 -13.067 -34.174 1.00 97.62 652 LEU A N 1
ATOM 5064 C CA . LEU A 1 652 ? 5.226 -13.129 -33.242 1.00 97.62 652 LEU A CA 1
ATOM 5065 C C . LEU A 1 652 ? 6.177 -11.979 -33.530 1.00 97.62 652 LEU A C 1
ATOM 5067 O O . LEU A 1 652 ? 6.661 -11.820 -34.650 1.00 97.62 652 LEU A O 1
ATOM 5071 N N . THR A 1 653 ? 6.462 -11.181 -32.512 1.00 97.19 653 THR A N 1
ATOM 5072 C CA . THR A 1 653 ? 7.519 -10.180 -32.598 1.00 97.19 653 THR A CA 1
ATOM 5073 C C . THR A 1 653 ? 8.646 -10.553 -31.652 1.00 97.19 653 THR A C 1
ATOM 5075 O O . THR A 1 653 ? 8.387 -11.049 -30.562 1.00 97.19 653 THR A O 1
ATOM 5078 N N . PHE A 1 654 ? 9.886 -10.348 -32.069 1.00 95.62 654 PHE A N 1
ATOM 5079 C CA . PHE A 1 654 ? 11.060 -10.719 -31.290 1.00 95.62 654 PHE A CA 1
ATOM 5080 C C . PHE A 1 654 ? 11.961 -9.518 -31.112 1.00 95.62 654 PHE A C 1
ATOM 5082 O O . PHE A 1 654 ? 12.226 -8.807 -32.079 1.00 95.62 654 PHE A O 1
ATOM 5089 N N . ASP A 1 655 ? 12.463 -9.326 -29.903 1.00 91.69 655 ASP A N 1
ATOM 5090 C CA . ASP A 1 655 ? 13.671 -8.539 -29.720 1.00 91.69 655 ASP A CA 1
ATOM 5091 C C . ASP A 1 655 ? 14.908 -9.265 -30.305 1.00 91.69 655 ASP A C 1
ATOM 5093 O O . ASP A 1 655 ? 14.875 -10.466 -30.584 1.00 91.69 655 ASP A O 1
ATOM 5097 N N . GLY A 1 656 ? 15.986 -8.519 -30.549 1.00 88.06 656 GLY A N 1
ATOM 5098 C CA . GLY A 1 656 ? 17.249 -9.045 -31.062 1.00 88.06 656 GLY A CA 1
ATOM 5099 C C . GLY A 1 656 ? 18.140 -9.626 -29.962 1.00 88.06 656 GLY A C 1
ATOM 5100 O O . GLY A 1 656 ? 18.084 -10.823 -29.670 1.00 88.06 656 GLY A O 1
ATOM 5101 N N . ASP A 1 657 ? 19.011 -8.783 -29.409 1.00 85.00 657 ASP A N 1
ATOM 5102 C CA . ASP A 1 657 ? 20.073 -9.171 -28.475 1.00 85.00 657 ASP A CA 1
ATOM 5103 C C . ASP A 1 657 ? 19.525 -9.760 -27.162 1.00 85.00 657 ASP A C 1
ATOM 5105 O O . ASP A 1 657 ? 18.532 -9.308 -26.604 1.00 85.00 657 ASP A O 1
ATOM 5109 N N . VAL A 1 658 ? 20.164 -10.825 -26.670 1.00 84.19 658 VAL A N 1
ATOM 5110 C CA . VAL A 1 658 ? 19.772 -11.604 -25.475 1.00 84.19 658 VAL A CA 1
ATOM 5111 C C . VAL A 1 658 ? 18.388 -12.292 -25.601 1.00 84.19 658 VAL A C 1
ATOM 5113 O O . VAL A 1 658 ? 17.981 -13.067 -24.732 1.00 84.19 658 VAL A O 1
ATOM 5116 N N . THR A 1 659 ? 17.710 -12.130 -26.743 1.00 90.56 659 THR A N 1
ATOM 5117 C CA . THR A 1 659 ? 16.409 -12.736 -27.056 1.00 90.56 659 THR A CA 1
ATOM 5118 C C . THR A 1 659 ? 16.513 -13.798 -28.153 1.00 90.56 659 THR A C 1
ATOM 5120 O O . THR A 1 659 ? 16.162 -14.954 -27.922 1.00 90.56 659 THR A O 1
ATOM 5123 N N . LEU A 1 660 ? 16.983 -13.444 -29.352 1.00 90.94 660 LEU A N 1
ATOM 5124 C CA . LEU A 1 660 ? 17.180 -14.387 -30.465 1.00 90.94 660 LEU A CA 1
ATOM 5125 C C . LEU A 1 660 ? 18.599 -14.965 -30.496 1.00 90.94 660 LEU A C 1
ATOM 5127 O O . LEU A 1 660 ? 18.803 -16.093 -30.945 1.00 90.94 660 LEU A O 1
ATOM 5131 N N . TYR A 1 661 ? 19.571 -14.190 -30.029 1.00 89.06 661 TYR A N 1
ATOM 5132 C CA . TYR A 1 661 ? 20.994 -14.514 -30.003 1.00 89.06 661 TYR A CA 1
ATOM 5133 C C . TYR A 1 661 ? 21.668 -13.779 -28.840 1.00 89.06 661 TYR A C 1
ATOM 5135 O O . TYR A 1 661 ? 21.093 -12.852 -28.280 1.00 89.06 661 TYR A O 1
ATOM 5143 N N . GLU A 1 662 ? 22.863 -14.219 -28.445 1.00 85.19 662 GLU A N 1
ATOM 5144 C C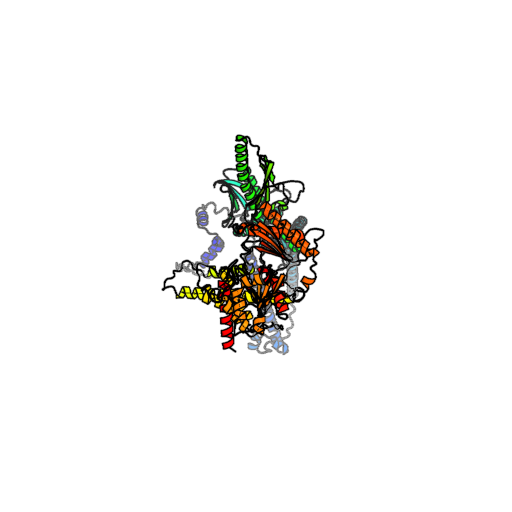A . GLU A 1 662 ? 23.637 -13.570 -27.375 1.00 85.19 662 GLU A CA 1
ATOM 5145 C C . GLU A 1 662 ? 23.996 -12.118 -27.731 1.00 85.19 662 GLU A C 1
ATOM 5147 O O . GLU A 1 662 ? 24.014 -11.752 -28.906 1.00 85.19 662 GLU A O 1
ATOM 5152 N N . ASP A 1 663 ? 24.295 -11.300 -26.722 1.00 80.75 663 ASP A N 1
ATOM 5153 C CA . ASP A 1 663 ? 24.629 -9.880 -26.895 1.00 80.75 663 ASP A CA 1
ATOM 5154 C C . ASP A 1 663 ? 25.759 -9.664 -27.921 1.00 80.75 663 ASP A C 1
ATOM 5156 O O . ASP A 1 663 ? 26.854 -10.224 -27.799 1.00 80.75 663 ASP A O 1
ATOM 5160 N N . GLY A 1 664 ? 25.472 -8.888 -28.970 1.00 76.62 664 GLY A N 1
ATOM 5161 C CA . GLY A 1 664 ? 26.398 -8.592 -30.065 1.00 76.62 664 GLY A CA 1
ATOM 5162 C C . GLY A 1 664 ? 26.608 -9.740 -31.062 1.00 76.62 664 GLY A C 1
ATOM 5163 O O . GLY A 1 664 ? 27.374 -9.589 -32.016 1.00 76.62 664 GLY A O 1
ATOM 5164 N N . ALA A 1 665 ? 25.931 -10.878 -30.889 1.00 85.88 665 ALA A N 1
ATOM 5165 C CA . ALA A 1 665 ? 26.028 -12.019 -31.792 1.00 85.88 665 ALA A CA 1
ATOM 5166 C C . ALA A 1 665 ? 25.112 -11.870 -33.025 1.00 85.88 665 ALA A C 1
ATOM 5168 O O . ALA A 1 665 ? 24.476 -10.837 -33.269 1.00 85.88 665 ALA A O 1
ATOM 5169 N N . SER A 1 666 ? 25.117 -12.904 -33.870 1.00 90.00 666 SER A N 1
ATOM 5170 C CA . SER A 1 666 ? 24.373 -12.986 -35.133 1.00 90.00 666 SER A CA 1
ATOM 5171 C C . SER A 1 666 ? 23.823 -14.401 -35.343 1.00 90.00 666 SER A C 1
ATOM 5173 O O . SER A 1 666 ? 24.390 -15.370 -34.837 1.00 90.00 666 SER A O 1
ATOM 5175 N N . LEU A 1 667 ? 22.735 -14.526 -36.105 1.00 92.56 667 LEU A N 1
ATOM 5176 C CA . LEU A 1 667 ? 22.192 -15.803 -36.574 1.00 92.56 667 LEU A CA 1
ATOM 5177 C C . LEU A 1 667 ? 22.920 -16.221 -37.849 1.00 92.56 667 LEU A C 1
ATOM 5179 O O . LEU A 1 667 ? 22.735 -15.599 -38.896 1.00 92.56 667 LEU A O 1
ATOM 5183 N N . LEU A 1 668 ? 23.733 -17.271 -37.763 1.00 92.62 668 LEU A N 1
ATOM 5184 C CA . LEU A 1 668 ? 24.625 -17.683 -38.850 1.00 92.62 668 LEU A CA 1
ATOM 5185 C C . LEU A 1 668 ? 24.095 -18.889 -39.623 1.00 92.62 668 LEU A C 1
ATOM 5187 O O . LEU A 1 668 ? 24.126 -18.884 -40.850 1.00 92.62 668 LEU A O 1
ATOM 5191 N N . SER A 1 669 ? 23.583 -19.910 -38.933 1.00 92.06 669 SER A N 1
ATOM 5192 C CA . SER A 1 669 ? 23.020 -21.097 -39.586 1.00 92.06 669 SER A CA 1
ATOM 5193 C C . SER A 1 669 ? 22.025 -21.841 -38.683 1.00 92.06 669 SER A C 1
ATOM 5195 O O . SER A 1 669 ? 22.079 -21.673 -37.459 1.00 92.06 669 SER A O 1
ATOM 5197 N N . PRO A 1 670 ? 21.120 -22.673 -39.239 1.00 90.00 670 PRO A N 1
ATOM 5198 C CA . PRO A 1 670 ? 20.181 -23.481 -38.453 1.00 90.00 670 PRO A CA 1
ATOM 5199 C C . PRO A 1 670 ? 20.850 -24.453 -37.469 1.00 90.00 670 PRO A C 1
ATOM 5201 O O . PRO A 1 670 ? 20.271 -24.753 -36.425 1.00 90.00 670 PRO A O 1
ATOM 5204 N N . GLU A 1 671 ? 22.059 -24.934 -37.780 1.00 88.75 671 GLU A N 1
ATOM 5205 C CA . GLU A 1 671 ? 22.833 -25.840 -36.920 1.00 88.75 671 GLU A CA 1
ATOM 5206 C C . GLU A 1 671 ? 23.421 -25.099 -35.717 1.00 88.75 671 GLU A C 1
ATOM 5208 O O . GLU A 1 671 ? 23.371 -25.600 -34.595 1.00 88.75 671 GLU A O 1
ATOM 5213 N N . ALA A 1 672 ? 23.958 -23.895 -35.944 1.00 88.38 672 ALA A N 1
ATOM 5214 C CA . ALA A 1 672 ? 24.520 -23.059 -34.888 1.00 88.38 672 ALA A CA 1
ATOM 5215 C C . ALA A 1 672 ? 23.428 -22.401 -34.031 1.00 88.38 672 ALA A C 1
ATOM 5217 O O . ALA A 1 672 ? 23.608 -22.199 -32.831 1.00 88.38 672 ALA A O 1
ATOM 5218 N N . ASN A 1 673 ? 22.285 -22.069 -34.639 1.00 93.44 673 ASN A N 1
ATOM 5219 C CA . ASN A 1 673 ? 21.199 -21.339 -34.001 1.00 93.44 673 ASN A CA 1
ATOM 5220 C C . ASN A 1 673 ? 19.863 -22.087 -34.177 1.00 93.44 673 ASN A C 1
ATOM 5222 O O . ASN A 1 673 ? 19.076 -21.763 -35.074 1.00 93.44 673 ASN A O 1
ATOM 5226 N N . PRO A 1 674 ? 19.534 -23.030 -33.270 1.00 93.38 674 PRO A N 1
ATOM 5227 C CA . PRO A 1 674 ? 18.336 -23.867 -33.371 1.00 93.38 674 PRO A CA 1
ATOM 5228 C C . PRO A 1 674 ? 16.998 -23.110 -33.376 1.00 93.38 674 PRO A C 1
ATOM 5230 O O . PRO A 1 674 ? 15.957 -23.714 -33.649 1.00 93.38 674 PRO A O 1
ATOM 5233 N N . VAL A 1 675 ? 17.003 -21.810 -33.057 1.00 95.06 675 VAL A N 1
ATOM 5234 C CA . VAL A 1 675 ? 15.815 -20.941 -33.052 1.00 95.06 675 VAL A CA 1
ATOM 5235 C C . VAL A 1 675 ? 15.258 -20.770 -34.459 1.00 95.06 675 VAL A C 1
ATOM 5237 O O . VAL A 1 675 ? 14.043 -20.733 -34.630 1.00 95.06 675 VAL A O 1
ATOM 5240 N N . ILE A 1 676 ? 16.127 -20.788 -35.476 1.00 96.31 676 ILE A N 1
ATOM 5241 C CA . ILE A 1 676 ? 15.750 -20.637 -36.885 1.00 96.31 676 ILE A CA 1
ATOM 5242 C C . ILE A 1 676 ? 14.721 -21.701 -37.285 1.00 96.31 676 ILE A C 1
ATOM 5244 O O . ILE A 1 676 ? 13.701 -21.369 -37.881 1.00 96.31 676 ILE A O 1
ATOM 5248 N N . ASN A 1 677 ? 14.917 -22.958 -36.874 1.00 95.31 677 ASN A N 1
ATOM 5249 C CA . ASN A 1 677 ? 13.981 -24.045 -37.182 1.00 95.31 677 ASN A CA 1
ATOM 5250 C C . ASN A 1 677 ? 12.583 -23.810 -36.586 1.00 95.31 677 ASN A C 1
ATOM 5252 O O . ASN A 1 677 ? 11.579 -24.140 -37.217 1.00 95.31 677 ASN A O 1
ATOM 5256 N N . ARG A 1 678 ? 12.497 -23.197 -35.398 1.00 96.31 678 ARG A N 1
ATOM 5257 C CA . ARG A 1 678 ? 11.210 -22.859 -34.768 1.00 96.31 678 ARG A CA 1
ATOM 5258 C C . ARG A 1 678 ? 10.540 -21.692 -35.487 1.00 96.31 678 ARG A C 1
ATOM 5260 O O . ARG A 1 678 ? 9.337 -21.737 -35.721 1.00 96.31 678 ARG A O 1
ATOM 5267 N N . LEU A 1 679 ? 11.307 -20.680 -35.896 1.00 96.50 679 LEU A N 1
ATOM 5268 C CA . LEU A 1 679 ? 10.778 -19.564 -36.687 1.00 96.50 679 LEU A CA 1
ATOM 5269 C C . LEU A 1 679 ? 10.232 -20.050 -38.041 1.00 96.50 679 LEU A C 1
ATOM 5271 O O . LEU A 1 679 ? 9.129 -19.669 -38.425 1.00 96.50 679 LEU A O 1
ATOM 5275 N N . LEU A 1 680 ? 10.943 -20.955 -38.726 1.00 96.31 680 LEU A N 1
ATOM 5276 C CA . LEU A 1 680 ? 10.453 -21.587 -39.957 1.00 96.31 680 LEU A CA 1
ATOM 5277 C C . LEU A 1 680 ? 9.169 -22.394 -39.724 1.00 96.31 680 LEU A C 1
ATOM 5279 O O . LEU A 1 680 ? 8.258 -22.325 -40.547 1.00 96.31 680 LEU A O 1
ATOM 5283 N N . HIS A 1 681 ? 9.067 -23.117 -38.603 1.00 95.25 681 HIS A N 1
ATOM 5284 C CA . HIS A 1 681 ? 7.836 -23.815 -38.234 1.00 95.25 681 HIS A CA 1
ATOM 5285 C C . HIS A 1 681 ? 6.653 -22.841 -38.122 1.00 95.25 681 HIS A C 1
ATOM 5287 O O . HIS A 1 681 ? 5.629 -23.063 -38.765 1.00 95.25 681 HIS A O 1
ATOM 5293 N N . PHE A 1 682 ? 6.800 -21.730 -37.394 1.00 95.00 682 PHE A N 1
ATOM 5294 C CA . PHE A 1 682 ? 5.729 -20.737 -37.256 1.00 95.00 682 PHE A CA 1
ATOM 5295 C C . PHE A 1 682 ? 5.355 -20.067 -38.588 1.00 95.00 682 PHE A C 1
ATOM 5297 O O . PHE A 1 682 ? 4.168 -19.929 -38.883 1.00 95.00 682 PHE A O 1
ATOM 5304 N N . LEU A 1 683 ? 6.331 -19.750 -39.445 1.00 96.38 683 LEU A N 1
ATOM 5305 C CA . LEU A 1 683 ? 6.052 -19.263 -40.803 1.00 96.38 683 LEU A CA 1
ATOM 5306 C C . LEU A 1 683 ? 5.263 -20.292 -41.632 1.00 96.38 683 LEU A C 1
ATOM 5308 O O . LEU A 1 683 ? 4.375 -19.909 -42.394 1.00 96.38 683 LEU A O 1
ATOM 5312 N N . SER A 1 684 ? 5.548 -21.591 -41.468 1.00 95.06 684 SER A N 1
ATOM 5313 C CA . SER A 1 684 ? 4.872 -22.670 -42.208 1.00 95.06 684 SER A CA 1
ATOM 5314 C C . SER A 1 684 ? 3.402 -22.859 -41.824 1.00 95.06 684 SER A C 1
ATOM 5316 O O . SER A 1 684 ? 2.626 -23.375 -42.627 1.00 95.06 684 SER A O 1
ATOM 5318 N N . VAL A 1 685 ? 3.006 -22.388 -40.637 1.00 91.88 685 VAL A N 1
ATOM 5319 C CA . VAL A 1 685 ? 1.614 -22.369 -40.153 1.00 91.88 685 VAL A CA 1
ATOM 5320 C C . VAL A 1 685 ? 0.988 -20.969 -40.234 1.00 91.88 685 VAL A C 1
ATOM 5322 O O . VAL A 1 685 ? 0.072 -20.645 -39.483 1.00 91.88 685 VAL A O 1
ATOM 5325 N N . ASP A 1 686 ? 1.486 -20.133 -41.153 1.00 93.56 686 ASP A N 1
ATOM 5326 C CA . ASP A 1 686 ? 0.991 -18.780 -41.442 1.00 93.56 686 ASP A CA 1
ATOM 5327 C C . ASP A 1 686 ? 1.078 -17.779 -40.272 1.00 93.56 686 ASP A C 1
ATOM 5329 O O . ASP A 1 686 ? 0.423 -16.735 -40.296 1.00 93.56 686 ASP A O 1
ATOM 5333 N N . VAL A 1 687 ? 1.927 -18.010 -39.269 1.00 95.19 687 VAL A N 1
ATOM 5334 C CA . VAL A 1 687 ? 2.229 -16.982 -38.258 1.00 95.19 687 VAL A CA 1
ATOM 5335 C C . VAL A 1 687 ? 3.221 -15.976 -38.839 1.00 95.19 687 VAL A C 1
ATOM 5337 O O . VAL A 1 687 ? 4.214 -16.344 -39.467 1.00 95.19 687 VAL A O 1
ATOM 5340 N N . ARG A 1 688 ? 2.945 -14.683 -38.649 1.00 97.75 688 ARG A N 1
ATOM 5341 C CA . ARG A 1 688 ? 3.816 -13.590 -39.096 1.00 97.75 688 ARG A CA 1
ATOM 5342 C C . ARG A 1 688 ? 4.929 -13.382 -38.088 1.00 97.75 688 ARG A C 1
ATOM 5344 O O . ARG A 1 688 ? 4.699 -13.511 -36.889 1.00 97.75 688 ARG A O 1
ATOM 5351 N N . ILE A 1 689 ? 6.121 -13.046 -38.565 1.00 98.12 689 ILE A N 1
ATOM 5352 C CA . ILE A 1 689 ? 7.295 -12.828 -37.722 1.00 98.12 689 ILE A CA 1
ATOM 5353 C C . ILE A 1 689 ? 7.858 -11.436 -37.985 1.00 98.12 689 ILE A C 1
ATOM 5355 O O . ILE A 1 689 ? 8.175 -11.086 -39.122 1.00 98.12 689 ILE A O 1
ATOM 5359 N N . ALA A 1 690 ? 8.015 -10.649 -36.923 1.00 97.69 690 ALA A N 1
ATOM 5360 C CA . ALA A 1 690 ? 8.711 -9.370 -36.971 1.00 97.69 690 ALA A CA 1
ATOM 5361 C C . ALA A 1 690 ? 9.882 -9.341 -35.986 1.00 97.69 690 ALA A C 1
ATOM 5363 O O . ALA A 1 690 ? 9.692 -9.528 -34.788 1.00 97.69 690 ALA A O 1
ATOM 5364 N N . ILE A 1 691 ? 11.089 -9.058 -36.463 1.00 96.81 691 ILE A N 1
ATOM 5365 C CA . ILE A 1 691 ? 12.244 -8.825 -35.587 1.00 96.81 691 ILE A CA 1
ATOM 5366 C C . ILE A 1 691 ? 12.302 -7.328 -35.293 1.00 96.81 691 ILE A C 1
ATOM 5368 O O . ILE A 1 691 ? 12.596 -6.546 -36.192 1.00 96.81 691 ILE A O 1
ATOM 5372 N N . VAL A 1 692 ? 11.981 -6.930 -34.065 1.00 94.75 692 VAL A N 1
ATOM 5373 C CA . VAL A 1 692 ? 11.941 -5.541 -33.594 1.00 94.75 692 VAL A CA 1
ATOM 5374 C C . VAL A 1 692 ? 13.178 -5.279 -32.745 1.00 94.75 692 VAL A C 1
ATOM 5376 O O . VAL A 1 692 ? 13.221 -5.624 -31.568 1.00 94.75 692 VAL A O 1
ATOM 5379 N N . THR A 1 693 ? 14.205 -4.703 -33.362 1.00 90.69 693 THR A N 1
ATOM 5380 C CA . THR A 1 693 ? 15.540 -4.573 -32.771 1.00 90.69 693 THR A CA 1
ATOM 5381 C C . THR A 1 693 ? 15.949 -3.116 -32.590 1.00 90.69 693 THR A C 1
ATOM 5383 O O . THR A 1 693 ? 15.693 -2.262 -33.444 1.00 90.69 693 THR A O 1
ATOM 5386 N N . ALA A 1 694 ? 16.677 -2.857 -31.504 1.00 86.62 694 ALA A N 1
ATOM 5387 C CA . ALA A 1 694 ? 17.356 -1.591 -31.257 1.00 86.62 694 ALA A CA 1
ATOM 5388 C C . ALA A 1 694 ? 18.433 -1.275 -32.318 1.00 86.62 694 ALA A C 1
ATOM 5390 O O . ALA A 1 694 ? 18.775 -0.120 -32.561 1.00 86.62 694 ALA A O 1
ATOM 5391 N N . ALA A 1 695 ? 18.944 -2.288 -33.028 1.00 86.19 695 ALA A N 1
ATOM 5392 C CA . ALA A 1 695 ? 19.888 -2.076 -34.116 1.00 86.19 695 ALA A CA 1
ATOM 5393 C C . ALA A 1 695 ? 19.228 -1.305 -35.278 1.00 86.19 695 ALA A C 1
ATOM 5395 O O . ALA A 1 695 ? 18.388 -1.825 -36.019 1.00 86.19 695 ALA A O 1
ATOM 5396 N N . GLY A 1 696 ? 19.621 -0.042 -35.446 1.00 88.12 696 GLY A N 1
ATOM 5397 C CA . GLY A 1 696 ? 19.152 0.850 -36.508 1.00 88.12 696 GLY A CA 1
ATOM 5398 C C . GLY A 1 696 ? 20.196 1.064 -37.606 1.00 88.12 696 GLY A C 1
ATOM 5399 O O . GLY A 1 696 ? 21.144 1.837 -37.412 1.00 88.12 696 GLY A O 1
ATOM 5400 N N . TYR A 1 697 ? 19.991 0.436 -38.767 1.00 86.94 697 TYR A N 1
ATOM 5401 C CA . TYR A 1 697 ? 20.791 0.593 -39.980 1.00 86.94 697 TYR A CA 1
ATOM 5402 C C . TYR A 1 697 ? 19.921 1.073 -41.144 1.00 86.94 697 TYR A C 1
ATOM 5404 O O . TYR A 1 697 ? 18.777 0.664 -41.306 1.00 86.94 697 TYR A O 1
ATOM 5412 N N . THR A 1 698 ? 20.491 1.904 -42.007 1.00 82.75 698 THR A N 1
ATOM 5413 C CA . THR A 1 698 ? 19.839 2.331 -43.254 1.00 82.75 698 THR A CA 1
ATOM 5414 C C . THR A 1 698 ? 20.032 1.322 -44.388 1.00 82.75 698 THR A C 1
ATOM 5416 O O . THR A 1 698 ? 19.198 1.231 -45.284 1.00 82.75 698 THR A O 1
ATOM 5419 N N . HIS A 1 699 ? 21.115 0.537 -44.342 1.00 88.56 699 HIS A N 1
ATOM 5420 C CA . HIS A 1 699 ? 21.502 -0.396 -45.398 1.00 88.56 699 HIS A CA 1
ATOM 5421 C C . HIS A 1 699 ? 21.092 -1.841 -45.052 1.00 88.56 699 HIS A C 1
ATOM 5423 O O . HIS A 1 699 ? 21.484 -2.334 -43.988 1.00 88.56 699 HIS A O 1
ATOM 5429 N N . PRO A 1 700 ? 20.378 -2.559 -45.947 1.00 91.88 700 PRO A N 1
ATOM 5430 C CA . PRO A 1 700 ? 19.955 -3.947 -45.722 1.00 91.88 700 PRO A CA 1
ATOM 5431 C C . PRO A 1 700 ? 21.097 -4.927 -45.422 1.00 91.88 700 PRO A C 1
ATOM 5433 O O . PRO A 1 700 ? 20.905 -5.873 -44.662 1.00 91.88 700 PRO A O 1
ATOM 5436 N N . GLN A 1 701 ? 22.294 -4.675 -45.962 1.00 94.31 701 GLN A N 1
ATOM 5437 C CA . GLN A 1 701 ? 23.483 -5.508 -45.759 1.00 94.31 701 GLN A CA 1
ATOM 5438 C C . GLN A 1 701 ? 23.816 -5.726 -44.275 1.00 94.31 701 GLN A C 1
ATOM 5440 O O . GLN A 1 701 ? 24.160 -6.832 -43.870 1.00 94.31 701 GLN A O 1
ATOM 5445 N N . ASN A 1 702 ? 23.665 -4.697 -43.437 1.00 92.25 702 ASN A N 1
ATOM 5446 C CA . ASN A 1 702 ? 24.004 -4.798 -42.015 1.00 92.25 702 ASN A CA 1
ATOM 5447 C C . ASN A 1 702 ? 23.019 -5.696 -41.254 1.00 92.25 702 ASN A C 1
ATOM 5449 O O . ASN A 1 702 ? 23.431 -6.467 -40.391 1.00 92.25 702 ASN A O 1
ATOM 5453 N N . TYR A 1 703 ? 21.732 -5.649 -41.610 1.00 93.19 703 TYR A N 1
ATOM 5454 C CA . TYR A 1 703 ? 20.744 -6.590 -41.078 1.00 93.19 703 TYR A CA 1
ATOM 5455 C C . TYR A 1 703 ? 21.007 -8.009 -41.565 1.00 93.19 703 TYR A C 1
ATOM 5457 O O . TYR A 1 703 ? 20.905 -8.948 -40.780 1.00 93.19 703 TYR A O 1
ATOM 5465 N N . PHE A 1 704 ? 21.399 -8.166 -42.830 1.00 94.69 704 PHE A N 1
ATOM 5466 C CA . PHE A 1 704 ? 21.773 -9.466 -43.372 1.00 94.69 704 PHE A CA 1
ATOM 5467 C C . PHE A 1 704 ? 22.967 -10.067 -42.634 1.00 94.69 704 PHE A C 1
ATOM 5469 O O . PHE A 1 704 ? 22.901 -11.224 -42.245 1.00 94.69 704 PHE A O 1
ATOM 5476 N N . ASN A 1 705 ? 24.008 -9.292 -42.333 1.00 92.56 705 ASN A N 1
ATOM 5477 C CA . ASN A 1 705 ? 25.147 -9.794 -41.560 1.00 92.56 705 ASN A CA 1
ATOM 5478 C C . ASN A 1 705 ? 24.717 -10.348 -40.188 1.00 92.56 705 ASN A C 1
ATOM 5480 O O . ASN A 1 705 ? 25.239 -11.374 -39.758 1.00 92.56 705 ASN A O 1
ATOM 5484 N N . ARG A 1 706 ? 23.719 -9.726 -39.539 1.00 91.06 706 ARG A N 1
ATOM 5485 C CA . ARG A 1 706 ? 23.180 -10.198 -38.253 1.00 91.06 706 ARG A CA 1
ATOM 5486 C C . ARG A 1 706 ? 22.211 -11.376 -38.367 1.00 91.06 706 ARG A C 1
ATOM 5488 O O . ARG A 1 706 ? 22.102 -12.152 -37.424 1.00 91.06 706 ARG A O 1
ATOM 5495 N N . LEU A 1 707 ? 21.483 -11.498 -39.476 1.00 95.44 707 LEU A N 1
ATOM 5496 C CA . LEU A 1 707 ? 20.343 -12.416 -39.625 1.00 95.44 707 LEU A CA 1
ATOM 5497 C C . LEU A 1 707 ? 20.496 -13.411 -40.788 1.00 95.44 707 LEU A C 1
ATOM 5499 O O . LEU A 1 707 ? 19.523 -14.067 -41.163 1.00 95.44 707 LEU A O 1
ATOM 5503 N N . SER A 1 708 ? 21.692 -13.513 -41.369 1.00 94.81 708 SER A N 1
ATOM 5504 C CA . SER A 1 708 ? 21.972 -14.264 -42.602 1.00 94.81 708 SER A CA 1
ATOM 5505 C C . SER A 1 708 ? 21.456 -15.698 -42.547 1.00 94.81 708 SER A C 1
ATOM 5507 O O . SER A 1 708 ? 20.772 -16.123 -43.475 1.00 94.81 708 SER A O 1
ATOM 5509 N N . GLY A 1 709 ? 21.673 -16.404 -41.436 1.00 95.38 709 GLY A N 1
ATOM 5510 C CA . GLY A 1 709 ? 21.204 -17.774 -41.250 1.00 95.38 709 GLY A CA 1
ATOM 5511 C C . GLY A 1 709 ? 19.687 -17.919 -41.358 1.00 95.38 709 GLY A C 1
ATOM 5512 O O . GLY A 1 709 ? 19.205 -18.854 -41.989 1.00 95.38 709 GLY A O 1
ATOM 5513 N N . LEU A 1 710 ? 18.915 -16.981 -40.797 1.00 96.44 710 LEU A N 1
ATOM 5514 C CA . LEU A 1 710 ? 17.453 -16.996 -40.902 1.00 96.44 710 LEU A CA 1
ATOM 5515 C C . LEU A 1 710 ? 16.992 -16.637 -42.319 1.00 96.44 710 LEU A C 1
ATOM 5517 O O . LEU A 1 710 ? 16.134 -17.314 -42.879 1.00 96.44 710 LEU A O 1
ATOM 5521 N N . LEU A 1 711 ? 17.552 -15.574 -42.900 1.00 96.75 711 LEU A N 1
ATOM 5522 C CA . LEU A 1 711 ? 17.142 -15.071 -44.214 1.00 96.75 711 LEU A CA 1
ATOM 5523 C C . LEU A 1 711 ? 17.427 -16.089 -45.323 1.00 96.75 711 LEU A C 1
ATOM 5525 O O . LEU A 1 711 ? 16.560 -16.348 -46.160 1.00 96.75 711 LEU A O 1
ATOM 5529 N N . LEU A 1 712 ? 18.612 -16.702 -45.304 1.00 96.12 712 LEU A N 1
ATOM 5530 C CA . LEU A 1 712 ? 18.972 -17.759 -46.245 1.00 96.12 712 LEU A CA 1
ATOM 5531 C C . LEU A 1 712 ? 18.102 -18.997 -46.035 1.00 96.12 712 LEU A C 1
ATOM 5533 O O . LEU A 1 712 ? 17.571 -19.519 -47.009 1.00 96.12 712 LEU A O 1
ATOM 5537 N N . ALA A 1 713 ? 17.835 -19.397 -44.788 1.00 95.88 713 ALA A N 1
ATOM 5538 C CA . ALA A 1 713 ? 16.959 -20.535 -44.522 1.00 95.88 713 ALA A CA 1
ATOM 5539 C C . ALA A 1 713 ? 15.513 -20.308 -45.014 1.00 95.88 713 ALA A C 1
ATOM 5541 O O . ALA A 1 713 ? 14.889 -21.230 -45.535 1.00 95.88 713 ALA A O 1
ATOM 5542 N N . VAL A 1 714 ? 14.975 -19.083 -44.924 1.00 96.19 714 VAL A N 1
ATOM 5543 C CA . VAL A 1 714 ? 13.664 -18.738 -45.513 1.00 96.19 714 VAL A CA 1
ATOM 5544 C C . VAL A 1 714 ? 13.723 -18.759 -47.043 1.00 96.19 714 VAL A C 1
ATOM 5546 O O . VAL A 1 714 ? 12.811 -19.286 -47.687 1.00 96.19 714 VAL A O 1
ATOM 5549 N N . LYS A 1 715 ? 14.794 -18.221 -47.641 1.00 95.19 715 LYS A N 1
ATOM 5550 C CA . LYS A 1 715 ? 14.994 -18.213 -49.097 1.00 95.19 715 LYS A CA 1
ATOM 5551 C C . LYS A 1 715 ? 15.070 -19.631 -49.661 1.00 95.19 715 LYS A C 1
ATOM 5553 O O . LYS A 1 715 ? 14.331 -19.948 -50.593 1.00 95.19 715 LYS A O 1
ATOM 5558 N N . GLU A 1 716 ? 15.901 -20.475 -49.062 1.00 94.75 716 GLU A N 1
ATOM 5559 C CA . GLU A 1 716 ? 16.197 -21.846 -49.490 1.00 94.75 716 GLU A CA 1
ATOM 5560 C C . GLU A 1 716 ? 15.114 -22.855 -49.089 1.00 94.75 716 GLU A C 1
ATOM 5562 O O . GLU A 1 716 ? 15.048 -23.943 -49.661 1.00 94.75 716 GLU A O 1
ATOM 5567 N N . SER A 1 717 ? 14.225 -22.502 -48.152 1.00 93.69 717 SER A N 1
ATOM 5568 C CA . SER A 1 717 ? 13.135 -23.382 -47.731 1.00 93.69 717 SER A CA 1
ATOM 5569 C C . SER A 1 717 ? 12.246 -23.798 -48.908 1.00 93.69 717 SER A C 1
ATOM 5571 O O . SER A 1 717 ? 11.704 -22.963 -49.645 1.00 93.69 717 SER A O 1
ATOM 5573 N N . THR A 1 718 ? 12.060 -25.113 -49.029 1.00 91.69 718 THR A N 1
ATOM 5574 C CA . THR A 1 718 ? 11.124 -25.768 -49.953 1.00 91.69 718 THR A CA 1
ATOM 5575 C C . THR A 1 718 ? 9.754 -26.024 -49.323 1.00 91.69 718 THR A C 1
ATOM 5577 O O . THR A 1 718 ? 8.816 -26.380 -50.031 1.00 91.69 718 THR A O 1
ATOM 5580 N N . THR A 1 719 ? 9.624 -25.841 -48.006 1.00 91.75 719 THR A N 1
ATOM 5581 C CA . THR A 1 719 ? 8.379 -26.066 -47.260 1.00 91.75 719 THR A CA 1
ATOM 5582 C C . THR A 1 719 ? 7.506 -24.816 -47.182 1.00 91.75 719 THR A C 1
ATOM 5584 O O . THR A 1 719 ? 6.287 -24.935 -47.098 1.00 91.75 719 THR A O 1
ATOM 5587 N N . LEU A 1 720 ? 8.106 -23.622 -47.233 1.00 95.00 720 LEU A N 1
ATOM 5588 C CA . LEU A 1 720 ? 7.387 -22.351 -47.173 1.00 95.00 720 LEU A CA 1
ATOM 5589 C C . LEU A 1 720 ? 6.882 -21.911 -48.550 1.00 95.00 720 LEU A C 1
ATOM 5591 O O . LEU A 1 720 ? 7.641 -21.834 -49.519 1.00 95.00 720 LEU A O 1
ATOM 5595 N N . THR A 1 721 ? 5.610 -21.519 -48.619 1.00 94.81 721 THR A N 1
ATOM 5596 C CA . THR A 1 721 ? 5.047 -20.865 -49.811 1.00 94.81 721 THR A CA 1
ATOM 5597 C C . THR A 1 721 ? 5.603 -19.447 -49.990 1.00 94.81 721 THR A C 1
ATOM 5599 O O . THR A 1 721 ? 6.030 -18.813 -49.026 1.00 94.81 721 THR A O 1
ATOM 5602 N N . ALA A 1 722 ? 5.536 -18.887 -51.204 1.00 91.50 722 ALA A N 1
ATOM 5603 C CA . ALA A 1 722 ? 5.967 -17.504 -51.462 1.00 91.50 722 ALA A CA 1
ATOM 5604 C C . ALA A 1 722 ? 5.262 -16.480 -50.548 1.00 91.50 722 ALA A C 1
ATOM 5606 O O . ALA A 1 722 ? 5.885 -15.548 -50.043 1.00 91.50 722 ALA A O 1
ATOM 5607 N N . LYS A 1 723 ? 3.971 -16.701 -50.261 1.00 92.88 723 LYS A N 1
ATOM 5608 C CA . LYS A 1 723 ? 3.204 -15.882 -49.314 1.00 92.88 723 LYS A CA 1
ATOM 5609 C C . LYS A 1 723 ? 3.757 -16.003 -47.891 1.00 92.88 723 LYS A C 1
ATOM 5611 O O . LYS A 1 723 ? 3.958 -14.988 -47.234 1.00 92.88 723 LYS A O 1
ATOM 5616 N N . GLN A 1 724 ? 4.059 -17.215 -47.434 1.00 94.81 724 GLN A N 1
ATOM 5617 C CA . GLN A 1 724 ? 4.632 -17.438 -46.104 1.00 94.81 724 GLN A CA 1
ATOM 5618 C C . GLN A 1 724 ? 6.041 -16.852 -45.967 1.00 94.81 724 GLN A C 1
ATOM 5620 O O . GLN A 1 724 ? 6.364 -16.304 -44.920 1.00 94.81 724 GLN A O 1
ATOM 5625 N N . LYS A 1 725 ? 6.858 -16.867 -47.028 1.00 94.75 725 LYS A N 1
ATOM 5626 C CA . LYS A 1 725 ? 8.166 -16.186 -47.029 1.00 94.75 725 LYS A CA 1
ATOM 5627 C C . LYS A 1 725 ? 8.025 -14.673 -46.815 1.00 94.75 725 LYS A C 1
ATOM 5629 O O . LYS A 1 725 ? 8.809 -14.082 -46.080 1.00 94.75 725 LYS A O 1
ATOM 5634 N N . SER A 1 726 ? 6.979 -14.056 -47.374 1.00 93.19 726 SER A N 1
ATOM 5635 C CA . SER A 1 726 ? 6.688 -12.624 -47.180 1.00 93.19 726 SER A CA 1
ATOM 5636 C C . SER A 1 726 ? 6.178 -12.251 -45.777 1.00 93.19 726 SER A C 1
ATOM 5638 O O . SER A 1 726 ? 6.065 -11.068 -45.459 1.00 93.19 726 SER A O 1
ATOM 5640 N N . ASN A 1 727 ? 5.907 -13.237 -44.912 1.00 96.25 727 ASN A N 1
ATOM 5641 C CA . ASN A 1 727 ? 5.464 -13.014 -43.533 1.00 96.25 727 ASN A CA 1
ATOM 5642 C C . ASN A 1 727 ? 6.616 -12.663 -42.565 1.00 96.25 727 ASN A C 1
ATOM 5644 O O . ASN A 1 727 ? 6.371 -12.564 -41.363 1.00 96.25 727 ASN A O 1
ATOM 5648 N N . LEU A 1 728 ? 7.847 -12.475 -43.058 1.00 97.44 728 LEU A N 1
ATOM 5649 C CA . LEU A 1 728 ? 9.005 -12.049 -42.270 1.00 97.44 728 LEU A CA 1
ATOM 5650 C C . LEU A 1 728 ? 9.350 -10.575 -42.534 1.00 97.44 728 LEU A C 1
ATOM 5652 O O . LEU A 1 728 ? 9.605 -10.173 -43.673 1.00 97.44 728 LEU A O 1
ATOM 5656 N N . VAL A 1 729 ? 9.421 -9.779 -41.466 1.00 97.25 729 VAL A N 1
ATOM 5657 C CA . VAL A 1 729 ? 9.874 -8.379 -41.510 1.00 97.25 729 VAL A CA 1
ATOM 5658 C C . VAL A 1 729 ? 10.886 -8.070 -40.409 1.00 97.25 729 VAL A C 1
ATOM 5660 O O . VAL A 1 729 ? 10.934 -8.734 -39.374 1.00 97.25 729 VAL A O 1
ATOM 5663 N N . VAL A 1 730 ? 11.688 -7.029 -40.622 1.00 97.25 730 VAL A N 1
ATOM 5664 C CA . VAL A 1 730 ? 12.639 -6.493 -39.643 1.00 97.25 730 VAL A CA 1
ATOM 5665 C C . VAL A 1 730 ? 12.303 -5.025 -39.395 1.00 97.25 730 VAL A C 1
ATOM 5667 O O . VAL A 1 730 ? 12.334 -4.208 -40.316 1.00 97.25 730 VAL A O 1
ATOM 5670 N N . MET A 1 731 ? 11.974 -4.702 -38.148 1.00 95.94 731 MET A N 1
ATOM 5671 C CA . MET A 1 731 ? 11.803 -3.346 -37.643 1.00 95.94 731 MET A CA 1
ATOM 5672 C C . MET A 1 731 ? 13.081 -2.934 -36.910 1.00 95.94 731 MET A C 1
ATOM 5674 O O . MET A 1 731 ? 13.414 -3.461 -35.852 1.00 95.94 731 MET A O 1
ATOM 5678 N N . GLY A 1 732 ? 13.817 -2.013 -37.511 1.00 93.25 732 GLY A N 1
ATOM 5679 C CA . GLY A 1 732 ? 15.115 -1.552 -37.054 1.00 93.25 732 GLY A CA 1
ATOM 5680 C C . GLY A 1 732 ? 15.078 -0.209 -36.336 1.00 93.25 732 GLY A C 1
ATOM 5681 O O . GLY A 1 732 ? 14.285 0.670 -36.688 1.00 93.25 732 GLY A O 1
ATOM 5682 N N . GLY A 1 733 ? 15.990 -0.031 -35.377 1.00 89.50 733 GLY A N 1
ATOM 5683 C CA . GLY A 1 733 ? 16.064 1.166 -34.534 1.00 89.50 733 GLY A CA 1
ATOM 5684 C C . GLY A 1 733 ? 14.764 1.383 -33.770 1.00 89.50 733 GLY A C 1
ATOM 5685 O O . GLY A 1 733 ? 14.211 2.480 -33.818 1.00 89.50 733 GLY A O 1
ATOM 5686 N N . GLU A 1 734 ? 14.218 0.294 -33.219 1.00 87.94 734 GLU A N 1
ATOM 5687 C CA . GLU A 1 734 ? 12.945 0.188 -32.496 1.00 87.94 734 GLU A CA 1
ATOM 5688 C C . GLU A 1 734 ? 11.685 0.482 -33.330 1.00 87.94 734 GLU A C 1
ATOM 5690 O O . GLU A 1 734 ? 10.765 -0.329 -33.390 1.00 87.94 734 GLU A O 1
ATOM 5695 N N . SER A 1 735 ? 11.630 1.631 -34.004 1.00 93.19 735 SER A N 1
ATOM 5696 C CA . SER A 1 735 ? 10.501 2.088 -34.828 1.00 93.19 735 SER A CA 1
ATOM 5697 C C . SER A 1 735 ? 10.932 3.017 -35.979 1.00 93.19 735 SER A C 1
ATOM 5699 O O . SER A 1 735 ? 10.175 3.883 -36.446 1.00 93.19 735 SER A O 1
ATOM 5701 N N . ASN A 1 736 ? 12.178 2.872 -36.441 1.00 93.00 736 ASN A N 1
ATOM 5702 C CA . ASN A 1 736 ? 12.808 3.809 -37.370 1.00 93.00 736 ASN A CA 1
ATOM 5703 C C . ASN A 1 736 ? 12.857 3.307 -38.815 1.00 93.00 736 ASN A C 1
ATOM 5705 O O . ASN A 1 736 ? 12.553 4.084 -39.728 1.00 93.00 736 ASN A O 1
ATOM 5709 N N . TYR A 1 737 ? 13.144 2.022 -39.025 1.00 94.19 737 TYR A N 1
ATOM 5710 C CA . TYR A 1 737 ? 13.319 1.425 -40.350 1.00 94.19 737 TYR A CA 1
ATOM 5711 C C . TYR A 1 737 ? 12.505 0.138 -40.488 1.00 94.19 737 TYR A C 1
ATOM 5713 O O . TYR A 1 737 ? 12.587 -0.725 -39.626 1.00 94.19 737 TYR A O 1
ATOM 5721 N N . LEU A 1 738 ? 11.770 -0.029 -41.591 1.00 95.75 738 LEU A N 1
ATOM 5722 C CA . LEU A 1 738 ? 11.083 -1.284 -41.908 1.00 95.75 738 LEU A CA 1
ATOM 5723 C C . LEU A 1 738 ? 11.724 -1.928 -43.136 1.00 95.75 738 LEU A C 1
ATOM 5725 O O . LEU A 1 738 ? 11.767 -1.330 -44.216 1.00 95.75 738 LEU A O 1
ATOM 5729 N N . LEU A 1 739 ? 12.177 -3.166 -42.972 1.00 96.00 739 LEU A N 1
ATOM 5730 C CA . LEU A 1 739 ? 12.675 -4.010 -44.045 1.00 96.00 739 LEU A CA 1
ATOM 5731 C C . LEU A 1 739 ? 11.782 -5.237 -44.171 1.00 96.00 739 LEU A C 1
ATOM 5733 O O . LEU A 1 739 ? 11.383 -5.841 -43.176 1.00 96.00 739 LEU A O 1
ATOM 5737 N N . VAL A 1 740 ? 11.469 -5.601 -45.406 1.00 95.50 740 VAL A N 1
ATOM 5738 C CA . VAL A 1 740 ? 10.624 -6.755 -45.717 1.00 95.50 740 VAL A CA 1
ATOM 5739 C C . VAL A 1 740 ? 11.460 -7.821 -46.398 1.00 95.50 740 VAL A C 1
ATOM 5741 O O . VAL A 1 740 ? 12.360 -7.486 -47.173 1.00 95.50 740 VAL A O 1
ATOM 5744 N N . PHE A 1 741 ? 11.178 -9.089 -46.108 1.00 96.50 741 PHE A N 1
ATOM 5745 C CA . PHE A 1 741 ? 11.827 -10.189 -46.808 1.00 96.50 741 PHE A CA 1
ATOM 5746 C C . PHE A 1 741 ? 11.496 -10.146 -48.306 1.00 96.50 741 PHE A C 1
ATOM 5748 O O . PHE A 1 741 ? 10.336 -9.988 -48.693 1.00 96.50 741 PHE A O 1
ATOM 5755 N N . ASP A 1 742 ? 12.525 -10.277 -49.139 1.00 94.62 742 ASP A N 1
ATOM 5756 C CA . ASP A 1 742 ? 12.423 -10.269 -50.598 1.00 94.62 742 ASP A CA 1
ATOM 5757 C C . ASP A 1 742 ? 13.497 -11.203 -51.164 1.00 94.62 742 ASP A C 1
ATOM 5759 O O . ASP A 1 742 ? 14.687 -10.907 -51.079 1.00 94.62 742 ASP A O 1
ATOM 5763 N N . ASP A 1 743 ? 13.095 -12.351 -51.709 1.00 92.06 743 ASP A N 1
ATOM 5764 C CA . ASP A 1 743 ? 14.017 -13.387 -52.189 1.00 92.06 743 ASP A CA 1
ATOM 5765 C C . ASP A 1 743 ? 14.834 -12.957 -53.419 1.00 92.06 743 ASP A C 1
ATOM 5767 O O . ASP A 1 743 ? 15.916 -13.514 -53.665 1.00 92.06 743 ASP A O 1
ATOM 5771 N N . THR A 1 744 ? 14.355 -11.939 -54.141 1.00 92.44 744 THR A N 1
ATOM 5772 C CA . THR A 1 744 ? 15.017 -11.343 -55.308 1.00 92.44 744 THR A CA 1
ATOM 5773 C C . THR A 1 744 ? 16.044 -10.272 -54.942 1.00 92.44 744 THR A C 1
ATOM 5775 O O . THR A 1 744 ? 16.923 -9.969 -55.750 1.00 92.44 744 THR A O 1
ATOM 5778 N N . ALA A 1 745 ? 15.979 -9.717 -53.728 1.00 92.31 745 ALA A N 1
ATOM 5779 C CA . ALA A 1 745 ? 16.929 -8.714 -53.263 1.00 92.31 745 ALA A CA 1
ATOM 5780 C C . ALA A 1 745 ? 18.297 -9.340 -52.930 1.00 92.31 745 ALA A C 1
ATOM 5782 O O . ALA A 1 745 ? 18.376 -10.442 -52.384 1.00 92.31 745 ALA A O 1
ATOM 5783 N N . GLU A 1 746 ? 19.384 -8.601 -53.188 1.00 90.00 746 GLU A N 1
ATOM 5784 C CA . GLU A 1 746 ? 20.777 -9.050 -52.982 1.00 90.00 746 GLU A CA 1
ATOM 5785 C C . GLU A 1 746 ? 21.030 -9.597 -51.566 1.00 90.00 746 GLU A C 1
ATOM 5787 O O . GLU A 1 746 ? 21.689 -10.618 -51.386 1.00 90.00 746 GLU A O 1
ATOM 5792 N N . HIS A 1 747 ? 20.432 -8.960 -50.559 1.00 94.00 747 HIS A N 1
ATOM 5793 C CA . HIS A 1 747 ? 20.567 -9.319 -49.145 1.00 94.00 747 HIS A CA 1
ATOM 5794 C C . HIS A 1 747 ? 19.276 -9.889 -48.543 1.00 94.00 747 HIS A C 1
ATOM 5796 O O . HIS A 1 747 ? 19.062 -9.803 -47.336 1.00 94.00 747 HIS A O 1
ATOM 5802 N N . CYS A 1 748 ? 18.385 -10.432 -49.378 1.00 95.19 748 CYS A N 1
ATOM 5803 C CA . CYS A 1 748 ? 17.089 -11.001 -48.979 1.00 95.19 748 CYS A CA 1
ATOM 5804 C C . CYS A 1 748 ? 16.140 -10.031 -48.239 1.00 95.19 748 CYS A C 1
ATOM 5806 O O . CYS A 1 748 ? 15.140 -10.450 -47.656 1.00 95.19 748 CYS A O 1
ATOM 5808 N N . LEU A 1 749 ? 16.464 -8.735 -48.222 1.00 95.69 749 LEU A N 1
ATOM 5809 C CA . LEU A 1 749 ? 15.746 -7.690 -47.505 1.00 95.69 749 LEU A CA 1
ATOM 5810 C C . LEU A 1 749 ? 15.609 -6.461 -48.396 1.00 95.69 749 LEU A C 1
ATOM 5812 O O . LEU A 1 749 ? 16.597 -5.954 -48.934 1.00 95.69 749 LEU A O 1
ATOM 5816 N N . ARG A 1 750 ? 14.389 -5.935 -48.485 1.00 94.44 750 ARG A N 1
ATOM 5817 C CA . ARG A 1 750 ? 14.082 -4.695 -49.195 1.00 94.44 750 ARG A CA 1
ATOM 5818 C C . ARG A 1 750 ? 13.625 -3.620 -48.219 1.00 94.44 750 ARG A C 1
ATOM 5820 O O . ARG A 1 750 ? 12.704 -3.824 -47.428 1.00 94.44 750 ARG A O 1
ATOM 5827 N N . TYR A 1 751 ? 14.246 -2.447 -48.306 1.00 94.06 751 TYR A N 1
ATOM 5828 C CA . TYR A 1 751 ? 13.834 -1.277 -47.536 1.00 94.06 751 TYR A CA 1
ATOM 5829 C C . TYR A 1 751 ? 12.443 -0.795 -47.973 1.00 94.06 751 TYR A C 1
ATOM 5831 O O . TYR A 1 751 ? 12.153 -0.694 -49.169 1.00 94.06 751 TYR A O 1
ATOM 5839 N N . THR A 1 752 ? 11.588 -0.470 -47.003 1.00 93.88 752 THR A N 1
ATOM 5840 C CA . THR A 1 752 ? 10.267 0.113 -47.253 1.00 93.88 752 THR A CA 1
ATOM 5841 C C . THR A 1 752 ? 10.231 1.563 -46.792 1.00 93.88 752 THR A C 1
ATOM 5843 O O . THR A 1 752 ? 10.493 1.877 -45.630 1.00 93.88 752 THR A O 1
ATOM 5846 N N . HIS A 1 753 ? 9.846 2.452 -47.711 1.00 92.56 753 HIS A N 1
ATOM 5847 C CA . HIS A 1 753 ? 9.765 3.883 -47.447 1.00 92.56 753 HIS A CA 1
ATOM 5848 C C . HIS A 1 753 ? 8.853 4.192 -46.251 1.00 92.56 753 HIS A C 1
ATOM 5850 O O . HIS A 1 753 ? 7.726 3.699 -46.166 1.00 92.56 753 HIS A O 1
ATOM 5856 N N . ARG A 1 754 ? 9.336 5.062 -45.355 1.00 89.62 754 ARG A N 1
ATOM 5857 C CA . ARG A 1 754 ? 8.728 5.365 -44.050 1.00 89.62 754 ARG A CA 1
ATOM 5858 C C . ARG A 1 754 ? 7.226 5.668 -44.104 1.00 89.62 754 ARG A C 1
ATOM 5860 O O . ARG A 1 754 ? 6.459 5.114 -43.325 1.00 89.62 754 ARG A O 1
ATOM 5867 N N . ARG A 1 755 ? 6.785 6.491 -45.064 1.00 90.06 755 ARG A N 1
ATOM 5868 C CA . ARG A 1 755 ? 5.366 6.884 -45.226 1.00 90.06 755 ARG A CA 1
ATOM 5869 C C . ARG A 1 755 ? 4.401 5.706 -45.439 1.00 90.06 755 ARG A C 1
ATOM 5871 O O . ARG A 1 755 ? 3.204 5.875 -45.260 1.00 90.06 755 ARG A O 1
ATOM 5878 N N . ASN A 1 756 ? 4.890 4.522 -45.795 1.00 91.44 756 ASN A N 1
ATOM 5879 C CA . ASN A 1 756 ? 4.020 3.388 -46.107 1.00 91.44 756 ASN A CA 1
ATOM 5880 C C . ASN A 1 756 ? 3.577 2.601 -44.865 1.00 91.44 756 ASN A C 1
ATOM 5882 O O . ASN A 1 756 ? 2.627 1.830 -44.955 1.00 91.44 756 ASN A O 1
ATOM 5886 N N . TRP A 1 757 ? 4.251 2.763 -43.723 1.00 93.81 757 TRP A N 1
ATOM 5887 C CA . TRP A 1 757 ? 4.042 1.899 -42.554 1.00 93.81 757 TRP A CA 1
ATOM 5888 C C . TRP A 1 757 ? 3.923 2.640 -41.223 1.00 93.81 757 TRP A C 1
ATOM 5890 O O . TRP A 1 757 ? 3.426 2.063 -40.257 1.00 93.81 757 TRP A O 1
ATOM 5900 N N . ILE A 1 758 ? 4.343 3.906 -41.150 1.00 93.94 758 ILE A N 1
ATOM 5901 C CA . ILE A 1 758 ? 4.252 4.677 -39.907 1.00 93.94 758 ILE A CA 1
ATOM 5902 C C . ILE A 1 758 ? 2.812 4.824 -39.399 1.00 93.94 758 ILE A C 1
ATOM 5904 O O . ILE A 1 758 ? 1.828 4.783 -40.150 1.00 93.94 758 ILE A O 1
ATOM 5908 N N . LEU A 1 759 ? 2.705 5.002 -38.088 1.00 94.56 759 LEU A N 1
ATOM 5909 C CA . LEU A 1 759 ? 1.454 5.217 -37.372 1.00 94.56 759 LEU A CA 1
ATOM 5910 C C . LEU A 1 759 ? 1.011 6.678 -37.470 1.00 94.56 759 LEU A C 1
ATOM 5912 O O . LEU A 1 759 ? 1.825 7.571 -37.698 1.00 94.56 759 LEU A O 1
ATOM 5916 N N . ASP A 1 760 ? -0.273 6.927 -37.231 1.00 91.31 760 ASP A N 1
ATOM 5917 C CA . ASP A 1 760 ? -0.882 8.255 -37.376 1.00 91.31 760 ASP A CA 1
ATOM 5918 C C . ASP A 1 760 ? -0.225 9.290 -36.447 1.00 91.31 760 ASP A C 1
ATOM 5920 O O . ASP A 1 760 ? 0.064 10.412 -36.855 1.00 91.31 760 ASP A O 1
ATOM 5924 N N . VAL A 1 761 ? 0.138 8.869 -35.232 1.00 90.06 761 VAL A N 1
ATOM 5925 C CA . VAL A 1 761 ? 0.871 9.695 -34.256 1.00 90.06 761 VAL A CA 1
ATOM 5926 C C . VAL A 1 761 ? 2.280 10.077 -34.711 1.00 90.06 761 VAL A C 1
ATOM 5928 O O . VAL A 1 761 ? 2.819 11.072 -34.249 1.00 90.06 761 VAL A O 1
ATOM 5931 N N . MET A 1 762 ? 2.895 9.307 -35.612 1.00 91.94 762 MET A N 1
ATOM 5932 C CA . MET A 1 762 ? 4.256 9.572 -36.090 1.00 91.94 762 MET A CA 1
ATOM 5933 C C . MET A 1 762 ? 4.275 10.604 -37.223 1.00 91.94 762 MET A C 1
ATOM 5935 O O . MET A 1 762 ? 5.329 11.168 -37.507 1.00 91.94 762 MET A O 1
ATOM 5939 N N . TYR A 1 763 ? 3.131 10.860 -37.872 1.00 89.88 763 TYR A N 1
ATOM 5940 C CA . TYR A 1 763 ? 3.004 11.905 -38.893 1.00 89.88 763 TYR A CA 1
ATOM 5941 C C . TYR A 1 763 ? 3.047 13.314 -38.305 1.00 89.88 763 TYR A C 1
ATOM 5943 O O . TYR A 1 763 ? 3.356 14.260 -39.025 1.00 89.88 763 TYR A O 1
ATOM 5951 N N . THR A 1 764 ? 2.739 13.468 -37.016 1.00 89.75 764 THR A N 1
ATOM 5952 C CA . THR A 1 764 ? 2.735 14.777 -36.354 1.00 89.75 764 THR A CA 1
ATOM 5953 C C . THR A 1 764 ? 4.130 15.226 -35.920 1.00 89.75 764 THR A C 1
ATOM 5955 O O . THR A 1 764 ? 4.282 16.356 -35.468 1.00 89.75 764 THR A O 1
ATOM 5958 N N . TRP A 1 765 ? 5.144 14.362 -36.023 1.00 92.81 765 TRP A N 1
ATOM 5959 C CA . TRP A 1 765 ? 6.514 14.682 -35.624 1.00 92.81 765 TRP A CA 1
ATOM 5960 C C . TRP A 1 765 ? 7.198 15.495 -36.723 1.00 92.81 765 TRP A C 1
ATOM 5962 O O . TRP A 1 765 ? 7.495 14.963 -37.795 1.00 92.81 765 TRP A O 1
ATOM 5972 N N . THR A 1 766 ? 7.441 16.778 -36.458 1.00 92.81 766 THR A N 1
ATOM 5973 C CA . THR A 1 766 ? 8.155 17.650 -37.397 1.00 92.81 766 THR A CA 1
ATOM 5974 C C . THR A 1 766 ? 9.662 17.423 -37.322 1.00 92.81 766 THR A C 1
ATOM 5976 O O . THR A 1 766 ? 10.184 16.944 -36.311 1.00 92.81 766 THR A O 1
ATOM 5979 N N . GLU A 1 767 ? 10.372 17.778 -38.392 1.00 93.44 767 GLU A N 1
ATOM 5980 C CA . GLU A 1 767 ? 11.826 17.626 -38.448 1.00 93.44 767 GLU A CA 1
ATOM 5981 C C . GLU A 1 767 ? 12.511 18.490 -37.382 1.00 93.44 767 GLU A C 1
ATOM 5983 O O . GLU A 1 767 ? 13.417 18.032 -36.695 1.00 93.44 767 GLU A O 1
ATOM 5988 N N . GLU A 1 768 ? 12.009 19.704 -37.146 1.00 94.06 768 GLU A N 1
ATOM 5989 C CA . GLU A 1 768 ? 12.539 20.611 -36.124 1.00 94.06 768 GLU A CA 1
ATOM 5990 C C . GLU A 1 768 ? 12.413 20.017 -34.716 1.00 94.06 768 GLU A C 1
ATOM 5992 O O . GLU A 1 768 ? 13.318 20.150 -33.892 1.00 94.06 768 GLU A O 1
ATOM 5997 N N . ALA A 1 769 ? 11.300 19.334 -34.432 1.00 94.38 769 ALA A N 1
ATOM 5998 C CA . ALA A 1 769 ? 11.095 18.667 -33.155 1.00 94.38 769 ALA A CA 1
ATOM 5999 C C . ALA A 1 769 ? 12.028 17.454 -32.997 1.00 94.38 769 ALA A C 1
ATOM 6001 O O . ALA A 1 769 ? 12.581 17.254 -31.919 1.00 94.38 769 ALA A O 1
ATOM 6002 N N . ILE A 1 770 ? 12.257 16.676 -34.058 1.00 95.12 770 ILE A N 1
ATOM 6003 C CA . ILE A 1 770 ? 13.198 15.547 -34.031 1.00 95.12 770 ILE A CA 1
ATOM 6004 C C . ILE A 1 770 ? 14.627 16.035 -33.789 1.00 95.12 770 ILE A C 1
ATOM 6006 O O . ILE A 1 770 ? 15.294 15.530 -32.886 1.00 95.12 770 ILE A O 1
ATOM 6010 N N . GLN A 1 771 ? 15.080 17.040 -34.542 1.00 96.62 771 GLN A N 1
ATOM 6011 C CA . GLN A 1 771 ? 16.418 17.603 -34.361 1.00 96.62 771 GLN A CA 1
ATOM 6012 C C . GLN A 1 771 ? 16.581 18.170 -32.948 1.00 96.62 771 GLN A C 1
ATOM 6014 O O . GLN A 1 771 ? 17.547 17.843 -32.270 1.00 96.62 771 GLN A O 1
ATOM 6019 N N . SER A 1 772 ? 15.573 18.887 -32.438 1.00 95.62 772 SER A N 1
ATOM 6020 C CA . SER A 1 772 ? 15.591 19.411 -31.070 1.00 95.62 772 SER A CA 1
ATOM 6021 C C . SER A 1 772 ? 15.747 18.323 -29.996 1.00 95.62 772 SER A C 1
ATOM 6023 O O . SER A 1 772 ? 16.462 18.550 -29.022 1.00 95.62 772 SER A O 1
ATOM 6025 N N . LEU A 1 773 ? 15.099 17.159 -30.142 1.00 96.31 773 LEU A N 1
ATOM 6026 C CA . LEU A 1 773 ? 15.260 16.028 -29.215 1.00 96.31 773 LEU A CA 1
ATOM 6027 C C . LEU A 1 773 ? 16.692 15.495 -29.240 1.00 96.31 773 LEU A C 1
ATOM 6029 O O . LEU A 1 773 ? 17.324 15.305 -28.200 1.00 96.31 773 LEU A O 1
ATOM 6033 N N . LEU A 1 774 ? 17.180 15.232 -30.448 1.00 97.25 774 LEU A N 1
ATOM 6034 C CA . LEU A 1 774 ? 18.484 14.634 -30.648 1.00 97.25 774 LEU A CA 1
ATOM 6035 C C . LEU A 1 774 ? 19.606 15.599 -30.217 1.00 97.25 774 LEU A C 1
ATOM 6037 O O . LEU A 1 774 ? 20.594 15.137 -29.668 1.00 97.25 774 LEU A O 1
ATOM 6041 N N . ASP A 1 775 ? 19.450 16.919 -30.363 1.00 96.94 775 ASP A N 1
ATOM 6042 C CA . ASP A 1 775 ? 20.441 17.918 -29.921 1.00 96.94 775 ASP A CA 1
ATOM 6043 C C . ASP A 1 775 ? 20.602 17.951 -28.396 1.00 96.94 775 ASP A C 1
ATOM 6045 O O . ASP A 1 775 ? 21.720 18.018 -27.875 1.00 96.94 775 ASP A O 1
ATOM 6049 N N . VAL A 1 776 ? 19.488 17.858 -27.662 1.00 96.56 776 VAL A N 1
ATOM 6050 C CA . VAL A 1 776 ? 19.514 17.751 -26.194 1.00 96.56 776 VAL A CA 1
ATOM 6051 C C . VAL A 1 776 ? 20.224 16.466 -25.773 1.00 96.56 776 VAL A C 1
ATOM 6053 O O . VAL A 1 776 ? 21.064 16.486 -24.872 1.00 96.56 776 VAL A O 1
ATOM 6056 N N . ALA A 1 777 ? 19.917 15.359 -26.445 1.00 96.88 777 ALA A N 1
ATOM 6057 C CA . ALA A 1 777 ? 20.525 14.066 -26.169 1.00 96.88 777 ALA A CA 1
ATOM 6058 C C . ALA A 1 777 ? 22.023 14.038 -26.508 1.00 96.88 777 ALA A C 1
ATOM 6060 O O . ALA A 1 777 ? 22.822 13.551 -25.715 1.00 96.88 777 ALA A O 1
ATOM 6061 N N . GLU A 1 778 ? 22.416 14.609 -27.645 1.00 98.00 778 GLU A N 1
ATOM 6062 C CA . GLU A 1 778 ? 23.804 14.748 -28.084 1.00 98.00 778 GLU A CA 1
ATOM 6063 C C . GLU A 1 778 ? 24.632 15.536 -27.069 1.00 98.00 778 GLU A C 1
ATOM 6065 O O . GLU A 1 778 ? 25.670 15.062 -26.612 1.00 98.00 778 GLU A O 1
ATOM 6070 N N . THR A 1 779 ? 24.111 16.680 -26.619 1.00 97.25 779 THR A N 1
ATOM 6071 C CA . THR A 1 779 ? 24.743 17.492 -25.568 1.00 97.25 779 THR A CA 1
ATOM 6072 C C . THR A 1 779 ? 24.908 16.692 -24.270 1.00 97.25 779 THR A C 1
ATOM 6074 O O . THR A 1 779 ? 25.948 16.769 -23.609 1.00 97.25 779 THR A O 1
ATOM 6077 N N . ALA A 1 780 ? 23.902 15.893 -23.897 1.00 96.94 780 ALA A N 1
ATOM 6078 C CA . ALA A 1 780 ? 23.969 15.032 -22.719 1.00 96.94 780 ALA A CA 1
ATOM 6079 C C . ALA A 1 780 ? 25.052 13.949 -22.867 1.00 96.94 780 ALA A C 1
ATOM 6081 O O . ALA A 1 780 ? 25.852 13.758 -21.952 1.00 96.94 780 ALA A O 1
ATOM 6082 N N . PHE A 1 781 ? 25.139 13.301 -24.032 1.00 97.94 781 PHE A N 1
ATOM 6083 C CA . PHE A 1 781 ? 26.189 12.331 -24.343 1.00 97.94 781 PHE A CA 1
ATOM 6084 C C . PHE A 1 781 ? 27.589 12.952 -24.301 1.00 97.94 781 PHE A C 1
ATOM 6086 O O . PHE A 1 781 ? 28.497 12.370 -23.707 1.00 97.94 781 PHE A O 1
ATOM 6093 N N . GLU A 1 782 ? 27.775 14.146 -24.866 1.00 97.69 782 GLU A N 1
ATOM 6094 C CA . GLU A 1 782 ? 29.042 14.875 -24.772 1.00 97.69 782 GLU A CA 1
ATOM 6095 C C . GLU A 1 782 ? 29.416 15.199 -23.323 1.00 97.69 782 GLU A C 1
ATOM 6097 O O . GLU A 1 782 ? 30.586 15.095 -22.941 1.00 97.69 782 GLU A O 1
ATOM 6102 N N . SER A 1 783 ? 28.430 15.575 -22.504 1.00 96.19 783 SER A N 1
ATOM 6103 C CA . SER A 1 783 ? 28.635 15.796 -21.075 1.00 96.19 783 SER A CA 1
ATOM 6104 C C . SER A 1 783 ? 29.066 14.504 -20.381 1.00 96.19 783 SER A C 1
ATOM 6106 O O . SER A 1 783 ? 30.030 14.529 -19.622 1.00 96.19 783 SER A O 1
ATOM 6108 N N . CYS A 1 784 ? 28.429 13.366 -20.673 1.00 95.94 784 CYS A N 1
ATOM 6109 C CA . CYS A 1 784 ? 28.829 12.065 -20.131 1.00 95.94 784 CYS A CA 1
ATOM 6110 C C . CYS A 1 784 ? 30.258 11.686 -20.538 1.00 95.94 784 CYS A C 1
ATOM 6112 O O . CYS A 1 784 ? 31.031 11.257 -19.684 1.00 95.94 784 CYS A O 1
ATOM 6114 N N . ILE A 1 785 ? 30.642 11.897 -21.803 1.00 95.75 785 ILE A N 1
ATOM 6115 C CA . ILE A 1 785 ? 32.013 11.652 -22.279 1.00 95.75 785 ILE A CA 1
ATOM 6116 C C . ILE A 1 785 ? 33.023 12.468 -21.464 1.00 95.75 785 ILE A C 1
ATOM 6118 O O . ILE A 1 785 ? 34.024 11.918 -21.003 1.00 95.75 785 ILE A O 1
ATOM 6122 N N . LYS A 1 786 ? 32.754 13.763 -21.256 1.00 95.69 786 LYS A N 1
ATOM 6123 C CA . LYS A 1 786 ? 33.641 14.664 -20.504 1.00 95.69 786 LYS A CA 1
ATOM 6124 C C . LYS A 1 786 ? 33.704 14.302 -19.019 1.00 95.69 786 LYS A C 1
ATOM 6126 O O . LYS A 1 786 ? 34.799 14.210 -18.474 1.00 95.69 786 LYS A O 1
ATOM 6131 N N . THR A 1 787 ? 32.555 14.078 -18.383 1.00 94.44 787 THR A N 1
ATOM 6132 C CA . THR A 1 787 ? 32.435 13.853 -16.933 1.00 94.44 787 THR A CA 1
ATOM 6133 C C . THR A 1 787 ? 32.912 12.468 -16.506 1.00 94.44 787 THR A C 1
ATOM 6135 O O . THR A 1 787 ? 33.576 12.341 -15.482 1.00 94.44 787 THR A O 1
ATOM 6138 N N . LEU A 1 788 ? 32.598 11.425 -17.278 1.00 92.75 788 LEU A N 1
ATOM 6139 C CA . LEU A 1 788 ? 33.004 10.046 -16.981 1.00 92.75 788 LEU A CA 1
ATOM 6140 C C . LEU A 1 788 ? 34.342 9.671 -17.643 1.00 92.75 788 LEU A C 1
ATOM 6142 O O . LEU A 1 788 ? 34.767 8.520 -17.548 1.00 92.75 788 LEU A O 1
ATOM 6146 N N . HIS A 1 789 ? 34.991 10.626 -18.322 1.00 92.50 789 HIS A N 1
ATOM 6147 C CA . HIS A 1 789 ? 36.227 10.438 -19.088 1.00 92.50 789 HIS A CA 1
ATOM 6148 C C . HIS A 1 789 ? 36.156 9.238 -20.049 1.00 92.50 789 HIS A C 1
ATOM 6150 O O . HIS A 1 789 ? 37.087 8.433 -20.145 1.00 92.50 789 HIS A O 1
ATOM 6156 N N . LEU A 1 790 ? 35.025 9.095 -20.751 1.00 91.88 790 LEU A N 1
ATOM 6157 C CA . LEU A 1 790 ? 34.802 7.964 -21.650 1.00 91.88 790 LEU A CA 1
ATOM 6158 C C . LEU A 1 790 ? 35.679 8.099 -22.890 1.00 91.88 790 LEU A C 1
ATOM 6160 O O . LEU A 1 790 ? 35.690 9.132 -23.558 1.00 91.88 790 LEU A O 1
ATOM 6164 N N . GLN A 1 791 ? 36.349 7.013 -23.263 1.00 92.12 791 GLN A N 1
ATOM 6165 C CA . GLN A 1 791 ? 37.044 6.909 -24.545 1.00 92.12 791 GLN A CA 1
ATOM 6166 C C . GLN A 1 791 ? 36.043 6.559 -25.656 1.00 92.12 791 GLN A C 1
ATOM 6168 O O . GLN A 1 791 ? 36.091 5.486 -26.260 1.00 92.12 791 GLN A O 1
ATOM 6173 N N . ALA A 1 792 ? 35.093 7.463 -25.886 1.00 93.88 792 ALA A N 1
ATOM 6174 C CA . ALA A 1 792 ? 33.974 7.279 -26.798 1.00 93.88 792 ALA A CA 1
ATOM 6175 C C . ALA A 1 792 ? 33.820 8.470 -27.752 1.00 93.88 792 ALA A C 1
ATOM 6177 O O . ALA A 1 792 ? 34.286 9.576 -27.478 1.00 93.88 792 ALA A O 1
ATOM 6178 N N . LYS A 1 793 ? 33.158 8.236 -28.885 1.00 94.38 793 LYS A N 1
ATOM 6179 C CA . LYS A 1 793 ? 32.769 9.260 -29.862 1.00 94.38 793 LYS A CA 1
ATOM 6180 C C . LYS A 1 793 ? 31.255 9.279 -29.994 1.00 94.38 793 LYS A C 1
ATOM 6182 O O . LYS A 1 793 ? 30.616 8.236 -29.882 1.00 94.38 793 LYS A O 1
ATOM 6187 N N . VAL A 1 794 ? 30.701 10.452 -30.277 1.00 95.94 794 VAL A N 1
ATOM 6188 C CA . VAL A 1 794 ? 29.280 10.610 -30.596 1.00 95.94 794 VAL A CA 1
ATOM 6189 C C . VAL A 1 794 ? 29.021 10.179 -32.045 1.00 95.94 794 VAL A C 1
ATOM 6191 O O . VAL A 1 794 ? 29.819 10.464 -32.941 1.00 95.94 794 VAL A O 1
ATOM 6194 N N . LEU A 1 795 ? 27.903 9.492 -32.281 1.00 94.31 795 LEU A N 1
ATOM 6195 C CA . LEU A 1 795 ? 27.355 9.194 -33.601 1.00 94.31 795 LEU A CA 1
ATOM 6196 C C . LEU A 1 795 ? 25.926 9.730 -33.705 1.00 94.31 795 LEU A C 1
ATOM 6198 O O . LEU A 1 795 ? 25.017 9.217 -33.053 1.00 94.31 795 LEU A O 1
ATOM 6202 N N . ARG A 1 796 ? 25.721 10.704 -34.593 1.00 94.19 796 ARG A N 1
ATOM 6203 C CA . ARG A 1 796 ? 24.408 11.251 -34.944 1.00 94.19 796 ARG A CA 1
ATOM 6204 C C . ARG A 1 796 ? 23.874 10.583 -36.214 1.00 94.19 796 ARG A C 1
ATOM 6206 O O . ARG A 1 796 ? 24.556 10.535 -37.237 1.00 94.19 796 ARG A O 1
ATOM 6213 N N . LYS A 1 797 ? 22.651 10.059 -36.145 1.00 91.12 797 LYS A N 1
ATOM 6214 C CA . LYS A 1 797 ? 21.872 9.491 -37.259 1.00 91.12 797 LYS A CA 1
ATOM 6215 C C . LYS A 1 797 ? 20.612 10.338 -37.479 1.00 91.12 797 LYS A C 1
ATOM 6217 O O . LYS A 1 797 ? 20.287 11.198 -36.669 1.00 91.12 797 LYS A O 1
ATOM 6222 N N . GLU A 1 798 ? 19.863 10.049 -38.545 1.00 89.56 798 GLU A N 1
ATOM 6223 C CA . GLU A 1 798 ? 18.609 10.755 -38.876 1.00 89.56 798 GLU A CA 1
ATOM 6224 C C . GLU A 1 798 ? 17.587 10.729 -37.723 1.00 89.56 798 GLU A C 1
ATOM 6226 O O . GLU A 1 798 ? 16.888 11.706 -37.482 1.00 89.56 798 GLU A O 1
ATOM 6231 N N . ARG A 1 799 ? 17.501 9.608 -36.994 1.00 92.00 799 ARG A N 1
ATOM 6232 C CA . ARG A 1 799 ? 16.489 9.372 -35.946 1.00 92.00 799 ARG A CA 1
ATOM 6233 C C . ARG A 1 799 ? 17.051 8.782 -34.655 1.00 92.00 799 ARG A C 1
ATOM 6235 O O . ARG A 1 799 ? 16.312 8.199 -33.868 1.00 92.00 799 ARG A O 1
ATOM 6242 N N . ALA A 1 800 ? 18.357 8.906 -34.462 1.00 94.25 800 ALA A N 1
ATOM 6243 C CA . ALA A 1 800 ? 19.032 8.400 -33.280 1.00 94.25 800 ALA A CA 1
ATOM 6244 C C . ALA A 1 800 ? 20.330 9.165 -33.036 1.00 94.25 800 ALA A C 1
ATOM 6246 O O . ALA A 1 800 ? 20.960 9.641 -33.982 1.00 94.25 800 ALA A O 1
ATOM 6247 N N . VAL A 1 801 ? 20.765 9.236 -31.786 1.00 96.19 801 VAL A N 1
ATOM 6248 C CA . VAL A 1 801 ? 22.092 9.735 -31.420 1.00 96.19 801 VAL A CA 1
ATOM 6249 C C . VAL A 1 801 ? 22.643 8.903 -30.280 1.00 96.19 801 VAL A C 1
ATOM 6251 O O . VAL A 1 801 ? 21.892 8.463 -29.418 1.00 96.19 801 VAL A O 1
ATOM 6254 N N . GLY A 1 802 ? 23.941 8.645 -30.283 1.00 95.25 802 GLY A N 1
ATOM 6255 C CA . GLY A 1 802 ? 24.547 7.795 -29.273 1.00 95.25 802 GLY A CA 1
ATOM 6256 C C . GLY A 1 802 ? 26.048 7.938 -29.199 1.00 95.25 802 GLY A C 1
ATOM 6257 O O . GLY A 1 802 ? 26.640 8.743 -29.917 1.00 95.25 802 GLY A O 1
ATOM 6258 N N . ILE A 1 803 ? 26.661 7.131 -28.345 1.00 94.75 803 ILE A N 1
ATOM 6259 C CA . ILE A 1 803 ? 28.109 7.034 -28.193 1.00 94.75 803 ILE A CA 1
ATOM 6260 C C . ILE A 1 803 ? 28.584 5.613 -28.447 1.00 94.75 803 ILE A C 1
ATOM 6262 O O . ILE A 1 803 ? 27.912 4.654 -28.085 1.00 94.75 803 ILE A O 1
ATOM 6266 N N . TYR A 1 804 ? 29.772 5.487 -29.024 1.00 91.56 804 TYR A N 1
ATOM 6267 C CA . TYR A 1 804 ? 30.454 4.216 -29.257 1.00 91.56 804 TYR A CA 1
ATOM 6268 C C . TYR A 1 804 ? 31.941 4.355 -28.915 1.00 91.56 804 TYR A C 1
ATOM 6270 O O . TYR A 1 804 ? 32.475 5.468 -28.899 1.00 91.56 804 TYR A O 1
ATOM 6278 N N . ALA A 1 805 ? 32.620 3.242 -28.631 1.00 90.12 805 ALA A N 1
ATOM 6279 C CA . ALA A 1 805 ? 34.050 3.253 -28.320 1.00 90.12 805 ALA A CA 1
ATOM 6280 C C . ALA A 1 805 ? 34.877 3.886 -29.457 1.00 90.12 805 ALA A C 1
ATOM 6282 O O . ALA A 1 805 ? 34.658 3.612 -30.636 1.00 90.12 805 ALA A O 1
ATOM 6283 N N . ALA A 1 806 ? 35.837 4.748 -29.106 1.00 85.12 806 ALA A N 1
ATOM 6284 C CA . ALA A 1 806 ? 36.608 5.526 -30.080 1.00 85.12 806 ALA A CA 1
ATOM 6285 C C . ALA A 1 806 ? 37.501 4.668 -31.001 1.00 85.12 806 ALA A C 1
ATOM 6287 O O . ALA A 1 806 ? 37.831 5.121 -32.105 1.00 85.12 806 ALA A O 1
ATOM 6288 N N . ASP A 1 807 ? 37.866 3.473 -30.526 1.00 83.06 807 ASP A N 1
ATOM 6289 C CA . ASP A 1 807 ? 38.612 2.411 -31.202 1.00 83.06 807 ASP A CA 1
ATOM 6290 C C . ASP A 1 807 ? 38.045 1.038 -30.779 1.00 83.06 807 ASP A C 1
ATOM 6292 O O . ASP A 1 807 ? 37.543 0.886 -29.666 1.00 83.06 807 ASP A O 1
ATOM 6296 N N . GLN A 1 808 ? 38.151 0.029 -31.646 1.00 73.75 808 GLN A N 1
ATOM 6297 C CA . GLN A 1 808 ? 37.670 -1.338 -31.409 1.00 73.75 808 GLN A CA 1
ATOM 6298 C C . GLN A 1 808 ? 38.457 -2.076 -30.314 1.00 73.75 808 GLN A C 1
ATOM 6300 O O . GLN A 1 808 ? 37.966 -3.059 -29.763 1.00 73.75 808 GLN A O 1
ATOM 6305 N N . SER A 1 809 ? 39.670 -1.614 -29.989 1.00 77.62 809 SER A N 1
ATOM 6306 C CA . SER A 1 809 ? 40.487 -2.161 -28.898 1.00 77.62 809 SER A CA 1
ATOM 6307 C C . SER A 1 809 ? 40.011 -1.735 -27.500 1.00 77.62 809 SER A C 1
ATOM 6309 O O . SER A 1 809 ? 40.412 -2.330 -26.498 1.00 77.62 809 SER A O 1
ATOM 6311 N N . ILE A 1 810 ? 39.144 -0.720 -27.424 1.00 80.00 810 ILE A N 1
ATOM 6312 C CA . ILE A 1 810 ? 38.674 -0.110 -26.181 1.00 80.00 810 ILE A CA 1
ATOM 6313 C C . ILE A 1 810 ? 37.260 -0.607 -25.889 1.00 80.00 810 ILE A C 1
ATOM 6315 O O . ILE A 1 810 ? 36.371 -0.519 -26.732 1.00 80.00 810 ILE A O 1
ATOM 6319 N N . LYS A 1 811 ? 37.028 -1.084 -24.663 1.00 82.50 811 LYS A N 1
ATOM 6320 C CA . LYS A 1 811 ? 35.702 -1.500 -24.201 1.00 82.50 811 LYS A CA 1
ATOM 6321 C C . LYS A 1 811 ? 35.216 -0.565 -23.101 1.00 82.50 811 LYS A C 1
ATOM 6323 O O . LYS A 1 811 ? 35.915 -0.356 -22.113 1.00 82.50 811 LYS A O 1
ATOM 6328 N N . LEU A 1 812 ? 34.023 -0.006 -23.284 1.00 87.44 812 LEU A N 1
ATOM 6329 C CA . LEU A 1 812 ? 33.325 0.730 -22.234 1.00 87.44 812 LEU A CA 1
ATOM 6330 C C . LEU A 1 812 ? 32.752 -0.282 -21.236 1.00 87.44 812 LEU A C 1
ATOM 6332 O O . LEU A 1 812 ? 32.157 -1.285 -21.636 1.00 87.44 812 LEU A O 1
ATOM 6336 N N . ASN A 1 813 ? 32.950 -0.046 -19.941 1.00 87.12 813 ASN A N 1
ATOM 6337 C CA . ASN A 1 813 ? 32.442 -0.954 -18.918 1.00 87.12 813 ASN A CA 1
ATOM 6338 C C . ASN A 1 813 ? 30.930 -0.784 -18.757 1.00 87.12 813 ASN A C 1
ATOM 6340 O O . ASN A 1 813 ? 30.387 0.306 -18.949 1.00 87.12 813 ASN A O 1
ATOM 6344 N N . ARG A 1 814 ? 30.241 -1.857 -18.356 1.00 83.31 814 ARG A N 1
ATOM 6345 C CA . ARG A 1 814 ? 28.777 -1.867 -18.237 1.00 83.31 814 ARG A CA 1
ATOM 6346 C C . ARG A 1 814 ? 28.270 -0.751 -17.328 1.00 83.31 814 ARG A C 1
ATOM 6348 O O . ARG A 1 814 ? 27.267 -0.128 -17.644 1.00 83.31 814 ARG A O 1
ATOM 6355 N N . GLU A 1 815 ? 28.967 -0.472 -16.234 1.00 86.75 815 GLU A N 1
ATOM 6356 C CA . GLU A 1 815 ? 28.616 0.588 -15.290 1.00 86.75 815 GLU A CA 1
ATOM 6357 C C . GLU A 1 815 ? 28.649 1.972 -15.951 1.00 86.75 815 GLU A C 1
ATOM 6359 O O . GLU A 1 815 ? 27.761 2.779 -15.702 1.00 86.75 815 GLU A O 1
ATOM 6364 N N . GLN A 1 816 ? 29.617 2.226 -16.837 1.00 90.81 816 GLN A N 1
ATOM 6365 C CA . GLN A 1 816 ? 29.728 3.487 -17.577 1.00 90.81 816 GLN A CA 1
ATOM 6366 C C . GLN A 1 816 ? 28.600 3.645 -18.601 1.00 90.81 816 GLN A C 1
ATOM 6368 O O . GLN A 1 816 ? 28.042 4.733 -18.748 1.00 90.81 816 GLN A O 1
ATOM 6373 N N . LEU A 1 817 ? 28.259 2.559 -19.299 1.00 89.31 817 LEU A N 1
ATOM 6374 C CA . LEU A 1 817 ? 27.158 2.538 -20.263 1.00 89.31 817 LEU A CA 1
ATOM 6375 C C . LEU A 1 817 ? 25.812 2.769 -19.559 1.00 89.31 817 LEU A C 1
ATOM 6377 O O . LEU A 1 817 ? 25.021 3.602 -19.987 1.00 89.31 817 LEU A O 1
ATOM 6381 N N . GLU A 1 818 ? 25.580 2.092 -18.434 1.00 86.62 818 GLU A N 1
ATOM 6382 C CA . GLU A 1 818 ? 24.370 2.249 -17.620 1.00 86.62 818 GLU A CA 1
ATOM 6383 C C . GLU A 1 818 ? 24.248 3.657 -17.021 1.00 86.62 818 GLU A C 1
ATOM 6385 O O . GLU A 1 818 ? 23.172 4.247 -17.078 1.00 86.62 818 GLU A O 1
ATOM 6390 N N . GLU A 1 819 ? 25.337 4.220 -16.488 1.00 88.88 819 GLU A N 1
ATOM 6391 C CA . GLU A 1 819 ? 25.357 5.603 -15.991 1.00 88.88 819 GLU A CA 1
ATOM 6392 C C . GLU A 1 819 ? 25.003 6.585 -17.113 1.00 88.88 819 GLU A C 1
ATOM 6394 O O . GLU A 1 819 ? 24.164 7.466 -16.938 1.00 88.88 819 GLU A O 1
ATOM 6399 N N . THR A 1 820 ? 25.581 6.385 -18.301 1.00 92.56 820 THR A N 1
ATOM 6400 C CA . THR A 1 820 ? 25.294 7.220 -19.473 1.00 92.56 820 THR A CA 1
ATOM 6401 C C . THR A 1 820 ? 23.818 7.143 -19.867 1.00 92.56 820 THR A C 1
ATOM 6403 O O . THR A 1 820 ? 23.205 8.184 -20.093 1.00 92.56 820 THR A O 1
ATOM 6406 N N . VAL A 1 821 ? 23.217 5.944 -19.900 1.00 90.38 821 VAL A N 1
ATOM 6407 C CA . VAL A 1 821 ? 21.775 5.775 -20.171 1.00 90.38 821 VAL A CA 1
ATOM 6408 C C . VAL A 1 821 ? 20.940 6.600 -19.196 1.00 90.38 821 VAL A C 1
ATOM 6410 O O . VAL A 1 821 ? 20.075 7.363 -19.626 1.00 90.38 821 VAL A O 1
ATOM 6413 N N . LEU A 1 822 ? 21.209 6.472 -17.894 1.00 89.38 822 LEU A N 1
ATOM 6414 C CA . LEU A 1 822 ? 20.430 7.137 -16.850 1.00 89.38 822 LEU A CA 1
ATOM 6415 C C . LEU A 1 822 ? 20.574 8.660 -16.907 1.00 89.38 822 LEU A C 1
ATOM 6417 O O . LEU A 1 822 ? 19.571 9.367 -16.808 1.00 89.38 822 LEU A O 1
ATOM 6421 N N . VAL A 1 823 ? 21.793 9.167 -17.110 1.00 91.25 823 VAL A N 1
ATOM 6422 C CA . VAL A 1 823 ? 22.047 10.609 -17.227 1.00 91.25 823 VAL A CA 1
ATOM 6423 C C . VAL A 1 823 ? 21.351 11.177 -18.458 1.00 91.25 823 VAL A C 1
ATOM 6425 O O . VAL A 1 823 ? 20.627 12.166 -18.344 1.00 91.25 823 VAL A O 1
ATOM 6428 N N . VAL A 1 824 ? 21.510 10.549 -19.626 1.00 93.56 824 VAL A N 1
ATOM 6429 C CA . VAL A 1 824 ? 20.886 11.024 -20.870 1.00 93.56 824 VAL A CA 1
ATOM 6430 C C . VAL A 1 824 ? 19.367 10.985 -20.755 1.00 93.56 824 VAL A C 1
ATOM 6432 O O . VAL A 1 824 ? 18.710 11.979 -21.067 1.00 93.56 824 VAL A O 1
ATOM 6435 N N . GLN A 1 825 ? 18.801 9.893 -20.233 1.00 91.94 825 GLN A N 1
ATOM 6436 C CA . GLN A 1 825 ? 17.367 9.800 -19.983 1.00 91.94 825 GLN A CA 1
ATOM 6437 C C . GLN A 1 825 ? 16.894 10.921 -19.046 1.00 91.94 825 GLN A C 1
ATOM 6439 O O . GLN A 1 825 ? 15.947 11.631 -19.380 1.00 91.94 825 GLN A O 1
ATOM 6444 N N . GLN A 1 826 ? 17.571 11.141 -17.916 1.00 91.12 826 GLN A N 1
ATOM 6445 C CA . GLN A 1 826 ? 17.206 12.184 -16.956 1.00 91.12 826 GLN A CA 1
ATOM 6446 C C . GLN A 1 826 ? 17.294 13.594 -17.554 1.00 91.12 826 GLN A C 1
ATOM 6448 O O . GLN A 1 826 ? 16.430 14.430 -17.269 1.00 91.12 826 GLN A O 1
ATOM 6453 N N . VAL A 1 827 ? 18.326 13.886 -18.350 1.00 92.56 827 VAL A N 1
ATOM 6454 C CA . VAL A 1 827 ? 18.507 15.194 -18.998 1.00 92.56 827 VAL A CA 1
ATOM 6455 C C . VAL A 1 827 ? 17.385 15.447 -20.001 1.00 92.56 827 VAL A C 1
ATOM 6457 O O . VAL A 1 827 ? 16.743 16.499 -19.943 1.00 92.56 827 VAL A O 1
ATOM 6460 N N . VAL A 1 828 ? 17.090 14.469 -20.861 1.00 91.75 828 VAL A N 1
ATOM 6461 C CA . VAL A 1 828 ? 16.011 14.584 -21.847 1.00 91.75 828 VAL A CA 1
ATOM 6462 C C . VAL A 1 828 ? 14.656 14.698 -21.144 1.00 91.75 828 VAL A C 1
ATOM 6464 O O . VAL A 1 828 ? 13.914 15.632 -21.433 1.00 91.75 828 VAL A O 1
ATOM 6467 N N . GLU A 1 829 ? 14.347 13.855 -20.153 1.00 91.44 829 GLU A N 1
ATOM 6468 C CA . GLU A 1 829 ? 13.099 13.950 -19.375 1.00 91.44 829 GLU A CA 1
ATOM 6469 C C . GLU A 1 829 ? 12.961 15.301 -18.659 1.00 91.44 829 GLU A C 1
ATOM 6471 O O . GLU A 1 829 ? 11.882 15.894 -18.648 1.00 91.44 829 GLU A O 1
ATOM 6476 N N . SER A 1 830 ? 14.051 15.827 -18.093 1.00 89.31 830 SER A N 1
ATOM 6477 C CA . SER A 1 830 ? 14.049 17.135 -17.427 1.00 89.31 830 SER A CA 1
ATOM 6478 C C . SER A 1 830 ? 13.781 18.276 -18.407 1.00 89.31 830 SER A C 1
ATOM 6480 O O . SER A 1 830 ? 13.083 19.228 -18.053 1.00 89.31 830 SER A O 1
ATOM 6482 N N . SER A 1 831 ? 14.281 18.169 -19.641 1.00 90.38 831 SER A N 1
ATOM 6483 C CA . SER A 1 831 ? 14.054 19.175 -20.682 1.00 90.38 831 SER A CA 1
ATOM 6484 C C . SER A 1 831 ? 12.574 19.301 -21.075 1.00 90.38 831 SER A C 1
ATOM 6486 O O . SER A 1 831 ? 12.115 20.404 -21.372 1.00 90.38 831 SER A O 1
ATOM 6488 N N . LEU A 1 832 ? 11.780 18.225 -20.956 1.00 87.81 832 LEU A N 1
ATOM 6489 C CA . LEU A 1 832 ? 10.340 18.228 -21.266 1.00 87.81 832 LEU A CA 1
ATOM 6490 C C . LEU A 1 832 ? 9.525 19.178 -20.371 1.00 87.81 832 LEU A C 1
ATOM 6492 O O . LEU A 1 832 ? 8.441 19.619 -20.763 1.00 87.81 832 LEU A O 1
ATOM 6496 N N . PHE A 1 833 ? 10.029 19.487 -19.173 1.00 85.50 833 PHE A N 1
ATOM 6497 C CA . PHE A 1 833 ? 9.381 20.376 -18.204 1.00 85.50 833 PHE A CA 1
ATOM 6498 C C . PHE A 1 833 ? 9.853 21.833 -18.299 1.00 85.50 833 PHE A C 1
ATOM 6500 O O . PHE A 1 833 ? 9.395 22.668 -17.517 1.00 85.50 833 PHE A O 1
ATOM 6507 N N . ALA A 1 834 ? 10.751 22.156 -19.234 1.00 83.56 834 ALA A N 1
ATOM 6508 C CA . ALA A 1 834 ? 11.201 23.525 -19.448 1.00 83.56 834 ALA A CA 1
ATOM 6509 C C . ALA A 1 834 ? 10.047 24.431 -19.920 1.00 83.56 834 ALA A C 1
ATOM 6511 O O . ALA A 1 834 ? 9.118 23.996 -20.606 1.00 83.56 834 ALA A O 1
ATOM 6512 N N . THR A 1 835 ? 10.105 25.710 -19.542 1.00 77.69 835 THR A N 1
ATOM 6513 C CA . THR A 1 835 ? 9.151 26.744 -19.969 1.00 77.69 835 THR A CA 1
ATOM 6514 C C . THR A 1 835 ? 9.880 27.846 -20.742 1.00 77.69 835 THR A C 1
ATOM 6516 O O . THR A 1 835 ? 10.761 28.475 -20.151 1.00 77.69 835 THR A O 1
ATOM 6519 N N . PRO A 1 836 ? 9.513 28.130 -22.011 1.00 82.81 836 PRO A N 1
ATOM 6520 C CA . PRO A 1 836 ? 8.442 27.496 -22.796 1.00 82.81 836 PRO A CA 1
ATOM 6521 C C . PRO A 1 836 ? 8.738 26.026 -23.139 1.00 82.81 836 PRO A C 1
ATOM 6523 O O . PRO A 1 836 ? 9.897 25.623 -23.191 1.00 82.81 836 PRO A O 1
ATOM 6526 N N . LYS A 1 837 ? 7.679 25.228 -23.362 1.00 86.06 837 LYS A N 1
ATOM 6527 C CA . LYS A 1 837 ? 7.821 23.800 -23.689 1.00 86.06 837 LYS A CA 1
ATOM 6528 C C . LYS A 1 837 ? 8.645 23.626 -24.967 1.00 86.06 837 LYS A C 1
ATOM 6530 O O . LYS A 1 837 ? 8.331 24.286 -25.961 1.00 86.06 837 LYS A O 1
ATOM 6535 N N . PRO A 1 838 ? 9.634 22.720 -24.983 1.00 87.81 838 PRO A N 1
ATOM 6536 C CA . PRO A 1 838 ? 10.423 22.487 -26.180 1.00 87.81 838 PRO A CA 1
ATOM 6537 C C . PRO A 1 838 ? 9.591 21.803 -27.273 1.00 87.81 838 PRO A C 1
ATOM 6539 O O . PRO A 1 838 ? 8.617 21.090 -26.995 1.00 87.81 838 PRO A O 1
ATOM 6542 N N . ALA A 1 839 ? 10.008 21.985 -28.529 1.00 88.50 839 ALA A N 1
ATOM 6543 C CA . ALA A 1 839 ? 9.333 21.425 -29.702 1.00 88.50 839 ALA A CA 1
ATOM 6544 C C . ALA A 1 839 ? 9.202 19.892 -29.631 1.00 88.50 839 ALA A C 1
ATOM 6546 O O . ALA A 1 839 ? 8.170 19.341 -30.009 1.00 88.50 839 ALA A O 1
ATOM 6547 N N . HIS A 1 840 ? 10.199 19.208 -29.061 1.00 90.50 840 HIS A N 1
ATOM 6548 C CA . HIS A 1 840 ? 10.231 17.752 -28.916 1.00 90.50 840 HIS A CA 1
ATOM 6549 C C . HIS A 1 840 ? 9.363 17.186 -27.781 1.00 90.50 840 HIS A C 1
ATOM 6551 O O . HIS A 1 840 ? 9.331 15.974 -27.591 1.00 90.50 840 HIS A O 1
ATOM 6557 N N . SER A 1 841 ? 8.638 18.021 -27.028 1.00 89.12 841 SER A N 1
ATOM 6558 C CA . SER A 1 841 ? 7.918 17.596 -25.812 1.00 89.12 841 SER A CA 1
ATOM 6559 C C . SER A 1 841 ? 6.863 16.493 -26.004 1.00 89.12 841 SER A C 1
ATOM 6561 O O . SER A 1 841 ? 6.427 15.885 -25.029 1.00 89.12 841 SER A O 1
ATOM 6563 N N . HIS A 1 842 ? 6.439 16.238 -27.243 1.00 89.00 842 HIS A N 1
ATOM 6564 C CA . HIS A 1 842 ? 5.436 15.236 -27.610 1.00 89.00 842 HIS A CA 1
ATOM 6565 C C . HIS A 1 842 ? 6.028 13.999 -28.311 1.00 89.00 842 HIS A C 1
ATOM 6567 O O . HIS A 1 842 ? 5.277 13.086 -28.658 1.00 89.00 842 HIS A O 1
ATOM 6573 N N . ILE A 1 843 ? 7.343 13.968 -28.549 1.00 91.75 843 ILE A N 1
ATOM 6574 C CA . ILE A 1 843 ? 8.016 12.869 -29.243 1.00 91.75 843 ILE A CA 1
ATOM 6575 C C . ILE A 1 843 ? 8.486 11.840 -28.203 1.00 91.75 843 ILE A C 1
ATOM 6577 O O . ILE A 1 843 ? 9.296 12.180 -27.338 1.00 91.75 843 ILE A O 1
ATOM 6581 N N . PRO A 1 844 ? 8.000 10.587 -28.255 1.00 91.94 844 PRO A N 1
ATOM 6582 C CA . PRO A 1 844 ? 8.532 9.521 -27.419 1.00 91.94 844 PRO A CA 1
ATOM 6583 C C . PRO A 1 844 ? 9.968 9.191 -27.834 1.00 91.94 844 PRO A C 1
ATOM 6585 O O . PRO A 1 844 ? 10.329 9.311 -29.004 1.00 91.94 844 PRO A O 1
ATOM 6588 N N . PHE A 1 845 ? 10.777 8.750 -26.880 1.00 92.06 845 PHE A N 1
ATOM 6589 C CA . PHE A 1 845 ? 12.161 8.351 -27.104 1.00 92.06 845 PHE A CA 1
ATOM 6590 C C . PHE A 1 845 ? 12.519 7.174 -26.205 1.00 92.06 845 PHE A C 1
ATOM 6592 O O . PHE A 1 845 ? 11.853 6.922 -25.194 1.00 92.06 845 PHE A O 1
ATOM 6599 N N . THR A 1 846 ? 13.594 6.484 -26.564 1.00 90.38 846 THR A N 1
ATOM 6600 C CA . THR A 1 846 ? 14.135 5.368 -25.789 1.00 90.38 846 THR A CA 1
ATOM 6601 C C . THR A 1 846 ? 15.642 5.503 -25.705 1.00 90.38 846 THR A C 1
ATOM 6603 O O . THR A 1 846 ? 16.284 5.683 -26.732 1.00 90.38 846 THR A O 1
ATOM 6606 N N . VAL A 1 847 ? 16.204 5.400 -24.500 1.00 90.06 847 VAL A N 1
ATOM 6607 C CA . VAL A 1 847 ? 17.657 5.351 -24.284 1.00 90.06 847 VAL A CA 1
ATOM 6608 C C . VAL A 1 847 ? 18.015 3.953 -23.821 1.00 90.06 847 VAL A C 1
ATOM 6610 O O . VAL A 1 847 ? 17.390 3.443 -22.894 1.00 90.06 847 VAL A O 1
ATOM 6613 N N . PHE A 1 848 ? 18.995 3.318 -24.450 1.00 86.19 848 PHE A N 1
ATOM 6614 C CA . PHE A 1 848 ? 19.350 1.942 -24.127 1.00 86.19 848 PHE A CA 1
ATOM 6615 C C . PHE A 1 848 ? 20.855 1.702 -24.168 1.00 86.19 848 PHE A C 1
ATOM 6617 O O . PHE A 1 848 ? 21.604 2.372 -24.876 1.00 86.19 848 PHE A O 1
ATOM 6624 N N . ASN A 1 849 ? 21.272 0.718 -23.375 1.00 86.00 849 ASN A N 1
ATOM 6625 C CA . ASN A 1 849 ? 22.625 0.188 -23.337 1.00 86.00 849 ASN A CA 1
ATOM 6626 C C . ASN A 1 849 ? 22.713 -0.969 -24.340 1.00 86.00 849 ASN A C 1
ATOM 6628 O O . ASN A 1 849 ? 22.043 -1.981 -24.140 1.00 86.00 849 ASN A O 1
ATOM 6632 N N . GLY A 1 850 ? 23.515 -0.819 -25.393 1.00 78.12 850 GLY A N 1
ATOM 6633 C CA . GLY A 1 850 ? 23.757 -1.849 -26.408 1.00 78.12 850 GLY A CA 1
ATOM 6634 C C . GLY A 1 850 ? 24.956 -2.753 -26.102 1.00 78.12 850 GLY A C 1
ATOM 6635 O O . GLY A 1 850 ? 25.516 -3.362 -27.006 1.00 78.12 850 GLY A O 1
ATOM 6636 N N . GLY A 1 851 ? 25.426 -2.792 -24.850 1.00 77.69 851 GLY A N 1
ATOM 6637 C CA . GLY A 1 851 ? 26.518 -3.659 -24.387 1.00 77.69 851 GLY A CA 1
ATOM 6638 C C . GLY A 1 851 ? 27.924 -3.138 -24.712 1.00 77.69 851 GLY A C 1
ATOM 6639 O O . GLY A 1 851 ? 28.855 -3.337 -23.927 1.00 77.69 851 GLY A O 1
ATOM 6640 N N . ALA A 1 852 ? 28.074 -2.419 -25.826 1.00 82.56 852 ALA A N 1
ATOM 6641 C CA . ALA A 1 852 ? 29.307 -1.736 -26.233 1.00 82.56 852 ALA A CA 1
ATOM 6642 C C . ALA A 1 852 ? 29.108 -0.244 -26.561 1.00 82.56 852 ALA A C 1
ATOM 6644 O O . ALA A 1 852 ? 30.080 0.512 -26.635 1.00 82.56 852 ALA A O 1
ATOM 6645 N N . ASP A 1 853 ? 27.861 0.177 -26.749 1.00 88.25 853 ASP A N 1
ATOM 6646 C CA . ASP A 1 853 ? 27.441 1.526 -27.100 1.00 88.25 853 ASP A CA 1
ATOM 6647 C C . ASP A 1 853 ? 26.185 1.938 -26.309 1.00 88.25 853 ASP A C 1
ATOM 6649 O O . ASP A 1 853 ? 25.557 1.135 -25.614 1.00 88.25 853 ASP A O 1
ATOM 6653 N N . VAL A 1 854 ? 25.844 3.226 -26.364 1.00 91.12 854 VAL A N 1
ATOM 6654 C CA . VAL A 1 854 ? 24.596 3.757 -25.796 1.00 91.12 854 VAL A CA 1
ATOM 6655 C C . VAL A 1 854 ? 23.935 4.633 -26.835 1.00 91.12 854 VAL A C 1
ATOM 6657 O O . VAL A 1 854 ? 24.576 5.547 -27.346 1.00 91.12 854 VAL A O 1
ATOM 6660 N N . PHE A 1 855 ? 22.659 4.396 -27.117 1.00 92.31 855 PHE A N 1
ATOM 6661 C CA . PHE A 1 855 ? 21.893 5.186 -28.076 1.00 92.31 855 PHE A CA 1
ATOM 6662 C C . PHE A 1 855 ? 20.590 5.691 -27.467 1.00 92.31 855 PHE A C 1
ATOM 6664 O O . PHE A 1 855 ? 19.964 5.024 -26.645 1.00 92.31 855 PHE A O 1
ATOM 6671 N N . LEU A 1 856 ? 20.197 6.887 -27.900 1.00 93.75 856 LEU A N 1
ATOM 6672 C CA . LEU A 1 856 ? 18.840 7.395 -27.834 1.00 93.75 856 LEU A CA 1
ATOM 6673 C C . LEU A 1 856 ? 18.216 7.289 -29.225 1.00 93.75 856 LEU A C 1
ATOM 6675 O O . LEU A 1 856 ? 18.697 7.921 -30.168 1.00 93.75 856 LEU A O 1
ATOM 6679 N N . ASP A 1 857 ? 17.112 6.556 -29.319 1.00 92.62 857 ASP A N 1
ATOM 6680 C CA . ASP A 1 857 ? 16.294 6.435 -30.522 1.00 92.62 857 ASP A CA 1
ATOM 6681 C C . ASP A 1 857 ? 15.025 7.290 -30.405 1.00 92.62 857 ASP A C 1
ATOM 6683 O O . ASP A 1 857 ? 14.390 7.375 -29.348 1.00 92.62 857 ASP A O 1
ATOM 6687 N N . VAL A 1 858 ? 14.632 7.914 -31.519 1.00 93.44 858 VAL A N 1
ATOM 6688 C CA . VAL A 1 858 ? 13.327 8.570 -31.670 1.00 93.44 858 VAL A CA 1
ATOM 6689 C C . VAL A 1 858 ? 12.250 7.495 -31.796 1.00 93.44 858 VAL A C 1
ATOM 6691 O O . VAL A 1 858 ? 12.277 6.684 -32.720 1.00 93.44 858 VAL A O 1
ATOM 6694 N N . GLY A 1 859 ? 11.262 7.530 -30.910 1.00 91.75 859 GLY A N 1
ATOM 6695 C CA . GLY A 1 859 ? 10.244 6.495 -30.774 1.00 91.75 859 GLY A CA 1
ATOM 6696 C C . GLY A 1 859 ? 10.591 5.441 -29.722 1.00 91.75 859 GLY A C 1
ATOM 6697 O O . GLY A 1 859 ? 11.542 5.565 -28.951 1.00 91.75 859 GLY A O 1
ATOM 6698 N N . ASP A 1 860 ? 9.766 4.399 -29.661 1.00 91.19 860 ASP A N 1
ATOM 6699 C CA . ASP A 1 860 ? 9.965 3.266 -28.762 1.00 91.19 860 ASP A CA 1
ATOM 6700 C C . ASP A 1 860 ? 9.461 1.957 -29.385 1.00 91.19 860 ASP A C 1
ATOM 6702 O O . ASP A 1 860 ? 8.769 1.955 -30.412 1.00 91.19 860 ASP A O 1
ATOM 6706 N N . LYS A 1 861 ? 9.805 0.831 -28.749 1.00 91.69 861 LYS A N 1
ATOM 6707 C CA . LYS A 1 861 ? 9.463 -0.516 -29.226 1.00 91.69 861 LYS A CA 1
ATOM 6708 C C . LYS A 1 861 ? 7.956 -0.730 -29.383 1.00 91.69 861 LYS A C 1
ATOM 6710 O O . LYS A 1 861 ? 7.525 -1.483 -30.256 1.00 91.69 861 LYS A O 1
ATOM 6715 N N . SER A 1 862 ? 7.130 -0.037 -28.591 1.00 93.31 862 SER A N 1
ATOM 6716 C CA . SER A 1 862 ? 5.669 -0.145 -28.680 1.00 93.31 862 SER A CA 1
ATOM 6717 C C . SER A 1 862 ? 5.149 0.343 -30.033 1.00 93.31 862 SER A C 1
ATOM 6719 O O . SER A 1 862 ? 4.250 -0.271 -30.609 1.00 93.31 862 SER A O 1
ATOM 6721 N N . LEU A 1 863 ? 5.756 1.404 -30.576 1.00 94.94 863 LEU A N 1
ATOM 6722 C CA . LEU A 1 863 ? 5.432 1.931 -31.900 1.00 94.94 863 LEU A CA 1
ATOM 6723 C C . LEU A 1 863 ? 5.927 0.997 -33.006 1.00 94.94 863 LEU A C 1
ATOM 6725 O O . LEU A 1 863 ? 5.235 0.826 -34.007 1.00 94.94 863 LEU A O 1
ATOM 6729 N N . GLY A 1 864 ? 7.087 0.362 -32.814 1.00 95.00 864 GLY A N 1
ATOM 6730 C CA . GLY A 1 864 ? 7.611 -0.659 -33.723 1.00 95.00 864 GLY A CA 1
ATOM 6731 C C . GLY A 1 864 ? 6.669 -1.850 -33.858 1.00 95.00 864 GLY A C 1
ATOM 6732 O O . GLY A 1 864 ? 6.286 -2.226 -34.965 1.00 95.00 864 GLY A O 1
ATOM 6733 N N . VAL A 1 865 ? 6.220 -2.393 -32.725 1.00 96.00 865 VAL A N 1
ATOM 6734 C CA . VAL A 1 865 ? 5.252 -3.498 -32.686 1.00 96.00 865 VAL A CA 1
ATOM 6735 C C . VAL A 1 865 ? 3.919 -3.096 -33.326 1.00 96.00 865 VAL A C 1
ATOM 6737 O O . VAL A 1 865 ? 3.403 -3.832 -34.167 1.00 96.00 865 VAL A O 1
ATOM 6740 N N . GLN A 1 866 ? 3.381 -1.918 -32.998 1.00 96.56 866 GLN A N 1
ATOM 6741 C CA . GLN A 1 866 ? 2.140 -1.411 -33.602 1.00 96.56 866 GLN A CA 1
ATOM 6742 C C . GLN A 1 866 ? 2.268 -1.186 -35.116 1.00 96.56 866 GLN A C 1
ATOM 6744 O O . GLN A 1 866 ? 1.336 -1.462 -35.873 1.00 96.56 866 GLN A O 1
ATOM 6749 N N . ALA A 1 867 ? 3.425 -0.719 -35.588 1.00 96.88 867 ALA A N 1
ATOM 6750 C CA . ALA A 1 867 ? 3.695 -0.589 -37.014 1.00 96.88 867 ALA A CA 1
ATOM 6751 C C . ALA A 1 867 ? 3.721 -1.959 -37.710 1.00 96.88 867 ALA A C 1
ATOM 6753 O O . ALA A 1 867 ? 3.146 -2.095 -38.789 1.00 96.88 867 ALA A O 1
ATOM 6754 N N . CYS A 1 868 ? 4.296 -2.990 -37.084 1.00 97.38 868 CYS A N 1
ATOM 6755 C CA . CYS A 1 868 ? 4.243 -4.366 -37.590 1.00 97.38 868 CYS A CA 1
ATOM 6756 C C . CYS A 1 868 ? 2.804 -4.913 -37.624 1.00 97.38 868 CYS A C 1
ATOM 6758 O O . CYS A 1 868 ? 2.395 -5.505 -38.623 1.00 97.38 868 CYS A O 1
ATOM 6760 N N . GLN A 1 869 ? 2.007 -4.665 -36.580 1.00 97.12 869 GLN A N 1
ATOM 6761 C CA . GLN A 1 869 ? 0.581 -5.016 -36.546 1.00 97.12 869 GLN A CA 1
ATOM 6762 C C . GLN A 1 869 ? -0.191 -4.365 -37.703 1.00 97.12 869 GLN A C 1
ATOM 6764 O O . GLN A 1 869 ? -0.925 -5.050 -38.417 1.00 97.12 869 GLN A O 1
ATOM 6769 N N . LYS A 1 870 ? 0.010 -3.058 -37.929 1.00 96.31 870 LYS A N 1
ATOM 6770 C CA . LYS A 1 870 ? -0.579 -2.305 -39.050 1.00 96.31 870 LYS A CA 1
ATOM 6771 C C . LYS A 1 870 ? -0.114 -2.853 -40.400 1.00 96.31 870 LYS A C 1
ATOM 6773 O O . LYS A 1 870 ? -0.942 -3.054 -41.285 1.00 96.31 870 LYS A O 1
ATOM 6778 N N . TRP A 1 871 ? 1.184 -3.122 -40.544 1.00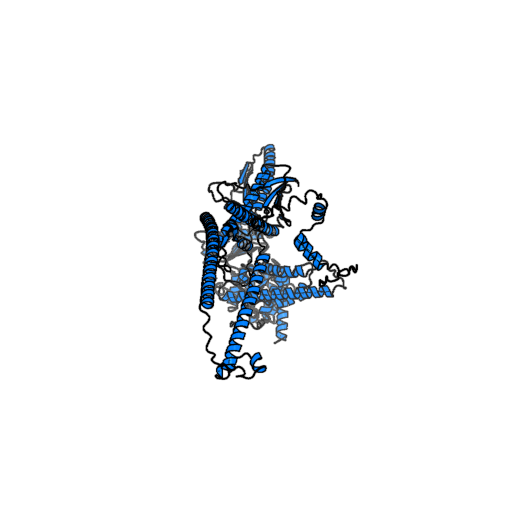 96.31 871 TRP A N 1
ATOM 6779 C CA . TRP A 1 871 ? 1.791 -3.629 -41.775 1.00 96.31 871 TRP A CA 1
ATOM 6780 C C . TRP A 1 871 ? 1.154 -4.939 -42.241 1.00 96.31 871 TRP A C 1
ATOM 6782 O O . TRP A 1 871 ? 0.812 -5.081 -43.412 1.00 96.31 871 TRP A O 1
ATOM 6792 N N . PHE A 1 872 ? 0.916 -5.870 -41.317 1.00 95.56 872 PHE A N 1
ATOM 6793 C CA . PHE A 1 872 ? 0.286 -7.154 -41.625 1.00 95.56 872 PHE A CA 1
ATOM 6794 C C . PHE A 1 872 ? -1.251 -7.107 -41.705 1.00 95.56 872 PHE A C 1
ATOM 6796 O O . PHE A 1 872 ? -1.899 -8.150 -41.650 1.00 95.56 872 PHE A O 1
ATOM 6803 N N . GLY A 1 873 ? -1.844 -5.921 -41.878 1.00 91.88 873 GLY A N 1
ATOM 6804 C CA . GLY A 1 873 ? -3.284 -5.757 -42.095 1.00 91.88 873 GLY A CA 1
ATOM 6805 C C . GLY A 1 873 ? -4.094 -5.421 -40.841 1.00 91.88 873 GLY A C 1
ATOM 6806 O O . GLY A 1 873 ? -5.309 -5.593 -40.850 1.00 91.88 873 GLY A O 1
ATOM 6807 N N . GLY A 1 874 ? -3.452 -4.928 -39.778 1.00 92.81 874 GLY A N 1
ATOM 6808 C CA . GLY A 1 874 ? -4.127 -4.519 -38.542 1.00 92.81 874 GLY A CA 1
ATOM 6809 C C . GLY A 1 874 ? -4.361 -5.669 -37.561 1.00 92.81 874 GLY A C 1
ATOM 6810 O O . GLY A 1 874 ? -5.454 -5.789 -37.003 1.00 92.81 874 GLY A O 1
ATOM 6811 N N . ILE A 1 875 ? -3.341 -6.509 -37.351 1.00 95.06 875 ILE A N 1
ATOM 6812 C CA . ILE A 1 875 ? -3.389 -7.613 -36.379 1.00 95.06 875 ILE A CA 1
ATOM 6813 C C . ILE A 1 875 ? -3.623 -7.051 -34.974 1.00 95.06 875 ILE A C 1
ATOM 6815 O O . ILE A 1 875 ? -2.985 -6.085 -34.556 1.00 95.06 875 ILE A O 1
ATOM 6819 N N . GLN A 1 876 ? -4.542 -7.662 -34.228 1.00 93.31 876 GLN A N 1
ATOM 6820 C CA . GLN A 1 876 ? -4.905 -7.178 -32.900 1.00 93.31 876 GLN A CA 1
ATOM 6821 C C . GLN A 1 876 ? -3.778 -7.406 -31.873 1.00 93.31 876 GLN A C 1
ATOM 6823 O O . GLN A 1 876 ? -3.114 -8.450 -31.902 1.00 93.31 876 GLN A O 1
ATOM 6828 N N . PRO A 1 877 ? -3.619 -6.505 -30.885 1.00 93.38 877 PRO A N 1
ATOM 6829 C CA . PRO A 1 877 ? -2.720 -6.699 -29.743 1.00 93.38 877 PRO A CA 1
ATOM 6830 C C . PRO A 1 877 ? -2.910 -8.022 -28.993 1.00 93.38 877 PRO A C 1
ATOM 6832 O O . PRO A 1 877 ? -1.939 -8.624 -28.541 1.00 93.38 877 PRO A O 1
ATOM 6835 N N . SER A 1 878 ? -4.154 -8.504 -28.900 1.00 91.62 878 SER A N 1
ATOM 6836 C CA . SER A 1 878 ? -4.509 -9.781 -28.267 1.00 91.62 878 SER A CA 1
ATOM 6837 C C . SER A 1 878 ? -4.100 -11.013 -29.077 1.00 91.62 878 SER A C 1
ATOM 6839 O O . SER A 1 878 ? -4.126 -12.113 -28.549 1.00 91.62 878 SER A O 1
ATOM 6841 N N . SER A 1 879 ? -3.738 -10.840 -30.351 1.00 93.19 879 SER A N 1
ATOM 6842 C CA . SER A 1 879 ? -3.276 -11.896 -31.273 1.00 93.19 879 SER A CA 1
ATOM 6843 C C . SER A 1 879 ? -1.789 -11.737 -31.623 1.00 93.19 879 SER A C 1
ATOM 6845 O O . SER A 1 879 ? -1.265 -12.407 -32.514 1.00 93.19 879 SER A O 1
ATOM 6847 N N . THR A 1 880 ? -1.106 -10.831 -30.916 1.00 95.69 880 THR A N 1
ATOM 6848 C CA . THR A 1 880 ? 0.316 -10.525 -31.074 1.00 95.69 880 THR A CA 1
ATOM 6849 C C . THR A 1 880 ? 1.060 -10.884 -29.793 1.00 95.69 880 THR A C 1
ATOM 6851 O O . THR A 1 880 ? 0.663 -10.433 -28.718 1.00 95.69 880 THR A O 1
ATOM 6854 N N . LEU A 1 881 ? 2.150 -11.644 -29.908 1.00 95.81 881 LEU A N 1
ATOM 6855 C CA . LEU A 1 881 ? 3.062 -11.936 -28.801 1.00 95.81 881 LEU A CA 1
ATOM 6856 C C . LEU A 1 881 ? 4.443 -11.344 -29.089 1.00 95.81 881 LEU A C 1
ATOM 6858 O O . LEU A 1 881 ? 5.084 -11.710 -30.073 1.00 95.81 881 LEU A O 1
ATOM 6862 N N . HIS A 1 882 ? 4.906 -10.444 -28.227 1.00 95.69 882 HIS A N 1
ATOM 6863 C CA . HIS A 1 882 ? 6.284 -9.975 -28.205 1.00 95.69 882 HIS A CA 1
ATOM 6864 C C . HIS A 1 882 ? 7.138 -10.836 -27.278 1.00 95.69 882 HIS A C 1
ATOM 6866 O O . HIS A 1 882 ? 6.834 -10.989 -26.099 1.00 95.69 882 HIS A O 1
ATOM 6872 N N . VAL A 1 883 ? 8.217 -11.392 -27.806 1.00 95.00 883 VAL A N 1
ATOM 6873 C CA . VAL A 1 883 ? 9.188 -12.207 -27.083 1.00 95.00 883 VAL A CA 1
ATOM 6874 C C . VAL A 1 883 ? 10.452 -11.371 -26.940 1.00 95.00 883 VAL A C 1
ATOM 6876 O O . VAL A 1 883 ? 11.030 -10.991 -27.954 1.00 95.00 883 VAL A O 1
ATOM 6879 N N . GLY A 1 884 ? 10.863 -11.066 -25.707 1.00 87.62 884 GLY A N 1
ATOM 6880 C CA . GLY A 1 884 ? 12.053 -10.233 -25.476 1.00 87.62 884 GLY A CA 1
ATOM 6881 C C . GLY A 1 884 ? 11.951 -9.200 -24.362 1.00 87.62 884 GLY A C 1
ATOM 6882 O O . GLY A 1 884 ? 12.771 -8.301 -24.291 1.00 87.62 884 GLY A O 1
ATOM 6883 N N . ASP A 1 885 ? 10.958 -9.292 -23.481 1.00 80.88 885 ASP A N 1
ATOM 6884 C CA . ASP A 1 885 ? 10.812 -8.358 -22.363 1.00 80.88 885 ASP A CA 1
ATOM 6885 C C . ASP A 1 885 ? 11.823 -8.666 -21.241 1.00 80.88 885 ASP A C 1
ATOM 6887 O O . ASP A 1 885 ? 11.603 -9.577 -20.432 1.00 80.88 885 ASP A O 1
ATOM 6891 N N . GLN A 1 886 ? 12.951 -7.942 -21.213 1.00 74.81 886 GLN A N 1
ATOM 6892 C CA . GLN A 1 886 ? 14.062 -8.169 -20.280 1.00 74.81 886 GLN A CA 1
ATOM 6893 C C . GLN A 1 886 ? 14.067 -7.154 -19.117 1.00 74.81 886 GLN A C 1
ATOM 6895 O O . GLN A 1 886 ? 14.017 -5.943 -19.306 1.00 74.81 886 GLN A O 1
ATOM 6900 N N . PHE A 1 887 ? 14.174 -7.633 -17.867 1.00 61.69 887 PHE A N 1
ATOM 6901 C CA . PHE A 1 887 ? 14.182 -6.778 -16.657 1.00 61.69 887 PHE A CA 1
ATOM 6902 C C . PHE A 1 887 ? 15.570 -6.258 -16.239 1.00 61.69 887 PHE A C 1
ATOM 6904 O O . PHE A 1 887 ? 15.672 -5.448 -15.314 1.00 61.69 887 PHE A O 1
ATOM 6911 N N . LEU A 1 888 ? 16.648 -6.780 -16.832 1.00 51.34 888 LEU A N 1
ATOM 6912 C CA . LEU A 1 888 ? 18.023 -6.587 -16.346 1.00 51.34 888 LEU A CA 1
ATOM 6913 C C . LEU A 1 888 ? 18.789 -5.451 -17.048 1.00 51.34 888 LEU A C 1
ATOM 6915 O O . LEU A 1 888 ? 19.907 -5.140 -16.628 1.00 51.34 888 LEU A O 1
ATOM 6919 N N . SER A 1 889 ? 18.218 -4.837 -18.086 1.00 53.59 889 SER A N 1
ATOM 6920 C CA . SER A 1 889 ? 18.812 -3.737 -18.854 1.00 53.59 889 SER A CA 1
ATOM 6921 C C . SER A 1 889 ? 18.293 -2.376 -18.361 1.00 53.59 889 SER A C 1
ATOM 6923 O O . SER A 1 889 ? 17.090 -2.168 -18.187 1.00 53.59 889 SER A O 1
ATOM 6925 N N . GLY A 1 890 ? 19.200 -1.425 -18.105 1.00 46.22 890 GLY A N 1
ATOM 6926 C CA . GLY A 1 890 ? 18.869 -0.109 -17.538 1.00 46.22 890 GLY A CA 1
ATOM 6927 C C . GLY A 1 890 ? 18.055 0.825 -18.437 1.00 46.22 890 GLY A C 1
ATOM 6928 O O . GLY A 1 890 ? 17.614 1.864 -17.960 1.00 46.22 890 GLY A O 1
ATOM 6929 N N . GLY A 1 891 ? 17.817 0.461 -19.703 1.00 53.12 891 GLY A N 1
ATOM 6930 C CA . GLY A 1 891 ? 17.124 1.302 -20.689 1.00 53.12 891 GLY A CA 1
ATOM 6931 C C . GLY A 1 891 ? 15.613 1.091 -20.810 1.00 53.12 891 GLY A C 1
ATOM 6932 O O . GLY A 1 891 ? 14.914 1.936 -21.361 1.00 53.12 891 GLY A O 1
ATOM 6933 N N . GLY A 1 892 ? 15.067 -0.021 -20.300 1.00 60.84 892 GLY A N 1
ATOM 6934 C CA . GLY A 1 892 ? 13.625 -0.298 -20.360 1.00 60.84 892 GLY A CA 1
ATOM 6935 C C . GLY A 1 892 ? 13.003 -0.229 -21.766 1.00 60.84 892 GLY A C 1
ATOM 6936 O O . GLY A 1 892 ? 11.802 0.038 -21.867 1.00 60.84 892 GLY A O 1
ATOM 6937 N N . ASN A 1 893 ? 13.794 -0.445 -22.822 1.00 72.12 893 ASN A N 1
ATOM 6938 C CA . ASN A 1 893 ? 13.347 -0.419 -24.215 1.00 72.12 893 ASN A CA 1
ATOM 6939 C C . ASN A 1 893 ? 12.301 -1.512 -24.479 1.00 72.12 893 ASN A C 1
ATOM 6941 O O . ASN A 1 893 ? 11.256 -1.236 -25.069 1.00 72.12 893 ASN A O 1
ATOM 6945 N N . ASP A 1 894 ? 12.515 -2.714 -23.940 1.00 75.56 894 ASP A N 1
ATOM 6946 C CA . ASP A 1 894 ? 11.615 -3.854 -24.141 1.00 75.56 894 ASP A CA 1
ATOM 6947 C C . ASP A 1 894 ? 10.294 -3.713 -23.381 1.00 75.56 894 ASP A C 1
ATOM 6949 O O . ASP A 1 894 ? 9.228 -4.095 -23.866 1.00 75.56 894 ASP A O 1
ATOM 6953 N N . PHE A 1 895 ? 10.340 -3.079 -22.205 1.00 79.50 895 PHE A N 1
ATOM 6954 C CA . PHE A 1 895 ? 9.171 -2.863 -21.348 1.00 79.50 895 PHE A CA 1
ATOM 6955 C C . PHE A 1 895 ? 8.043 -2.120 -22.080 1.00 79.50 895 PHE A C 1
ATOM 6957 O O . PHE A 1 895 ? 6.862 -2.347 -21.811 1.00 79.50 895 PHE A O 1
ATOM 6964 N N . LYS A 1 896 ? 8.390 -1.237 -23.026 1.00 85.81 896 LYS A N 1
ATOM 6965 C CA . LYS A 1 896 ? 7.416 -0.471 -23.812 1.00 85.81 896 LYS A CA 1
ATOM 6966 C C . LYS A 1 896 ? 6.535 -1.368 -24.681 1.00 85.81 896 LYS A C 1
ATOM 6968 O O . LYS A 1 896 ? 5.376 -1.028 -24.879 1.00 85.81 896 LYS A O 1
ATOM 6973 N N . ALA A 1 897 ? 7.001 -2.538 -25.123 1.00 89.31 897 ALA A N 1
ATOM 6974 C CA . ALA A 1 897 ? 6.193 -3.453 -25.934 1.00 89.31 897 ALA A CA 1
ATOM 6975 C C . ALA A 1 897 ? 4.890 -3.905 -25.233 1.00 89.31 897 ALA A C 1
ATOM 6977 O O . ALA A 1 897 ? 3.890 -4.170 -25.906 1.00 89.31 897 ALA A O 1
ATOM 6978 N N . ARG A 1 898 ? 4.852 -3.896 -23.889 1.00 87.94 898 ARG A N 1
ATOM 6979 C CA . ARG A 1 898 ? 3.667 -4.257 -23.085 1.00 87.94 898 ARG A CA 1
ATOM 6980 C C . ARG A 1 898 ? 2.469 -3.336 -23.271 1.00 87.94 898 ARG A C 1
ATOM 6982 O O . ARG A 1 898 ? 1.359 -3.711 -22.911 1.00 87.94 898 ARG A O 1
ATOM 6989 N N . SER A 1 899 ? 2.665 -2.115 -23.770 1.00 88.69 899 SER A N 1
ATOM 6990 C CA . SER A 1 899 ? 1.544 -1.225 -24.092 1.00 88.69 899 SER A CA 1
ATOM 6991 C C . SER A 1 899 ? 0.946 -1.506 -25.473 1.00 88.69 899 SER A C 1
ATOM 6993 O O . SER A 1 899 ? -0.133 -0.996 -25.766 1.00 88.69 899 SER A O 1
ATOM 6995 N N . ALA A 1 900 ? 1.618 -2.309 -26.305 1.00 92.19 900 ALA A N 1
ATOM 6996 C CA . ALA A 1 900 ? 1.239 -2.584 -27.689 1.00 92.19 900 ALA A CA 1
ATOM 6997 C C . ALA A 1 900 ? 0.695 -4.002 -27.922 1.00 92.19 900 ALA A C 1
ATOM 6999 O O . ALA A 1 900 ? -0.072 -4.208 -28.864 1.00 92.19 900 ALA A O 1
ATOM 7000 N N . CYS A 1 901 ? 1.107 -4.992 -27.125 1.00 93.44 901 CYS A N 1
ATOM 7001 C CA . CYS A 1 901 ? 0.693 -6.386 -27.299 1.00 93.44 901 CYS A CA 1
ATOM 7002 C C . CYS A 1 901 ? 0.952 -7.253 -26.059 1.00 93.44 901 CYS A C 1
ATOM 7004 O O . CYS A 1 901 ? 1.467 -6.777 -25.045 1.00 93.44 901 CYS A O 1
ATOM 7006 N N . CYS A 1 902 ? 0.589 -8.535 -26.146 1.00 93.44 902 CYS A N 1
ATOM 7007 C CA . CYS A 1 902 ? 0.972 -9.533 -25.151 1.00 93.44 902 CYS A CA 1
ATOM 7008 C C . CYS A 1 902 ? 2.495 -9.718 -25.155 1.00 93.44 902 CYS A C 1
ATOM 7010 O O . CYS A 1 902 ? 3.091 -9.761 -26.227 1.00 93.44 902 CYS A O 1
ATOM 7012 N N . CYS A 1 903 ? 3.123 -9.904 -23.992 1.00 92.25 903 CYS A N 1
ATOM 7013 C CA . CYS A 1 903 ? 4.573 -10.094 -23.899 1.00 92.25 903 CYS A CA 1
ATOM 7014 C C . CYS A 1 903 ? 4.937 -11.405 -23.198 1.00 92.25 903 CYS A C 1
ATOM 7016 O O . CYS A 1 903 ? 4.281 -11.807 -22.238 1.00 92.25 903 CYS A O 1
ATOM 7018 N N . ALA A 1 904 ? 6.019 -12.030 -23.657 1.00 92.88 904 ALA A N 1
ATOM 7019 C CA . ALA A 1 904 ? 6.724 -13.098 -22.971 1.00 92.88 904 ALA A CA 1
ATOM 7020 C C . ALA A 1 904 ? 8.074 -12.575 -22.474 1.00 92.88 904 ALA A C 1
ATOM 7022 O O . ALA A 1 904 ? 8.878 -12.015 -23.231 1.00 92.88 904 ALA A O 1
ATOM 7023 N N . TRP A 1 905 ? 8.329 -12.789 -21.188 1.00 90.00 905 TRP A N 1
ATOM 7024 C CA . TRP A 1 905 ? 9.575 -12.389 -20.556 1.00 90.00 905 TRP A CA 1
ATOM 7025 C C . TRP A 1 905 ? 10.664 -13.412 -20.802 1.00 90.00 905 TRP A C 1
ATOM 7027 O O . TRP A 1 905 ? 10.496 -14.584 -20.459 1.00 90.00 905 TRP A O 1
ATOM 7037 N N . ILE A 1 906 ? 11.810 -12.952 -21.279 1.00 88.88 906 ILE A N 1
ATOM 7038 C CA . ILE A 1 906 ? 12.947 -13.794 -21.634 1.00 88.88 906 ILE A CA 1
ATOM 7039 C C . ILE A 1 906 ? 14.183 -13.285 -20.901 1.00 88.88 906 ILE A C 1
ATOM 7041 O O . ILE A 1 906 ? 14.381 -12.082 -20.779 1.00 88.88 906 ILE A O 1
ATOM 7045 N N . ALA A 1 907 ? 14.998 -14.196 -20.374 1.00 86.38 907 ALA A N 1
ATOM 7046 C CA . ALA A 1 907 ? 16.284 -13.855 -19.765 1.00 86.38 907 ALA A CA 1
ATOM 7047 C C . ALA A 1 907 ? 17.494 -14.278 -20.615 1.00 86.38 907 ALA A C 1
ATOM 7049 O O . ALA A 1 907 ? 18.617 -13.904 -20.288 1.00 86.38 907 ALA A O 1
ATOM 7050 N N . SER A 1 908 ? 17.288 -15.107 -21.642 1.00 89.00 908 SER A N 1
ATOM 7051 C CA . SER A 1 908 ? 18.345 -15.574 -22.545 1.00 89.00 908 SER A CA 1
ATOM 7052 C C . SER A 1 908 ? 17.764 -16.184 -23.828 1.00 89.00 908 SER A C 1
ATOM 7054 O O . SER A 1 908 ? 16.621 -16.659 -23.805 1.00 89.00 908 SER A O 1
ATOM 7056 N N . PRO A 1 909 ? 18.566 -16.337 -24.898 1.00 91.06 909 PRO A N 1
ATOM 7057 C CA . PRO A 1 909 ? 18.137 -17.034 -26.114 1.00 91.06 909 PRO A CA 1
ATOM 7058 C C . PRO A 1 909 ? 17.679 -18.480 -25.876 1.00 91.06 909 PRO A C 1
ATOM 7060 O O . PRO A 1 909 ? 16.796 -18.992 -26.565 1.00 91.06 909 PRO A O 1
ATOM 7063 N N . THR A 1 910 ? 18.230 -19.142 -24.854 1.00 92.50 910 THR A N 1
ATOM 7064 C CA . THR A 1 910 ? 17.822 -20.500 -24.464 1.00 92.50 910 THR A CA 1
ATOM 7065 C C . THR A 1 910 ? 16.380 -20.537 -23.952 1.00 92.50 910 THR A C 1
ATOM 7067 O O . THR A 1 910 ? 15.648 -21.489 -24.218 1.00 92.50 910 THR A O 1
ATOM 7070 N N . GLU A 1 911 ? 15.931 -19.496 -23.248 1.00 92.62 911 GLU A N 1
ATOM 7071 C CA . GLU A 1 911 ? 14.534 -19.412 -22.814 1.00 92.62 911 GLU A CA 1
ATOM 7072 C C . GLU A 1 911 ? 13.583 -19.130 -23.974 1.00 92.62 911 GLU A C 1
ATOM 7074 O O . GLU A 1 911 ? 12.477 -19.664 -23.974 1.00 92.62 911 GLU A O 1
ATOM 7079 N N . THR A 1 912 ? 14.011 -18.362 -24.981 1.00 94.81 912 THR A N 1
ATOM 7080 C CA . THR A 1 912 ? 13.239 -18.186 -26.220 1.00 94.81 912 THR A CA 1
ATOM 7081 C C . THR A 1 912 ? 13.005 -19.529 -26.901 1.00 94.81 912 THR A C 1
ATOM 7083 O O . THR A 1 912 ? 11.881 -19.828 -27.292 1.00 94.81 912 THR A O 1
ATOM 7086 N N . LEU A 1 913 ? 14.033 -20.379 -26.989 1.00 95.12 913 LEU A N 1
ATOM 7087 C CA . LEU A 1 913 ? 13.888 -21.736 -27.522 1.00 95.12 913 LEU A CA 1
ATOM 7088 C C . LEU A 1 913 ? 12.873 -22.560 -26.730 1.00 95.12 913 LEU A C 1
ATOM 7090 O O . LEU A 1 913 ? 11.961 -23.129 -27.325 1.00 95.12 913 LEU A O 1
ATOM 7094 N N . ALA A 1 914 ? 13.005 -22.586 -25.403 1.00 94.25 914 ALA A N 1
ATOM 7095 C CA . ALA A 1 914 ? 12.096 -23.331 -24.538 1.00 94.25 914 ALA A CA 1
ATOM 7096 C C . ALA A 1 914 ? 10.644 -22.835 -24.662 1.00 94.25 914 ALA A C 1
ATOM 7098 O O . ALA A 1 914 ? 9.728 -23.651 -24.733 1.00 94.25 914 ALA A O 1
ATOM 7099 N N . LEU A 1 915 ? 10.439 -21.515 -24.745 1.00 95.31 915 LEU A N 1
ATOM 7100 C CA . LEU A 1 915 ? 9.127 -20.904 -24.962 1.00 95.31 915 LEU A CA 1
ATOM 7101 C C . LEU A 1 915 ? 8.520 -21.367 -26.293 1.00 95.31 915 LEU A C 1
ATOM 7103 O O . LEU A 1 915 ? 7.370 -21.794 -26.325 1.00 95.31 915 LEU A O 1
ATOM 7107 N N . LEU A 1 916 ? 9.284 -21.307 -27.387 1.00 95.69 916 LEU A N 1
ATOM 7108 C CA . LEU A 1 916 ? 8.806 -21.718 -28.709 1.00 95.69 916 LEU A CA 1
ATOM 7109 C C . LEU A 1 916 ? 8.524 -23.227 -28.774 1.00 95.69 916 LEU A C 1
ATOM 7111 O O . LEU A 1 916 ? 7.527 -23.627 -29.371 1.00 95.69 916 LEU A O 1
ATOM 7115 N N . ASP A 1 917 ? 9.342 -24.062 -28.132 1.00 95.38 917 ASP A N 1
ATOM 7116 C CA . ASP A 1 917 ? 9.096 -25.506 -28.036 1.00 95.38 917 ASP A CA 1
ATOM 7117 C C . ASP A 1 917 ? 7.818 -25.809 -27.234 1.00 95.38 917 ASP A C 1
ATOM 7119 O O . ASP A 1 917 ? 7.003 -26.637 -27.649 1.00 95.38 917 ASP A O 1
ATOM 7123 N N . GLU A 1 918 ? 7.592 -25.095 -26.127 1.00 93.00 918 GLU A N 1
ATOM 7124 C CA . GLU A 1 918 ? 6.361 -25.193 -25.337 1.00 93.00 918 GLU A CA 1
ATOM 7125 C C . GLU A 1 918 ? 5.134 -24.777 -26.163 1.00 93.00 918 GLU A C 1
ATOM 7127 O O . GLU A 1 918 ? 4.115 -25.471 -26.156 1.00 93.00 918 GLU A O 1
ATOM 7132 N N . MET A 1 919 ? 5.239 -23.697 -26.944 1.00 92.19 919 MET A N 1
ATOM 7133 C CA . MET A 1 919 ? 4.181 -23.264 -27.860 1.00 92.19 919 MET A CA 1
ATOM 7134 C C . MET A 1 919 ? 3.830 -24.339 -28.894 1.00 92.19 919 MET A C 1
ATOM 7136 O O . MET A 1 919 ? 2.650 -24.627 -29.105 1.00 92.19 919 MET A O 1
ATOM 7140 N N . ILE A 1 920 ? 4.836 -24.954 -29.522 1.00 91.94 920 ILE A N 1
ATOM 7141 C CA . ILE A 1 920 ? 4.635 -26.016 -30.518 1.00 91.94 920 ILE A CA 1
ATOM 7142 C C . ILE A 1 920 ? 3.958 -27.232 -29.869 1.00 91.94 920 ILE A C 1
ATOM 7144 O O . ILE A 1 920 ? 2.983 -27.758 -30.411 1.00 91.94 920 ILE A O 1
ATOM 7148 N N . ALA A 1 921 ? 4.408 -27.643 -28.680 1.00 89.75 921 ALA A N 1
ATOM 7149 C CA . ALA A 1 921 ? 3.824 -28.767 -27.947 1.00 89.75 921 ALA A CA 1
ATOM 7150 C C . ALA A 1 921 ? 2.354 -28.519 -27.550 1.00 89.75 921 ALA A C 1
ATOM 7152 O O . ALA A 1 921 ? 1.501 -29.407 -27.680 1.00 89.75 921 ALA A O 1
ATOM 7153 N N . LEU A 1 922 ? 2.027 -27.302 -27.101 1.00 84.69 922 LEU A N 1
ATOM 7154 C CA . LEU A 1 922 ? 0.654 -26.899 -26.776 1.00 84.69 922 LEU A CA 1
ATOM 7155 C C . LEU A 1 922 ? -0.247 -26.836 -28.018 1.00 84.69 922 LEU A C 1
ATOM 7157 O O . LEU A 1 922 ? -1.429 -27.183 -27.928 1.00 84.69 922 LEU A O 1
ATOM 7161 N N . GLY A 1 923 ? 0.306 -26.428 -29.164 1.00 79.62 923 GLY A N 1
ATOM 7162 C CA . GLY A 1 923 ? -0.387 -26.412 -30.453 1.00 79.62 923 GLY A CA 1
ATOM 7163 C C . GLY A 1 923 ? -0.709 -27.818 -30.960 1.00 79.62 923 GLY A C 1
ATOM 7164 O O . GLY A 1 923 ? -1.866 -28.105 -31.263 1.00 79.62 923 GLY A O 1
ATOM 7165 N N . ALA A 1 924 ? 0.276 -28.722 -30.964 1.00 76.19 924 ALA A N 1
ATOM 7166 C CA . ALA A 1 924 ? 0.103 -30.104 -31.422 1.00 76.19 924 ALA A CA 1
ATOM 7167 C C . ALA A 1 924 ? -0.938 -30.875 -30.592 1.00 76.19 924 ALA A C 1
ATOM 7169 O O . ALA A 1 924 ? -1.801 -31.573 -31.119 1.00 76.19 924 ALA A O 1
ATOM 7170 N N . SER A 1 925 ? -0.927 -30.683 -29.274 1.00 62.56 925 SER A N 1
ATOM 7171 C CA . SER A 1 925 ? -1.902 -31.331 -28.396 1.00 62.56 925 SER A CA 1
ATOM 7172 C C . SER A 1 925 ? -3.307 -30.705 -28.483 1.00 62.56 925 SER A C 1
ATOM 7174 O O . SER A 1 925 ? -4.272 -31.300 -28.012 1.00 62.56 925 SER A O 1
ATOM 7176 N N . ALA A 1 926 ? -3.457 -29.493 -29.038 1.00 57.22 926 ALA A N 1
ATOM 7177 C CA . ALA A 1 926 ? -4.765 -28.891 -29.332 1.00 57.22 926 ALA A CA 1
ATOM 7178 C C . ALA A 1 926 ? -5.372 -29.407 -30.651 1.00 57.22 926 ALA A C 1
ATOM 7180 O O . ALA A 1 926 ? -6.595 -29.444 -30.776 1.00 57.22 926 ALA A O 1
ATOM 7181 N N . SER A 1 927 ? -4.546 -29.823 -31.620 1.00 53.41 927 SER A N 1
ATOM 7182 C CA . SER A 1 927 ? -5.025 -30.462 -32.854 1.00 53.41 927 SER A CA 1
ATOM 7183 C C . SER A 1 927 ? -5.520 -31.896 -32.643 1.00 53.41 927 SER A C 1
ATOM 7185 O O . SER A 1 927 ? -6.462 -32.287 -33.317 1.00 53.41 927 SER A O 1
ATOM 7187 N N . ASP A 1 928 ? -4.979 -32.640 -31.669 1.00 43.47 928 ASP A N 1
ATOM 7188 C CA . ASP A 1 928 ? -5.432 -34.009 -31.340 1.00 43.47 928 ASP A CA 1
ATOM 7189 C C . ASP A 1 928 ? -6.796 -34.067 -30.619 1.00 43.47 928 ASP A C 1
ATOM 7191 O O . ASP A 1 928 ? -7.369 -35.140 -30.444 1.00 43.47 928 ASP A O 1
ATOM 7195 N N . THR A 1 929 ? -7.325 -32.923 -30.169 1.00 40.28 929 THR A N 1
ATOM 7196 C CA . THR A 1 929 ? -8.616 -32.814 -29.460 1.00 40.28 929 THR A CA 1
ATOM 7197 C C . THR A 1 929 ? -9.721 -32.143 -30.284 1.00 40.28 929 THR A C 1
ATOM 7199 O O . THR A 1 929 ? -10.811 -31.919 -29.751 1.00 40.28 929 THR A O 1
ATOM 7202 N N . ARG A 1 930 ? -9.464 -31.826 -31.561 1.00 31.52 930 ARG A N 1
ATOM 7203 C CA . ARG A 1 930 ? -10.448 -31.257 -32.497 1.00 31.52 930 ARG A CA 1
ATOM 7204 C C . ARG A 1 930 ? -11.032 -32.287 -33.449 1.00 31.52 930 ARG A C 1
ATOM 7206 O O . ARG A 1 930 ? -10.268 -33.151 -33.924 1.00 31.52 930 ARG A O 1
#

Radius of gyration: 49.16 Å; Cα contacts (8 Å, |Δi|>4): 1220; chains: 1; bounding box: 140×76×154 Å